Protein 5Y0E (pdb70)

B-factor: mean 63.13, std 26.35, range [26.54, 168.64]

Nearest PDB structures (foldseek):
  5y0e-assembly1_C  TM=1.002E+00  e=1.859E-82  Serratia sp. FS14
  5y0e-assembly1_A  TM=7.288E-01  e=6.771E-72  Serratia sp. FS14
  5y0e-assembly1_B  TM=7.368E-01  e=1.289E-70  Serratia sp. FS14
  6n38-assembly1_D  TM=8.697E-01  e=1.079E-19  Escherichia coli 042
  6n38-assembly1_B  TM=8.846E-01  e=5.387E-18  Escherichia coli 042

InterPro domains:
  IPR010263 Type VI secretion system TssK [PF05936] (19-442)
  IPR010263 Type VI secretion system TssK [PTHR35566] (2-444)
  IPR010263 Type VI secretion system TssK [TIGR03353] (5-442)

Sequence (1307 aa):
DAHKVVWTEGMFLRPHHFQQAENYLEGYMRNWGQAHSGCFWGFLTLDLDQTLLRQGKIALNAASGIMPDGTPFRFSGAQQAPAPLAIADNKTGENVVLALPTYRAGREDVIFQESPEALARYLAYENEVDDLNAVSVGSAALQFGRLRLRLMLESELNAEWTALGVTRVLEKRGDNSLRLDTAQIPPMLNCQGNPVLKTFINDLQGLLQQRSQQMSQRLLQPGRGGSSEMVDFMLLQLINRHLGQVSHAYHLDHLHPERLFADWLQFATELASFSAQRTPEGRLPVYDHDNLALCFGKLMLLLRQGLSVVLEDNAIQLTLVERSHGLNVATVQDTKMMRDFGFVLAVRADVAAEVLLTHFPAQMKIAPVTRIRDLVQLQLPGIGLRTMPVAPRQIPYHAGYTYFELEKGGDLWKQMEKSSAFALHLAGEFPGLDMEFWAIRSDAHKVVWTEGMFLRPHHFQQAENYLEGYMRNWGQAHSGCFWGFLTLDLDQTLLRQGKIALNAASGIMPDGTPFRFSGAQQAPAPLAIADNKTGENVVLALPTYRAGREDVIFQESPEALARYLAYENEVDDLNAVSVGSAALQFGRLRLRLMLESELNAEWTALGVTRVLEKRGDNSLRLDTAQIPPMLNCQGNPVLKTFINDLQGLLQQRSQQMSQRLLQPGGSSEMVDFMLLQLINRHLGQVSHAYHLDHLHPERLFADWLQFATELASFSAQRTPEGRLPVYDHDNLALCFGKLMLLLRQGLSVVLEDNAIQLTLVERSHGLNVATVQDTKMMRDFGFVLAVRADVAAEVLLTHFPAQMKIAPVTRIRDLVQLQLPGIGLRTMPVAPRQIPYHAGYTYFELEKGGDLWKQMEKSSAFALHLAGEFPGLDMEFWAIRSDAHKVVWTEGMFLRPHHFQQAENYLEGYMRNWGQAHSGCFWGFLTLDLDQTLLRQGKIALNAASGIMPDGTPFRFSGAQQAPAPLAIADNKTGENVVLALPTYRAGREDVIFQESPEALARYLAYENEVDDLNAVSVGSAALQFGRLRLRLMLESELNAEWTALGVTRVLEKRGDNSLRLDTAQIPPMLNCQGNPVLKTFINDLQGLLQQRSQQMSQRLLQPGRGGSSEMVDFMLLQLINRHLGQVSHAYHLDHLHPERLFADWLQFATELASFSAQRTPEGRLPVYDHDNLALCFGKLMLLLRQGLSVAIQLTLVERSHGLNVATVQDTKMMRDFGFVLAVRADVAAEVLLTHFPAQMKIRIRDLVQPGIGLRTMPVAPRQIPYHAGYTYFELEKWKQMEKSSAFALHLAGEFPGLDMEFWAIR

Organism: Serratia sp. (strain FS14) (NCBI:txid1327989)

Radius of gyration: 38.64 Å; Cα contacts (8 Å, |Δi|>4): 2569; chains: 3; bounding box: 104×106×103 Å

Secondary structure (DSSP, 8-state):
--PEE---TTPPP-HHHHHHHHHHHHHHHHHHHHHT-SS--EEEEEEE-SGGGGGTEE-EEEEEEE-TTS-EEEEESTTTSPPPEEPPSS--SEEEEEEEEPP-TTS-SEESS--TT---SEEEEEEEE--SBSS----EEEEEEEE--EEEEGGG--TTEEEEEEEEEEEE-TTS-EEE-TT----BS-GGG-HHHHHHHHHHHHHHHHHHHHHHHHHHS----SHHHHHHHHHHHHHHHHHHHHHHHHH-S---HHHHHHHHHHHHHHHGGGSTTSS--SPPP---TT-HHHHHHHHHHHHHHHH--SSTTSEEEE--EE-SSSEEEEE-S-SSHHHHEEEEEEEE-SS-HHHHHHHHHHHEEEEESTTSHHHHHHT---S-EEE-SS--TTS---TT-EEEEEPP-TTHHHHHHT-SEEEEEE----TT-EEEEEEEE-/-PPEEP--TT----HHHHHHHHHHHHHHHHHHHHHS-SS--EEEEEEE-TTGGGGTEE-EEEEEEE-TTS-EEEEESTTTSPPPEE--SS--SEEEEEEEEPP-TTS--EESS--TT---SEEEEEEEEE--BSS--SEEEEEEEEE--EEEEGGG--TTEEEEEEEEEEEE-TTS-EEE-TT----BS-GGG-HHHHHHHHHHHHHHHHHHHHHHHHHT----HHHHHHHHHHHHHHHHHHHHHHHHH-S---HHHHHHHHHHHHHHHGGGSTTSS--SPPP---TT-HHHHHHHHHHHHHHHTTPPP--SEEEEPPEE-STTEEEEE-SSTTHHHHEEEEEEEE-SS-HHHHHHHHHHHEEEEEHHHHHHHHHHT---S-EEE-SS--SSS---TTPEEEEEPP-HHHHHHHHT-SEEEEEE-S--TT-EEEEEEEE-/---PBP--TTPPP-HHHHHHHHHHHHHHHHHHHHHH-TT--EEEEEEE-GGGTTTTEE-EEEEEEE-TTS-EEEEESTTTSPPPEE--SS--SEEEEEEEE---TTS--EESS--TT---SEEEEEEEE--SBSS----EEEEEEEE--EEEETTT--TTEEEEEEEEEEEE-TTS-EEE-TT----BS-GGG-HHHHHHHHHHHHHHHHHHHHHHHHHHS-----HHHHHHHHHHHHHHHHHHHHHHHHH-S---HHHHHHHHHHHHHHHGGGSTTSS--S------TT-HHHHHHHHHHHHHHHT---EEEP-EEEETTEEEEE-S-TTGGGTSEEEEEEE-SS-HHHHHHTHHHHEE--HHHHH-----EEEESS--TTSPP-TT-EEEEEP--TTSSSS-EEEEEE-S--TT-EEEEEEE-

Foldseek 3Di:
DLDDDDDDPPDDDDPVNVVSNVVNVLVVVLCVVVVVDDLQWWWAAWAWDQVCLLAQKTWTQWTWTAFPLGRTDTDHHPVQTADIDHDDQPDAFWWKWKKAFDDDPVFEAEDQDDDPPHRHQWHWDKDWDWDPDPVTPGIDIDIDTHGNIHMDTPVPDDPRMTIKTDWTWHHQDPSRRTDTDLLFDILHQFLVNHVVSLVLLVVLLQLLVVLLVVLVVVLVDDDPPDVVNVVSVVVNVLSVVVNVVSVCVNPDPGDGVVVVLVVLLVSLQCLCCVPPNNGDDDDRQDDDSGTCSVSVVVSSVSVCVSRDPFDDPQKDWFDFDDDDVQKTKTFAPDLCLLVFWWKKKWKAFPDDPVCCVPQFQQFKAKAAPVPDVCCVVVVHHHFGWAWDPDDDPGDDDDPRITMTTTDDDDPRSVVVSRGGMMMIGGPDPTHPMDMIMMIGGD/DQDADDDDPPDDDDVVNVVSNVVHVLVVVQVVQCVPDPLQWWWQAWAWDQVVLLQQWTWTQWTWTAWPVGRTDIAHHPVQTADIGHDDQPDFFWWKWKKAFDDDPVFAAEDADDDDPDRHQWHWDKDWDQDDDPDDDGIDIDIDTRGNIYMDTPVPDDPGMTIKTDWTWGHLDPSRHTHTDLLFDIQHQFLVRRVVSLVLLVVLLVLLVVLLVVLVVDLVPDDDVLSVVSVVVNVLSVVVNVVSVCVNPDPGDGVVVVLVVLLVSLQCLCCQPQVNGDDDDQQDDDSGGNSVRVVVSSVSSVCSSPDDRDDQKDWWDWDDDPPQKTKTFADDLCLLPQWWKKKKKAFPDDPVCCVPPFQQFKAKAFPVCPVVCVVVVHHHFHWAWDPADDPSDDHDPRITMTIGDADDDRSVVVSRHGMMMIGGPDDTHPMDMIMMIGGD/DADAQDDDDDDDDDVVRVVSNVVHVLVVVLVVVPVPDPLQWWWAAWAWDPVCQLQQWTWTQWTWTAFPVGRTDIDGHDVLTAGTDRDDQPDAWWWKKKKAFDDDPPFAQEDADDDVVHNHQWHKDKDKAFDPDPPGDTIDIDIDTRGNIDTDIPVVDDPRMTIKTDWTFHGCDPSRGTDTPLLFDIQHQFLVRRVVSLVLLVVLLVLLVVLLCVLVVQLPDDADDDPCNVVSVVVNVLSVVVNVVSVVSNPDPGDGVVVVLVVLQVSLQCLCCPPPVNGDDDDQQDDDSRGNSVSVVVSSVSVVVSSDDKDWFDQDDDDAQKTKRFDPDLVQVPPKWKKKWKDFPDDPVVCQPPVQAQKAKVVVCVVCGHFGWDWDPGDHVVDPDDPHTTMTTGDCPVVSSPPGIIIIGGDDDRHPMDMIMMIGD

Solvent-accessible surface area: 59685 Å² total; per-residue (Å²): 145,42,69,20,3,6,8,28,67,76,51,163,50,59,10,0,5,14,10,23,11,8,21,20,7,18,9,15,0,63,36,5,16,45,3,43,22,27,20,28,54,0,0,27,70,41,68,30,20,113,75,46,12,165,98,2,73,0,10,4,60,27,2,4,5,0,0,42,40,0,6,14,10,115,11,65,27,95,145,94,12,9,80,66,30,68,7,59,110,139,75,86,26,32,44,1,8,0,0,0,0,24,82,112,77,75,58,89,6,14,18,61,148,99,44,94,132,22,50,3,22,15,30,11,66,133,76,104,28,88,8,17,4,57,76,51,107,31,49,2,59,4,52,7,3,91,39,22,21,75,4,8,12,90,76,102,55,88,87,44,28,28,24,0,29,10,19,76,0,54,70,39,100,85,107,73,14,8,97,24,27,118,55,72,11,14,5,0,0,16,0,51,23,11,96,37,0,95,69,30,1,73,47,3,21,10,38,0,74,18,26,1,65,35,19,8,46,139,18,36,28,40,53,237,38,34,69,85,40,18,45,53,11,10,26,0,18,3,1,0,20,4,15,0,20,2,7,12,6,94,84,16,124,33,7,33,0,20,78,6,0,7,42,2,1,31,1,7,4,7,7,18,0,43,36,86,80,75,10,30,140,64,227,40,5,59,22,63,9,86,54,0,20,97,2,0,29,81,0,10,102,73,0,103,121,36,5,52,65,30,127,149,78,55,3,48,28,11,45,38,74,120,153,60,155,20,41,23,3,0,84,11,115,60,108,134,4,0,170,49,10,14,3,3,0,1,0,24,7,38,17,36,58,128,46,15,80,85,71,0,38,84,47,6,32,0,3,1,63,107,100,22,66,71,25,61,154,115,148,43,113,22,12,27,20,140,59,40,134,116,26,15,222,44,10,40,126,26,58,32,32,29,6,0,61,4,66,101,47,51,125,42,9,110,64,0,50,197,19,73,10,0,3,1,63,11,49,59,86,17,80,29,61,12,23,9,0,9,0,18,104,132,141,46,73,22,2,6,11,27,61,78,52,157,50,56,9,1,5,15,10,21,10,10,23,20,6,12,12,15,8,66,42,6,13,54,2,41,24,27,22,26,50,0,0,44,71,43,73,29,23,120,63,35,14,156,106,3,81,0,10,5,62,28,2,12,5,1,0,42,38,0,8,13,10,110,10,79,27,99,153,70,12,9,79,70,27,63,11,38,119,113,116,82,25,42,51,1,5,0,0,0,0,31,84,136,60,61,47,90,8,9,18,49,146,100,44,130,96,20,49,1,19,10,30,9,66,124,78,109,21,96,15,22,7,42,94,48,97,57,43,11,59,4,52,8,2,81,38,30,24,78,9,3,22,89,79,94,56,72,93,60,22,20,29,0,29,10,18,62,3,55,59,50,110,83,110,79,13,11,103,39,28,120,53,72,13,10,4,1,0,17,1,54,28,12,97,40,1,89,69,31,3,72,55,1,27,30,42,0,95,106,27,2,100,108,9,6,98,140,28,82,127,138,97,42,40,84,56,28,29,10,9,6,0,0,20,4,0,0,22,4,16,0,20,1,4,11,8,96,90,16,124,32,8,38,0,22,80,7,0,8,40,2,2,30,0,8,3,6,2,20,0,5,24,40,81,37,19,30,127,68,244,38,3,60,25,68,9,81,52,0,23,97,4,0,26,97,0,8,109,66,0,101,118,11,7,77,34,102,42,83,90,24,3,22,90,9,98,41,65,143,153,74,143,27,28,23,21,0,90,6,126,68,85,104,8,0,121,59,8,13,1,5,0,0,0,100,17,108,44,60,67,135,50,8,74,83,93,0,42,73,51,12,42,1,0,0,71,102,91,16,167,52,12,52,111,112,152,82,106,16,14,29,32,102,68,24,71,39,7,13,80,45,1,32,92,66,74,67,34,29,7,1,47,5,81,90,52,45,112,40,8,118,63,0,56,173,23,73,10,0,1,1,37,12,50,49,122,16,82,40,58,52,30,18,0,11,0,18,68,125,104,40,57,20,3,6,9,25,48,76,48,164,54,42,11,0,6,17,13,21,10,10,25,21,7,8,12,12,0,58,44,4,16,51,2,43,23,30,23,25,48,0,0,34,70,43,77,33,24,138,93,54,23,198,89,16,74,2,8,4,52,25,2,11,4,1,0,40,38,0,5,13,13,137,12,64,28,99,152,77,14,10,76,59,24,72,39,40,117,109,67,78,34,44,35,4,6,0,0,0,1,29,86,140,85,75,64,77,10,13,8,40,145,97,49,105,152,22,44,0,17,16,39,8,58,140,76,106,28,92,13,14,4,40,103,56,116,28,43,7,82,7,52,10,4,93,39,29,19,90,6,5,10,76,75,76,59,82,96,42,36,32,21,0,30,9,13,72,7,59,72,32,34,93,94,102,23,29,138,42,39,114,64,60,7,12,4,1,0,17,0,61,24,10,92,36,0,92,72,28,3,74,59,1,23,34,35,0,89,110,12,3,100,81,18,2,111,73,35,75,106,105,24,141,36,53,107,59,42,28,42,35,15,4,16,0,14,1,0,0,20,5,15,0,18,1,6,12,8,91,83,16,125,36,8,39,0,19,83,5,0,9,42,0,1,27,0,6,2,3,5,18,0,43,45,80,71,73,9,30,132,70,232,49,9,63,24,60,9,80,48,0,26,88,2,0,26,112,0,8,113,68,0,115,119,31,3,69,163,71,86,89,8,91,35,72,80,89,76,170,29,40,49,49,0,66,8,135,70,63,178,23,22,68,105,13,16,13,4,0,2,0,92,10,110,40,58,73,125,57,12,81,85,92,2,38,72,48,6,24,29,112,49,65,71,105,88,184,163,30,56,33,20,37,68,14,132,59,34,5,46,77,10,79,196,74,64,68,20,33,14,0,74,13,100,166,263,53,94,49,49,187,58,61,47,31,34,7,32,34,63,40,150,28,83,53,75,54,40,31,0,25,0,30,195

Structure (mmCIF, N/CA/C/O backbone):
data_5Y0E
#
_entry.id   5Y0E
#
_cell.length_a   151.832
_cell.length_b   151.832
_cell.length_c   313.195
_cell.angle_alpha   90.00
_cell.angle_beta   90.00
_cell.angle_gamma   120.00
#
_symmetry.space_group_name_H-M   'P 65 2 2'
#
loop_
_entity.id
_entity.type
_entity.pdbx_description
1 polymer TssK
2 non-polymer 'SULFATE ION'
3 water water
#
loop_
_atom_site.group_PDB
_atom_site.id
_atom_site.type_symbol
_atom_site.label_atom_id
_atom_site.label_alt_id
_atom_site.label_comp_id
_atom_site.label_asym_id
_atom_site.label_entity_id
_atom_site.label_seq_id
_atom_site.pdbx_PDB_ins_code
_atom_site.Cartn_x
_atom_site.Cartn_y
_atom_site.Cartn_z
_atom_site.occupancy
_atom_site.B_iso_or_equiv
_atom_site.auth_seq_id
_atom_site.auth_comp_id
_atom_site.auth_asym_id
_atom_site.auth_atom_id
_atom_site.pdbx_PDB_model_num
ATOM 1 N N . ASP A 1 3 ? 15.577 -77.995 -10.708 1.00 72.34 3 ASP A N 1
ATOM 2 C CA . ASP A 1 3 ? 15.614 -79.252 -9.977 1.00 72.33 3 ASP A CA 1
ATOM 3 C C . ASP A 1 3 ? 16.584 -79.242 -8.796 1.00 68.98 3 ASP A C 1
ATOM 4 O O . ASP A 1 3 ? 17.469 -80.077 -8.727 1.00 70.84 3 ASP A O 1
ATOM 9 N N . ALA A 1 4 ? 16.425 -78.320 -7.859 1.00 65.17 4 ALA A N 1
ATOM 10 C CA . ALA A 1 4 ? 17.283 -78.273 -6.678 1.00 64.24 4 ALA A CA 1
ATOM 11 C C . ALA A 1 4 ? 16.542 -78.925 -5.517 1.00 65.50 4 ALA A C 1
ATOM 12 O O . ALA A 1 4 ? 15.730 -78.289 -4.848 1.00 66.67 4 ALA A O 1
ATOM 14 N N . HIS A 1 5 ? 16.838 -80.189 -5.264 1.00 68.80 5 HIS A N 1
ATOM 15 C CA . HIS A 1 5 ? 16.154 -80.939 -4.226 1.00 66.48 5 HIS A CA 1
ATOM 16 C C . HIS A 1 5 ? 16.823 -80.750 -2.871 1.00 60.12 5 HIS A C 1
ATOM 17 O O . HIS A 1 5 ? 17.966 -80.317 -2.770 1.00 58.31 5 HIS A O 1
ATOM 24 N N . LYS A 1 6 ? 16.093 -81.133 -1.842 1.00 61.83 6 LYS A N 1
ATOM 25 C CA . LYS A 1 6 ? 16.518 -81.046 -0.466 1.00 63.07 6 LYS A CA 1
ATOM 26 C C . LYS A 1 6 ? 17.580 -82.055 -0.096 1.00 64.30 6 LYS A C 1
ATOM 27 O O . LYS A 1 6 ? 17.570 -83.174 -0.548 1.00 65.57 6 LYS A O 1
ATOM 33 N N . VAL A 1 7 ? 18.486 -81.638 0.762 1.00 63.25 7 VAL A N 1
ATOM 34 C CA . VAL A 1 7 ? 19.571 -82.479 1.194 1.00 64.55 7 VAL A CA 1
ATOM 35 C C . VAL A 1 7 ? 19.186 -83.255 2.441 1.00 67.18 7 VAL A C 1
ATOM 36 O O . VAL A 1 7 ? 18.568 -82.709 3.332 1.00 65.26 7 VAL A O 1
ATOM 40 N N . VAL A 1 8 ? 19.508 -84.539 2.481 1.00 64.50 8 VAL A N 1
ATOM 41 C CA . VAL A 1 8 ? 19.216 -85.348 3.659 1.00 66.42 8 VAL A CA 1
ATOM 42 C C . VAL A 1 8 ? 20.442 -85.399 4.563 1.00 66.19 8 VAL A C 1
ATOM 43 O O . VAL A 1 8 ? 21.431 -86.060 4.246 1.00 66.84 8 VAL A O 1
ATOM 47 N N . TRP A 1 9 ? 20.338 -84.758 5.708 1.00 65.54 9 TRP A N 1
ATOM 48 C CA . TRP A 1 9 ? 21.386 -84.769 6.695 1.00 68.43 9 TRP A CA 1
ATOM 49 C C . TRP A 1 9 ? 21.150 -85.955 7.628 1.00 73.95 9 TRP A C 1
ATOM 50 O O . TRP A 1 9 ? 20.256 -85.942 8.446 1.00 73.03 9 TRP A O 1
ATOM 61 N N . THR A 1 10 ? 21.948 -86.994 7.462 1.00 72.80 10 THR A N 1
ATOM 62 C CA . THR A 1 10 ? 21.869 -88.203 8.262 1.00 68.91 10 THR A CA 1
ATOM 63 C C . THR A 1 10 ? 22.888 -88.151 9.391 1.00 72.54 10 THR A C 1
ATOM 64 O O . THR A 1 10 ? 23.763 -87.292 9.438 1.00 75.97 10 THR A O 1
ATOM 68 N N . GLU A 1 11 ? 22.758 -89.089 10.314 1.00 76.19 11 GLU A N 1
ATOM 69 C CA . GLU A 1 11 ? 23.672 -89.179 11.439 1.00 74.32 11 GLU A CA 1
ATOM 70 C C . GLU A 1 11 ? 24.917 -89.937 11.006 1.00 74.49 11 GLU A C 1
ATOM 71 O O . GLU A 1 11 ? 24.829 -91.015 10.423 1.00 72.23 11 GLU A O 1
ATOM 77 N N . GLY A 1 12 ? 26.078 -89.363 11.270 1.00 76.32 12 GLY A N 1
ATOM 78 C CA . GLY A 1 12 ? 27.318 -89.961 10.834 1.00 74.63 12 GLY A CA 1
ATOM 79 C C . GLY A 1 12 ? 27.680 -89.710 9.392 1.00 74.64 12 GLY A C 1
ATOM 80 O O . GLY A 1 12 ? 28.682 -90.255 8.919 1.00 78.88 12 GLY A O 1
ATOM 81 N N . MET A 1 13 ? 26.891 -88.925 8.672 1.00 77.19 13 MET A N 1
ATOM 82 C CA . MET A 1 13 ? 27.264 -88.552 7.321 1.00 74.96 13 MET A CA 1
ATOM 83 C C . MET A 1 13 ? 28.611 -87.849 7.345 1.00 74.85 13 MET A C 1
ATOM 84 O O . MET A 1 13 ? 28.941 -87.127 8.283 1.00 75.18 13 MET A O 1
ATOM 89 N N . PHE A 1 14 ? 29.416 -88.081 6.327 1.00 70.64 14 PHE A N 1
ATOM 90 C CA . PHE A 1 14 ? 30.652 -87.332 6.214 1.00 70.62 14 PHE A CA 1
ATOM 91 C C . PHE A 1 14 ? 30.385 -86.031 5.466 1.00 71.68 14 PHE A C 1
ATOM 92 O O . PHE A 1 14 ? 29.813 -86.042 4.372 1.00 68.99 14 PHE A O 1
ATOM 100 N N . LEU A 1 15 ? 30.696 -84.903 6.076 1.00 68.51 15 LEU A N 1
ATOM 101 C CA . LEU A 1 15 ? 30.409 -83.639 5.441 1.00 66.82 15 LEU A CA 1
ATOM 102 C C . LEU A 1 15 ? 31.391 -83.233 4.377 1.00 69.58 15 LEU A C 1
ATOM 103 O O . LEU A 1 15 ? 32.574 -83.329 4.552 1.00 71.02 15 LEU A O 1
ATOM 108 N N . ARG A 1 16 ? 30.863 -82.757 3.266 1.00 68.52 16 ARG A N 1
ATOM 109 C CA . ARG A 1 16 ? 31.666 -82.261 2.176 1.00 69.96 16 ARG A CA 1
ATOM 110 C C . ARG A 1 16 ? 31.110 -80.920 1.714 1.00 68.39 16 ARG A C 1
ATOM 111 O O . ARG A 1 16 ? 30.075 -80.499 2.158 1.00 67.37 16 ARG A O 1
ATOM 119 N N . PRO A 1 17 ? 31.823 -80.221 0.844 1.00 70.04 17 PRO A N 1
ATOM 120 C CA . PRO A 1 17 ? 31.349 -78.910 0.417 1.00 66.55 17 PRO A CA 1
ATOM 121 C C . PRO A 1 17 ? 30.044 -79.006 -0.325 1.00 63.15 17 PRO A C 1
ATOM 122 O O . PRO A 1 17 ? 29.190 -78.181 -0.204 1.00 59.74 17 PRO A O 1
ATOM 126 N N . HIS A 1 18 ? 29.923 -80.045 -1.103 1.00 61.19 18 HIS A N 1
ATOM 127 C CA . HIS A 1 18 ? 28.746 -80.306 -1.879 1.00 60.07 18 HIS A CA 1
ATOM 128 C C . HIS A 1 18 ? 27.428 -80.202 -1.112 1.00 60.36 18 HIS A C 1
ATOM 129 O O . HIS A 1 18 ? 26.459 -79.732 -1.651 1.00 60.20 18 HIS A O 1
ATOM 136 N N . HIS A 1 19 ? 27.376 -80.679 0.120 1.00 58.88 19 HIS A N 1
ATOM 137 C CA . HIS A 1 19 ? 26.195 -80.562 0.917 1.00 59.38 19 HIS A CA 1
ATOM 138 C C . HIS A 1 19 ? 25.740 -79.133 1.038 1.00 58.87 19 HIS A C 1
ATOM 139 O O . HIS A 1 19 ? 24.615 -78.827 0.759 1.00 58.81 19 HIS A O 1
ATOM 146 N N . PHE A 1 20 ? 26.610 -78.252 1.471 1.00 56.36 20 PHE A N 1
ATOM 147 C CA . PHE A 1 20 ? 26.219 -76.884 1.622 1.00 54.02 20 PHE A CA 1
ATOM 148 C C . PHE A 1 20 ? 25.869 -76.253 0.303 1.00 56.32 20 PHE A C 1
ATOM 149 O O . PHE A 1 20 ? 24.987 -75.452 0.222 1.00 58.94 20 PHE A O 1
ATOM 157 N N . GLN A 1 21 ? 26.579 -76.630 -0.733 1.00 58.30 21 GLN A N 1
ATOM 158 C CA . GLN A 1 21 ? 26.325 -76.104 -2.061 1.00 56.77 21 GLN A CA 1
ATOM 159 C C . GLN A 1 21 ? 24.919 -76.450 -2.527 1.00 56.62 21 GLN A C 1
ATOM 160 O O . GLN A 1 21 ? 24.131 -75.569 -2.879 1.00 56.17 21 GLN A O 1
ATOM 166 N N . GLN A 1 22 ? 24.588 -77.740 -2.536 1.00 57.30 22 GLN A N 1
ATOM 167 C CA . GLN A 1 22 ? 23.267 -78.154 -2.977 1.00 53.85 22 GLN A CA 1
ATOM 168 C C . GLN A 1 22 ? 22.184 -77.622 -2.062 1.00 54.71 22 GLN A C 1
ATOM 169 O O . GLN A 1 22 ? 21.053 -77.403 -2.501 1.00 56.05 22 GLN A O 1
ATOM 175 N N . ALA A 1 23 ? 22.504 -77.404 -0.804 1.00 49.95 23 ALA A N 1
ATOM 176 C CA . ALA A 1 23 ? 21.531 -76.898 0.132 1.00 53.29 23 ALA A CA 1
ATOM 177 C C . ALA A 1 23 ? 21.169 -75.474 -0.178 1.00 55.28 23 ALA A C 1
ATOM 178 O O . ALA A 1 23 ? 20.030 -75.091 -0.049 1.00 54.72 23 ALA A O 1
ATOM 180 N N . GLU A 1 24 ? 22.160 -74.664 -0.514 1.00 58.16 24 GLU A N 1
ATOM 181 C CA . GLU A 1 24 ? 21.875 -73.300 -0.936 1.00 54.16 24 GLU A CA 1
ATOM 182 C C . GLU A 1 24 ? 21.119 -73.299 -2.260 1.00 54.37 24 GLU A C 1
ATOM 183 O O . GLU A 1 24 ? 20.195 -72.503 -2.451 1.00 57.59 24 GLU A O 1
ATOM 189 N N . ASN A 1 25 ? 21.456 -74.215 -3.165 1.00 54.81 25 ASN A N 1
ATOM 190 C CA . ASN A 1 25 ? 20.664 -74.362 -4.381 1.00 57.13 25 ASN A CA 1
ATOM 191 C C . ASN A 1 25 ? 19.205 -74.640 -4.046 1.00 57.55 25 ASN A C 1
ATOM 192 O O . ASN A 1 25 ? 18.302 -73.942 -4.517 1.00 58.69 25 ASN A O 1
ATOM 197 N N . TYR A 1 26 ? 18.963 -75.632 -3.222 1.00 55.46 26 TYR A N 1
ATOM 198 C CA . TYR A 1 26 ? 17.611 -75.978 -2.872 1.00 56.00 26 TYR A CA 1
ATOM 199 C C . TYR A 1 26 ? 16.845 -74.826 -2.263 1.00 56.18 26 TYR A C 1
ATOM 200 O O . TYR A 1 26 ? 15.737 -74.542 -2.649 1.00 56.09 26 TYR A O 1
ATOM 209 N N . LEU A 1 27 ? 17.462 -74.137 -1.337 1.00 53.46 27 LEU A N 1
ATOM 210 C CA . LEU A 1 27 ? 16.768 -73.051 -0.673 1.00 51.79 27 LEU A CA 1
ATOM 211 C C . LEU A 1 27 ? 16.532 -71.892 -1.620 1.00 54.63 27 LEU A C 1
ATOM 212 O O . LEU A 1 27 ? 15.445 -71.307 -1.626 1.00 53.11 27 LEU A O 1
ATOM 217 N N . GLU A 1 28 ? 17.543 -71.538 -2.418 1.00 56.47 28 GLU A N 1
ATOM 218 C CA . GLU A 1 28 ? 17.353 -70.512 -3.435 1.00 52.54 28 GLU A CA 1
ATOM 219 C C . GLU A 1 28 ? 16.192 -70.868 -4.339 1.00 51.61 28 GLU A C 1
ATOM 220 O O . GLU A 1 28 ? 15.350 -70.026 -4.633 1.00 52.61 28 GLU A O 1
ATOM 226 N N . GLY A 1 29 ? 16.118 -72.119 -4.769 1.00 52.94 29 GLY A N 1
ATOM 227 C CA . GLY A 1 29 ? 15.032 -72.530 -5.634 1.00 51.68 29 GLY A CA 1
ATOM 228 C C . GLY A 1 29 ? 13.685 -72.486 -4.956 1.00 53.70 29 GLY A C 1
ATOM 229 O O . GLY A 1 29 ? 12.674 -72.215 -5.606 1.00 54.35 29 GLY A O 1
ATOM 230 N N . TYR A 1 30 ? 13.647 -72.758 -3.652 1.00 54.82 30 TYR A N 1
ATOM 231 C CA . TYR A 1 30 ? 12.406 -72.646 -2.898 1.00 53.45 30 TYR A CA 1
ATOM 232 C C . TYR A 1 30 ? 11.859 -71.239 -2.995 1.00 52.61 30 TYR A C 1
ATOM 233 O O . TYR A 1 30 ? 10.701 -71.033 -3.368 1.00 49.91 30 TYR A O 1
ATOM 242 N N . MET A 1 31 ? 12.692 -70.257 -2.654 1.00 53.92 31 MET A N 1
ATOM 243 C CA . MET A 1 31 ? 12.252 -68.873 -2.620 1.00 52.58 31 MET A CA 1
ATOM 244 C C . MET A 1 31 ? 11.926 -68.375 -4.007 1.00 51.49 31 MET A C 1
ATOM 245 O O . MET A 1 31 ? 10.956 -67.637 -4.200 1.00 50.40 31 MET A O 1
ATOM 250 N N . ARG A 1 32 ? 12.726 -68.780 -4.983 1.00 49.89 32 ARG A N 1
ATOM 251 C CA . ARG A 1 32 ? 12.491 -68.360 -6.346 1.00 48.96 32 ARG A CA 1
ATOM 252 C C . ARG A 1 32 ? 11.174 -68.916 -6.854 1.00 52.41 32 ARG A C 1
ATOM 253 O O . ARG A 1 32 ? 10.431 -68.228 -7.556 1.00 53.67 32 ARG A O 1
ATOM 261 N N . ASN A 1 33 ? 10.865 -70.158 -6.511 1.00 51.87 33 ASN A N 1
ATOM 262 C CA . ASN A 1 33 ? 9.588 -70.704 -6.931 1.00 51.81 33 ASN A CA 1
ATOM 263 C C . ASN A 1 33 ? 8.440 -69.998 -6.233 1.00 51.78 33 ASN A C 1
ATOM 264 O O . ASN A 1 33 ? 7.426 -69.685 -6.861 1.00 52.05 33 ASN A O 1
ATOM 269 N N . TRP A 1 34 ? 8.580 -69.717 -4.946 1.00 49.54 34 TRP A N 1
ATOM 270 C CA . TRP A 1 34 ? 7.566 -68.918 -4.284 1.00 48.45 34 TRP A CA 1
ATOM 271 C C . TRP A 1 34 ? 7.384 -67.594 -4.989 1.00 48.32 34 TRP A C 1
ATOM 272 O O . TRP A 1 34 ? 6.272 -67.229 -5.364 1.00 48.40 34 TRP A O 1
ATOM 283 N N . GLY A 1 35 ? 8.473 -66.863 -5.175 1.00 47.47 35 GLY A N 1
ATOM 284 C CA . GLY A 1 35 ? 8.363 -65.535 -5.735 1.00 48.41 35 GLY A CA 1
ATOM 285 C C . GLY A 1 35 ? 7.774 -65.545 -7.124 1.00 49.20 35 GLY A C 1
ATOM 286 O O . GLY A 1 35 ? 6.836 -64.807 -7.423 1.00 49.56 35 GLY A O 1
ATOM 287 N N . GLN A 1 36 ? 8.303 -66.400 -7.987 1.00 47.00 36 GLN A N 1
ATOM 288 C CA . GLN A 1 36 ? 7.825 -66.414 -9.352 1.00 46.21 36 GLN A CA 1
ATOM 289 C C . GLN A 1 36 ? 6.393 -66.893 -9.437 1.00 50.25 36 GLN A C 1
ATOM 290 O O . GLN A 1 36 ? 5.666 -66.495 -10.346 1.00 54.03 36 GLN A O 1
ATOM 296 N N . ALA A 1 37 ? 5.956 -67.721 -8.499 1.00 52.31 37 ALA A N 1
ATOM 297 C CA . ALA A 1 37 ? 4.583 -68.179 -8.546 1.00 48.92 37 ALA A CA 1
ATOM 298 C C . ALA A 1 37 ? 3.593 -67.061 -8.297 1.00 47.75 37 ALA A C 1
ATOM 299 O O . ALA A 1 37 ? 2.424 -67.220 -8.618 1.00 49.90 37 ALA A O 1
ATOM 301 N N . HIS A 1 38 ? 4.010 -65.936 -7.741 1.00 48.65 38 HIS A N 1
ATOM 302 C CA . HIS A 1 38 ? 3.039 -64.900 -7.422 1.00 52.23 38 HIS A CA 1
ATOM 303 C C . HIS A 1 38 ? 3.353 -63.556 -8.067 1.00 50.93 38 HIS A C 1
ATOM 304 O O . HIS A 1 38 ? 2.770 -62.550 -7.682 1.00 52.96 38 HIS A O 1
ATOM 311 N N . SER A 1 39 ? 4.239 -63.520 -9.054 1.00 50.75 39 SER A N 1
ATOM 312 C CA . SER A 1 39 ? 4.549 -62.278 -9.760 1.00 47.95 39 SER A CA 1
ATOM 313 C C . SER A 1 39 ? 4.845 -62.600 -11.214 1.00 47.63 39 SER A C 1
ATOM 314 O O . SER A 1 39 ? 5.838 -63.257 -11.518 1.00 48.76 39 SER A O 1
ATOM 317 N N . GLY A 1 40 ? 3.986 -62.156 -12.109 1.00 47.06 40 GLY A N 1
ATOM 318 C CA . GLY A 1 40 ? 4.403 -62.000 -13.479 1.00 48.33 40 GLY A CA 1
ATOM 319 C C . GLY A 1 40 ? 5.280 -60.772 -13.630 1.00 47.63 40 GLY A C 1
ATOM 320 O O . GLY A 1 40 ? 5.190 -59.812 -12.863 1.00 45.90 40 GLY A O 1
ATOM 321 N N . CYS A 1 41 ? 6.142 -60.812 -14.635 1.00 45.05 41 CYS A N 1
ATOM 322 C CA . CYS A 1 41 ? 7.034 -59.695 -14.941 1.00 44.01 41 CYS A CA 1
ATOM 323 C C . CYS A 1 41 ? 7.902 -59.373 -13.737 1.00 44.36 41 CYS A C 1
ATOM 324 O O . CYS A 1 41 ? 8.032 -58.221 -13.331 1.00 43.73 41 CYS A O 1
ATOM 327 N N . PHE A 1 42 ? 8.504 -60.418 -13.176 1.00 43.58 42 PHE A N 1
ATOM 328 C CA . PHE A 1 42 ? 9.215 -60.350 -11.908 1.00 43.86 42 PHE A CA 1
ATOM 329 C C . PHE A 1 42 ? 10.638 -59.829 -12.028 1.00 43.76 42 PHE A C 1
ATOM 330 O O . PHE A 1 42 ? 11.243 -59.520 -11.003 1.00 42.27 42 PHE A O 1
ATOM 338 N N . TRP A 1 43 ? 11.180 -59.737 -13.237 1.00 42.91 43 TRP A N 1
ATOM 339 C CA . TRP A 1 43 ? 12.531 -59.270 -13.481 1.00 41.32 43 TRP A CA 1
ATOM 340 C C . TRP A 1 43 ? 12.526 -57.793 -13.825 1.00 40.87 43 TRP A C 1
ATOM 341 O O . TRP A 1 43 ? 11.532 -57.263 -14.306 1.00 41.68 43 TRP A O 1
ATOM 352 N N . GLY A 1 44 ? 13.633 -57.135 -13.570 1.00 38.98 44 GLY A N 1
ATOM 353 C CA . GLY A 1 44 ? 13.823 -55.767 -13.983 1.00 38.30 44 GLY A CA 1
ATOM 354 C C . GLY A 1 44 ? 14.603 -55.024 -12.939 1.00 38.12 44 GLY A C 1
ATOM 355 O O . GLY A 1 44 ? 15.107 -55.611 -11.993 1.00 41.80 44 GLY A O 1
ATOM 356 N N . PHE A 1 45 ? 14.681 -53.715 -13.095 1.00 37.03 45 PHE A N 1
ATOM 357 C CA . PHE A 1 45 ? 15.375 -52.847 -12.158 1.00 37.69 45 PHE A CA 1
ATOM 358 C C . PHE A 1 45 ? 14.402 -52.212 -11.190 1.00 36.58 45 PHE A C 1
ATOM 359 O O . PHE A 1 45 ? 13.320 -51.776 -11.575 1.00 37.51 45 PHE A O 1
ATOM 367 N N . LEU A 1 46 ? 14.809 -52.165 -9.932 1.00 39.84 46 LEU A N 1
ATOM 368 C CA . LEU A 1 46 ? 14.240 -51.253 -8.963 1.00 38.53 46 LEU A CA 1
ATOM 369 C C . LEU A 1 46 ? 14.925 -49.913 -9.001 1.00 39.13 46 LEU A C 1
ATOM 370 O O . LEU A 1 46 ? 14.287 -48.887 -8.810 1.00 39.52 46 LEU A O 1
ATOM 375 N N . THR A 1 47 ? 16.231 -49.928 -9.184 1.00 42.19 47 THR A N 1
ATOM 376 C CA . THR A 1 47 ? 17.044 -48.735 -9.200 1.00 40.20 47 THR A CA 1
ATOM 377 C C . THR A 1 47 ? 18.118 -48.914 -10.255 1.00 42.03 47 THR A C 1
ATOM 378 O O . THR A 1 47 ? 18.548 -50.031 -10.542 1.00 45.46 47 THR A O 1
ATOM 382 N N . LEU A 1 48 ? 18.531 -47.801 -10.843 1.00 40.63 48 LEU A N 1
ATOM 383 C CA . LEU A 1 48 ? 19.501 -47.825 -11.930 1.00 42.99 48 LEU A CA 1
ATOM 384 C C . LEU A 1 48 ? 20.133 -46.452 -11.979 1.00 48.15 48 LEU A C 1
ATOM 385 O O . LEU A 1 48 ? 19.432 -45.467 -12.197 1.00 53.04 48 LEU A O 1
ATOM 390 N N . ASP A 1 49 ? 21.437 -46.376 -11.747 1.00 49.66 49 ASP A N 1
ATOM 391 C CA . ASP A 1 49 ? 22.146 -45.108 -11.789 1.00 51.44 49 ASP A CA 1
ATOM 392 C C . ASP A 1 49 ? 23.318 -45.223 -12.745 1.00 52.32 49 ASP A C 1
ATOM 393 O O . ASP A 1 49 ? 24.350 -45.810 -12.411 1.00 53.64 49 ASP A O 1
ATOM 398 N N . LEU A 1 50 ? 23.168 -44.633 -13.915 1.00 55.28 50 LEU A N 1
ATOM 399 C CA . LEU A 1 50 ? 24.240 -44.629 -14.887 1.00 55.25 50 LEU A CA 1
ATOM 400 C C . LEU A 1 50 ? 25.213 -43.496 -14.586 1.00 56.97 50 LEU A C 1
ATOM 401 O O . LEU A 1 50 ? 24.810 -42.390 -14.225 1.00 57.79 50 LEU A O 1
ATOM 406 N N . ASP A 1 51 ? 26.501 -43.775 -14.715 1.00 55.87 51 ASP A N 1
ATOM 407 C CA . ASP A 1 51 ? 27.488 -42.734 -14.476 1.00 58.91 51 ASP A CA 1
ATOM 408 C C . ASP A 1 51 ? 27.631 -41.881 -15.724 1.00 61.26 51 ASP A C 1
ATOM 409 O O . ASP A 1 51 ? 28.128 -42.340 -16.756 1.00 60.02 51 ASP A O 1
ATOM 414 N N . GLN A 1 52 ? 27.203 -40.634 -15.621 1.00 63.37 52 GLN A N 1
ATOM 415 C CA . GLN A 1 52 ? 27.235 -39.742 -16.765 1.00 63.05 52 GLN A CA 1
ATOM 416 C C . GLN A 1 52 ? 28.651 -39.278 -17.062 1.00 66.73 52 GLN A C 1
ATOM 417 O O . GLN A 1 52 ? 29.029 -39.130 -18.229 1.00 67.79 52 GLN A O 1
ATOM 423 N N . THR A 1 53 ? 29.437 -39.044 -16.010 1.00 65.49 53 THR A N 1
ATOM 424 C CA . THR A 1 53 ? 30.805 -38.579 -16.183 1.00 63.82 53 THR A CA 1
ATOM 425 C C . THR A 1 53 ? 31.602 -39.522 -17.073 1.00 62.97 53 THR A C 1
ATOM 426 O O . THR A 1 53 ? 32.351 -39.076 -17.941 1.00 66.93 53 THR A O 1
ATOM 430 N N . LEU A 1 54 ? 31.446 -40.825 -16.891 1.00 60.77 54 LEU A N 1
ATOM 431 C CA . LEU A 1 54 ? 32.177 -41.748 -17.744 1.00 60.89 54 LEU A CA 1
ATOM 432 C C . LEU A 1 54 ? 31.581 -41.877 -19.130 1.00 62.65 54 LEU A C 1
ATOM 433 O O . LEU A 1 54 ? 32.213 -42.478 -20.001 1.00 65.14 54 LEU A O 1
ATOM 438 N N . LEU A 1 55 ? 30.380 -41.356 -19.357 1.00 63.88 55 LEU A N 1
ATOM 439 C CA . LEU A 1 55 ? 29.840 -41.387 -20.705 1.00 60.94 55 LEU A CA 1
ATOM 440 C C . LEU A 1 55 ? 30.768 -40.691 -21.665 1.00 64.49 55 LEU A C 1
ATOM 441 O O . LEU A 1 55 ? 30.800 -41.016 -22.853 1.00 65.90 55 LEU A O 1
ATOM 446 N N . ARG A 1 56 ? 31.545 -39.753 -21.160 1.00 66.86 56 ARG A N 1
ATOM 447 C CA . ARG A 1 56 ? 32.390 -38.923 -21.989 1.00 66.08 56 ARG A CA 1
ATOM 448 C C . ARG A 1 56 ? 33.647 -39.626 -22.436 1.00 66.70 56 ARG A C 1
ATOM 449 O O . ARG A 1 56 ? 34.502 -38.992 -23.050 1.00 72.90 56 ARG A O 1
ATOM 457 N N . GLN A 1 57 ? 33.792 -40.909 -22.162 1.00 64.84 57 GLN A N 1
ATOM 458 C CA . GLN A 1 57 ? 34.979 -41.614 -22.618 1.00 61.86 57 GLN A CA 1
ATOM 459 C C . GLN A 1 57 ? 34.613 -42.894 -23.346 1.00 64.38 57 GLN A C 1
ATOM 460 O O . GLN A 1 57 ? 35.412 -43.826 -23.410 1.00 66.86 57 GLN A O 1
ATOM 466 N N . GLY A 1 58 ? 33.411 -42.954 -23.902 1.00 64.14 58 GLY A N 1
ATOM 467 C CA . GLY A 1 58 ? 33.024 -44.154 -24.594 1.00 63.86 58 GLY A CA 1
ATOM 468 C C . GLY A 1 58 ? 32.771 -45.313 -23.681 1.00 62.07 58 GLY A C 1
ATOM 469 O O . GLY A 1 58 ? 32.847 -46.460 -24.114 1.00 62.20 58 GLY A O 1
ATOM 470 N N . LYS A 1 59 ? 32.464 -45.042 -22.424 1.00 60.45 59 LYS A N 1
ATOM 471 C CA . LYS A 1 59 ? 32.236 -46.082 -21.437 1.00 60.99 59 LYS A CA 1
ATOM 472 C C . LYS A 1 59 ? 30.810 -45.993 -20.919 1.00 58.90 59 LYS A C 1
ATOM 473 O O . LYS A 1 59 ? 30.324 -44.904 -20.592 1.00 57.53 59 LYS A O 1
ATOM 479 N N . ILE A 1 60 ? 30.144 -47.137 -20.869 1.00 54.29 60 ILE A N 1
ATOM 480 C CA . ILE A 1 60 ? 28.922 -47.299 -20.097 1.00 52.24 60 ILE A CA 1
ATOM 481 C C . ILE A 1 60 ? 29.294 -47.823 -18.720 1.00 49.09 60 ILE A C 1
ATOM 482 O O . ILE A 1 60 ? 29.877 -48.900 -18.595 1.00 46.35 60 ILE A O 1
ATOM 487 N N . ALA A 1 61 ? 28.947 -47.076 -17.690 1.00 47.63 61 ALA A N 1
ATOM 488 C CA . ALA A 1 61 ? 29.214 -47.498 -16.331 1.00 50.35 61 ALA A CA 1
ATOM 489 C C . ALA A 1 61 ? 27.992 -47.268 -15.453 1.00 50.77 61 ALA A C 1
ATOM 490 O O . ALA A 1 61 ? 27.347 -46.222 -15.529 1.00 50.31 61 ALA A O 1
ATOM 492 N N . LEU A 1 62 ? 27.699 -48.235 -14.595 1.00 50.54 62 LEU A N 1
ATOM 493 C CA . LEU A 1 62 ? 26.614 -48.118 -13.631 1.00 49.11 62 LEU A CA 1
ATOM 494 C C . LEU A 1 62 ? 27.172 -47.722 -12.276 1.00 49.64 62 LEU A C 1
ATOM 495 O O . LEU A 1 62 ? 27.932 -48.477 -11.683 1.00 51.44 62 LEU A O 1
ATOM 500 N N . ASN A 1 63 ? 26.788 -46.545 -11.787 1.00 51.91 63 ASN A N 1
ATOM 501 C CA . ASN A 1 63 ? 27.091 -46.187 -10.403 1.00 51.37 63 ASN A CA 1
ATOM 502 C C . ASN A 1 63 ? 26.512 -47.210 -9.427 1.00 53.27 63 ASN A C 1
ATOM 503 O O . ASN A 1 63 ? 27.192 -47.659 -8.504 1.00 54.91 63 ASN A O 1
ATOM 508 N N . ALA A 1 64 ? 25.252 -47.585 -9.621 1.00 52.19 64 ALA A N 1
ATOM 509 C CA . ALA A 1 64 ? 24.504 -48.414 -8.692 1.00 48.26 64 ALA A CA 1
ATOM 510 C C . ALA A 1 64 ? 23.315 -48.999 -9.433 1.00 48.37 64 ALA A C 1
ATOM 511 O O . ALA A 1 64 ? 22.859 -48.436 -10.425 1.00 50.02 64 ALA A O 1
ATOM 513 N N . ALA A 1 65 ? 22.813 -50.124 -8.939 1.00 45.78 65 ALA A N 1
ATOM 514 C CA . ALA A 1 65 ? 21.622 -50.732 -9.512 1.00 45.64 65 ALA A CA 1
ATOM 515 C C . ALA A 1 65 ? 21.113 -51.819 -8.580 1.00 45.87 65 ALA A C 1
ATOM 516 O O . ALA A 1 65 ? 21.873 -52.392 -7.804 1.00 47.72 65 ALA A O 1
ATOM 518 N N . SER A 1 66 ? 19.820 -52.110 -8.678 1.00 44.50 66 SER A N 1
ATOM 519 C CA . SER A 1 66 ? 19.248 -53.231 -7.948 1.00 40.79 66 SER A CA 1
ATOM 520 C C . SER A 1 66 ? 18.043 -53.754 -8.707 1.00 41.75 66 SER A C 1
ATOM 521 O O . SER A 1 66 ? 17.390 -53.017 -9.445 1.00 42.40 66 SER A O 1
ATOM 524 N N . GLY A 1 67 ? 17.755 -55.025 -8.522 1.00 35.45 67 GLY A N 1
ATOM 525 C CA . GLY A 1 67 ? 16.647 -55.593 -9.250 1.00 35.56 67 GLY A CA 1
ATOM 526 C C . GLY A 1 67 ? 16.728 -57.104 -9.246 1.00 36.25 67 GLY A C 1
ATOM 527 O O . GLY A 1 67 ? 17.311 -57.697 -8.353 1.00 38.29 67 GLY A O 1
ATOM 528 N N . ILE A 1 68 ? 16.142 -57.698 -10.273 1.00 36.49 68 ILE A N 1
ATOM 529 C CA . ILE A 1 68 ? 16.062 -59.138 -10.424 1.00 37.23 68 ILE A CA 1
ATOM 530 C C . ILE A 1 68 ? 16.301 -59.506 -11.881 1.00 40.46 68 ILE A C 1
ATOM 531 O O . ILE A 1 68 ? 15.702 -58.920 -12.785 1.00 41.39 68 ILE A O 1
ATOM 536 N N . MET A 1 69 ? 17.156 -60.476 -12.105 1.00 40.69 69 MET A N 1
ATOM 537 C CA . MET A 1 69 ? 17.468 -60.931 -13.435 1.00 41.28 69 MET A CA 1
ATOM 538 C C . MET A 1 69 ? 16.380 -61.857 -13.938 1.00 42.50 69 MET A C 1
ATOM 539 O O . MET A 1 69 ? 15.584 -62.376 -13.164 1.00 43.52 69 MET A O 1
ATOM 544 N N . PRO A 1 70 ? 16.299 -62.058 -15.245 1.00 44.22 70 PRO A N 1
ATOM 545 C CA . PRO A 1 70 ? 15.228 -62.902 -15.776 1.00 45.04 70 PRO A CA 1
ATOM 546 C C . PRO A 1 70 ? 15.250 -64.311 -15.254 1.00 44.48 70 PRO A C 1
ATOM 547 O O . PRO A 1 70 ? 14.203 -64.960 -15.243 1.00 43.96 70 PRO A O 1
ATOM 551 N N . ASP A 1 71 ? 16.396 -64.810 -14.824 1.00 46.07 71 ASP A N 1
ATOM 552 C CA . ASP A 1 71 ? 16.482 -66.157 -14.291 1.00 44.63 71 ASP A CA 1
ATOM 553 C C . ASP A 1 71 ? 16.127 -66.233 -12.813 1.00 44.00 71 ASP A C 1
ATOM 554 O O . ASP A 1 71 ? 16.201 -67.313 -12.237 1.00 46.59 71 ASP A O 1
ATOM 559 N N . GLY A 1 72 ? 15.750 -65.122 -12.198 1.00 42.30 72 GLY A N 1
ATOM 560 C CA . GLY A 1 72 ? 15.294 -65.091 -10.831 1.00 40.23 72 GLY A CA 1
ATOM 561 C C . GLY A 1 72 ? 16.290 -64.519 -9.850 1.00 43.95 72 GLY A C 1
ATOM 562 O O . GLY A 1 72 ? 15.973 -64.397 -8.666 1.00 40.79 72 GLY A O 1
ATOM 563 N N . THR A 1 73 ? 17.464 -64.145 -10.308 1.00 45.29 73 THR A N 1
ATOM 564 C CA . THR A 1 73 ? 18.536 -63.812 -9.401 1.00 41.71 73 THR A CA 1
ATOM 565 C C . THR A 1 73 ? 18.437 -62.363 -8.969 1.00 40.45 73 THR A C 1
ATOM 566 O O . THR A 1 73 ? 18.563 -61.477 -9.810 1.00 43.31 73 THR A O 1
ATOM 570 N N . PRO A 1 74 ? 18.228 -62.082 -7.693 1.00 39.47 74 PRO A N 1
ATOM 571 C CA . PRO A 1 74 ? 18.284 -60.699 -7.217 1.00 39.58 74 PRO A CA 1
ATOM 572 C C . PRO A 1 74 ? 19.707 -60.192 -7.160 1.00 40.02 74 PRO A C 1
ATOM 573 O O . PRO A 1 74 ? 20.653 -60.960 -7.019 1.00 41.92 74 PRO A O 1
ATOM 577 N N . PHE A 1 75 ? 19.853 -58.878 -7.259 1.00 39.23 75 PHE A N 1
ATOM 578 C CA . PHE A 1 75 ? 21.162 -58.256 -7.241 1.00 35.68 75 PHE A CA 1
ATOM 579 C C . PHE A 1 75 ? 21.028 -56.847 -6.715 1.00 39.96 75 PHE A C 1
ATOM 580 O O . PHE A 1 75 ? 19.974 -56.227 -6.804 1.00 45.66 75 PHE A O 1
ATOM 588 N N . ARG A 1 76 ? 22.143 -56.340 -6.213 1.00 39.84 76 ARG A N 1
ATOM 589 C CA . ARG A 1 76 ? 22.242 -55.001 -5.668 1.00 44.72 76 ARG A CA 1
ATOM 590 C C . ARG A 1 76 ? 23.720 -54.659 -5.592 1.00 50.99 76 ARG A C 1
ATOM 591 O O . ARG A 1 76 ? 24.506 -55.461 -5.094 1.00 57.28 76 ARG A O 1
ATOM 599 N N . PHE A 1 77 ? 24.105 -53.494 -6.100 1.00 49.77 77 PHE A N 1
ATOM 600 C CA . PHE A 1 77 ? 25.488 -53.071 -5.983 1.00 48.12 77 PHE A CA 1
ATOM 601 C C . PHE A 1 77 ? 25.540 -51.560 -5.959 1.00 50.68 77 PHE A C 1
ATOM 602 O O . PHE A 1 77 ? 24.594 -50.880 -6.343 1.00 52.21 77 PHE A O 1
ATOM 610 N N . SER A 1 78 ? 26.668 -51.041 -5.504 1.00 51.07 78 SER A N 1
ATOM 611 C CA . SER A 1 78 ? 26.868 -49.605 -5.474 1.00 53.24 78 SER A CA 1
ATOM 612 C C . SER A 1 78 ? 28.353 -49.326 -5.387 1.00 57.67 78 SER A C 1
ATOM 613 O O . SER A 1 78 ? 29.101 -50.069 -4.761 1.00 58.31 78 SER A O 1
ATOM 616 N N . GLY A 1 79 ? 28.773 -48.256 -6.033 1.00 61.93 79 GLY A N 1
ATOM 617 C CA . GLY A 1 79 ? 30.175 -47.932 -6.033 1.00 60.99 79 GLY A CA 1
ATOM 618 C C . GLY A 1 79 ? 30.942 -48.695 -7.082 1.00 61.28 79 GLY A C 1
ATOM 619 O O . GLY A 1 79 ? 30.630 -49.841 -7.397 1.00 56.86 79 GLY A O 1
ATOM 620 N N . ALA A 1 80 ? 31.984 -48.056 -7.600 1.00 64.03 80 ALA A N 1
ATOM 621 C CA . ALA A 1 80 ? 32.789 -48.663 -8.646 1.00 62.85 80 ALA A CA 1
ATOM 622 C C . ALA A 1 80 ? 33.436 -49.957 -8.188 1.00 62.43 80 ALA A C 1
ATOM 623 O O . ALA A 1 80 ? 33.716 -50.827 -9.011 1.00 62.43 80 ALA A O 1
ATOM 625 N N . GLN A 1 81 ? 33.679 -50.105 -6.888 1.00 63.79 81 GLN A N 1
ATOM 626 C CA . GLN A 1 81 ? 34.277 -51.330 -6.373 1.00 63.31 81 GLN A CA 1
ATOM 627 C C . GLN A 1 81 ? 33.408 -52.542 -6.661 1.00 63.20 81 GLN A C 1
ATOM 628 O O . GLN A 1 81 ? 33.925 -53.630 -6.917 1.00 61.05 81 GLN A O 1
ATOM 634 N N . GLN A 1 82 ? 32.087 -52.375 -6.637 1.00 63.67 82 GLN A N 1
ATOM 635 C CA . GLN A 1 82 ? 31.178 -53.492 -6.854 1.00 60.98 82 GLN A CA 1
ATOM 636 C C . GLN A 1 82 ? 30.501 -53.485 -8.208 1.00 60.24 82 GLN A C 1
ATOM 637 O O . GLN A 1 82 ? 30.074 -54.548 -8.665 1.00 59.43 82 GLN A O 1
ATOM 643 N N . ALA A 1 83 ? 30.438 -52.365 -8.873 1.00 59.18 83 ALA A N 1
ATOM 644 C CA . ALA A 1 83 ? 29.811 -52.387 -10.155 1.00 53.08 83 ALA A CA 1
ATOM 645 C C . ALA A 1 83 ? 30.546 -53.247 -11.147 1.00 54.26 83 ALA A C 1
ATOM 646 O O . ALA A 1 83 ? 31.739 -53.463 -11.109 1.00 58.89 83 ALA A O 1
ATOM 648 N N . PRO A 1 84 ? 29.850 -53.648 -12.175 1.00 51.24 84 PRO A N 1
ATOM 649 C CA . PRO A 1 84 ? 30.494 -54.406 -13.225 1.00 50.58 84 PRO A CA 1
ATOM 650 C C . PRO A 1 84 ? 31.491 -53.547 -13.981 1.00 51.93 84 PRO A C 1
ATOM 651 O O . PRO A 1 84 ? 31.370 -52.336 -14.063 1.00 51.20 84 PRO A O 1
ATOM 655 N N . ALA A 1 85 ? 32.464 -54.212 -14.575 1.00 54.17 85 ALA A N 1
ATOM 656 C CA . ALA A 1 85 ? 33.475 -53.563 -15.373 1.00 52.83 85 ALA A CA 1
ATOM 657 C C . ALA A 1 85 ? 32.822 -52.736 -16.429 1.00 50.88 85 ALA A C 1
ATOM 658 O O . ALA A 1 85 ? 31.983 -53.206 -17.140 1.00 51.39 85 ALA A O 1
ATOM 660 N N . PRO A 1 86 ? 33.206 -51.479 -16.535 1.00 49.48 86 PRO A N 1
ATOM 661 C CA . PRO A 1 86 ? 32.613 -50.624 -17.543 1.00 50.40 86 PRO A CA 1
ATOM 662 C C . PRO A 1 86 ? 32.834 -51.120 -18.948 1.00 51.60 86 PRO A C 1
ATOM 663 O O . PRO A 1 86 ? 33.816 -51.741 -19.290 1.00 51.56 86 PRO A O 1
ATOM 667 N N . LEU A 1 87 ? 31.875 -50.815 -19.788 1.00 51.64 87 LEU A N 1
ATOM 668 C CA . LEU A 1 87 ? 31.924 -51.273 -21.133 1.00 45.69 87 LEU A CA 1
ATOM 669 C C . LEU A 1 87 ? 32.326 -50.216 -22.101 1.00 53.89 87 LEU A C 1
ATOM 670 O O . LEU A 1 87 ? 31.653 -49.228 -22.264 1.00 55.02 87 LEU A O 1
ATOM 675 N N . ALA A 1 88 ? 33.468 -50.429 -22.722 1.00 56.26 88 ALA A N 1
ATOM 676 C CA . ALA A 1 88 ? 33.945 -49.535 -23.760 1.00 54.91 88 ALA A CA 1
ATOM 677 C C . ALA A 1 88 ? 33.190 -49.804 -25.044 1.00 54.65 88 ALA A C 1
ATOM 678 O O . ALA A 1 88 ? 32.967 -50.954 -25.422 1.00 53.89 88 ALA A O 1
ATOM 680 N N . ILE A 1 89 ? 32.761 -48.730 -25.664 1.00 57.42 89 ILE A N 1
ATOM 681 C CA . ILE A 1 89 ? 32.025 -48.817 -26.892 1.00 61.57 89 ILE A CA 1
ATOM 682 C C . ILE A 1 89 ? 32.988 -48.506 -28.003 1.00 63.05 89 ILE A C 1
ATOM 683 O O . ILE A 1 89 ? 33.690 -47.527 -27.971 1.00 63.12 89 ILE A O 1
ATOM 688 N N . ALA A 1 90 ? 33.045 -49.390 -28.973 1.00 69.46 90 ALA A N 1
ATOM 689 C CA . ALA A 1 90 ? 33.955 -49.222 -30.073 1.00 75.18 90 ALA A CA 1
ATOM 690 C C . ALA A 1 90 ? 33.550 -48.065 -30.934 1.00 81.21 90 ALA A C 1
ATOM 691 O O . ALA A 1 90 ? 32.452 -47.578 -30.847 1.00 81.68 90 ALA A O 1
ATOM 693 N N . ASP A 1 91 ? 34.427 -47.668 -31.836 1.00 84.03 91 ASP A N 1
ATOM 694 C CA . ASP A 1 91 ? 34.168 -46.532 -32.703 1.00 84.49 91 ASP A CA 1
ATOM 695 C C . ASP A 1 91 ? 32.955 -46.666 -33.629 1.00 86.66 91 ASP A C 1
ATOM 696 O O . ASP A 1 91 ? 32.329 -45.670 -33.979 1.00 87.16 91 ASP A O 1
ATOM 701 N N . ASN A 1 92 ? 32.627 -47.890 -34.020 1.00 88.44 92 ASN A N 1
ATOM 702 C CA . ASN A 1 92 ? 31.640 -48.131 -35.039 1.00 89.60 92 ASN A CA 1
ATOM 703 C C . ASN A 1 92 ? 30.262 -48.477 -34.516 1.00 88.84 92 ASN A C 1
ATOM 704 O O . ASN A 1 92 ? 29.290 -48.352 -35.238 1.00 91.10 92 ASN A O 1
ATOM 709 N N . LYS A 1 93 ? 30.152 -48.905 -33.269 1.00 90.71 93 LYS A N 1
ATOM 710 C CA . LYS A 1 93 ? 28.851 -49.302 -32.776 1.00 89.98 93 LYS A CA 1
ATOM 711 C C . LYS A 1 93 ? 28.001 -48.079 -32.727 1.00 87.90 93 LYS A C 1
ATOM 712 O O . LYS A 1 93 ? 28.439 -47.030 -32.294 1.00 86.57 93 LYS A O 1
ATOM 718 N N . THR A 1 94 ? 26.797 -48.193 -33.248 1.00 86.84 94 THR A N 1
ATOM 719 C CA . THR A 1 94 ? 25.879 -47.081 -33.248 1.00 85.18 94 THR A CA 1
ATOM 720 C C . THR A 1 94 ? 24.521 -47.717 -33.282 1.00 81.60 94 THR A C 1
ATOM 721 O O . THR A 1 94 ? 24.308 -48.687 -33.974 1.00 84.90 94 THR A O 1
ATOM 725 N N . GLY A 1 95 ? 23.605 -47.206 -32.492 1.00 76.27 95 GLY A N 1
ATOM 726 C CA . GLY A 1 95 ? 22.296 -47.789 -32.467 1.00 74.21 95 GLY A CA 1
ATOM 727 C C . GLY A 1 95 ? 22.366 -49.205 -31.96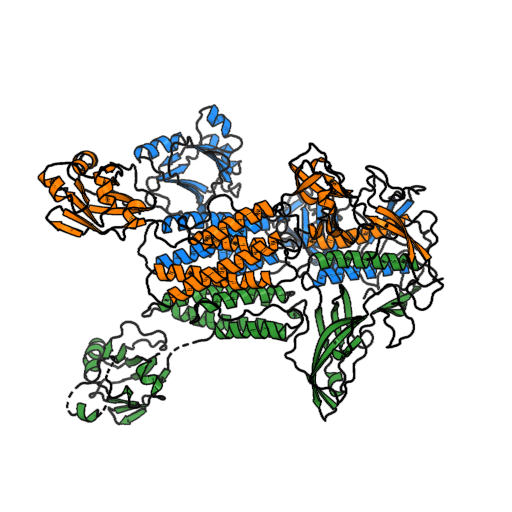7 1.00 72.73 95 GLY A C 1
ATOM 728 O O . GLY A 1 95 ? 21.741 -50.080 -32.509 1.00 75.82 95 GLY A O 1
ATOM 729 N N . GLU A 1 96 ? 23.148 -49.440 -30.935 1.00 68.71 96 GLU A N 1
ATOM 730 C CA . GLU A 1 96 ? 23.240 -50.775 -30.372 1.00 67.84 96 GLU A CA 1
ATOM 731 C C . GLU A 1 96 ? 22.751 -50.773 -28.928 1.00 63.02 96 GLU A C 1
ATOM 732 O O . GLU A 1 96 ? 22.894 -49.786 -28.206 1.00 60.34 96 GLU A O 1
ATOM 738 N N . ASN A 1 97 ? 22.159 -51.883 -28.512 1.00 60.53 97 ASN A N 1
ATOM 739 C CA . ASN A 1 97 ? 21.629 -52.003 -27.163 1.00 53.46 97 ASN A CA 1
ATOM 740 C C . ASN A 1 97 ? 22.677 -52.557 -26.213 1.00 50.90 97 ASN A C 1
ATOM 741 O O . ASN A 1 97 ? 23.362 -53.527 -26.532 1.00 53.03 97 ASN A O 1
ATOM 746 N N . VAL A 1 98 ? 22.785 -51.936 -25.045 1.00 48.67 98 VAL A N 1
ATOM 747 C CA . VAL A 1 98 ? 23.661 -52.368 -23.968 1.00 44.07 98 VAL A CA 1
ATOM 748 C C . VAL A 1 98 ? 22.819 -52.991 -22.863 1.00 40.93 98 VAL A C 1
ATOM 749 O O . VAL A 1 98 ? 21.795 -52.436 -22.463 1.00 45.44 98 VAL A O 1
ATOM 753 N N . VAL A 1 99 ? 23.276 -54.120 -22.340 1.00 41.66 99 VAL A N 1
ATOM 754 C CA . VAL A 1 99 ? 22.539 -54.879 -21.342 1.00 41.80 99 VAL A CA 1
ATOM 755 C C . VAL A 1 99 ? 23.378 -55.105 -20.091 1.00 42.51 99 VAL A C 1
ATOM 756 O O . VAL A 1 99 ? 24.599 -54.977 -20.092 1.00 45.50 99 VAL A O 1
ATOM 760 N N . LEU A 1 100 ? 22.688 -55.449 -19.010 1.00 43.84 100 LEU A N 1
ATOM 761 C CA . LEU A 1 100 ? 23.300 -56.009 -17.812 1.00 41.00 100 LEU A CA 1
ATOM 762 C C . LEU A 1 100 ? 23.029 -57.499 -17.828 1.00 41.91 100 LEU A C 1
ATOM 763 O O . LEU A 1 100 ? 21.881 -57.910 -17.947 1.00 43.94 100 LEU A O 1
ATOM 768 N N . ALA A 1 101 ? 24.070 -58.302 -17.802 1.00 41.53 101 ALA A N 1
ATOM 769 C CA . ALA A 1 101 ? 23.885 -59.720 -17.923 1.00 44.67 101 ALA A CA 1
ATOM 770 C C . ALA A 1 101 ? 24.531 -60.584 -16.875 1.00 47.64 101 ALA A C 1
ATOM 771 O O . ALA A 1 101 ? 25.398 -60.174 -16.174 1.00 48.76 101 ALA A O 1
ATOM 773 N N . LEU A 1 102 ? 24.076 -61.815 -16.805 1.00 47.88 102 LEU A N 1
ATOM 774 C CA . LEU A 1 102 ? 24.573 -62.769 -15.855 1.00 48.35 102 LEU A CA 1
ATOM 775 C C . LEU A 1 102 ? 24.444 -64.104 -16.481 1.00 49.51 102 LEU A C 1
ATOM 776 O O . LEU A 1 102 ? 23.490 -64.366 -17.151 1.00 50.49 102 LEU A O 1
ATOM 781 N N . PRO A 1 103 ? 25.416 -64.965 -16.266 1.00 47.43 103 PRO A N 1
ATOM 782 C CA . PRO A 1 103 ? 25.375 -66.294 -16.837 1.00 48.36 103 PRO A CA 1
ATOM 783 C C . PRO A 1 103 ? 24.340 -67.126 -16.155 1.00 50.53 103 PRO A C 1
ATOM 784 O O . PRO A 1 103 ? 24.078 -66.939 -15.005 1.00 47.58 103 PRO A O 1
ATOM 788 N N . THR A 1 104 ? 23.745 -68.035 -16.889 1.00 53.93 104 THR A N 1
ATOM 789 C CA . THR A 1 104 ? 22.743 -68.912 -16.325 1.00 53.97 104 THR A CA 1
ATOM 7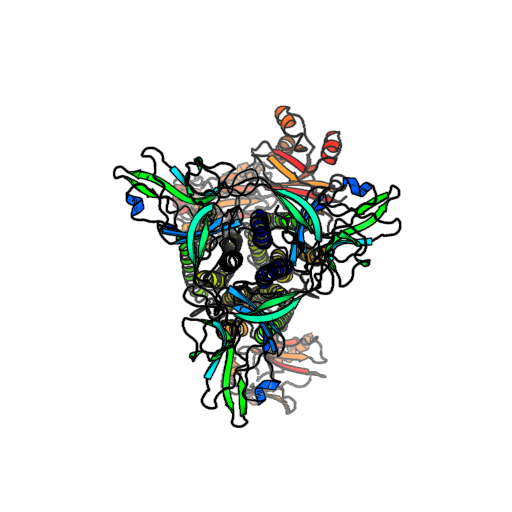90 C C . THR A 1 104 ? 23.417 -70.038 -15.550 1.00 56.57 104 THR A C 1
ATOM 791 O O . THR A 1 104 ? 24.507 -70.490 -15.903 1.00 58.62 104 THR A O 1
ATOM 795 N N . TYR A 1 105 ? 22.762 -70.484 -14.479 1.00 53.43 105 TYR A N 1
ATOM 796 C CA . TYR A 1 105 ? 23.270 -71.622 -13.729 1.00 53.66 105 TYR A CA 1
ATOM 797 C C . TYR A 1 105 ? 23.149 -72.890 -14.554 1.00 56.10 105 TYR A C 1
ATOM 798 O O . TYR A 1 105 ? 22.066 -73.223 -15.036 1.00 57.35 105 TYR A O 1
ATOM 807 N N . ARG A 1 106 ? 24.246 -73.621 -14.687 1.00 58.34 106 ARG A N 1
ATOM 808 C CA . ARG A 1 106 ? 24.203 -74.939 -15.305 1.00 63.44 106 ARG A CA 1
ATOM 809 C C . ARG A 1 106 ? 25.048 -75.898 -14.489 1.00 63.97 106 ARG A C 1
ATOM 810 O O . ARG A 1 106 ? 26.181 -75.577 -14.118 1.00 63.44 106 ARG A O 1
ATOM 818 N N . ALA A 1 107 ? 24.494 -77.075 -14.214 1.00 65.82 107 ALA A N 1
ATOM 819 C CA . ALA A 1 107 ? 25.201 -78.043 -13.391 1.00 66.22 107 ALA A CA 1
ATOM 820 C C . ALA A 1 107 ? 26.437 -78.589 -14.084 1.00 65.55 107 ALA A C 1
ATOM 821 O O . ALA A 1 107 ? 27.381 -78.999 -13.402 1.00 68.27 107 ALA A O 1
ATOM 823 N N . GLY A 1 108 ? 26.460 -78.582 -15.414 1.00 66.00 108 GLY A N 1
ATOM 824 C CA . GLY A 1 108 ? 27.610 -79.026 -16.182 1.00 69.59 108 GLY A CA 1
ATOM 825 C C . GLY A 1 108 ? 28.804 -78.090 -16.184 1.00 70.30 108 GLY A C 1
ATOM 826 O O . GLY A 1 108 ? 29.823 -78.412 -16.800 1.00 73.51 108 GLY A O 1
ATOM 827 N N . ARG A 1 109 ? 28.715 -76.950 -15.515 1.00 65.81 109 ARG A N 1
ATOM 828 C CA . ARG A 1 109 ? 29.786 -75.975 -15.507 1.00 64.85 109 ARG A CA 1
ATOM 829 C C . ARG A 1 109 ? 30.029 -75.532 -14.081 1.00 61.77 109 ARG A C 1
ATOM 830 O O . ARG A 1 109 ? 29.115 -75.505 -13.262 1.00 60.44 109 ARG A O 1
ATOM 838 N N . GLU A 1 110 ? 31.268 -75.168 -13.801 1.00 61.45 110 GLU A N 1
ATOM 839 C CA . GLU A 1 110 ? 31.603 -74.649 -12.490 1.00 63.07 110 GLU A CA 1
ATOM 840 C C . GLU A 1 110 ? 30.879 -73.335 -12.261 1.00 61.56 110 GLU A C 1
ATOM 841 O O . GLU A 1 110 ? 30.642 -72.569 -13.192 1.00 61.44 110 GLU A O 1
ATOM 847 N N . ASP A 1 111 ? 30.501 -73.089 -11.008 1.00 58.38 111 ASP A N 1
ATOM 848 C CA . ASP A 1 111 ? 29.713 -71.922 -10.654 1.00 58.46 111 ASP A CA 1
ATOM 849 C C . ASP A 1 111 ? 30.493 -70.876 -9.885 1.00 58.10 111 ASP A C 1
ATOM 850 O O . ASP A 1 111 ? 30.031 -69.736 -9.771 1.00 54.10 111 ASP A O 1
ATOM 855 N N . VAL A 1 112 ? 31.641 -71.240 -9.336 1.00 60.07 112 VAL A N 1
ATOM 856 C CA . VAL A 1 112 ? 32.501 -70.321 -8.614 1.00 57.42 112 VAL A CA 1
ATOM 857 C C . VAL A 1 112 ? 33.877 -70.394 -9.236 1.00 59.17 112 VAL A C 1
ATOM 858 O O . VAL A 1 112 ? 34.361 -71.482 -9.555 1.00 62.80 112 VAL A O 1
ATOM 862 N N . ILE A 1 113 ? 34.505 -69.242 -9.388 1.00 58.34 113 ILE A N 1
ATOM 863 C CA . ILE A 1 113 ? 35.869 -69.142 -9.860 1.00 56.26 113 ILE A CA 1
ATOM 864 C C . ILE A 1 113 ? 36.601 -68.263 -8.867 1.00 59.80 113 ILE A C 1
ATOM 865 O O . ILE A 1 113 ? 36.010 -67.468 -8.165 1.00 57.65 113 ILE A O 1
ATOM 870 N N . PHE A 1 114 ? 37.904 -68.457 -8.810 1.00 62.63 114 PHE A N 1
ATOM 871 C CA . PHE A 1 114 ? 38.736 -67.728 -7.893 1.00 61.00 114 PHE A CA 1
ATOM 872 C C . PHE A 1 114 ? 39.643 -66.747 -8.615 1.00 63.14 114 PHE A C 1
ATOM 873 O O . PHE A 1 114 ? 40.247 -65.881 -8.008 1.00 62.32 114 PHE A O 1
ATOM 881 N N . GLN A 1 115 ? 39.627 -66.854 -9.926 1.00 63.11 115 GLN A N 1
ATOM 882 C CA . GLN A 1 115 ? 40.435 -66.041 -10.782 1.00 66.96 115 GLN A CA 1
ATOM 883 C C . GLN A 1 115 ? 39.587 -65.556 -11.919 1.00 63.48 115 GLN A C 1
ATOM 884 O O . GLN A 1 115 ? 39.027 -66.362 -12.632 1.00 63.13 115 GLN A O 1
ATOM 890 N N . GLU A 1 116 ? 39.495 -64.242 -12.031 1.00 63.62 116 GLU A N 1
ATOM 891 C CA . GLU A 1 116 ? 38.720 -63.634 -13.068 1.00 64.49 116 GLU A CA 1
ATOM 892 C C . GLU A 1 116 ? 39.321 -64.006 -14.365 1.00 63.13 116 GLU A C 1
ATOM 893 O O . GLU A 1 116 ? 40.510 -64.092 -14.536 1.00 62.32 116 GLU A O 1
ATOM 899 N N . SER A 1 117 ? 38.451 -64.231 -15.296 1.00 72.34 117 SER A N 1
ATOM 900 C CA . SER A 1 117 ? 38.857 -64.579 -16.602 1.00 72.61 117 SER A CA 1
ATOM 901 C C . SER A 1 117 ? 37.771 -64.100 -17.539 1.00 79.06 117 SER A C 1
ATOM 902 O O . SER A 1 117 ? 36.637 -63.893 -17.159 1.00 78.74 117 SER A O 1
ATOM 905 N N . PRO A 1 118 ? 38.091 -63.948 -18.816 1.00 83.50 118 PRO A N 1
ATOM 906 C CA . PRO A 1 118 ? 37.056 -63.569 -19.767 1.00 84.57 118 PRO A CA 1
ATOM 907 C C . PRO A 1 118 ? 36.335 -64.840 -20.206 1.00 84.64 118 PRO A C 1
ATOM 908 O O . PRO A 1 118 ? 36.776 -65.940 -19.918 1.00 88.22 118 PRO A O 1
ATOM 912 N N . GLU A 1 119 ? 35.183 -64.716 -20.822 1.00 85.46 119 GLU A N 1
ATOM 913 C CA . GLU A 1 119 ? 34.522 -65.910 -21.315 1.00 92.28 119 GLU A CA 1
ATOM 914 C C . GLU A 1 119 ? 34.289 -67.093 -20.361 1.00 84.58 119 GLU A C 1
ATOM 915 O O . GLU A 1 119 ? 34.307 -68.227 -20.782 1.00 84.38 119 GLU A O 1
ATOM 921 N N . ALA A 1 120 ? 34.062 -66.848 -19.092 1.00 82.08 120 ALA A N 1
ATOM 922 C CA . ALA A 1 120 ? 33.835 -67.918 -18.163 1.00 72.52 120 ALA A CA 1
ATOM 923 C C . ALA A 1 120 ? 32.435 -67.762 -17.650 1.00 65.66 120 ALA A C 1
ATOM 924 O O . ALA A 1 120 ? 32.070 -66.742 -17.119 1.00 66.78 120 ALA A O 1
ATOM 926 N N . LEU A 1 121 ? 31.647 -68.793 -17.820 1.00 59.63 121 LEU A N 1
ATOM 927 C CA . LEU A 1 121 ? 30.278 -68.732 -17.390 1.00 58.83 121 LEU A CA 1
ATOM 928 C C . LEU A 1 121 ? 29.965 -69.036 -15.950 1.00 57.46 121 LEU A C 1
ATOM 929 O O . LEU A 1 121 ? 28.943 -69.602 -15.652 1.00 57.71 121 LEU A O 1
ATOM 934 N N . ALA A 1 122 ? 30.840 -68.643 -15.058 1.00 52.96 122 ALA A N 1
ATOM 935 C CA . ALA A 1 122 ? 30.609 -68.846 -13.659 1.00 53.78 122 ALA A CA 1
ATOM 936 C C . ALA A 1 122 ? 29.774 -67.712 -13.131 1.00 52.41 122 ALA A C 1
ATOM 937 O O . ALA A 1 122 ? 29.914 -66.606 -13.550 1.00 52.67 122 ALA A O 1
ATOM 939 N N . ARG A 1 123 ? 28.906 -67.996 -12.190 1.00 50.72 123 ARG A N 1
ATOM 940 C CA . ARG A 1 123 ? 28.065 -66.972 -11.651 1.00 47.41 123 ARG A CA 1
ATOM 941 C C . ARG A 1 123 ? 28.737 -66.205 -10.549 1.00 47.00 123 ARG A C 1
ATOM 942 O O . ARG A 1 123 ? 28.392 -65.088 -10.283 1.00 46.78 123 ARG A O 1
ATOM 950 N N . TYR A 1 124 ? 29.727 -66.796 -9.923 1.00 47.96 124 TYR A N 1
ATOM 951 C CA . TYR A 1 124 ? 30.364 -66.120 -8.831 1.00 50.35 124 TYR A CA 1
ATOM 952 C C . TYR A 1 124 ? 31.862 -66.047 -8.895 1.00 53.47 124 TYR A C 1
ATOM 953 O O . TYR A 1 124 ? 32.503 -66.882 -9.472 1.00 53.55 124 TYR A O 1
ATOM 962 N N . LEU A 1 125 ? 32.402 -65.006 -8.290 1.00 52.09 125 LEU A N 1
ATOM 963 C CA . LEU A 1 125 ? 33.823 -64.819 -8.184 1.00 52.71 125 LEU A CA 1
ATOM 964 C C . LEU A 1 125 ? 34.095 -64.771 -6.711 1.00 54.74 125 LEU A C 1
ATOM 965 O O . LEU A 1 125 ? 33.573 -63.938 -6.022 1.00 53.46 125 LEU A O 1
ATOM 970 N N . ALA A 1 126 ? 34.953 -65.649 -6.239 1.00 55.23 126 ALA A N 1
ATOM 971 C CA . ALA A 1 126 ? 35.228 -65.753 -4.816 1.00 53.86 126 ALA A CA 1
ATOM 972 C C . ALA A 1 126 ? 36.225 -64.692 -4.381 1.00 53.45 126 ALA A C 1
ATOM 973 O O . ALA A 1 126 ? 37.181 -64.392 -5.093 1.00 55.20 126 ALA A O 1
ATOM 975 N N . TYR A 1 127 ? 35.989 -64.120 -3.207 1.00 53.03 127 TYR A N 1
ATOM 976 C CA . TYR A 1 127 ? 36.877 -63.131 -2.628 1.00 53.90 127 TYR A CA 1
ATOM 977 C C . TYR A 1 127 ? 36.931 -63.342 -1.124 1.00 59.78 127 TYR A C 1
ATOM 978 O O . TYR A 1 127 ? 36.056 -63.972 -0.531 1.00 59.98 127 TYR A O 1
ATOM 987 N N . GLU A 1 128 ? 37.966 -62.803 -0.504 1.00 62.59 128 GLU A N 1
ATOM 988 C CA . GLU A 1 128 ? 38.214 -63.063 0.901 1.00 62.74 128 GLU A CA 1
ATOM 989 C C . GLU A 1 128 ? 37.781 -61.876 1.744 1.00 63.25 128 GLU A C 1
ATOM 990 O O . GLU A 1 128 ? 37.977 -60.725 1.356 1.00 65.17 128 GLU A O 1
ATOM 996 N N . ASN A 1 129 ? 37.187 -62.167 2.900 1.00 62.89 129 ASN A N 1
ATOM 997 C CA . ASN A 1 129 ? 36.791 -61.137 3.850 1.00 62.98 129 ASN A CA 1
ATOM 998 C C . ASN A 1 129 ? 36.723 -61.756 5.237 1.00 63.20 129 ASN A C 1
ATOM 999 O O . ASN A 1 129 ? 36.545 -62.966 5.384 1.00 65.33 129 ASN A O 1
ATOM 1004 N N . GLU A 1 130 ? 36.872 -60.919 6.261 1.00 63.06 130 GLU A N 1
ATOM 1005 C CA . GLU A 1 130 ? 36.845 -61.397 7.633 1.00 64.65 130 GLU A CA 1
ATOM 1006 C C . GLU A 1 130 ? 35.719 -60.740 8.418 1.00 65.18 130 GLU A C 1
ATOM 1007 O O . GLU A 1 130 ? 35.487 -59.535 8.308 1.00 64.41 130 GLU A O 1
ATOM 1013 N N . VAL A 1 131 ? 35.036 -61.544 9.231 1.00 65.62 131 VAL A N 1
ATOM 1014 C CA . VAL A 1 131 ? 33.804 -61.142 9.895 1.00 66.38 131 VAL A CA 1
ATOM 1015 C C . VAL A 1 131 ? 33.832 -61.566 11.352 1.00 65.33 131 VAL A C 1
ATOM 1016 O O . VAL A 1 131 ? 34.267 -62.673 11.682 1.00 66.24 131 VAL A O 1
ATOM 1020 N N . ASP A 1 132 ? 33.325 -60.700 12.216 1.00 65.79 132 ASP A N 1
ATOM 1021 C CA . ASP A 1 132 ? 33.149 -61.050 13.608 1.00 66.66 132 ASP A CA 1
ATOM 1022 C C . ASP A 1 132 ? 32.104 -62.145 13.758 1.00 68.05 132 ASP A C 1
ATOM 1023 O O . ASP A 1 132 ? 31.270 -62.374 12.883 1.00 68.76 132 ASP A O 1
ATOM 1028 N N . ASP A 1 133 ? 32.181 -62.843 14.881 1.00 67.82 133 ASP A N 1
ATOM 1029 C CA . ASP A 1 133 ? 31.096 -63.701 15.315 1.00 65.28 133 ASP A CA 1
ATOM 1030 C C . ASP A 1 133 ? 29.891 -62.840 15.673 1.00 66.48 133 ASP A C 1
ATOM 1031 O O . ASP A 1 133 ? 30.027 -61.730 16.187 1.00 66.72 133 ASP A O 1
ATOM 1036 N N . LEU A 1 134 ? 28.701 -63.345 15.372 1.00 66.49 134 LEU A N 1
ATOM 1037 C CA . LEU A 1 134 ? 27.488 -62.613 15.715 1.00 68.00 134 LEU A CA 1
ATOM 1038 C C . LEU A 1 134 ? 27.077 -62.787 17.174 1.00 68.38 134 LEU A C 1
ATOM 1039 O O . LEU A 1 134 ? 26.310 -61.968 17.687 1.00 66.94 134 LEU A O 1
ATOM 1044 N N . ASN A 1 135 ? 27.570 -63.825 17.842 1.00 69.16 135 ASN A N 1
ATOM 1045 C CA . ASN A 1 135 ? 27.319 -64.077 19.248 1.00 66.85 135 ASN A CA 1
ATOM 1046 C C . ASN A 1 135 ? 28.266 -63.259 20.119 1.00 72.31 135 ASN A C 1
ATOM 1047 O O . ASN A 1 135 ? 29.273 -62.721 19.657 1.00 72.64 135 ASN A O 1
ATOM 1052 N N . ALA A 1 136 ? 27.948 -63.194 21.410 1.00 74.63 136 ALA A N 1
ATOM 1053 C CA . ALA A 1 136 ? 28.876 -62.669 22.402 1.00 78.23 136 ALA A CA 1
ATOM 1054 C C . ALA A 1 136 ? 29.729 -63.753 23.054 1.00 77.10 136 ALA A C 1
ATOM 1055 O O . ALA A 1 136 ? 30.638 -63.429 23.822 1.00 79.45 136 ALA A O 1
ATOM 1057 N N . VAL A 1 137 ? 29.484 -65.026 22.743 1.00 77.10 137 VAL A N 1
ATOM 1058 C CA . VAL A 1 137 ? 30.360 -66.117 23.167 1.00 84.50 137 VAL A CA 1
ATOM 1059 C C . VAL A 1 137 ? 31.536 -66.172 22.196 1.00 83.25 137 VAL A C 1
ATOM 1060 O O . VAL A 1 137 ? 32.244 -67.181 22.093 1.00 87.07 137 VAL A O 1
ATOM 1064 N N . SER A 1 138 ? 31.773 -65.059 21.516 1.00 82.69 13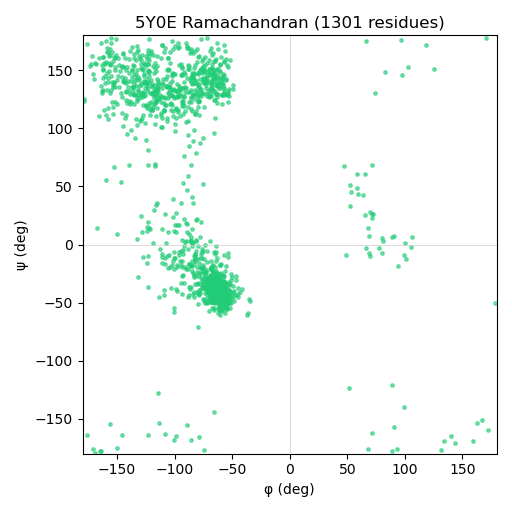8 SER A N 1
ATOM 1065 C CA . SER A 1 138 ? 32.729 -65.000 20.423 1.00 83.59 138 SER A CA 1
ATOM 1066 C C . SER A 1 138 ? 34.162 -65.160 20.908 1.00 89.22 138 SER A C 1
ATOM 1067 O O . SER A 1 138 ? 34.564 -64.583 21.922 1.00 92.55 138 SER A O 1
ATOM 1070 N N . VAL A 1 139 ? 34.945 -65.937 20.159 1.00 89.38 139 VAL A N 1
ATOM 1071 C CA . VAL A 1 139 ? 36.397 -65.889 20.319 1.00 90.21 139 VAL A CA 1
ATOM 1072 C C . VAL A 1 139 ? 36.983 -64.730 19.520 1.00 87.10 139 VAL A C 1
ATOM 1073 O O . VAL A 1 139 ? 37.810 -63.960 20.022 1.00 87.71 139 VAL A O 1
ATOM 1077 N N . GLY A 1 140 ? 36.539 -64.565 18.284 1.00 81.03 140 GLY A N 1
ATOM 1078 C CA . GLY A 1 140 ? 37.095 -63.539 17.432 1.00 83.66 140 GLY A CA 1
ATOM 1079 C C . GLY A 1 140 ? 36.604 -63.693 16.008 1.00 81.41 140 GLY A C 1
ATOM 1080 O O . GLY A 1 140 ? 35.859 -64.621 15.666 1.00 78.93 140 GLY A O 1
ATOM 1081 N N . SER A 1 141 ? 37.044 -62.755 15.176 1.00 78.07 141 SER A N 1
ATOM 1082 C CA . SER A 1 141 ? 36.652 -62.758 13.779 1.00 70.83 141 SER A CA 1
ATOM 1083 C C . SER A 1 141 ? 37.236 -63.963 13.063 1.00 66.06 141 SER A C 1
ATOM 1084 O O . SER A 1 141 ? 38.132 -64.639 13.560 1.00 69.51 141 SER A O 1
ATOM 1087 N N . ALA A 1 142 ? 36.701 -64.233 11.883 1.00 67.68 142 ALA A N 1
ATOM 1088 C CA . ALA A 1 142 ? 37.109 -65.379 11.095 1.00 62.89 142 ALA A CA 1
ATOM 1089 C C . ALA A 1 142 ? 37.102 -64.993 9.629 1.00 64.09 142 ALA A C 1
ATOM 1090 O O . ALA A 1 142 ? 36.260 -64.209 9.193 1.00 66.39 142 ALA A O 1
ATOM 1092 N N . ALA A 1 143 ? 38.057 -65.523 8.880 1.00 59.70 143 ALA A N 1
ATOM 1093 C CA . ALA A 1 143 ? 38.239 -65.163 7.486 1.00 62.30 143 ALA A CA 1
ATOM 1094 C C . ALA A 1 143 ? 37.466 -66.142 6.621 1.00 61.46 143 ALA A C 1
ATOM 1095 O O . ALA A 1 143 ? 37.684 -67.349 6.714 1.00 61.02 143 ALA A O 1
ATOM 1097 N N . LEU A 1 144 ? 36.564 -65.633 5.787 1.00 60.77 144 LEU A N 1
ATOM 1098 C CA . LEU A 1 144 ? 35.784 -66.491 4.908 1.00 59.71 144 LEU A CA 1
ATOM 1099 C C . LEU A 1 144 ? 35.947 -66.077 3.457 1.00 54.56 144 LEU A C 1
ATOM 1100 O O . LEU A 1 144 ? 36.332 -64.955 3.147 1.00 56.08 144 LEU A O 1
ATOM 1105 N N . GLN A 1 145 ? 35.639 -67.006 2.577 1.00 52.81 145 GLN A N 1
ATOM 1106 C CA . GLN A 1 145 ? 35.514 -66.729 1.159 1.00 56.50 145 GLN A CA 1
ATOM 1107 C C . GLN A 1 145 ? 34.044 -66.519 0.813 1.00 58.40 145 GLN A C 1
ATOM 1108 O O . GLN A 1 145 ? 33.226 -67.436 0.946 1.00 55.78 145 GLN A O 1
ATOM 1114 N N . PHE A 1 146 ? 33.719 -65.310 0.380 1.00 58.94 146 PHE A N 1
ATOM 1115 C CA . PHE A 1 146 ? 32.384 -64.977 -0.078 1.00 57.56 146 PHE A CA 1
ATOM 1116 C C . PHE A 1 146 ? 32.292 -65.090 -1.590 1.00 55.70 146 PHE A C 1
ATOM 1117 O O . PHE A 1 146 ? 33.285 -65.231 -2.292 1.00 52.60 146 PHE A O 1
ATOM 1125 N N . GLY A 1 147 ? 31.066 -65.017 -2.081 1.00 59.52 147 GLY A N 1
ATOM 1126 C CA . GLY A 1 147 ? 30.792 -65.065 -3.510 1.00 53.28 147 GLY A CA 1
ATOM 1127 C C . GLY A 1 147 ? 30.223 -63.742 -3.979 1.00 55.93 147 GLY A C 1
ATOM 1128 O O . GLY A 1 147 ? 29.397 -63.137 -3.299 1.00 55.17 147 GLY A O 1
ATOM 1129 N N . ARG A 1 148 ? 30.651 -63.325 -5.144 1.00 57.61 148 ARG A N 1
ATOM 1130 C CA . ARG A 1 148 ? 30.235 -62.078 -5.702 1.00 54.29 148 ARG A CA 1
ATOM 1131 C C . ARG A 1 148 ? 29.723 -62.336 -7.080 1.00 50.56 148 ARG A C 1
ATOM 1132 O O . ARG A 1 148 ? 30.357 -63.009 -7.855 1.00 47.15 148 ARG A O 1
ATOM 1140 N N . LEU A 1 149 ? 28.549 -61.796 -7.360 1.00 49.20 149 LEU A N 1
ATOM 1141 C CA . LEU A 1 149 ? 27.870 -61.979 -8.630 1.00 47.07 149 LEU A CA 1
ATOM 1142 C C . LEU A 1 149 ? 28.612 -61.417 -9.799 1.00 46.48 149 LEU A C 1
ATOM 1143 O O . LEU A 1 149 ? 28.917 -60.256 -9.835 1.00 45.67 149 LEU A O 1
ATOM 1148 N N . ARG A 1 150 ? 28.828 -62.245 -10.798 1.00 46.08 150 ARG A N 1
ATOM 1149 C CA . ARG A 1 150 ? 29.539 -61.837 -11.979 1.00 47.14 150 ARG A CA 1
ATOM 1150 C C . ARG A 1 150 ? 28.667 -61.176 -13.020 1.00 47.41 150 ARG A C 1
ATOM 1151 O O . ARG A 1 150 ? 28.451 -61.691 -14.086 1.00 46.19 150 ARG A O 1
ATOM 1159 N N . LEU A 1 151 ? 28.193 -59.998 -12.675 1.00 47.71 151 LEU A N 1
ATOM 1160 C CA . LEU A 1 151 ? 27.367 -59.213 -13.523 1.00 46.65 151 LEU A CA 1
ATOM 1161 C C . LEU A 1 151 ? 28.260 -58.585 -14.542 1.00 47.04 151 LEU A C 1
ATOM 1162 O O . LEU A 1 151 ? 29.404 -58.317 -14.299 1.00 49.76 151 LEU A O 1
ATOM 1167 N N . ARG A 1 152 ? 27.718 -58.334 -15.700 1.00 45.39 152 ARG A N 1
ATOM 1168 C CA . ARG A 1 152 ? 28.518 -57.784 -16.728 1.00 48.08 152 ARG A CA 1
ATOM 1169 C C . ARG A 1 152 ? 27.770 -56.940 -17.725 1.00 48.44 152 ARG A C 1
ATOM 1170 O O . ARG A 1 152 ? 26.705 -57.299 -18.158 1.00 48.13 152 ARG A O 1
ATOM 1178 N N . LEU A 1 153 ? 28.318 -55.787 -18.079 1.00 46.27 153 LEU A N 1
ATOM 1179 C CA . LEU A 1 153 ? 27.723 -54.943 -19.092 1.00 45.78 153 LEU A CA 1
ATOM 1180 C C . LEU A 1 153 ? 28.213 -55.402 -20.438 1.00 44.39 153 LEU A C 1
ATOM 1181 O O . LEU A 1 153 ? 29.376 -55.645 -20.582 1.00 51.82 153 LEU A O 1
ATOM 1186 N N . MET A 1 154 ? 27.325 -55.560 -21.398 1.00 43.98 154 MET A N 1
ATOM 1187 C CA . MET A 1 154 ? 27.684 -56.011 -22.725 1.00 49.38 154 MET A CA 1
ATOM 1188 C C . MET A 1 154 ? 26.711 -55.580 -23.817 1.00 50.77 154 MET A C 1
ATOM 1189 O O . MET A 1 154 ? 25.734 -54.942 -23.545 1.00 48.83 154 MET A O 1
ATOM 1194 N N . LEU A 1 155 ? 27.004 -55.909 -25.062 1.00 47.80 155 LEU A N 1
ATOM 1195 C CA . LEU A 1 155 ? 26.133 -55.557 -26.168 1.00 54.95 155 LEU A CA 1
ATOM 1196 C C . LEU A 1 155 ? 25.051 -56.607 -26.335 1.00 52.92 155 LEU A C 1
ATOM 1197 O O . LEU A 1 155 ? 25.297 -57.798 -26.158 1.00 54.14 155 LEU A O 1
ATOM 1202 N N . GLU A 1 156 ? 23.854 -56.161 -26.700 1.00 50.83 156 GLU A N 1
ATOM 1203 C CA . GLU A 1 156 ? 22.783 -57.113 -26.938 1.00 51.32 156 GLU A CA 1
ATOM 1204 C C . GLU A 1 156 ? 23.183 -58.134 -27.987 1.00 52.80 156 GLU A C 1
ATOM 1205 O O . GLU A 1 156 ? 22.781 -59.297 -27.907 1.00 54.09 156 GLU A O 1
ATOM 1211 N N . SER A 1 157 ? 23.996 -57.733 -28.959 1.00 56.62 157 SER A N 1
ATOM 1212 C CA . SER A 1 157 ? 24.417 -58.664 -29.996 1.00 54.11 157 SER A CA 1
ATOM 1213 C C . SER A 1 157 ? 25.354 -59.746 -29.472 1.00 56.95 157 SER A C 1
ATOM 1214 O O . SER A 1 157 ? 25.474 -60.798 -30.104 1.00 58.81 157 SER A O 1
ATOM 1217 N N . GLU A 1 158 ? 26.022 -59.525 -28.348 1.00 55.54 158 GLU A N 1
ATOM 1218 C CA . GLU A 1 158 ? 26.945 -60.521 -27.823 1.00 57.57 158 GLU A CA 1
ATOM 1219 C C . GLU A 1 158 ? 26.265 -61.579 -26.961 1.00 57.40 158 GLU A C 1
ATOM 1220 O O . GLU A 1 158 ? 26.948 -62.446 -26.425 1.00 55.44 158 GLU A O 1
ATOM 1226 N N . LEU A 1 159 ? 24.946 -61.550 -26.837 1.00 58.62 159 LEU A N 1
ATOM 1227 C CA . LEU A 1 159 ? 24.238 -62.464 -25.956 1.00 57.76 159 LEU A CA 1
ATOM 1228 C C . LEU A 1 159 ? 24.046 -63.828 -26.600 1.00 55.47 159 LEU A C 1
ATOM 1229 O O . LEU A 1 159 ? 24.024 -63.968 -27.820 1.00 54.35 159 LEU A O 1
ATOM 1234 N N . ASN A 1 160 ? 23.864 -64.834 -25.750 1.00 52.83 160 ASN A N 1
ATOM 1235 C CA . ASN A 1 160 ? 23.343 -66.121 -26.174 1.00 53.85 160 ASN A CA 1
ATOM 1236 C C . ASN A 1 160 ? 22.585 -66.742 -25.011 1.00 53.23 160 ASN A C 1
ATOM 1237 O O . ASN A 1 160 ? 22.448 -66.143 -23.947 1.00 54.65 160 ASN A O 1
ATOM 1242 N N . ALA A 1 161 ? 22.124 -67.973 -25.205 1.00 55.26 161 ALA A N 1
ATOM 1243 C CA . ALA A 1 161 ? 21.305 -68.666 -24.216 1.00 56.53 161 ALA A CA 1
ATOM 1244 C C . ALA A 1 161 ? 22.032 -68.975 -22.921 1.00 53.82 161 ALA A C 1
ATOM 1245 O O . ALA A 1 161 ? 21.399 -69.470 -21.992 1.00 55.82 161 ALA A O 1
ATOM 1247 N N . GLU A 1 162 ? 23.327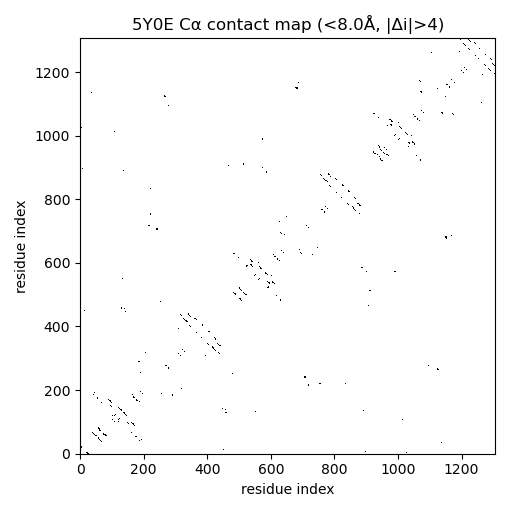 -68.738 -22.832 1.00 55.33 162 GLU A N 1
ATOM 1248 C CA . GLU A 1 162 ? 24.015 -68.957 -21.574 1.00 54.26 162 GLU A CA 1
ATOM 1249 C C . GLU A 1 162 ? 23.960 -67.741 -20.680 1.00 53.48 162 GLU A C 1
ATOM 1250 O O . GLU A 1 162 ? 24.638 -67.710 -19.653 1.00 55.31 162 GLU A O 1
ATOM 1256 N N . TRP A 1 163 ? 23.169 -66.742 -21.039 1.00 51.14 163 TRP A N 1
ATOM 1257 C CA . TRP A 1 163 ? 23.040 -65.546 -20.233 1.00 48.11 163 TRP A CA 1
ATOM 1258 C C . TRP A 1 163 ? 21.578 -65.165 -20.161 1.00 47.63 163 TRP A C 1
ATOM 1259 O O . TRP A 1 163 ? 20.807 -65.462 -21.072 1.00 49.58 163 TRP A O 1
ATOM 1270 N N . THR A 1 164 ? 21.198 -64.534 -19.059 1.00 45.93 164 THR A N 1
ATOM 1271 C CA . THR A 1 164 ? 20.024 -63.686 -19.047 1.00 42.92 164 THR A CA 1
ATOM 1272 C C . THR A 1 164 ? 20.501 -62.264 -18.868 1.00 43.95 164 THR A C 1
ATOM 1273 O O . THR A 1 164 ? 21.619 -62.018 -18.427 1.00 44.86 164 THR A O 1
ATOM 1277 N N . ALA A 1 165 ? 19.648 -61.321 -19.230 1.00 43.13 165 ALA A N 1
ATOM 1278 C CA . ALA A 1 165 ? 20.096 -59.943 -19.228 1.00 42.45 165 ALA A CA 1
ATOM 1279 C C . ALA A 1 165 ? 18.915 -59.007 -19.095 1.00 42.74 165 ALA A C 1
ATOM 1280 O O . ALA A 1 165 ? 17.797 -59.331 -19.492 1.00 43.77 165 ALA A O 1
ATOM 1282 N N . LEU A 1 166 ? 19.192 -57.829 -18.564 1.00 40.73 166 LEU A N 1
ATOM 1283 C CA . LEU A 1 166 ? 18.238 -56.742 -18.510 1.00 41.60 166 LEU A CA 1
ATOM 1284 C C . LEU A 1 166 ? 18.779 -55.587 -19.335 1.00 41.96 166 LEU A C 1
ATOM 1285 O O . LEU A 1 166 ? 19.960 -55.260 -19.247 1.00 46.09 166 LEU A O 1
ATOM 1290 N N . GLY A 1 167 ? 1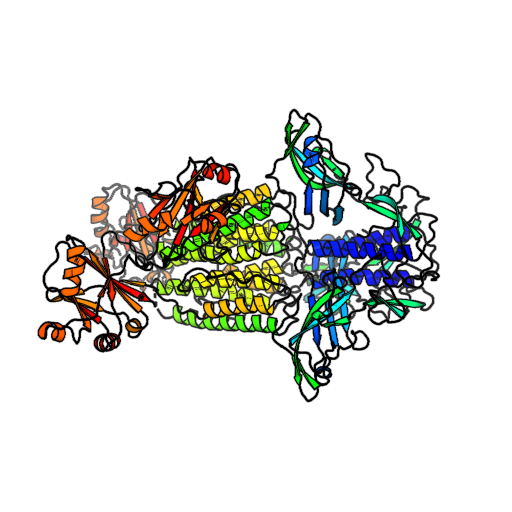7.919 -54.948 -20.118 1.00 39.50 167 GLY A N 1
ATOM 1291 C CA . GLY A 1 167 ? 18.373 -53.852 -20.948 1.00 37.42 167 GLY A CA 1
ATOM 1292 C C . GLY A 1 167 ? 18.629 -52.602 -20.132 1.00 40.19 167 GLY A C 1
ATOM 1293 O O . GLY A 1 167 ? 17.856 -52.248 -19.252 1.00 43.75 167 GLY A O 1
ATOM 1294 N N . VAL A 1 168 ? 19.717 -51.908 -20.448 1.00 43.62 168 VAL A N 1
ATOM 1295 C CA . VAL A 1 168 ? 20.134 -50.731 -19.704 1.00 42.24 168 VAL A CA 1
ATOM 1296 C C . VAL A 1 168 ? 19.946 -49.451 -20.509 1.00 43.79 168 VAL A C 1
ATOM 1297 O O . VAL A 1 168 ? 19.489 -48.441 -19.970 1.00 41.66 168 VAL A O 1
ATOM 1301 N N . THR A 1 169 ? 20.309 -49.464 -21.790 1.00 42.94 169 THR A N 1
ATOM 1302 C CA . THR A 1 169 ? 20.356 -48.241 -22.572 1.00 41.53 169 THR A CA 1
ATOM 1303 C C . THR A 1 169 ? 20.701 -48.574 -24.012 1.00 46.29 169 THR A C 1
ATOM 1304 O O . THR A 1 169 ? 21.031 -49.710 -24.354 1.00 47.82 169 THR A O 1
ATOM 1308 N N . ARG A 1 170 ? 20.620 -47.557 -24.857 1.00 51.53 170 ARG A N 1
ATOM 1309 C CA . ARG A 1 170 ? 21.001 -47.685 -26.257 1.00 55.00 170 ARG A CA 1
ATOM 1310 C C . ARG A 1 170 ? 21.961 -46.570 -26.629 1.00 54.66 170 ARG A C 1
ATOM 1311 O O . ARG A 1 170 ? 21.709 -45.395 -26.341 1.00 49.40 170 ARG A O 1
ATOM 1319 N N . VAL A 1 171 ? 23.069 -46.941 -27.250 1.00 60.41 171 VAL A N 1
ATOM 1320 C CA . VAL A 1 171 ? 24.012 -45.965 -27.779 1.00 60.18 171 VAL A CA 1
ATOM 1321 C C . VAL A 1 171 ? 23.553 -45.562 -29.170 1.00 59.17 171 VAL A C 1
ATOM 1322 O O . VAL A 1 171 ? 23.380 -46.410 -30.045 1.00 62.54 171 VAL A O 1
ATOM 1326 N N . LEU A 1 172 ? 23.339 -44.272 -29.369 1.00 60.12 172 LEU A N 1
ATOM 1327 C CA . LEU A 1 172 ? 22.951 -43.778 -30.680 1.00 62.34 172 LEU A CA 1
ATOM 1328 C C . LEU A 1 172 ? 24.149 -43.330 -31.497 1.00 66.76 172 LEU A C 1
ATOM 1329 O O . LEU A 1 172 ? 24.229 -43.619 -32.693 1.00 70.30 172 LEU A O 1
ATOM 1334 N N . GLU A 1 173 ? 25.083 -42.637 -30.864 1.00 65.15 173 GLU A N 1
ATOM 1335 C CA . GLU A 1 173 ? 26.177 -41.996 -31.565 1.00 71.42 173 GLU A CA 1
ATOM 1336 C C . GLU A 1 173 ? 27.367 -41.896 -30.624 1.00 71.81 173 GLU A C 1
ATOM 1337 O O . GLU A 1 173 ? 27.203 -41.620 -29.431 1.00 68.16 173 GLU A O 1
ATOM 1343 N N . LYS A 1 174 ? 28.556 -42.151 -31.159 1.00 71.24 174 LYS A N 1
ATOM 1344 C CA . LYS A 1 174 ? 29.801 -41.909 -30.447 1.00 70.39 174 LYS A CA 1
ATOM 1345 C C . LYS A 1 174 ? 30.434 -40.685 -31.078 1.00 69.57 174 LYS A C 1
ATOM 1346 O O . LYS A 1 174 ? 30.962 -40.759 -32.187 1.00 70.47 174 LYS A O 1
ATOM 1352 N N . ARG A 1 175 ? 30.377 -39.565 -30.373 1.00 72.06 175 ARG A N 1
ATOM 1353 C CA . ARG A 1 175 ? 30.814 -38.302 -30.927 1.00 68.25 175 ARG A CA 1
ATOM 1354 C C . ARG A 1 175 ? 32.301 -38.330 -31.245 1.00 69.05 175 ARG A C 1
ATOM 1355 O O . ARG A 1 175 ? 33.022 -39.276 -30.931 1.00 68.17 175 ARG A O 1
ATOM 1363 N N . GLY A 1 176 ? 32.755 -37.258 -31.890 1.00 71.01 176 GLY A N 1
ATOM 1364 C CA . GLY A 1 176 ? 34.152 -37.182 -32.264 1.00 65.99 176 GLY A CA 1
ATOM 1365 C C . GLY A 1 176 ? 35.077 -37.243 -31.069 1.00 67.09 176 GLY A C 1
ATOM 1366 O O . GLY A 1 176 ? 36.139 -37.861 -31.129 1.00 66.31 176 GLY A O 1
ATOM 1367 N N . ASP A 1 177 ? 34.687 -36.609 -29.968 1.00 67.70 177 ASP A N 1
ATOM 1368 C CA . ASP A 1 177 ? 35.480 -36.600 -28.751 1.00 65.82 177 ASP A CA 1
ATOM 1369 C C . ASP A 1 177 ? 35.318 -37.862 -27.931 1.00 71.10 177 ASP A C 1
ATOM 1370 O O . ASP A 1 177 ? 35.558 -37.814 -26.721 1.00 74.51 177 ASP A O 1
ATOM 1375 N N . ASN A 1 178 ? 34.887 -38.966 -28.539 1.00 70.48 178 ASN A N 1
ATOM 1376 C CA . ASN A 1 178 ? 34.702 -40.265 -27.903 1.00 72.06 178 ASN A CA 1
ATOM 1377 C C . ASN A 1 178 ? 33.585 -40.290 -26.858 1.00 70.52 178 ASN A C 1
ATOM 1378 O O . ASN A 1 178 ? 33.311 -41.352 -26.306 1.00 68.99 178 ASN A O 1
ATOM 1383 N N . SER A 1 179 ? 32.927 -39.173 -26.574 1.00 68.86 179 SER A N 1
ATOM 1384 C CA . SER A 1 179 ? 31.763 -39.216 -25.711 1.00 65.57 179 SER A CA 1
ATOM 1385 C C . SER A 1 179 ? 30.607 -39.899 -26.424 1.00 67.32 179 SER A C 1
ATOM 1386 O O . SER A 1 179 ? 30.561 -39.982 -27.652 1.00 67.63 179 SER A O 1
ATOM 1389 N N . LEU A 1 180 ? 29.662 -40.387 -25.634 1.00 66.53 180 LEU A N 1
ATOM 1390 C CA . LEU A 1 180 ? 28.518 -41.118 -26.151 1.00 65.89 180 LEU A CA 1
ATOM 1391 C C . LEU A 1 180 ? 27.237 -40.351 -25.898 1.00 62.58 180 LEU A C 1
ATOM 1392 O O . LEU A 1 180 ? 27.069 -39.745 -24.842 1.00 59.75 180 LEU A O 1
ATOM 1397 N N . ARG A 1 181 ? 26.353 -40.358 -26.887 1.00 63.58 181 ARG A N 1
ATOM 1398 C CA . ARG A 1 181 ? 24.996 -39.867 -26.729 1.00 62.87 181 ARG A CA 1
ATOM 1399 C C . ARG A 1 181 ? 24.065 -41.066 -26.662 1.00 59.75 181 ARG A C 1
ATOM 1400 O O . ARG A 1 181 ? 24.142 -41.968 -27.503 1.00 58.17 181 ARG A O 1
ATOM 1408 N N . LEU A 1 182 ? 23.205 -41.085 -25.655 1.00 56.96 182 LEU A N 1
ATOM 1409 C CA . LEU A 1 182 ? 22.325 -42.212 -25.415 1.00 54.50 182 LEU A CA 1
ATOM 1410 C C . LEU A 1 182 ? 20.903 -41.883 -25.832 1.00 54.34 182 LEU A C 1
ATOM 1411 O O . LEU A 1 182 ? 20.474 -40.732 -25.784 1.00 54.87 182 LEU A O 1
ATOM 1416 N N . ASP A 1 183 ? 20.176 -42.908 -26.234 1.00 49.63 183 ASP A N 1
ATOM 1417 C CA . ASP A 1 183 ? 18.757 -42.755 -26.520 1.00 47.89 183 ASP A CA 1
ATOM 1418 C C . ASP A 1 183 ? 17.998 -42.656 -25.204 1.00 50.01 183 ASP A C 1
ATOM 1419 O O . ASP A 1 183 ? 17.562 -43.652 -24.643 1.00 53.01 183 ASP A O 1
ATOM 1424 N N . THR A 1 184 ? 17.802 -41.433 -24.726 1.00 46.92 184 THR A N 1
ATOM 1425 C CA . THR A 1 184 ? 17.090 -41.217 -23.480 1.00 46.79 184 THR A CA 1
ATOM 1426 C C . THR A 1 184 ? 15.633 -41.649 -23.519 1.00 51.60 184 THR A C 1
ATOM 1427 O O . THR A 1 184 ? 14.968 -41.589 -22.487 1.00 50.79 184 THR A O 1
ATOM 1431 N N . ALA A 1 185 ? 15.093 -42.054 -24.648 1.00 49.99 185 ALA A N 1
ATOM 1432 C CA . ALA A 1 185 ? 13.699 -42.447 -24.640 1.00 49.44 185 ALA A CA 1
ATOM 1433 C C . ALA A 1 185 ? 13.505 -43.892 -24.243 1.00 51.21 185 ALA A C 1
ATOM 1434 O O . ALA A 1 185 ? 12.391 -44.268 -23.880 1.00 51.12 185 ALA A O 1
ATOM 1436 N N . GLN A 1 186 ? 14.545 -44.711 -24.312 1.00 50.37 186 GLN A N 1
ATOM 1437 C CA . GLN A 1 186 ? 14.392 -46.118 -23.999 1.00 49.14 186 GLN A CA 1
ATOM 1438 C C . GLN A 1 186 ? 14.276 -46.310 -22.496 1.00 49.38 186 GLN A C 1
ATOM 1439 O O . GLN A 1 186 ? 14.942 -45.632 -21.713 1.00 48.73 186 GLN A O 1
ATOM 1445 N N . ILE A 1 187 ? 13.384 -47.207 -22.103 1.00 44.79 187 ILE A N 1
ATOM 1446 C CA . ILE A 1 187 ? 13.071 -47.459 -20.708 1.00 43.02 187 ILE A CA 1
ATOM 1447 C C . ILE A 1 187 ? 13.484 -48.885 -20.384 1.00 43.45 187 ILE A C 1
ATOM 1448 O O . ILE A 1 187 ? 13.003 -49.823 -21.014 1.00 42.79 187 ILE A O 1
ATOM 1453 N N . PRO A 1 188 ? 14.346 -49.096 -19.409 1.00 40.32 188 PRO A N 1
ATOM 1454 C CA . PRO A 1 188 ? 14.711 -50.454 -19.012 1.00 39.31 188 PRO A CA 1
ATOM 1455 C C . PRO A 1 188 ? 13.516 -51.195 -18.445 1.00 44.20 188 PRO A C 1
ATOM 1456 O O . PRO A 1 188 ? 12.538 -50.576 -18.008 1.00 44.99 188 PRO A O 1
ATOM 1460 N N . PRO A 1 189 ? 13.539 -52.522 -18.448 1.00 43.36 189 PRO A N 1
ATOM 1461 C CA . PRO A 1 189 ? 12.532 -53.264 -17.686 1.00 39.89 189 PRO A CA 1
ATOM 1462 C C . PRO A 1 189 ? 12.615 -52.861 -16.226 1.00 40.25 189 PRO A C 1
ATOM 1463 O O . PRO A 1 189 ? 13.661 -52.966 -15.599 1.00 42.59 189 PRO A O 1
ATOM 1467 N N . MET A 1 190 ? 11.516 -52.343 -15.708 1.00 39.12 190 MET A N 1
ATOM 1468 C CA . MET A 1 190 ? 11.494 -51.662 -14.428 1.00 40.52 190 MET A CA 1
ATOM 1469 C C . MET A 1 190 ? 10.558 -52.378 -13.480 1.00 41.56 190 MET A C 1
ATOM 1470 O O . MET A 1 190 ? 9.468 -52.788 -13.870 1.00 40.86 190 MET A O 1
ATOM 1475 N N . LEU A 1 191 ? 10.988 -52.545 -12.238 1.00 37.71 191 LEU A N 1
ATOM 1476 C CA . LEU A 1 191 ? 10.088 -53.084 -11.234 1.00 38.93 191 LEU A CA 1
ATOM 1477 C C . LEU A 1 191 ? 9.372 -52.006 -10.455 1.00 39.36 191 LEU A C 1
ATOM 1478 O O . LEU A 1 191 ? 8.334 -52.282 -9.874 1.00 40.56 191 LEU A O 1
ATOM 1483 N N . ASN A 1 192 ? 9.874 -50.786 -10.451 1.00 37.73 192 ASN A N 1
ATOM 1484 C CA . ASN A 1 192 ? 9.178 -49.683 -9.826 1.00 34.93 192 ASN A CA 1
ATOM 1485 C C . ASN A 1 192 ? 9.166 -48.508 -10.786 1.00 37.31 192 ASN A C 1
ATOM 1486 O O . ASN A 1 192 ? 10.220 -48.035 -11.201 1.00 37.49 192 ASN A O 1
ATOM 1491 N N . CYS A 1 193 ? 7.978 -48.022 -11.109 1.00 35.50 193 CYS A N 1
ATOM 1492 C CA . CYS A 1 193 ? 7.875 -46.837 -11.936 1.00 35.63 193 CYS A CA 1
ATOM 1493 C C . CYS A 1 193 ? 8.703 -45.698 -11.384 1.00 37.47 193 CYS A C 1
ATOM 1494 O O . CYS A 1 193 ? 9.234 -44.889 -12.145 1.00 38.63 193 CYS A O 1
ATOM 1497 N N . GLN A 1 194 ? 8.845 -45.619 -10.076 1.00 41.63 194 GLN A N 1
ATOM 1498 C CA . GLN A 1 194 ? 9.579 -44.500 -9.519 1.00 39.90 194 GLN A CA 1
ATOM 1499 C C . GLN A 1 194 ? 11.081 -44.631 -9.679 1.00 40.27 194 GLN A C 1
ATOM 1500 O O . GLN A 1 194 ? 11.795 -43.684 -9.371 1.00 43.46 194 GLN A O 1
ATOM 1506 N N . GLY A 1 195 ? 11.575 -45.756 -10.172 1.00 39.28 195 GLY A N 1
ATOM 1507 C CA . GLY A 1 195 ? 12.990 -45.878 -10.433 1.00 38.54 195 GLY A CA 1
ATOM 1508 C C . GLY A 1 195 ? 13.450 -45.348 -11.770 1.00 40.96 195 GLY A C 1
ATOM 1509 O O . GLY A 1 195 ? 14.640 -45.394 -12.067 1.00 46.92 195 GLY A O 1
ATOM 1510 N N . ASN A 1 196 ? 12.542 -44.854 -12.592 1.00 42.23 196 ASN A N 1
ATOM 1511 C CA . ASN A 1 196 ? 12.882 -44.438 -13.925 1.00 39.99 196 ASN A CA 1
ATOM 1512 C C . ASN A 1 196 ? 12.305 -43.054 -14.174 1.00 40.34 196 ASN A C 1
ATOM 1513 O O . ASN A 1 196 ? 11.106 -42.842 -13.986 1.00 40.89 196 ASN A O 1
ATOM 1518 N N . PRO A 1 197 ? 13.110 -42.109 -14.632 1.00 39.74 197 PRO A N 1
ATOM 1519 C CA . PRO A 1 197 ? 12.585 -40.755 -14.857 1.00 39.22 197 PRO A CA 1
ATOM 1520 C C . PRO A 1 197 ? 11.539 -40.671 -15.951 1.00 37.93 197 PRO A C 1
ATOM 1521 O O . PRO A 1 197 ? 10.637 -39.838 -15.866 1.00 40.40 197 PRO A O 1
ATOM 1525 N N . VAL A 1 198 ? 11.612 -41.497 -16.976 1.00 32.66 198 VAL A N 1
ATOM 1526 C CA . VAL A 1 198 ? 10.660 -41.344 -18.057 1.00 33.89 198 VAL A CA 1
ATOM 1527 C C . VAL A 1 198 ? 9.276 -41.769 -17.604 1.00 37.42 198 VAL A C 1
ATOM 1528 O O . VAL A 1 198 ? 8.292 -41.059 -17.814 1.00 38.60 198 VAL A O 1
ATOM 1532 N N . LEU A 1 199 ? 9.178 -42.933 -16.968 1.00 39.13 199 LEU A N 1
ATOM 1533 C CA . LEU A 1 199 ? 7.915 -43.328 -16.363 1.00 35.50 199 LEU A CA 1
ATOM 1534 C C . LEU A 1 199 ? 7.382 -42.255 -15.423 1.00 34.21 199 LEU A C 1
ATOM 1535 O O . LEU A 1 199 ? 6.194 -41.938 -15.448 1.00 37.35 199 LEU A O 1
ATOM 1540 N N . LYS A 1 200 ? 8.241 -41.657 -14.610 1.00 35.56 200 LYS A N 1
ATOM 1541 C CA . LYS A 1 200 ? 7.726 -40.677 -13.664 1.00 38.72 200 LYS A CA 1
ATOM 1542 C C . LYS A 1 200 ? 7.080 -39.508 -14.381 1.00 37.60 200 LYS A C 1
ATOM 1543 O O . LYS A 1 200 ? 6.058 -38.990 -13.934 1.00 40.97 200 LYS A O 1
ATOM 1549 N N . THR A 1 201 ? 7.657 -39.071 -15.489 1.00 39.99 201 THR A N 1
ATOM 1550 C CA . THR A 1 201 ? 7.073 -37.924 -16.156 1.00 40.35 201 THR A CA 1
ATOM 1551 C C . THR A 1 201 ? 5.813 -38.293 -16.938 1.00 37.37 201 THR A C 1
ATOM 1552 O O . THR A 1 201 ? 4.932 -37.461 -17.079 1.00 38.82 201 THR A O 1
ATOM 1556 N N . PHE A 1 202 ? 5.695 -39.517 -17.434 1.00 35.16 202 PHE A N 1
ATOM 1557 C CA . PHE A 1 202 ? 4.403 -39.979 -17.925 1.00 35.19 202 PHE A CA 1
ATOM 1558 C C . PHE A 1 202 ? 3.319 -39.740 -16.889 1.00 38.72 202 PHE A C 1
ATOM 1559 O O . PHE A 1 202 ? 2.263 -39.177 -17.188 1.00 38.45 202 PHE A O 1
ATOM 1567 N N . ILE A 1 203 ? 3.572 -40.164 -15.652 1.00 35.41 203 ILE A N 1
ATOM 1568 C CA . ILE A 1 203 ? 2.587 -39.972 -14.603 1.00 35.76 203 ILE A CA 1
ATOM 1569 C C . ILE A 1 203 ? 2.356 -38.493 -14.367 1.00 36.82 203 ILE A C 1
ATOM 1570 O O . ILE A 1 203 ? 1.221 -38.020 -14.310 1.00 37.65 203 ILE A O 1
ATOM 1575 N N . ASN A 1 204 ? 3.432 -37.741 -14.239 1.00 36.16 204 ASN A N 1
ATOM 1576 C CA . ASN A 1 204 ? 3.282 -36.347 -13.890 1.00 38.55 204 ASN A CA 1
ATOM 1577 C C . ASN A 1 204 ? 2.608 -35.573 -15.011 1.00 40.02 204 ASN A C 1
ATOM 1578 O O . ASN A 1 204 ? 1.764 -34.711 -14.757 1.00 40.86 204 ASN A O 1
ATOM 1583 N N . ASP A 1 205 ? 2.928 -35.898 -16.255 1.00 40.58 205 ASP A N 1
ATOM 1584 C CA . ASP A 1 205 ? 2.253 -35.259 -17.374 1.00 41.81 205 ASP A CA 1
ATOM 1585 C C . ASP A 1 205 ? 0.773 -35.594 -17.404 1.00 40.01 205 ASP A C 1
ATOM 1586 O O . ASP A 1 205 ? -0.067 -34.710 -17.565 1.00 37.94 205 ASP A O 1
ATOM 1591 N N . LEU A 1 206 ? 0.433 -36.870 -17.280 1.00 36.94 206 LEU A N 1
ATOM 1592 C CA . LEU A 1 206 ? -0.971 -37.237 -17.367 1.00 35.39 206 LEU A CA 1
ATOM 1593 C C . LEU A 1 206 ? -1.786 -36.574 -16.263 1.00 37.83 206 LEU A C 1
ATOM 1594 O O . LEU A 1 206 ? -2.930 -36.165 -16.481 1.00 38.26 206 LEU A O 1
ATOM 1599 N N . GLN A 1 207 ? -1.199 -36.420 -15.080 1.00 36.99 207 GLN A N 1
ATOM 1600 C CA . GLN A 1 207 ? -1.930 -35.787 -14.001 1.00 34.78 207 GLN A CA 1
ATOM 1601 C C . GLN A 1 207 ? -2.221 -34.335 -14.332 1.00 37.18 207 GLN A C 1
ATOM 1602 O O . GLN A 1 207 ? -3.338 -33.862 -14.130 1.00 42.94 207 GLN A O 1
ATOM 1608 N N . GLY A 1 208 ? -1.250 -33.621 -14.880 1.00 35.36 208 GLY A N 1
ATOM 1609 C CA . GLY A 1 208 ? -1.474 -32.226 -15.184 1.00 37.09 208 GLY A CA 1
ATOM 1610 C C . GLY A 1 208 ? -2.491 -32.033 -16.284 1.00 37.90 208 GLY A C 1
ATOM 1611 O O . GLY A 1 208 ? -3.290 -31.103 -16.251 1.00 37.85 208 GLY A O 1
ATOM 1612 N N . LEU A 1 209 ? -2.481 -32.908 -17.271 1.00 37.45 209 LEU A N 1
ATOM 1613 C CA . LEU A 1 209 ? -3.526 -32.866 -18.268 1.00 36.24 209 LEU A CA 1
ATOM 1614 C C . LEU A 1 209 ? -4.878 -33.091 -17.620 1.00 37.55 209 LEU A C 1
ATOM 1615 O O . LEU A 1 209 ? -5.820 -32.317 -17.832 1.00 37.11 209 LEU A O 1
ATOM 1620 N N . LEU A 1 210 ? -4.982 -34.120 -16.782 1.00 35.73 210 LEU A N 1
ATOM 1621 C CA . LEU A 1 210 ? -6.263 -34.371 -16.154 1.00 32.50 210 LEU A CA 1
ATOM 1622 C C . LEU A 1 210 ? -6.666 -33.222 -15.248 1.00 35.75 210 LEU A C 1
ATOM 1623 O O . LEU A 1 210 ? -7.848 -32.897 -15.155 1.00 36.33 210 LEU A O 1
ATOM 1628 N N . GLN A 1 211 ? -5.713 -32.556 -14.611 1.00 36.01 211 GLN A N 1
ATOM 1629 C CA . GLN A 1 211 ? -6.114 -31.413 -13.811 1.00 36.57 211 GLN A CA 1
ATOM 1630 C C . GLN A 1 211 ? -6.586 -30.277 -14.698 1.00 38.25 211 GLN A C 1
ATOM 1631 O O . GLN A 1 211 ? -7.537 -29.571 -14.355 1.00 39.12 211 GLN A O 1
ATOM 1637 N N . GLN A 1 212 ? -5.958 -30.109 -15.856 1.00 36.64 212 GLN A N 1
ATOM 1638 C CA . GLN A 1 212 ? -6.354 -29.028 -16.740 1.00 38.02 212 GLN A CA 1
ATOM 1639 C C . GLN A 1 212 ? -7.751 -29.271 -17.302 1.00 38.44 212 GLN A C 1
ATOM 1640 O O . GLN A 1 212 ? -8.625 -28.405 -17.211 1.00 37.96 212 GLN A O 1
ATOM 1646 N N . ARG A 1 213 ? -8.003 -30.462 -17.824 1.00 36.35 213 ARG A N 1
ATOM 1647 C CA . ARG A 1 213 ? -9.286 -30.674 -18.469 1.00 38.53 213 ARG A CA 1
ATOM 1648 C C . ARG A 1 213 ? -10.405 -30.708 -17.452 1.00 37.98 213 ARG A C 1
ATOM 1649 O O . ARG A 1 213 ? -11.523 -30.265 -17.728 1.00 42.42 213 ARG A O 1
ATOM 1657 N N . SER A 1 214 ? -10.115 -31.231 -16.274 1.00 40.40 214 SER A N 1
ATOM 1658 C CA . SER A 1 214 ? -11.078 -31.247 -15.187 1.00 39.08 214 SER A CA 1
ATOM 1659 C C . SER A 1 214 ? -11.501 -29.842 -14.788 1.00 38.98 214 SER A C 1
ATOM 1660 O O . SER A 1 214 ? -12.685 -29.561 -14.595 1.00 39.56 214 SER A O 1
ATOM 1663 N N . GLN A 1 215 ? -10.533 -28.962 -14.607 1.00 39.59 215 GLN A N 1
ATOM 1664 C CA . GLN A 1 215 ? -10.836 -27.595 -14.222 1.00 40.38 215 GLN A CA 1
ATOM 1665 C C . GLN A 1 215 ? -11.717 -26.928 -15.265 1.00 44.66 215 GLN A C 1
ATOM 1666 O O . GLN A 1 215 ? -12.719 -26.288 -14.943 1.00 42.50 215 GLN A O 1
ATOM 1672 N N . GLN A 1 216 ? -11.321 -27.028 -16.504 1.00 42.08 216 GLN A N 1
ATOM 1673 C CA . GLN A 1 216 ? -12.043 -26.388 -17.548 1.00 42.73 216 GLN A CA 1
ATOM 1674 C C . GLN A 1 216 ? -13.410 -26.975 -17.786 1.00 41.82 216 GLN A C 1
ATOM 1675 O O . GLN A 1 216 ? -14.360 -26.264 -17.861 1.00 44.34 216 GLN A O 1
ATOM 1681 N N . MET A 1 217 ? -13.517 -28.274 -17.890 1.00 38.81 217 MET A N 1
ATOM 1682 C CA . MET A 1 217 ? -14.814 -28.846 -18.152 1.00 39.89 217 MET A CA 1
ATOM 1683 C C . MET A 1 217 ? -15.814 -28.596 -17.052 1.00 40.78 217 MET A C 1
ATOM 1684 O O . MET A 1 217 ? -16.943 -28.314 -17.319 1.00 42.76 217 MET A O 1
ATOM 1689 N N . SER A 1 218 ? -15.378 -28.661 -15.809 1.00 40.27 218 SER A N 1
ATOM 1690 C CA . SER A 1 218 ? -16.256 -28.432 -14.691 1.00 40.65 218 SER A CA 1
ATOM 1691 C C . SER A 1 218 ? -16.802 -27.032 -14.681 1.00 42.40 218 SER A C 1
ATOM 1692 O O . SER A 1 218 ? -17.936 -26.822 -14.396 1.00 44.57 218 SER A O 1
ATOM 1695 N N . GLN A 1 219 ? -16.002 -26.062 -15.044 1.00 45.39 219 GLN A N 1
ATOM 1696 C CA . GLN A 1 219 ? -16.481 -24.716 -15.066 1.00 44.67 219 GLN A CA 1
ATOM 1697 C C . GLN A 1 219 ? -17.511 -24.456 -16.143 1.00 44.10 219 GLN A C 1
ATOM 1698 O O . GLN A 1 219 ? -18.357 -23.628 -15.979 1.00 46.33 219 GLN A O 1
ATOM 1704 N N . ARG A 1 220 ? -17.425 -25.168 -17.246 1.00 42.79 220 ARG A N 1
ATOM 1705 C CA . ARG A 1 220 ? -18.368 -25.033 -18.306 1.00 42.81 220 ARG A CA 1
ATOM 1706 C C . ARG A 1 220 ? -19.662 -25.723 -17.911 1.00 42.51 220 ARG A C 1
ATOM 1707 O O . ARG A 1 220 ? -20.715 -25.236 -18.166 1.00 42.64 220 ARG A O 1
ATOM 1715 N N . LEU A 1 221 ? -19.570 -26.823 -17.200 1.00 38.87 221 LEU A N 1
ATOM 1716 C CA . LEU A 1 221 ? -20.747 -27.531 -16.771 1.00 39.14 221 LEU A CA 1
ATOM 1717 C C . LEU A 1 221 ? -21.453 -26.913 -15.580 1.00 44.76 221 LEU A C 1
ATOM 1718 O O . LEU A 1 221 ? -22.545 -27.285 -15.276 1.00 48.02 221 LEU A O 1
ATOM 1723 N N . LEU A 1 222 ? -20.824 -25.969 -14.911 1.00 47.91 222 LEU A N 1
ATOM 1724 C CA . LEU A 1 222 ? -21.436 -25.255 -13.838 1.00 45.76 222 LEU A CA 1
ATOM 1725 C C . LEU A 1 222 ? -22.510 -24.383 -14.411 1.00 49.37 222 LEU A C 1
ATOM 1726 O O . LEU A 1 222 ? -23.545 -24.236 -13.827 1.00 51.32 222 LEU A O 1
ATOM 1731 N N . GLN A 1 223 ? -22.232 -23.763 -15.542 1.00 49.09 223 GLN A N 1
ATOM 1732 C CA . GLN A 1 223 ? -23.177 -22.896 -16.201 1.00 49.05 223 GLN A CA 1
ATOM 1733 C C . GLN A 1 223 ? -24.228 -23.714 -16.826 1.00 53.03 223 GLN A C 1
ATOM 1734 O O . GLN A 1 223 ? -23.950 -24.730 -17.396 1.00 54.77 223 GLN A O 1
ATOM 1740 N N . PRO A 1 224 ? -25.466 -23.268 -16.725 1.00 57.15 224 PRO A N 1
ATOM 1741 C CA . PRO A 1 224 ? -26.513 -24.071 -17.317 1.00 55.59 224 PRO A CA 1
ATOM 1742 C C . PRO A 1 224 ? -26.381 -24.069 -18.817 1.00 55.18 224 PRO A C 1
ATOM 1743 O O . PRO A 1 224 ? -26.029 -23.070 -19.415 1.00 52.02 224 PRO A O 1
ATOM 1747 N N . GLY A 1 225 ? -26.653 -25.218 -19.407 1.00 56.20 225 GLY A N 1
ATOM 1748 C CA . GLY A 1 225 ? -26.566 -25.377 -20.837 1.00 56.39 225 GLY A CA 1
ATOM 1749 C C . GLY A 1 225 ? -27.893 -25.619 -21.500 1.00 53.63 225 GLY A C 1
ATOM 1750 O O . GLY A 1 225 ? -28.919 -25.239 -20.990 1.00 56.18 225 GLY A O 1
ATOM 1751 N N . ARG A 1 226 ? -27.863 -26.277 -22.639 1.00 51.94 226 ARG A N 1
ATOM 1752 C CA . ARG A 1 226 ? -29.061 -26.533 -23.390 1.00 52.67 226 ARG A CA 1
ATOM 1753 C C . ARG A 1 226 ? -29.771 -27.763 -22.933 1.00 52.92 226 ARG A C 1
ATOM 1754 O O . ARG A 1 226 ? -30.893 -27.996 -23.296 1.00 51.91 226 ARG A O 1
ATOM 1762 N N . GLY A 1 227 ? -29.094 -28.568 -22.147 1.00 52.67 227 GLY A N 1
ATOM 1763 C CA . GLY A 1 227 ? -29.678 -29.776 -21.633 1.00 50.55 227 GLY A CA 1
ATOM 1764 C C . GLY A 1 227 ? -29.859 -30.843 -22.659 1.00 52.44 227 GLY A C 1
ATOM 1765 O O . GLY A 1 227 ? -30.710 -31.677 -22.520 1.00 60.24 227 GLY A O 1
ATOM 1766 N N . GLY A 1 228 ? -29.045 -30.827 -23.688 1.00 46.87 228 GLY A N 1
ATOM 1767 C CA . GLY A 1 228 ? -29.182 -31.809 -24.719 1.00 44.14 228 GLY A CA 1
ATOM 1768 C C . GLY A 1 228 ? -28.183 -32.899 -24.588 1.00 40.66 228 GLY A C 1
ATOM 1769 O O . GLY A 1 228 ? -27.498 -32.968 -23.624 1.00 43.38 228 GLY A O 1
ATOM 1770 N N . SER A 1 229 ? -28.063 -33.718 -25.607 1.00 40.41 229 SER A N 1
ATOM 1771 C CA . SER A 1 229 ? -27.144 -34.832 -25.579 1.00 43.11 229 SER A CA 1
ATOM 1772 C C . SER A 1 229 ? -25.688 -34.433 -25.612 1.00 42.33 229 SER A C 1
ATOM 1773 O O . SER A 1 229 ? -24.845 -35.117 -25.103 1.00 44.03 229 SER A O 1
ATOM 1776 N N . SER A 1 230 ? -25.392 -33.290 -26.178 1.00 41.92 230 SER A N 1
ATOM 1777 C CA . SER A 1 230 ? -24.032 -32.858 -26.243 1.00 43.17 230 SER A CA 1
ATOM 1778 C C . SER A 1 230 ? -23.499 -32.467 -24.863 1.00 41.98 230 SER A C 1
ATOM 1779 O O . SER A 1 230 ? -22.355 -32.647 -24.579 1.00 41.32 230 SER A O 1
ATOM 1782 N N . GLU A 1 231 ? -24.354 -31.960 -24.000 1.00 41.98 231 GLU A N 1
ATOM 1783 C CA . GLU A 1 231 ? -23.958 -31.626 -22.659 1.00 41.00 231 GLU A CA 1
ATOM 1784 C C . GLU A 1 231 ? -23.800 -32.907 -21.853 1.00 40.03 231 GLU A C 1
ATOM 1785 O O . GLU A 1 231 ? -22.964 -33.006 -21.022 1.00 38.68 231 GLU A O 1
ATOM 1791 N N . MET A 1 232 ? -24.584 -33.915 -22.156 1.00 40.56 232 MET A N 1
ATOM 1792 C CA . MET A 1 232 ? -24.462 -35.168 -21.471 1.00 41.16 232 MET A CA 1
ATOM 1793 C C . MET A 1 232 ? -23.162 -35.845 -21.820 1.00 41.41 232 MET A C 1
ATOM 1794 O O . MET A 1 232 ? -22.554 -36.459 -20.998 1.00 44.84 232 MET A O 1
ATOM 1799 N N . VAL A 1 233 ? -22.741 -35.715 -23.060 1.00 41.61 233 VAL A N 1
ATOM 1800 C CA . VAL A 1 233 ? -21.507 -36.282 -23.508 1.00 40.95 233 VAL A CA 1
ATOM 1801 C C . VAL A 1 233 ? -20.377 -35.644 -22.746 1.00 39.40 233 VAL A C 1
ATOM 1802 O O . VAL A 1 233 ? -19.512 -36.309 -22.282 1.00 40.36 233 VAL A O 1
ATOM 1806 N N . ASP A 1 234 ? -20.398 -34.342 -22.622 1.00 37.05 234 ASP A N 1
ATOM 1807 C CA . ASP A 1 234 ? -19.390 -33.654 -21.885 1.00 36.88 234 ASP A CA 1
ATOM 1808 C C . ASP A 1 234 ? -19.363 -34.108 -20.456 1.00 41.30 234 ASP A C 1
ATOM 1809 O O . ASP A 1 234 ? -18.328 -34.309 -19.914 1.00 43.40 234 ASP A O 1
ATOM 1814 N N . PHE A 1 235 ? -20.518 -34.240 -19.841 1.00 41.12 235 PHE A N 1
ATOM 1815 C CA . PHE A 1 235 ? -20.598 -34.661 -18.479 1.00 37.60 235 PHE A CA 1
ATOM 1816 C C . PHE A 1 235 ? -20.086 -36.066 -18.333 1.00 37.48 235 PHE A C 1
ATOM 1817 O O . PHE A 1 235 ? -19.448 -36.363 -17.385 1.00 40.05 235 PHE A O 1
ATOM 1825 N N . MET A 1 236 ? -20.399 -36.944 -19.258 1.00 37.16 236 MET A N 1
ATOM 1826 C CA . MET A 1 236 ? -19.843 -38.291 -19.203 1.00 39.76 236 MET A CA 1
ATOM 1827 C C . MET A 1 236 ? -18.327 -38.290 -19.251 1.00 39.56 236 MET A C 1
ATOM 1828 O O . MET A 1 236 ? -17.701 -39.202 -18.725 1.00 38.06 236 MET A O 1
ATOM 1833 N N . LEU A 1 237 ? -17.728 -37.308 -19.918 1.00 38.28 237 LEU A N 1
ATOM 1834 C CA . LEU A 1 237 ? -16.290 -37.315 -20.095 1.00 35.21 237 LEU A CA 1
ATOM 1835 C C . LEU A 1 237 ? -15.587 -36.737 -18.881 1.00 34.91 237 LEU A C 1
ATOM 1836 O O . LEU A 1 237 ? -14.563 -37.260 -18.452 1.00 33.44 237 LEU A O 1
ATOM 1841 N N . LEU A 1 238 ? -16.129 -35.661 -18.325 1.00 34.84 238 LEU A N 1
ATOM 1842 C CA . LEU A 1 238 ? -15.635 -35.166 -17.055 1.00 36.91 238 LEU A CA 1
ATOM 1843 C C . LEU A 1 238 ? -15.679 -36.258 -15.984 1.00 35.03 238 LEU A C 1
ATOM 1844 O O . LEU A 1 238 ? -14.735 -36.419 -15.212 1.00 34.64 238 LEU A O 1
ATOM 1849 N N . GLN A 1 239 ? -16.751 -37.037 -15.956 1.00 37.45 239 GLN A N 1
ATOM 1850 C CA . GLN A 1 239 ? -16.809 -38.198 -15.087 1.00 38.02 239 GLN A CA 1
ATOM 1851 C C . GLN A 1 239 ? -15.626 -39.105 -15.292 1.00 36.16 239 GLN A C 1
ATOM 1852 O O . GLN A 1 239 ? -15.030 -39.587 -14.326 1.00 40.50 239 GLN A O 1
ATOM 1858 N N . LEU A 1 240 ? -15.323 -39.406 -16.554 1.00 34.45 240 LEU A N 1
ATOM 1859 C CA . LEU A 1 240 ? -14.224 -40.302 -16.859 1.00 31.20 240 LEU A CA 1
ATOM 1860 C C . LEU A 1 240 ? -12.903 -39.671 -16.486 1.00 32.80 240 LEU A C 1
ATOM 1861 O O . LEU A 1 240 ? -12.011 -40.349 -15.987 1.00 36.22 240 LEU A O 1
ATOM 1866 N N . ILE A 1 241 ? -12.773 -38.372 -16.713 1.00 32.29 241 ILE A N 1
ATOM 1867 C CA . ILE A 1 241 ? -11.607 -37.647 -16.245 1.00 31.95 241 ILE A CA 1
ATOM 1868 C C . ILE A 1 241 ? -11.526 -37.684 -14.718 1.00 32.43 241 ILE A C 1
ATOM 1869 O O . ILE A 1 241 ? -10.451 -37.860 -14.148 1.00 32.72 241 ILE A O 1
ATOM 1874 N N . ASN A 1 242 ? -12.660 -37.567 -14.039 1.00 32.25 242 ASN A N 1
ATOM 1875 C CA . ASN A 1 242 ? -12.638 -37.467 -12.583 1.00 36.51 242 ASN A CA 1
ATOM 1876 C C . ASN A 1 242 ? -12.199 -38.771 -11.931 1.00 32.15 242 ASN A C 1
ATOM 1877 O O . ASN A 1 242 ? -11.431 -38.753 -10.975 1.00 33.07 242 ASN A O 1
ATOM 1882 N N . ARG A 1 243 ? -12.648 -39.907 -12.453 1.00 32.94 243 ARG A N 1
ATOM 1883 C CA . ARG A 1 243 ? -12.173 -41.191 -11.961 1.00 31.73 243 ARG A CA 1
ATOM 1884 C C . ARG A 1 243 ? -10.655 -41.286 -12.004 1.00 34.00 243 ARG A C 1
ATOM 1885 O O . ARG A 1 243 ? -10.035 -41.814 -11.079 1.00 35.36 243 ARG A O 1
ATOM 1893 N N . HIS A 1 244 ? -10.041 -40.793 -13.068 1.00 33.50 244 HIS A N 1
ATOM 1894 C CA . HIS A 1 244 ? -8.608 -40.919 -13.243 1.00 30.74 244 HIS A CA 1
ATOM 1895 C C . HIS A 1 244 ? -7.807 -39.830 -12.538 1.00 33.47 244 HIS A C 1
ATOM 1896 O O . HIS A 1 244 ? -6.614 -40.003 -12.325 1.00 35.34 244 HIS A O 1
ATOM 1903 N N . LEU A 1 245 ? -8.430 -38.717 -12.169 1.00 33.59 245 LEU A N 1
ATOM 1904 C CA . LEU A 1 245 ? -7.811 -37.814 -11.210 1.00 32.36 245 LEU A CA 1
ATOM 1905 C C . LEU A 1 245 ? -7.372 -38.564 -9.956 1.00 36.89 245 LEU A C 1
ATOM 1906 O O . LEU A 1 245 ? -6.262 -38.362 -9.443 1.00 34.63 245 LEU A O 1
ATOM 1911 N N . GLY A 1 246 ? -8.215 -39.460 -9.478 1.00 32.56 246 GLY A N 1
ATOM 1912 C CA . GLY A 1 246 ? -7.899 -40.195 -8.287 1.00 34.07 246 GLY A CA 1
ATOM 1913 C C . GLY A 1 246 ? -6.920 -41.290 -8.571 1.00 32.04 246 GLY A C 1
ATOM 1914 O O . GLY A 1 246 ? -5.992 -41.509 -7.808 1.00 37.74 246 GLY A O 1
ATOM 1915 N N . GLN A 1 247 ? -7.124 -41.971 -9.687 1.00 33.19 247 GLN A N 1
ATOM 1916 C CA . GLN A 1 247 ? -6.252 -43.067 -10.072 1.00 35.09 247 GLN A CA 1
ATOM 1917 C C . GLN A 1 247 ? -4.823 -42.599 -10.236 1.00 36.04 247 GLN A C 1
ATOM 1918 O O . GLN A 1 247 ? -3.897 -43.257 -9.761 1.00 41.31 247 GLN A O 1
ATOM 1924 N N . VAL A 1 248 ? -4.627 -41.462 -10.895 1.00 34.40 248 VAL A N 1
ATOM 1925 C CA . VAL A 1 248 ? -3.278 -41.027 -11.202 1.00 34.64 248 VAL A CA 1
ATOM 1926 C C . VAL A 1 248 ? -2.656 -40.382 -9.983 1.00 37.14 248 VAL A C 1
ATOM 1927 O O . VAL A 1 248 ? -1.457 -40.527 -9.748 1.00 37.99 248 VAL A O 1
ATOM 1931 N N . SER A 1 249 ? -3.463 -39.711 -9.166 1.00 37.80 249 SER A N 1
ATOM 1932 C CA . SER A 1 249 ? -2.977 -39.210 -7.887 1.00 40.59 249 SER A CA 1
ATOM 1933 C C . SER A 1 249 ? -2.386 -40.327 -7.044 1.00 37.97 249 SER A C 1
ATOM 1934 O O . SER A 1 249 ? -1.308 -40.189 -6.473 1.00 40.12 249 SER A O 1
ATOM 1937 N N . HIS A 1 250 ? -3.094 -41.435 -6.940 1.00 35.59 250 HIS A N 1
ATOM 1938 C CA . HIS A 1 250 ? -2.550 -42.562 -6.214 1.00 37.56 250 HIS A CA 1
ATOM 1939 C C . HIS A 1 250 ? -1.234 -43.012 -6.827 1.00 40.04 250 HIS A C 1
ATOM 1940 O O . HIS A 1 250 ? -0.251 -43.233 -6.120 1.00 42.26 250 HIS A O 1
ATOM 1947 N N . ALA A 1 251 ? -1.200 -43.150 -8.151 1.00 40.53 251 ALA A N 1
ATOM 1948 C CA . ALA A 1 251 ? 0.032 -43.535 -8.825 1.00 39.78 251 ALA A CA 1
ATOM 1949 C C . ALA A 1 251 ? 1.143 -42.546 -8.538 1.00 38.96 251 ALA A C 1
ATOM 1950 O O . ALA A 1 251 ? 2.274 -42.930 -8.244 1.00 40.40 251 ALA A O 1
ATOM 1952 N N . TYR A 1 252 ? 0.828 -41.268 -8.601 1.00 37.51 252 TYR A N 1
ATOM 1953 C CA . TYR A 1 252 ? 1.829 -40.237 -8.418 1.00 38.72 252 TYR A CA 1
ATOM 1954 C C . TYR A 1 252 ? 2.437 -40.281 -7.031 1.00 40.26 252 TYR A C 1
ATOM 1955 O O . TYR A 1 252 ? 3.613 -39.972 -6.859 1.00 43.34 252 TYR A O 1
ATOM 1964 N N . HIS A 1 253 ? 1.663 -40.655 -6.033 1.00 41.74 253 HIS A N 1
ATOM 1965 C CA . HIS A 1 253 ? 2.163 -40.626 -4.674 1.00 39.64 253 HIS A CA 1
ATOM 1966 C C . HIS A 1 253 ? 2.726 -41.953 -4.200 1.00 40.84 253 HIS A C 1
ATOM 1967 O O . HIS A 1 253 ? 3.490 -41.964 -3.241 1.00 41.82 253 HIS A O 1
ATOM 1974 N N . LEU A 1 254 ? 2.406 -43.056 -4.857 1.00 38.93 254 LEU A N 1
ATOM 1975 C CA . LEU A 1 254 ? 2.929 -44.338 -4.426 1.00 39.02 254 LEU A CA 1
ATOM 1976 C C . LEU A 1 254 ? 4.443 -44.341 -4.485 1.00 41.38 254 LEU A C 1
ATOM 1977 O O . LEU A 1 254 ? 5.044 -43.868 -5.445 1.00 45.97 254 LEU A O 1
ATOM 1982 N N . ASP A 1 255 ? 5.066 -44.846 -3.432 1.00 48.14 255 ASP A N 1
ATOM 1983 C CA . ASP A 1 255 ? 6.508 -45.031 -3.441 1.00 43.46 255 ASP A CA 1
ATOM 1984 C C . ASP A 1 255 ? 6.929 -46.205 -4.295 1.00 40.42 255 ASP A C 1
ATOM 1985 O O . ASP A 1 255 ? 8.072 -46.255 -4.738 1.00 37.70 255 ASP A O 1
ATOM 1990 N N . HIS A 1 256 ? 6.045 -47.158 -4.504 1.00 39.98 256 HIS A N 1
ATOM 1991 C CA . HIS A 1 256 ? 6.381 -48.344 -5.255 1.00 39.39 256 HIS A CA 1
ATOM 1992 C C . HIS A 1 256 ? 5.188 -48.754 -6.101 1.00 40.41 256 HIS A C 1
ATOM 1993 O O . HIS A 1 256 ? 4.089 -48.940 -5.575 1.00 42.80 256 HIS A O 1
ATOM 2000 N N . LEU A 1 257 ? 5.402 -48.879 -7.408 1.00 38.09 257 LEU A N 1
ATOM 2001 C CA . LEU A 1 257 ? 4.327 -49.212 -8.336 1.00 33.97 257 LEU A CA 1
ATOM 2002 C C . LEU A 1 257 ? 4.907 -49.908 -9.555 1.00 34.91 257 LEU A C 1
ATOM 2003 O O . LEU A 1 257 ? 5.716 -49.319 -10.270 1.00 46.11 257 LEU A O 1
ATOM 2008 N N . HIS A 1 258 ? 4.501 -51.149 -9.777 1.00 32.13 258 HIS A N 1
ATOM 2009 C CA . HIS A 1 258 ? 4.962 -51.901 -10.930 1.00 32.87 258 HIS A CA 1
ATOM 2010 C C . HIS A 1 258 ? 4.319 -51.372 -12.218 1.00 36.43 258 HIS A C 1
ATOM 2011 O O . HIS A 1 258 ? 3.119 -51.085 -12.246 1.00 35.98 258 HIS A O 1
ATOM 2018 N N . PRO A 1 259 ? 5.101 -51.242 -13.293 1.00 36.20 259 PRO A N 1
ATOM 2019 C CA . PRO A 1 259 ? 4.584 -50.702 -14.564 1.00 35.16 259 PRO A CA 1
ATOM 2020 C C . PRO A 1 259 ? 3.406 -51.443 -15.150 1.00 34.33 259 PRO A C 1
ATOM 2021 O O . PRO A 1 259 ? 2.553 -50.823 -15.778 1.00 32.83 259 PRO A O 1
ATOM 2025 N N . GLU A 1 260 ? 3.341 -52.751 -14.988 1.00 32.37 260 GLU A N 1
ATOM 2026 C CA . GLU A 1 260 ? 2.246 -53.479 -15.579 1.00 33.47 260 GLU A CA 1
ATOM 2027 C C . GLU A 1 260 ? 0.936 -53.062 -14.963 1.00 34.82 260 GLU A C 1
ATOM 2028 O O . GLU A 1 260 ? -0.086 -53.006 -15.644 1.00 38.23 260 GLU A O 1
ATOM 2034 N N . ARG A 1 261 ? 0.950 -52.727 -13.692 1.00 33.44 261 ARG A N 1
ATOM 2035 C CA . ARG A 1 261 ? -0.274 -52.300 -13.067 1.00 33.24 261 ARG A CA 1
ATOM 2036 C C . ARG A 1 261 ? -0.703 -50.950 -13.613 1.00 34.65 261 ARG A C 1
ATOM 2037 O O . ARG A 1 261 ? -1.877 -50.734 -13.922 1.00 35.61 261 ARG A O 1
ATOM 2045 N N . LEU A 1 262 ? 0.243 -50.048 -13.784 1.00 33.88 262 LEU A N 1
ATOM 2046 C CA . LEU A 1 262 ? -0.088 -48.746 -14.329 1.00 32.72 262 LEU A CA 1
ATOM 2047 C C . LEU A 1 262 ? -0.586 -48.849 -15.763 1.00 38.31 262 LEU A C 1
ATOM 2048 O O . LEU A 1 262 ? -1.493 -48.118 -16.167 1.00 36.55 262 LEU A O 1
ATOM 2053 N N . PHE A 1 263 ? 0.001 -49.748 -16.540 1.00 32.01 263 PHE A N 1
ATOM 2054 C CA . PHE A 1 263 ? -0.369 -49.879 -17.930 1.00 33.65 263 PHE A CA 1
ATOM 2055 C C . PHE A 1 263 ? -1.803 -50.352 -18.056 1.00 36.72 263 PHE A C 1
ATOM 2056 O O . PHE A 1 263 ? -2.587 -49.799 -18.833 1.00 38.55 263 PHE A O 1
ATOM 2064 N N . ALA A 1 264 ? -2.158 -51.385 -17.295 1.00 36.94 264 ALA A N 1
ATOM 2065 C CA . ALA A 1 264 ? -3.504 -51.927 -17.364 1.00 33.98 264 ALA A CA 1
ATOM 2066 C C . ALA A 1 264 ? -4.552 -50.868 -17.061 1.00 34.53 264 ALA A C 1
ATOM 2067 O O . ALA A 1 264 ? -5.622 -50.857 -17.664 1.00 38.12 264 ALA A O 1
ATOM 2069 N N . ASP A 1 265 ? -4.267 -49.965 -16.141 1.00 33.61 265 ASP A N 1
ATOM 2070 C CA . ASP A 1 265 ? -5.224 -48.905 -15.894 1.00 34.99 265 ASP A CA 1
ATOM 2071 C C . ASP A 1 265 ? -5.312 -47.954 -17.083 1.00 36.12 265 ASP A C 1
ATOM 2072 O O . ASP A 1 265 ? -6.400 -47.549 -17.479 1.00 36.81 265 ASP A O 1
ATOM 2077 N N . TRP A 1 266 ? -4.176 -47.584 -17.658 1.00 33.36 266 TRP A N 1
ATOM 2078 C CA . TRP A 1 266 ? -4.173 -46.583 -18.705 1.00 31.06 266 TRP A CA 1
ATOM 2079 C C . TRP A 1 266 ? -4.746 -47.134 -20.008 1.00 33.30 266 TRP A C 1
ATOM 2080 O O . TRP A 1 266 ? -5.405 -46.410 -20.750 1.00 33.59 266 TRP A O 1
ATOM 2091 N N . LEU A 1 267 ? -4.548 -48.416 -20.271 1.00 32.66 267 LEU A N 1
ATOM 2092 C CA . LEU A 1 267 ? -5.140 -49.022 -21.446 1.00 35.35 267 LEU A CA 1
ATOM 2093 C C . LEU A 1 267 ? -6.654 -48.955 -21.398 1.00 33.95 267 LEU A C 1
ATOM 2094 O O . LEU A 1 267 ? -7.302 -48.621 -22.392 1.00 51.13 267 LEU A O 1
ATOM 2099 N N . GLN A 1 268 ? -7.235 -49.263 -20.243 1.00 34.29 268 GLN A N 1
ATOM 2100 C CA . GLN A 1 268 ? -8.676 -49.175 -20.100 1.00 33.14 268 GLN A CA 1
ATOM 2101 C C . GLN A 1 268 ? -9.143 -47.743 -20.249 1.00 32.55 268 GLN A C 1
ATOM 2102 O O . GLN A 1 268 ? -10.138 -47.478 -20.920 1.00 37.87 268 GLN A O 1
ATOM 2108 N N . PHE A 1 269 ? -8.447 -46.815 -19.615 1.00 40.85 269 PHE A N 1
ATOM 2109 C CA . PHE A 1 269 ? -8.709 -45.412 -19.843 1.00 28.07 269 PHE A CA 1
ATOM 2110 C C . PHE A 1 269 ? -8.766 -45.116 -21.343 1.00 31.03 269 PHE A C 1
ATOM 2111 O O . PHE A 1 269 ? -9.719 -44.520 -21.831 1.00 35.60 269 PHE A O 1
ATOM 2119 N N . ALA A 1 270 ? -7.779 -45.583 -22.096 1.00 32.49 270 ALA A N 1
ATOM 2120 C CA . ALA A 1 270 ? -7.743 -45.277 -23.516 1.00 32.82 270 ALA A CA 1
ATOM 2121 C C . ALA A 1 270 ? -8.920 -45.904 -24.243 1.00 34.74 270 ALA A C 1
ATOM 2122 O O . ALA A 1 270 ? -9.630 -45.229 -24.993 1.00 33.18 270 ALA A O 1
ATOM 2124 N N . THR A 1 271 ? -9.162 -47.187 -24.024 1.00 43.36 271 THR A N 1
ATOM 2125 C CA . THR A 1 271 ? -10.211 -47.816 -24.801 1.00 29.55 271 THR A CA 1
ATOM 2126 C C . THR A 1 271 ? -11.588 -47.274 -24.456 1.00 32.03 271 THR A C 1
ATOM 2127 O O . THR A 1 271 ? -12.464 -47.262 -25.315 1.00 34.27 271 THR A O 1
ATOM 2131 N N . GLU A 1 272 ? -11.809 -46.804 -23.232 1.00 32.41 272 GLU A N 1
ATOM 2132 C CA . GLU A 1 272 ? -13.079 -46.138 -22.966 1.00 34.61 272 GLU A CA 1
ATOM 2133 C C . GLU A 1 272 ? -13.110 -44.738 -23.580 1.00 32.32 272 GLU A C 1
ATOM 2134 O O . GLU A 1 272 ? -14.168 -44.250 -23.958 1.00 31.99 272 GLU A O 1
ATOM 2140 N N . LEU A 1 273 ? -11.964 -44.091 -23.688 1.00 33.26 273 LEU A N 1
ATOM 2141 C CA . LEU A 1 273 ? -11.908 -42.768 -24.290 1.00 34.95 273 LEU A CA 1
ATOM 2142 C C . LEU A 1 273 ? -12.256 -42.802 -25.783 1.00 30.52 273 LEU A C 1
ATOM 2143 O O . LEU A 1 273 ? -12.882 -41.876 -26.290 1.00 32.87 273 LEU A O 1
ATOM 2148 N N . ALA A 1 274 ? -11.908 -43.882 -26.474 1.00 32.70 274 ALA A N 1
ATOM 2149 C CA . ALA A 1 274 ? -12.319 -44.092 -27.854 1.00 30.86 274 ALA A CA 1
ATOM 2150 C C . ALA A 1 274 ? -13.812 -43.921 -28.052 1.00 34.95 274 ALA A C 1
ATOM 2151 O O . ALA A 1 274 ? -14.242 -43.582 -29.147 1.00 36.77 274 ALA A O 1
ATOM 2153 N N . SER A 1 275 ? -14.609 -44.124 -27.013 1.00 34.52 275 SER A N 1
ATOM 2154 C CA . SER A 1 275 ? -16.028 -43.846 -27.111 1.00 32.65 275 SER A CA 1
ATOM 2155 C C . SER A 1 275 ? -16.287 -42.438 -27.597 1.00 33.15 275 SER A C 1
ATOM 2156 O O . SER A 1 275 ? -17.249 -42.196 -28.332 1.00 31.16 275 SER A O 1
ATOM 2159 N N . PHE A 1 276 ? -15.428 -41.510 -27.226 1.00 33.26 276 PHE A N 1
ATOM 2160 C CA . PHE A 1 276 ? -15.610 -40.115 -27.566 1.00 32.00 276 PHE A CA 1
ATOM 2161 C C . PHE A 1 276 ? -14.937 -39.721 -28.871 1.00 32.18 276 PHE A C 1
ATOM 2162 O O . PHE A 1 276 ? -15.010 -38.569 -29.259 1.00 31.41 276 PHE A O 1
ATOM 2170 N N . SER A 1 277 ? -14.316 -40.648 -29.562 1.00 34.91 277 SER A N 1
ATOM 2171 C CA . SER A 1 277 ? -13.649 -40.356 -30.808 1.00 34.77 277 SER A CA 1
ATOM 2172 C C . SER A 1 277 ? -14.635 -40.485 -31.955 1.00 37.39 277 SER A C 1
ATOM 2173 O O . SER A 1 277 ? -15.741 -40.990 -31.800 1.00 37.44 277 SER A O 1
ATOM 2176 N N . ALA A 1 278 ? -14.212 -40.022 -33.130 1.00 37.93 278 ALA A N 1
ATOM 2177 C CA . ALA A 1 278 ? -15.045 -40.174 -34.311 1.00 34.57 278 ALA A CA 1
ATOM 2178 C C . ALA A 1 278 ? -15.358 -41.632 -34.585 1.00 35.68 278 ALA A C 1
ATOM 2179 O O . ALA A 1 278 ? -16.468 -41.959 -34.992 1.00 36.36 278 ALA A O 1
ATOM 2181 N N . GLN A 1 279 ? -14.409 -42.526 -34.328 1.00 39.41 279 GLN A N 1
ATOM 2182 C CA . GLN A 1 279 ? -14.608 -43.954 -34.559 1.00 39.67 279 GLN A CA 1
ATOM 2183 C C . GLN A 1 279 ? -15.489 -44.617 -33.513 1.00 38.55 279 GLN A C 1
ATOM 2184 O O . GLN A 1 279 ? -15.953 -45.731 -33.749 1.00 40.29 279 GLN A O 1
ATOM 2190 N N . ARG A 1 280 ? -15.682 -43.991 -32.350 1.00 38.28 280 ARG A N 1
ATOM 2191 C CA . ARG A 1 280 ? -16.581 -44.483 -31.309 1.00 37.46 280 ARG A CA 1
ATOM 2192 C C . ARG A 1 280 ? -16.116 -45.767 -30.625 1.00 35.84 280 ARG A C 1
ATOM 2193 O O . ARG A 1 280 ? -16.722 -46.203 -29.661 1.00 34.71 280 ARG A O 1
ATOM 2201 N N . THR A 1 281 ? -15.060 -46.390 -31.114 1.00 38.61 281 THR A N 1
ATOM 2202 C CA . THR A 1 281 ? -14.600 -47.658 -30.581 1.00 35.93 281 THR A CA 1
ATOM 2203 C C . THR A 1 281 ? -13.179 -47.841 -31.062 1.00 37.66 281 THR A C 1
ATOM 2204 O O . THR A 1 281 ? -12.820 -47.302 -32.103 1.00 48.74 281 THR A O 1
ATOM 2208 N N . PRO A 1 282 ? -12.338 -48.533 -30.313 1.00 37.42 282 PRO A N 1
ATOM 2209 C CA . PRO A 1 282 ? -10.939 -48.653 -30.719 1.00 38.28 282 PRO A CA 1
ATOM 2210 C C . PRO A 1 282 ? -10.801 -49.319 -32.071 1.00 43.25 282 PRO A C 1
ATOM 2211 O O . PRO A 1 282 ? -11.461 -50.308 -32.391 1.00 42.64 282 PRO A O 1
ATOM 2215 N N . GLU A 1 283 ? -9.914 -48.776 -32.853 1.00 45.03 283 GLU A N 1
ATOM 2216 C CA . GLU A 1 283 ? -9.693 -49.273 -34.183 1.00 50.13 283 GLU A CA 1
ATOM 2217 C C . GLU A 1 283 ? -8.224 -49.621 -34.301 1.00 53.33 283 GLU A C 1
ATOM 2218 O O . GLU A 1 283 ? -7.362 -48.890 -33.816 1.00 51.68 283 GLU A O 1
ATOM 2224 N N . GLY A 1 284 ? -7.950 -50.753 -34.900 1.00 53.66 284 GLY A N 1
ATOM 2225 C CA . GLY A 1 284 ? -6.586 -51.204 -35.007 1.00 55.82 284 GLY A CA 1
ATOM 2226 C C . GLY A 1 284 ? -6.194 -52.115 -33.871 1.00 62.62 284 GLY A C 1
ATOM 2227 O O . GLY A 1 284 ? -6.994 -52.506 -33.013 1.00 61.11 284 GLY A O 1
ATOM 2228 N N . ARG A 1 285 ? -4.916 -52.477 -33.888 1.00 64.03 285 ARG A N 1
ATOM 2229 C CA . ARG A 1 285 ? -4.357 -53.299 -32.829 1.00 60.46 285 ARG A CA 1
ATOM 2230 C C . ARG A 1 285 ? -4.269 -52.488 -31.545 1.00 53.69 285 ARG A C 1
ATOM 2231 O O . ARG A 1 285 ? -3.764 -51.364 -31.542 1.00 51.76 285 ARG A O 1
ATOM 2239 N N . LEU A 1 286 ? -4.761 -53.056 -30.455 1.00 49.38 286 LEU A N 1
ATOM 2240 C CA . LEU A 1 286 ? -4.573 -52.439 -29.155 1.00 43.53 286 LEU A CA 1
ATOM 2241 C C . LEU A 1 286 ? -3.115 -52.510 -28.733 1.00 42.83 286 LEU A C 1
ATOM 2242 O O . LEU A 1 286 ? -2.417 -53.462 -29.054 1.00 46.78 286 LEU A O 1
ATOM 2247 N N . PRO A 1 287 ? -2.630 -51.506 -28.028 1.00 37.80 287 PRO A N 1
ATOM 2248 C CA . PRO A 1 287 ? -1.289 -51.589 -27.454 1.00 41.43 287 PRO A CA 1
ATOM 2249 C C . PRO A 1 287 ? -1.203 -52.718 -26.430 1.00 40.92 287 PRO A C 1
ATOM 2250 O O . PRO A 1 287 ? -2.099 -52.900 -25.620 1.00 43.02 287 PRO A O 1
ATOM 2254 N N . VAL A 1 288 ? -0.122 -53.485 -26.481 1.00 40.33 288 VAL A N 1
ATOM 2255 C CA . VAL A 1 288 ? 0.048 -54.667 -25.649 1.00 42.60 288 VAL A CA 1
ATOM 2256 C C . VAL A 1 288 ? 1.217 -54.445 -24.702 1.00 40.48 288 VAL A C 1
ATOM 2257 O O . VAL A 1 288 ? 2.316 -54.101 -25.139 1.00 41.06 288 VAL A O 1
ATOM 2261 N N . TYR A 1 289 ? 0.982 -54.642 -23.407 1.00 39.55 289 TYR A N 1
ATOM 2262 C CA . TYR A 1 289 ? 2.059 -54.501 -22.434 1.00 37.67 289 TYR A CA 1
ATOM 2263 C C . TYR A 1 289 ? 3.245 -55.368 -22.814 1.00 38.99 289 TYR A C 1
ATOM 2264 O O . TYR A 1 289 ? 3.101 -56.555 -23.092 1.00 39.87 289 TYR A O 1
ATOM 2273 N N . ASP A 1 290 ? 4.417 -54.766 -22.822 1.00 38.55 290 ASP A N 1
ATOM 2274 C CA . ASP A 1 290 ? 5.657 -55.474 -23.096 1.00 39.83 290 ASP A CA 1
ATOM 2275 C C . ASP A 1 290 ? 6.635 -55.025 -22.030 1.00 41.05 290 ASP A C 1
ATOM 2276 O O . ASP A 1 290 ? 7.106 -53.883 -22.054 1.00 46.10 290 ASP A O 1
ATOM 2281 N N . HIS A 1 291 ? 6.938 -55.923 -21.096 1.00 40.77 291 HIS A N 1
ATOM 2282 C CA . HIS A 1 291 ? 7.797 -55.538 -19.988 1.00 41.26 291 HIS A CA 1
ATOM 2283 C C . HIS A 1 291 ? 9.175 -55.109 -20.472 1.00 42.80 291 HIS A C 1
ATOM 2284 O O . HIS A 1 291 ? 9.800 -54.241 -19.867 1.00 42.27 291 HIS A O 1
ATOM 2291 N N . ASP A 1 292 ? 9.656 -55.680 -21.568 1.00 42.82 292 ASP A N 1
ATOM 2292 C CA . ASP A 1 292 ? 10.993 -55.381 -22.052 1.00 41.75 292 ASP A CA 1
ATOM 2293 C C . ASP A 1 292 ? 11.000 -54.364 -23.186 1.00 43.55 292 ASP A C 1
ATOM 2294 O O . ASP A 1 292 ? 12.004 -54.238 -23.877 1.00 49.92 292 ASP A O 1
ATOM 2299 N N . ASN A 1 293 ? 9.912 -53.625 -23.380 1.00 44.45 293 ASN A N 1
ATOM 2300 C CA . ASN A 1 293 ? 9.923 -52.488 -24.283 1.00 42.16 293 ASN A CA 1
ATOM 2301 C C . ASN A 1 293 ? 8.886 -51.462 -23.852 1.00 41.05 293 ASN A C 1
ATOM 2302 O O . ASN A 1 293 ? 7.906 -51.214 -24.557 1.00 39.14 293 ASN A O 1
ATOM 2307 N N . LEU A 1 294 ? 9.116 -50.848 -22.701 1.00 41.25 294 LEU A N 1
ATOM 2308 C CA . LEU A 1 294 ? 8.094 -50.012 -22.105 1.00 39.66 294 LEU A CA 1
ATOM 2309 C C . LEU A 1 294 ? 7.915 -48.712 -22.853 1.00 40.27 294 LEU A C 1
ATOM 2310 O O . LEU A 1 294 ? 6.793 -48.213 -22.934 1.00 41.28 294 LEU A O 1
ATOM 2315 N N . ALA A 1 295 ? 8.994 -48.166 -23.419 1.00 42.55 295 ALA A N 1
ATOM 2316 C CA . ALA A 1 295 ? 8.882 -46.951 -24.222 1.00 41.34 295 ALA A CA 1
ATOM 2317 C C . ALA A 1 295 ? 7.936 -47.138 -25.401 1.00 38.83 295 ALA A C 1
ATOM 2318 O O . ALA A 1 295 ? 7.108 -46.270 -25.689 1.00 38.14 295 ALA A O 1
ATOM 2320 N N . LEU A 1 296 ? 8.031 -48.266 -26.084 1.00 37.54 296 LEU A N 1
ATOM 2321 C CA . LEU A 1 296 ? 7.131 -48.522 -27.193 1.00 38.99 296 LEU A CA 1
ATOM 2322 C C . LEU A 1 296 ? 5.685 -48.583 -26.735 1.00 40.38 296 LEU A C 1
ATOM 2323 O O . LEU A 1 296 ? 4.843 -47.817 -27.210 1.00 44.83 296 LEU A O 1
ATOM 2328 N N . CYS A 1 297 ? 5.374 -49.502 -25.815 1.00 41.26 297 CYS A N 1
ATOM 2329 C CA . CYS A 1 297 ? 3.980 -49.754 -25.479 1.00 40.59 297 CYS A CA 1
ATOM 2330 C C . CYS A 1 297 ? 3.387 -48.603 -24.686 1.00 38.47 297 CYS A C 1
ATOM 2331 O O . CYS A 1 297 ? 2.241 -48.227 -24.918 1.00 39.29 297 CYS A O 1
ATOM 2334 N N . PHE A 1 298 ? 4.149 -47.998 -23.784 1.00 35.35 298 PHE A N 1
ATOM 2335 C CA . PHE A 1 298 ? 3.632 -46.793 -23.153 1.00 36.44 298 PHE A CA 1
ATOM 2336 C C . PHE A 1 298 ? 3.540 -45.654 -24.148 1.00 38.75 298 PHE A C 1
ATOM 2337 O O . PHE A 1 298 ? 2.636 -44.815 -24.059 1.00 39.56 298 PHE A O 1
ATOM 2345 N N . GLY A 1 299 ? 4.466 -45.609 -25.097 1.00 39.04 299 GLY A N 1
ATOM 2346 C CA . GLY A 1 299 ? 4.426 -44.557 -26.087 1.00 40.93 299 GLY A CA 1
ATOM 2347 C C . GLY A 1 299 ? 3.122 -44.548 -26.842 1.00 37.16 299 GLY A C 1
ATOM 2348 O O . GLY A 1 299 ? 2.521 -43.504 -27.036 1.00 40.36 299 GLY A O 1
ATOM 2349 N N . LYS A 1 300 ? 2.648 -45.715 -27.231 1.00 36.45 300 LYS A N 1
ATOM 2350 C CA . LYS A 1 300 ? 1.390 -45.770 -27.944 1.00 38.17 300 LYS A CA 1
ATOM 2351 C C . LYS A 1 300 ? 0.245 -45.355 -27.052 1.00 37.68 300 LYS A C 1
ATOM 2352 O O . LYS A 1 300 ? -0.675 -44.675 -27.499 1.00 40.58 300 LYS A O 1
ATOM 2358 N N . LEU A 1 301 ? 0.294 -45.743 -25.785 1.00 41.50 301 LEU A N 1
ATOM 2359 C CA . LEU A 1 301 ? -0.782 -45.413 -24.863 1.00 36.08 301 LEU A CA 1
ATOM 2360 C C . LEU A 1 301 ? -0.827 -43.918 -24.583 1.00 35.39 301 LEU A C 1
ATOM 2361 O O . LEU A 1 301 ? -1.900 -43.308 -24.601 1.00 37.09 301 LEU A O 1
ATOM 2366 N N . MET A 1 302 ? 0.326 -43.310 -24.337 1.00 34.73 302 MET A N 1
ATOM 2367 C CA . MET A 1 302 ? 0.340 -41.887 -24.056 1.00 35.31 302 MET A CA 1
ATOM 2368 C C . MET A 1 302 ? -0.220 -41.105 -25.228 1.00 39.82 302 MET A C 1
ATOM 2369 O O . MET A 1 302 ? -0.904 -40.089 -25.044 1.00 39.41 302 MET A O 1
ATOM 2374 N N . LEU A 1 303 ? 0.049 -41.573 -26.441 1.00 37.20 303 LEU A N 1
ATOM 2375 C CA . LEU A 1 303 ? -0.487 -40.924 -27.625 1.00 36.10 303 LEU A CA 1
ATOM 2376 C C . LEU A 1 303 ? -1.998 -40.938 -27.602 1.00 38.51 303 LEU A C 1
ATOM 2377 O O . LEU A 1 303 ? -2.642 -39.894 -27.699 1.00 39.70 303 LEU A O 1
ATOM 2382 N N . LEU A 1 304 ? -2.582 -42.126 -27.482 1.00 34.56 304 LEU A N 1
ATOM 2383 C CA . LEU A 1 304 ? -4.029 -42.224 -27.422 1.00 35.74 304 LEU A CA 1
ATOM 2384 C C . LEU A 1 304 ? -4.621 -41.304 -26.363 1.00 35.58 304 LEU A C 1
ATOM 2385 O O . LEU A 1 304 ? -5.668 -40.694 -26.577 1.00 40.49 304 LEU A O 1
ATOM 2390 N N . LEU A 1 305 ? -3.975 -41.191 -25.211 1.00 36.06 305 LEU A N 1
ATOM 2391 C CA . LEU A 1 305 ? -4.571 -40.386 -24.163 1.00 32.08 305 LEU A CA 1
ATOM 2392 C C . LEU A 1 305 ? -4.456 -38.917 -24.491 1.00 37.18 305 LEU A C 1
ATOM 2393 O O . LEU A 1 305 ? -5.388 -38.150 -24.243 1.00 49.76 305 LEU A O 1
ATOM 2398 N N . ARG A 1 306 ? -3.338 -38.508 -25.086 1.00 36.07 306 ARG A N 1
ATOM 2399 C CA . ARG A 1 306 ? -3.225 -37.115 -25.489 1.00 36.15 306 ARG A CA 1
ATOM 2400 C C . ARG A 1 306 ? -4.215 -36.781 -26.595 1.00 38.80 306 ARG A C 1
ATOM 2401 O O . ARG A 1 306 ? -4.819 -35.706 -26.582 1.00 42.69 306 ARG A O 1
ATOM 2409 N N . GLN A 1 307 ? -4.438 -37.693 -27.536 1.00 43.53 307 GLN A N 1
ATOM 2410 C CA . GLN A 1 307 ? -5.413 -37.406 -28.570 1.00 37.46 307 GLN A CA 1
ATOM 2411 C C . GLN A 1 307 ? -6.793 -37.228 -27.979 1.00 41.07 307 GLN A C 1
ATOM 2412 O O . GLN A 1 307 ? -7.543 -36.344 -28.398 1.00 46.55 307 GLN A O 1
ATOM 2418 N N . GLY A 1 308 ? -7.154 -38.068 -27.010 1.00 42.96 308 GLY A N 1
ATOM 2419 C CA . GLY A 1 308 ? -8.483 -38.002 -26.454 1.00 36.90 308 GLY A CA 1
ATOM 2420 C C . GLY A 1 308 ? -8.712 -36.812 -25.565 1.00 36.32 308 GLY A C 1
ATOM 2421 O O . GLY A 1 308 ? -9.855 -36.401 -25.388 1.00 39.46 308 GLY A O 1
ATOM 2422 N N . LEU A 1 309 ? -7.650 -36.238 -25.017 1.00 39.17 309 LEU A N 1
ATOM 2423 C CA . LEU A 1 309 ? -7.768 -35.170 -24.047 1.00 36.05 309 LEU A CA 1
ATOM 2424 C C . LEU A 1 309 ? -7.313 -33.813 -24.550 1.00 36.14 309 LEU A C 1
ATOM 2425 O O . LEU A 1 309 ? -7.647 -32.811 -23.934 1.00 38.69 309 LEU A O 1
ATOM 2430 N N . SER A 1 310 ? -6.572 -33.747 -25.639 1.00 39.32 310 SER A N 1
ATOM 2431 C CA . SER A 1 310 ? -6.061 -32.462 -26.088 1.00 41.16 310 SER A CA 1
ATOM 2432 C C . SER A 1 310 ? -7.158 -31.577 -26.663 1.00 43.97 310 SER A C 1
ATOM 2433 O O . SER A 1 310 ? -8.092 -32.051 -27.303 1.00 44.96 310 SER A O 1
ATOM 2436 N N . VAL A 1 311 ? -7.022 -30.277 -26.442 1.00 43.75 311 VAL A N 1
ATOM 2437 C CA . VAL A 1 311 ? -7.934 -29.266 -26.949 1.00 40.99 311 VAL A CA 1
ATOM 2438 C C . VAL A 1 311 ? -7.193 -28.229 -27.792 1.00 43.39 311 VAL A C 1
ATOM 2439 O O . VAL A 1 311 ? -7.669 -27.127 -27.984 1.00 41.71 311 VAL A O 1
ATOM 2443 N N . VAL A 1 312 ? -6.007 -28.577 -28.273 1.00 45.64 312 VAL A N 1
ATOM 2444 C CA . VAL A 1 312 ? -5.236 -27.737 -29.167 1.00 43.64 312 VAL A CA 1
ATOM 2445 C C . VAL A 1 312 ? -4.749 -28.593 -30.318 1.00 48.69 312 VAL A C 1
ATOM 2446 O O . VAL A 1 312 ? -4.801 -29.819 -30.280 1.00 51.40 312 VAL A O 1
ATOM 2450 N N . LEU A 1 313 ? -4.281 -27.928 -31.355 1.00 52.61 313 LEU A N 1
ATOM 2451 C CA . LEU A 1 313 ? -3.850 -28.614 -32.562 1.00 54.00 313 LEU A CA 1
ATOM 2452 C C . LEU A 1 313 ? -2.435 -29.151 -32.461 1.00 56.41 313 LEU A C 1
ATOM 2453 O O . LEU A 1 313 ? -1.484 -28.373 -32.374 1.00 58.24 313 LEU A O 1
ATOM 2458 N N . GLU A 1 314 ? -2.305 -30.475 -32.447 1.00 59.01 314 GLU A N 1
ATOM 2459 C CA . GLU A 1 314 ? -1.011 -31.129 -32.373 1.00 61.32 314 GLU A CA 1
ATOM 2460 C C . GLU A 1 314 ? -0.296 -30.504 -31.196 1.00 62.68 314 GLU A C 1
ATOM 2461 O O . GLU A 1 314 ? -0.814 -30.516 -30.082 1.00 69.77 314 GLU A O 1
ATOM 2467 N N . ASP A 1 315 ? 0.882 -29.947 -31.429 1.00 64.69 315 ASP A N 1
ATOM 2468 C CA . ASP A 1 315 ? 1.653 -29.306 -30.375 1.00 65.92 315 ASP A CA 1
ATOM 2469 C C . ASP A 1 315 ? 1.905 -27.821 -30.600 1.00 63.35 315 ASP A C 1
ATOM 2470 O O . ASP A 1 315 ? 2.912 -27.292 -30.146 1.00 68.63 315 ASP A O 1
ATOM 2475 N N . ASN A 1 316 ? 0.998 -27.128 -31.285 1.00 59.92 316 ASN A N 1
ATOM 2476 C CA . ASN A 1 316 ? 1.148 -25.687 -31.431 1.00 58.58 316 ASN A CA 1
ATOM 2477 C C . ASN A 1 316 ? 1.170 -24.963 -30.101 1.00 60.94 316 ASN A C 1
ATOM 2478 O O . ASN A 1 316 ? 1.587 -23.805 -30.053 1.00 63.49 316 ASN A O 1
ATOM 2483 N N . ALA A 1 317 ? 0.730 -25.611 -29.026 1.00 58.55 317 ALA A N 1
ATOM 2484 C CA . ALA A 1 317 ? 0.598 -24.961 -27.737 1.00 56.08 317 ALA A CA 1
ATOM 2485 C C . ALA A 1 317 ? 0.569 -26.027 -26.660 1.00 55.11 317 ALA A C 1
ATOM 2486 O O . ALA A 1 317 ? 0.268 -27.186 -26.931 1.00 54.73 317 ALA A O 1
ATOM 2488 N N . ILE A 1 318 ? 0.915 -25.639 -25.444 1.00 53.23 318 ILE A N 1
ATOM 2489 C CA . ILE A 1 318 ? 0.977 -26.534 -24.316 1.00 49.13 318 ILE A CA 1
ATOM 2490 C C . ILE A 1 318 ? 0.590 -25.789 -23.081 1.00 50.60 318 ILE A C 1
ATOM 2491 O O . ILE A 1 318 ? 1.101 -24.749 -22.836 1.00 55.72 318 ILE A O 1
ATOM 2496 N N . GLN A 1 319 ? -0.317 -26.322 -22.291 1.00 47.97 319 GLN A N 1
ATOM 2497 C CA . GLN A 1 319 ? -0.745 -25.632 -21.104 1.00 48.12 319 GLN A CA 1
ATOM 2498 C C . GLN A 1 319 ? 0.175 -25.916 -19.951 1.00 52.04 319 GLN A C 1
ATOM 2499 O O . GLN A 1 319 ? 0.650 -26.996 -19.806 1.00 55.93 319 GLN A O 1
ATOM 2505 N N . LEU A 1 320 ? 0.426 -24.935 -19.118 1.00 50.65 320 LEU A N 1
ATOM 2506 C CA . LEU A 1 320 ? 1.287 -25.158 -18.002 1.00 50.73 320 LEU A CA 1
ATOM 2507 C C . LEU A 1 320 ? 0.459 -25.103 -16.759 1.00 53.79 320 LEU A C 1
ATOM 2508 O O . LEU A 1 320 ? -0.331 -24.228 -16.601 1.00 57.13 320 LEU A O 1
ATOM 2513 N N . THR A 1 321 ? 0.652 -26.042 -15.864 1.00 55.65 321 THR A N 1
ATOM 2514 C CA . THR A 1 321 ? -0.104 -26.074 -14.645 1.00 55.33 321 THR A CA 1
ATOM 2515 C C . THR A 1 321 ? 0.412 -25.102 -13.619 1.00 59.58 321 THR A C 1
ATOM 2516 O O . THR A 1 321 ? 1.566 -25.109 -13.288 1.00 62.58 321 THR A O 1
ATOM 2520 N N . LEU A 1 322 ? -0.463 -24.264 -13.112 1.00 59.02 322 LEU A N 1
ATOM 2521 C CA . LEU A 1 322 ? -0.077 -23.326 -12.105 1.00 60.45 322 LEU A CA 1
ATOM 2522 C C . LEU A 1 322 ? -0.246 -24.025 -10.791 1.00 67.29 322 LEU A C 1
ATOM 2523 O O . LEU A 1 322 ? -1.340 -24.243 -10.329 1.00 70.69 322 LEU A O 1
ATOM 2528 N N . VAL A 1 323 ? 0.862 -24.398 -10.192 1.00 72.26 323 VAL A N 1
ATOM 2529 C CA . VAL A 1 323 ? 0.854 -25.100 -8.917 1.00 73.06 323 VAL A CA 1
ATOM 2530 C C . VAL A 1 323 ? 0.997 -24.073 -7.805 1.00 76.42 323 VAL A C 1
ATOM 2531 O O . VAL A 1 323 ? 1.986 -23.338 -7.749 1.00 74.63 323 VAL A O 1
ATOM 2535 N N . GLU A 1 324 ? -0.004 -24.003 -6.940 1.00 79.10 324 GLU A N 1
ATOM 2536 C CA . GLU A 1 324 ? 0.020 -23.056 -5.837 1.00 81.67 324 GLU A CA 1
ATOM 2537 C C . GLU A 1 324 ? 0.981 -23.541 -4.763 1.00 84.83 324 GLU A C 1
ATOM 2538 O O . GLU A 1 324 ? 0.921 -24.698 -4.348 1.00 84.76 324 GLU A O 1
ATOM 2544 N N . ARG A 1 325 ? 1.872 -22.662 -4.314 1.00 89.06 325 ARG A N 1
ATOM 2545 C CA . ARG A 1 325 ? 2.828 -23.038 -3.286 1.00 94.04 325 ARG A CA 1
ATOM 2546 C C . ARG A 1 325 ? 2.928 -22.028 -2.154 1.00 96.55 325 ARG A C 1
ATOM 2547 O O . ARG A 1 325 ? 3.772 -22.192 -1.271 1.00 102.10 325 ARG A O 1
ATOM 2555 N N . SER A 1 326 ? 2.100 -20.995 -2.155 1.00 95.08 326 SER A N 1
ATOM 2556 C CA . SER A 1 326 ? 2.016 -20.070 -1.039 1.00 95.28 326 SER A CA 1
ATOM 2557 C C . SER A 1 326 ? 0.649 -19.427 -1.105 1.00 97.24 326 SER A C 1
ATOM 2558 O O . SER A 1 326 ? -0.281 -20.001 -1.673 1.00 95.82 326 SER A O 1
ATOM 2561 N N . HIS A 1 327 ? 0.517 -18.231 -0.559 1.00 101.02 327 HIS A N 1
ATOM 2562 C CA . HIS A 1 327 ? -0.641 -17.404 -0.843 1.00 101.73 327 HIS A CA 1
ATOM 2563 C C . HIS A 1 327 ? -0.272 -16.420 -1.941 1.00 102.07 327 HIS A C 1
ATOM 2564 O O . HIS A 1 327 ? 0.741 -15.721 -1.841 1.00 102.57 327 HIS A O 1
ATOM 2571 N N . GLY A 1 328 ? -1.083 -16.382 -2.995 1.00 99.74 328 GLY A N 1
ATOM 2572 C CA . GLY A 1 328 ? -0.800 -15.551 -4.142 1.00 98.96 328 GLY A CA 1
ATOM 2573 C C . GLY A 1 328 ? 0.380 -15.980 -4.982 1.00 94.09 328 GLY A C 1
ATOM 2574 O O . GLY A 1 328 ? 0.574 -15.436 -6.076 1.00 91.03 328 GLY A O 1
ATOM 2575 N N . LEU A 1 329 ? 1.178 -16.930 -4.516 1.00 94.73 329 LEU A N 1
ATOM 2576 C CA . LEU A 1 329 ? 2.316 -17.420 -5.271 1.00 89.41 329 LEU A CA 1
ATOM 2577 C C . LEU A 1 329 ? 1.942 -18.711 -5.983 1.00 87.94 329 LEU A C 1
ATOM 2578 O O . LEU A 1 329 ? 1.366 -19.617 -5.371 1.00 88.88 329 LEU A O 1
ATOM 2583 N N . ASN A 1 330 ? 2.263 -18.784 -7.274 1.00 84.65 330 ASN A N 1
ATOM 2584 C CA . ASN A 1 330 ? 2.136 -20.004 -8.056 1.00 81.17 330 ASN A CA 1
ATOM 2585 C C . ASN A 1 330 ? 3.440 -20.264 -8.787 1.00 76.74 330 ASN A C 1
ATOM 2586 O O . ASN A 1 330 ? 4.247 -19.361 -9.012 1.00 75.39 330 ASN A O 1
ATOM 2591 N N . VAL A 1 331 ? 3.631 -21.514 -9.175 1.00 72.87 331 VAL A N 1
ATOM 2592 C CA . VAL A 1 331 ? 4.837 -21.922 -9.868 1.00 74.92 331 VAL A CA 1
ATOM 2593 C C . VAL A 1 331 ? 4.432 -22.759 -11.062 1.00 74.14 331 VAL A C 1
ATOM 2594 O O . VAL A 1 331 ? 3.712 -23.752 -10.916 1.00 73.27 331 VAL A O 1
ATOM 2598 N N . ALA A 1 332 ? 4.884 -22.357 -12.231 1.00 74.04 332 ALA A N 1
ATOM 2599 C CA . ALA A 1 332 ? 4.622 -23.067 -13.474 1.00 73.01 332 ALA A CA 1
ATOM 2600 C C . ALA A 1 332 ? 5.942 -23.664 -13.927 1.00 76.14 332 ALA A C 1
ATOM 2601 O O . ALA A 1 332 ? 6.757 -22.985 -14.552 1.00 78.24 332 ALA A O 1
ATOM 2603 N N . THR A 1 333 ? 6.156 -24.936 -13.700 1.00 79.55 333 THR A N 1
ATOM 2604 C CA . THR A 1 333 ? 7.387 -25.501 -14.171 1.00 78.80 333 THR A CA 1
ATOM 2605 C C . THR A 1 333 ? 7.263 -25.644 -15.655 1.00 79.90 333 THR A C 1
ATOM 2606 O O . THR A 1 333 ? 6.236 -26.010 -16.145 1.00 81.95 333 THR A O 1
ATOM 2610 N N . VAL A 1 334 ? 8.326 -25.409 -16.388 1.00 83.24 334 VAL A N 1
ATOM 2611 C CA . VAL A 1 334 ? 8.292 -25.616 -17.818 1.00 83.38 334 VAL A CA 1
ATOM 2612 C C . VAL A 1 334 ? 8.985 -26.926 -18.056 1.00 87.87 334 VAL A C 1
ATOM 2613 O O . VAL A 1 334 ? 9.926 -27.249 -17.365 1.00 92.84 334 VAL A O 1
ATOM 2617 N N . GLN A 1 335 ? 8.562 -27.684 -19.050 1.00 92.22 335 GLN A N 1
ATOM 2618 C CA . GLN A 1 335 ? 9.166 -29.000 -19.257 1.00 96.58 335 GLN A CA 1
ATOM 2619 C C . GLN A 1 335 ? 10.366 -29.077 -20.156 1.00 98.44 335 GLN A C 1
ATOM 2620 O O . GLN A 1 335 ? 10.710 -30.155 -20.602 1.00 98.84 335 GLN A O 1
ATOM 2626 N N . ASP A 1 336 ? 11.024 -27.958 -20.392 1.00 98.93 336 ASP A N 1
ATOM 2627 C CA . ASP A 1 336 ? 12.147 -27.954 -21.292 1.00 101.12 336 ASP A CA 1
ATOM 2628 C C . ASP A 1 336 ? 12.974 -26.722 -21.116 1.00 103.55 336 ASP A C 1
ATOM 2629 O O . ASP A 1 336 ? 12.490 -25.707 -20.668 1.00 103.68 336 ASP A O 1
ATOM 2634 N N . THR A 1 337 ? 14.240 -26.803 -21.460 1.00 104.13 337 THR A N 1
ATOM 2635 C CA . THR A 1 337 ? 15.071 -25.626 -21.420 1.00 105.74 337 THR A CA 1
ATOM 2636 C C . THR A 1 337 ? 14.938 -24.891 -22.752 1.00 106.71 337 THR A C 1
ATOM 2637 O O . THR A 1 337 ? 15.281 -23.722 -22.859 1.00 107.35 337 THR A O 1
ATOM 2641 N N . LYS A 1 338 ? 14.447 -25.584 -23.773 1.00 107.14 338 LYS A N 1
ATOM 2642 C CA . LYS A 1 338 ? 14.255 -24.990 -25.070 1.00 106.20 338 LYS A CA 1
ATOM 2643 C C . LYS A 1 338 ? 12.970 -24.209 -25.039 1.00 107.54 338 LYS A C 1
ATOM 2644 O O . LYS A 1 338 ? 12.855 -23.153 -25.645 1.00 107.01 338 LYS A O 1
ATOM 2650 N N . MET A 1 339 ? 12.023 -24.720 -24.283 1.00 102.53 339 MET A N 1
ATOM 2651 C CA . MET A 1 339 ? 10.725 -24.113 -24.150 1.00 98.20 339 MET A CA 1
ATOM 2652 C C . MET A 1 339 ? 10.709 -22.596 -24.030 1.00 94.96 339 MET A C 1
ATOM 2653 O O . MET A 1 339 ? 9.845 -21.924 -24.554 1.00 94.23 339 MET A O 1
ATOM 2658 N N . MET A 1 340 ? 11.669 -22.051 -23.329 1.00 93.71 340 MET A N 1
ATOM 2659 C CA . MET A 1 340 ? 11.666 -20.628 -23.097 1.00 92.12 340 MET A CA 1
ATOM 2660 C C . MET A 1 340 ? 12.207 -19.778 -24.220 1.00 95.23 340 MET A C 1
ATOM 2661 O O . MET A 1 340 ? 12.289 -18.575 -24.092 1.00 99.95 340 MET A O 1
ATOM 2666 N N . ARG A 1 341 ? 12.559 -20.395 -25.325 1.00 92.58 341 ARG A N 1
ATOM 2667 C CA . ARG A 1 341 ? 13.068 -19.660 -26.442 1.00 89.57 341 ARG A CA 1
ATOM 2668 C C . ARG A 1 341 ? 12.236 -19.951 -27.677 1.00 90.34 341 ARG A C 1
ATOM 2669 O O . ARG A 1 341 ? 12.288 -19.216 -28.644 1.00 91.54 341 ARG A O 1
ATOM 2677 N N . ASP A 1 342 ? 11.445 -21.011 -27.633 1.00 89.84 342 ASP A N 1
ATOM 2678 C CA . ASP A 1 342 ? 10.593 -21.378 -28.756 1.00 87.06 342 ASP A CA 1
ATOM 2679 C C . ASP A 1 342 ? 9.116 -21.068 -28.560 1.00 79.78 342 ASP A C 1
ATOM 2680 O O . ASP A 1 342 ? 8.331 -21.170 -29.483 1.00 73.76 342 ASP A O 1
ATOM 2685 N N . PHE A 1 343 ? 8.740 -20.683 -27.355 1.00 78.31 343 PHE A N 1
ATOM 2686 C CA . PHE A 1 343 ? 7.350 -20.451 -27.072 1.00 72.72 343 PHE A CA 1
ATOM 2687 C C . PHE A 1 343 ? 6.990 -19.091 -26.560 1.00 71.27 343 PHE A C 1
ATOM 2688 O O . PHE A 1 343 ? 7.764 -18.442 -25.916 1.00 72.90 343 PHE A O 1
ATOM 2696 N N . GLY A 1 344 ? 5.778 -18.678 -26.870 1.00 68.59 344 GLY A N 1
ATOM 2697 C CA . GLY A 1 344 ? 5.233 -17.454 -26.338 1.00 64.11 344 GLY A CA 1
ATOM 2698 C C . GLY A 1 344 ? 4.537 -17.815 -25.037 1.00 61.24 344 GLY A C 1
ATOM 2699 O O . GLY A 1 344 ? 4.326 -18.967 -24.716 1.00 59.08 344 GLY A O 1
ATOM 2700 N N . PHE A 1 345 ? 4.125 -16.827 -24.278 1.00 61.15 345 PHE A N 1
ATOM 2701 C CA . PHE A 1 345 ? 3.503 -17.164 -23.013 1.00 59.34 345 PHE A CA 1
ATOM 2702 C C . PHE A 1 345 ? 2.348 -16.221 -22.733 1.00 57.98 345 PHE A C 1
ATOM 2703 O O . PHE A 1 345 ? 2.490 -15.005 -22.877 1.00 58.84 345 PHE A O 1
ATOM 2711 N N . VAL A 1 346 ? 1.202 -16.788 -22.357 1.00 51.86 346 VAL A N 1
ATOM 2712 C CA . VAL A 1 346 ? -0.028 -16.026 -22.180 1.00 51.71 346 VAL A CA 1
ATOM 2713 C C . VAL A 1 346 ? -0.708 -16.443 -20.885 1.00 50.45 346 VAL A C 1
ATOM 2714 O O . VAL A 1 346 ? -0.740 -17.624 -20.530 1.00 51.64 346 VAL A O 1
ATOM 2718 N N . LEU A 1 347 ? -1.354 -15.490 -20.261 1.00 51.24 347 LEU A N 1
ATOM 2719 C CA . LEU A 1 347 ? -2.107 -15.716 -19.063 1.00 51.29 347 LEU A CA 1
ATOM 2720 C C . LEU A 1 347 ? -3.572 -15.442 -19.339 1.00 48.89 347 LEU A C 1
ATOM 2721 O O . LEU A 1 347 ? -3.917 -14.357 -19.669 1.00 50.73 347 LEU A O 1
ATOM 2726 N N . ALA A 1 348 ? -4.429 -16.430 -19.208 1.00 46.32 348 ALA A N 1
ATOM 2727 C CA . ALA A 1 348 ? -5.837 -16.238 -19.429 1.00 45.99 348 ALA A CA 1
ATOM 2728 C C . ALA A 1 348 ? -6.351 -15.954 -18.061 1.00 48.38 348 ALA A C 1
ATOM 2729 O O . ALA A 1 348 ? -6.183 -16.745 -17.195 1.00 51.45 348 ALA A O 1
ATOM 2731 N N . VAL A 1 349 ? -7.003 -14.823 -17.882 1.00 48.15 349 VAL A N 1
ATOM 2732 C CA . VAL A 1 349 ? -7.449 -14.399 -16.577 1.00 48.40 349 VAL A CA 1
ATOM 2733 C C . VAL A 1 349 ? -8.887 -13.928 -16.517 1.00 49.34 349 VAL A C 1
ATOM 2734 O O . VAL A 1 349 ? -9.361 -13.322 -17.428 1.00 50.36 349 VAL A O 1
ATOM 2738 N N . ARG A 1 350 ? -9.585 -14.258 -15.444 1.00 49.86 350 ARG A N 1
ATOM 2739 C CA . ARG A 1 350 ? -10.939 -13.802 -15.193 1.00 48.50 350 ARG A CA 1
ATOM 2740 C C . ARG A 1 350 ? -11.055 -13.625 -13.703 1.00 51.79 350 ARG A C 1
ATOM 2741 O O . ARG A 1 350 ? -10.468 -14.360 -12.964 1.00 56.15 350 ARG A O 1
ATOM 2749 N N . ALA A 1 351 ? -11.785 -12.627 -13.260 1.00 49.87 351 ALA A N 1
ATOM 2750 C CA . ALA A 1 351 ? -11.951 -12.392 -11.848 1.00 50.68 351 ALA A CA 1
ATOM 2751 C C . ALA A 1 351 ? -13.213 -11.624 -11.600 1.00 52.47 351 ALA A C 1
ATOM 2752 O O . ALA A 1 351 ? -13.792 -11.100 -12.503 1.00 54.76 351 ALA A O 1
ATOM 2754 N N . ASP A 1 352 ? -13.632 -11.540 -10.355 1.00 54.25 352 ASP A N 1
ATOM 2755 C CA . ASP A 1 352 ? -14.839 -10.816 -10.053 1.00 50.83 352 ASP A CA 1
ATOM 2756 C C . ASP A 1 352 ? -14.579 -9.379 -9.692 1.00 51.57 352 ASP A C 1
ATOM 2757 O O . ASP A 1 352 ? -15.001 -8.907 -8.676 1.00 53.00 352 ASP A O 1
ATOM 2762 N N . VAL A 1 353 ? -13.867 -8.688 -10.548 1.00 52.48 353 VAL A N 1
ATOM 2763 C CA . VAL A 1 353 ? -13.594 -7.275 -10.338 1.00 53.94 353 VAL A CA 1
ATOM 2764 C C . VAL A 1 353 ? -14.123 -6.495 -11.531 1.00 54.31 353 VAL A C 1
ATOM 2765 O O . VAL A 1 353 ? -14.645 -7.078 -12.477 1.00 57.53 353 VAL A O 1
ATOM 2769 N N . ALA A 1 354 ? -14.021 -5.178 -11.496 1.00 55.01 354 ALA A N 1
ATOM 2770 C CA . ALA A 1 354 ? -14.439 -4.387 -12.636 1.00 53.15 354 ALA A CA 1
ATOM 2771 C C . ALA A 1 354 ? -13.396 -4.471 -13.736 1.00 58.40 354 ALA A C 1
ATOM 2772 O O . ALA A 1 354 ? -12.198 -4.585 -13.477 1.00 61.30 354 ALA A O 1
ATOM 2774 N N . ALA A 1 355 ? -13.866 -4.402 -14.976 1.00 57.12 355 ALA A N 1
ATOM 2775 C CA . ALA A 1 355 ? -12.971 -4.573 -16.111 1.00 56.07 355 ALA A CA 1
ATOM 2776 C C . ALA A 1 355 ? -11.844 -3.553 -16.089 1.00 59.80 355 ALA A C 1
ATOM 2777 O O . ALA A 1 355 ? -10.688 -3.894 -16.355 1.00 61.56 355 ALA A O 1
ATOM 2779 N N . GLU A 1 356 ? -12.170 -2.319 -15.772 1.00 61.01 356 GLU A N 1
ATOM 2780 C CA . GLU A 1 356 ? -11.169 -1.284 -15.740 1.00 64.02 356 GLU A CA 1
ATOM 2781 C C . GLU A 1 356 ? -10.156 -1.513 -14.648 1.00 62.77 356 GLU A C 1
ATOM 2782 O O . GLU A 1 356 ? -9.050 -1.046 -14.718 1.00 64.75 356 GLU A O 1
ATOM 2788 N N . VAL A 1 357 ? -10.552 -2.242 -13.629 1.00 60.74 357 VAL A N 1
ATOM 2789 C CA . VAL A 1 357 ? -9.661 -2.529 -12.542 1.00 65.05 357 VAL A CA 1
ATOM 2790 C C . VAL A 1 357 ? -8.757 -3.649 -12.951 1.00 63.47 357 VAL A C 1
ATOM 2791 O O . VAL A 1 357 ? -7.578 -3.603 -12.738 1.00 66.26 357 VAL A O 1
ATOM 2795 N N . LEU A 1 358 ? -9.323 -4.650 -13.589 1.00 61.98 358 LEU A N 1
ATOM 2796 C CA . LEU A 1 358 ? -8.559 -5.783 -14.028 1.00 58.37 358 LEU A CA 1
ATOM 2797 C C . LEU A 1 358 ? -7.541 -5.412 -15.062 1.00 62.26 358 LEU A C 1
ATOM 2798 O O . LEU A 1 358 ? -6.464 -5.938 -15.066 1.00 65.26 358 LEU A O 1
ATOM 2803 N N . LEU A 1 359 ? -7.858 -4.489 -15.945 1.00 60.51 359 LEU A N 1
ATOM 2804 C CA . LEU A 1 359 ? -6.905 -4.126 -16.952 1.00 59.98 359 LEU A CA 1
ATOM 2805 C C . LEU A 1 359 ? -5.757 -3.316 -16.419 1.00 64.25 359 LEU A C 1
ATOM 2806 O O . LEU A 1 359 ? -4.685 -3.335 -16.980 1.00 67.71 359 LEU A O 1
ATOM 2811 N N . THR A 1 360 ? -5.968 -2.642 -15.314 1.00 63.60 360 THR A N 1
ATOM 2812 C CA . THR A 1 360 ? -4.909 -1.835 -14.777 1.00 66.35 360 THR A CA 1
ATOM 2813 C C . THR A 1 360 ? -4.195 -2.493 -13.629 1.00 66.80 360 THR A C 1
ATOM 2814 O O . THR A 1 360 ? -3.006 -2.668 -13.666 1.00 73.69 360 THR A O 1
ATOM 2818 N N . HIS A 1 361 ? -4.919 -2.897 -12.617 1.00 64.20 361 HIS A N 1
ATOM 2819 C CA . HIS A 1 361 ? -4.274 -3.489 -11.477 1.00 69.97 361 HIS A CA 1
ATOM 2820 C C . HIS A 1 361 ? -3.602 -4.827 -11.696 1.00 71.16 361 HIS A C 1
ATOM 2821 O O . HIS A 1 361 ? -2.557 -5.080 -11.140 1.00 77.10 361 HIS A O 1
ATOM 2828 N N . PHE A 1 362 ? -4.179 -5.698 -12.493 1.00 68.90 362 PHE A N 1
ATOM 2829 C CA . PHE A 1 362 ? -3.577 -7.006 -12.662 1.00 69.04 362 PHE A CA 1
ATOM 2830 C C . PHE A 1 362 ? -2.169 -6.990 -13.200 1.00 69.28 362 PHE A C 1
ATOM 2831 O O . PHE A 1 362 ? -1.300 -7.630 -12.660 1.00 69.50 362 PHE A O 1
ATOM 2839 N N . PRO A 1 363 ? -1.942 -6.247 -14.265 1.00 67.95 363 PRO A N 1
ATOM 2840 C CA . PRO A 1 363 ? -0.618 -6.201 -14.866 1.00 68.84 363 PRO A CA 1
ATOM 2841 C C . PRO A 1 363 ? 0.431 -5.602 -13.966 1.00 71.07 363 PRO A C 1
ATOM 2842 O O . PRO A 1 363 ? 1.591 -5.882 -14.173 1.00 72.90 363 PRO A O 1
ATOM 2846 N N . ALA A 1 364 ? 0.038 -4.780 -13.006 1.00 72.55 364 ALA A N 1
ATOM 2847 C CA . ALA A 1 364 ? 0.962 -4.199 -12.072 1.00 73.69 364 ALA A CA 1
ATOM 2848 C C . ALA A 1 364 ? 1.150 -5.110 -10.881 1.00 74.54 364 ALA A C 1
ATOM 2849 O O . ALA A 1 364 ? 2.251 -5.368 -10.459 1.00 79.89 364 ALA A O 1
ATOM 2851 N N . GLN A 1 365 ? 0.064 -5.637 -10.356 1.00 74.36 365 GLN A N 1
ATOM 2852 C CA . GLN A 1 365 ? 0.138 -6.487 -9.183 1.00 74.84 365 GLN A CA 1
ATOM 2853 C C . GLN A 1 365 ? 0.554 -7.931 -9.397 1.00 76.25 365 GLN A C 1
ATOM 2854 O O . GLN A 1 365 ? 0.632 -8.696 -8.454 1.00 77.09 365 GLN A O 1
ATOM 2860 N N . MET A 1 366 ? 0.793 -8.323 -10.630 1.00 75.08 366 MET A N 1
ATOM 2861 C CA . MET A 1 366 ? 1.218 -9.671 -10.868 1.00 75.76 366 MET A CA 1
ATOM 2862 C C . MET A 1 366 ? 2.642 -9.580 -11.312 1.00 76.18 366 MET A C 1
ATOM 2863 O O . MET A 1 366 ? 2.934 -9.098 -12.378 1.00 76.73 366 MET A O 1
ATOM 2868 N N . LYS A 1 367 ? 3.532 -10.013 -10.446 1.00 78.00 367 LYS A N 1
ATOM 2869 C CA . LYS A 1 367 ? 4.939 -9.980 -10.730 1.00 79.58 367 LYS A CA 1
ATOM 2870 C C . LYS A 1 367 ? 5.375 -11.352 -11.142 1.00 78.54 367 LYS A C 1
ATOM 2871 O O . LYS A 1 367 ? 5.153 -12.321 -10.440 1.00 76.70 367 LYS A O 1
ATOM 2873 N N . ILE A 1 368 ? 6.009 -11.429 -12.291 1.00 76.30 368 ILE A N 1
ATOM 2874 C CA . ILE A 1 368 ? 6.444 -12.703 -12.786 1.00 80.26 368 ILE A CA 1
ATOM 2875 C C . ILE A 1 368 ? 7.948 -12.749 -12.916 1.00 84.32 368 ILE A C 1
ATOM 2876 O O . ILE A 1 368 ? 8.558 -11.867 -13.489 1.00 82.64 368 ILE A O 1
ATOM 2881 N N . ALA A 1 369 ? 8.526 -13.808 -12.372 1.00 87.78 369 ALA A N 1
ATOM 2882 C CA . ALA A 1 369 ? 9.952 -14.026 -12.409 1.00 92.53 369 ALA A CA 1
ATOM 2883 C C . ALA A 1 369 ? 10.263 -15.459 -12.083 1.00 91.96 369 ALA A C 1
ATOM 2884 O O . ALA A 1 369 ? 9.368 -16.257 -11.870 1.00 90.15 369 ALA A O 1
ATOM 2886 N N . PRO A 1 370 ? 11.552 -15.788 -12.030 1.00 97.03 370 PRO A N 1
ATOM 2887 C CA . PRO A 1 370 ? 12.040 -17.126 -11.725 1.00 99.11 370 PRO A CA 1
ATOM 2888 C C . PRO A 1 370 ? 12.067 -17.295 -10.233 1.00 102.79 370 PRO A C 1
ATOM 2889 O O . PRO A 1 370 ? 12.315 -16.335 -9.535 1.00 105.97 370 PRO A O 1
ATOM 2893 N N . VAL A 1 371 ? 11.840 -18.503 -9.754 1.00 101.57 371 VAL A N 1
ATOM 2894 C CA . VAL A 1 371 ? 11.761 -18.759 -8.325 1.00 106.66 371 VAL A CA 1
ATOM 2895 C C . VAL A 1 371 ? 12.863 -18.199 -7.471 1.00 111.15 371 VAL A C 1
ATOM 2896 O O . VAL A 1 371 ? 12.603 -17.651 -6.410 1.00 109.59 371 VAL A O 1
ATOM 2900 N N . THR A 1 372 ? 14.098 -18.345 -7.936 1.00 117.54 372 THR A N 1
ATOM 2901 C CA . THR A 1 372 ? 15.268 -17.847 -7.227 1.00 114.27 372 THR A CA 1
ATOM 2902 C C . THR A 1 372 ? 15.140 -16.353 -7.060 1.00 113.94 372 THR A C 1
ATOM 2903 O O . THR A 1 372 ? 15.324 -15.827 -5.977 1.00 116.48 372 THR A O 1
ATOM 2907 N N . ARG A 1 373 ? 14.869 -15.678 -8.171 1.00 113.25 373 ARG A N 1
ATOM 2908 C CA . ARG A 1 373 ? 14.792 -14.224 -8.217 1.00 115.74 373 ARG A CA 1
ATOM 2909 C C . ARG A 1 373 ? 13.463 -13.563 -7.939 1.00 118.10 373 ARG A C 1
ATOM 2910 O O . ARG A 1 373 ? 13.287 -12.403 -8.262 1.00 123.27 373 ARG A O 1
ATOM 2918 N N . ILE A 1 374 ? 12.526 -14.264 -7.339 1.00 117.67 374 ILE A N 1
ATOM 2919 C CA . ILE A 1 374 ? 11.230 -13.637 -7.099 1.00 117.29 374 ILE A CA 1
ATOM 2920 C C . ILE A 1 374 ? 11.070 -12.703 -5.928 1.00 121.16 374 ILE A C 1
ATOM 2921 O O . ILE A 1 374 ? 10.939 -11.499 -6.101 1.00 122.43 374 ILE A O 1
ATOM 2923 N N . ARG A 1 375 ? 11.091 -13.282 -4.732 1.00 122.31 375 ARG A N 1
ATOM 2924 C CA . ARG A 1 375 ? 10.941 -12.601 -3.431 1.00 125.20 375 ARG A CA 1
ATOM 2925 C C . ARG A 1 375 ? 11.526 -11.182 -3.240 1.00 126.91 375 ARG A C 1
ATOM 2926 O O . ARG A 1 375 ? 10.867 -10.321 -2.676 1.00 128.83 375 ARG A O 1
ATOM 2928 N N . ASP A 1 376 ? 12.764 -10.961 -3.659 1.00 129.06 376 ASP A N 1
ATOM 2929 C CA . ASP A 1 376 ? 13.391 -9.659 -3.536 1.00 128.18 376 ASP A CA 1
ATOM 2930 C C . ASP A 1 376 ? 12.544 -8.642 -4.213 1.00 127.05 376 ASP A C 1
ATOM 2931 O O . ASP A 1 376 ? 12.183 -7.620 -3.641 1.00 127.58 376 ASP A O 1
ATOM 2936 N N . LEU A 1 377 ? 12.207 -8.951 -5.450 1.00 126.21 377 LEU A N 1
ATOM 2937 C CA . LEU A 1 377 ? 11.412 -8.042 -6.233 1.00 124.00 377 LEU A CA 1
ATOM 2938 C C . LEU A 1 377 ? 10.211 -7.589 -5.468 1.00 125.19 377 LEU A C 1
ATOM 2939 O O . LEU A 1 377 ? 9.848 -6.424 -5.507 1.00 125.09 377 LEU A O 1
ATOM 2944 N N . VAL A 1 378 ? 9.591 -8.505 -4.751 1.00 125.87 378 VAL A N 1
ATOM 2945 C CA . VAL A 1 378 ? 8.425 -8.089 -4.009 1.00 127.74 378 VAL A CA 1
ATOM 2946 C C . VAL A 1 378 ? 8.733 -7.077 -2.905 1.00 131.86 378 VAL A C 1
ATOM 2947 O O . VAL A 1 378 ? 7.910 -6.209 -2.622 1.00 133.71 378 VAL A O 1
ATOM 2951 N N . GLN A 1 379 ? 9.818 -7.316 -2.183 1.00 132.54 379 GLN A N 1
ATOM 2952 C CA . GLN A 1 379 ? 10.214 -6.430 -1.098 1.00 132.26 379 GLN A CA 1
ATOM 2953 C C . GLN A 1 379 ? 10.983 -5.273 -1.676 1.00 129.95 379 GLN A C 1
ATOM 2954 O O . GLN A 1 379 ? 10.963 -4.174 -1.162 1.00 132.80 379 GLN A O 1
ATOM 2960 N N . LEU A 1 380 ? 11.608 -5.504 -2.816 1.00 129.46 380 LEU A N 1
ATOM 2961 C CA . LEU A 1 380 ? 12.362 -4.476 -3.494 1.00 130.72 380 LEU A CA 1
ATOM 2962 C C . LEU A 1 380 ? 11.472 -3.564 -4.326 1.00 129.62 380 LEU A C 1
ATOM 2963 O O . LEU A 1 380 ? 11.934 -2.546 -4.829 1.00 128.79 380 LEU A O 1
ATOM 2968 N N . GLN A 1 381 ? 10.223 -3.982 -4.527 1.00 128.23 381 GLN A N 1
ATOM 2969 C CA . GLN A 1 381 ? 9.234 -3.273 -5.298 1.00 124.90 381 GLN A CA 1
ATOM 2970 C C . GLN A 1 381 ? 9.790 -2.953 -6.642 1.00 124.23 381 GLN A C 1
ATOM 2971 O O . GLN A 1 381 ? 9.770 -1.819 -7.060 1.00 126.58 381 GLN A O 1
ATOM 2977 N N . LEU A 1 382 ? 10.321 -3.947 -7.320 1.00 121.33 382 LEU A N 1
ATOM 2978 C CA . LEU A 1 382 ? 10.821 -3.694 -8.641 1.00 119.31 382 LEU A CA 1
ATOM 2979 C C . LEU A 1 382 ? 9.911 -4.397 -9.619 1.00 116.78 382 LEU A C 1
ATOM 2980 O O . LEU A 1 382 ? 9.062 -5.205 -9.251 1.00 117.05 382 LEU A O 1
ATOM 2982 N N . PRO A 1 383 ? 10.112 -4.130 -10.894 1.00 113.97 383 PRO A N 1
ATOM 2983 C CA . PRO A 1 383 ? 9.215 -4.757 -11.840 1.00 109.44 383 PRO A CA 1
ATOM 2984 C C . PRO A 1 383 ? 9.601 -6.182 -12.127 1.00 107.88 383 PRO A C 1
ATOM 2985 O O . PRO A 1 383 ? 10.666 -6.656 -11.763 1.00 108.96 383 PRO A O 1
ATOM 2989 N N . GLY A 1 384 ? 8.682 -6.863 -12.786 1.00 103.05 384 GLY A N 1
ATOM 2990 C CA . GLY A 1 384 ? 8.883 -8.224 -13.217 1.00 95.41 384 GLY A CA 1
ATOM 2991 C C . GLY A 1 384 ? 8.679 -8.265 -14.710 1.00 88.56 384 GLY A C 1
ATOM 2992 O O . GLY A 1 384 ? 8.701 -7.247 -15.385 1.00 89.40 384 GLY A O 1
ATOM 2993 N N . ILE A 1 385 ? 8.502 -9.449 -15.252 1.00 85.48 385 ILE A N 1
ATOM 2994 C CA . ILE A 1 385 ? 8.257 -9.517 -16.687 1.00 82.34 385 ILE A CA 1
ATOM 2995 C C . ILE A 1 385 ? 6.943 -8.813 -17.007 1.00 80.46 385 ILE A C 1
ATOM 2996 O O . ILE A 1 385 ? 5.955 -8.943 -16.276 1.00 82.13 385 ILE A O 1
ATOM 3001 N N . GLY A 1 386 ? 6.940 -8.021 -18.079 1.00 78.88 386 GLY A N 1
ATOM 3002 C CA . GLY A 1 386 ? 5.773 -7.247 -18.413 1.00 79.10 386 GLY A CA 1
ATOM 3003 C C . GLY A 1 386 ? 4.665 -8.093 -19.007 1.00 76.60 386 GLY A C 1
ATOM 3004 O O . GLY A 1 386 ? 4.888 -9.101 -19.666 1.00 73.44 386 GLY A O 1
ATOM 3005 N N . LEU A 1 387 ? 3.446 -7.646 -18.766 1.00 75.16 387 LEU A N 1
ATOM 3006 C CA . LEU A 1 387 ? 2.240 -8.278 -19.268 1.00 70.04 387 LEU A CA 1
ATOM 3007 C C . LEU A 1 387 ? 1.543 -7.309 -20.205 1.00 71.54 387 LEU A C 1
ATOM 3008 O O . LEU A 1 387 ? 1.221 -6.190 -19.816 1.00 78.83 387 LEU A O 1
ATOM 3013 N N . ARG A 1 388 ? 1.315 -7.740 -21.433 1.00 68.30 388 ARG A N 1
ATOM 3014 C CA . ARG A 1 388 ? 0.682 -6.926 -22.454 1.00 68.74 388 ARG A CA 1
ATOM 3015 C C . ARG A 1 388 ? -0.691 -7.518 -22.731 1.00 62.89 388 ARG A C 1
ATOM 3016 O O . ARG A 1 388 ? -0.808 -8.714 -23.006 1.00 60.69 388 ARG A O 1
ATOM 3024 N N . THR A 1 389 ? -1.719 -6.683 -22.649 1.00 60.54 389 THR A N 1
ATOM 3025 C CA . THR A 1 389 ? -3.064 -7.108 -23.007 1.00 58.25 389 THR A CA 1
ATOM 3026 C C . THR A 1 389 ? -3.119 -7.513 -24.472 1.00 55.43 389 THR A C 1
ATOM 3027 O O . THR A 1 389 ? -2.519 -6.875 -25.331 1.00 58.54 389 THR A O 1
ATOM 3031 N N . MET A 1 390 ? -3.806 -8.561 -24.747 1.00 55.36 390 MET A N 1
ATOM 3032 C CA . MET A 1 390 ? -3.934 -8.942 -26.133 1.00 53.65 390 MET A CA 1
ATOM 3033 C C . MET A 1 390 ? -5.320 -8.588 -26.631 1.00 54.71 390 MET A C 1
ATOM 3034 O O . MET A 1 390 ? -6.316 -8.954 -26.003 1.00 56.25 390 MET A O 1
ATOM 3039 N N . PRO A 1 391 ? -5.431 -7.887 -27.711 1.00 56.98 391 PRO A N 1
ATOM 3040 C CA . PRO A 1 391 ? -6.755 -7.445 -28.157 1.00 55.03 391 PRO A CA 1
ATOM 3041 C C . PRO A 1 391 ? -7.538 -8.539 -28.855 1.00 52.07 391 PRO A C 1
ATOM 3042 O O . PRO A 1 391 ? -8.770 -8.510 -28.848 1.00 52.27 391 PRO A O 1
ATOM 3046 N N . VAL A 1 392 ? -6.853 -9.496 -29.469 1.00 49.88 392 VAL A N 1
ATOM 3047 C CA . VAL A 1 392 ? -7.487 -10.732 -29.903 1.00 51.61 392 VAL A CA 1
ATOM 3048 C C . VAL A 1 392 ? -6.774 -11.889 -29.240 1.00 51.00 392 VAL A C 1
ATOM 3049 O O . VAL A 1 392 ? -5.546 -11.895 -29.124 1.00 51.98 392 VAL A O 1
ATOM 3053 N N . ALA A 1 393 ? -7.530 -12.841 -28.825 1.00 47.86 393 ALA A N 1
ATOM 3054 C CA . ALA A 1 393 ? -6.939 -13.957 -28.135 1.00 44.24 393 ALA A CA 1
ATOM 3055 C C . ALA A 1 393 ? -6.294 -14.886 -29.141 1.00 46.28 393 ALA A C 1
ATOM 3056 O O . ALA A 1 393 ? -6.748 -14.982 -30.276 1.00 45.50 393 ALA A O 1
ATOM 3058 N N . PRO A 1 394 ? -5.239 -15.573 -28.737 1.00 48.54 394 PRO A N 1
ATOM 3059 C CA . PRO A 1 394 ? -4.533 -16.474 -29.648 1.00 49.78 394 PRO A CA 1
ATOM 3060 C C . PRO A 1 394 ? -5.437 -17.520 -30.276 1.00 49.63 394 PRO A C 1
ATOM 3061 O O . PRO A 1 394 ? -6.302 -18.102 -29.628 1.00 51.65 394 PRO A O 1
ATOM 3065 N N . ARG A 1 395 ? -5.180 -17.800 -31.542 1.00 50.27 395 ARG A N 1
ATOM 3066 C CA . ARG A 1 395 ? -5.867 -18.892 -32.194 1.00 49.26 395 ARG A CA 1
ATOM 3067 C C . ARG A 1 395 ? -5.360 -20.256 -31.757 1.00 48.95 395 ARG A C 1
ATOM 3068 O O . ARG A 1 395 ? -6.030 -21.250 -32.025 1.00 49.95 395 ARG A O 1
ATOM 3076 N N . GLN A 1 396 ? -4.234 -20.335 -31.060 1.00 51.27 396 GLN A N 1
ATOM 3077 C CA . GLN A 1 396 ? -3.660 -21.629 -30.723 1.00 49.01 396 GLN A CA 1
ATOM 3078 C C . GLN A 1 396 ? -4.195 -22.215 -29.434 1.00 48.75 396 GLN A C 1
ATOM 3079 O O . GLN A 1 396 ? -4.000 -23.409 -29.200 1.00 48.65 396 GLN A O 1
ATOM 3085 N N . ILE A 1 397 ? -4.824 -21.420 -28.584 1.00 45.99 397 ILE A N 1
ATOM 3086 C CA . ILE A 1 397 ? -5.351 -21.933 -27.325 1.00 43.83 397 ILE A CA 1
ATOM 3087 C C . ILE A 1 397 ? -6.838 -21.643 -27.308 1.00 43.65 397 ILE A C 1
ATOM 3088 O O . ILE A 1 397 ? -7.319 -20.829 -28.100 1.00 46.46 397 ILE A O 1
ATOM 3093 N N . PRO A 1 398 ? -7.600 -22.313 -26.451 1.00 44.40 398 PRO A N 1
ATOM 3094 C CA . PRO A 1 398 ? -9.031 -22.034 -26.389 1.00 41.01 398 PRO A CA 1
ATOM 3095 C C . PRO A 1 398 ? -9.267 -20.640 -25.859 1.00 43.50 398 PRO A C 1
ATOM 3096 O O . PRO A 1 398 ? -8.541 -20.160 -24.999 1.00 44.79 398 PRO A O 1
ATOM 3100 N N . TYR A 1 399 ? -10.295 -19.993 -26.362 1.00 43.16 399 TYR A N 1
ATOM 3101 C CA . TYR A 1 399 ? -10.652 -18.663 -25.914 1.00 43.13 399 TYR A CA 1
ATOM 3102 C C . TYR A 1 399 ? -11.933 -18.740 -25.112 1.00 46.42 399 TYR A C 1
ATOM 3103 O O . TYR A 1 399 ? -12.977 -19.079 -25.664 1.00 51.24 399 TYR A O 1
ATOM 3112 N N . HIS A 1 400 ? -11.855 -18.404 -23.828 1.00 46.15 400 HIS A N 1
ATOM 3113 C CA . HIS A 1 400 ? -13.032 -18.290 -22.980 1.00 44.76 400 HIS A CA 1
ATOM 3114 C C . HIS A 1 400 ? -13.545 -16.862 -23.010 1.00 45.34 400 HIS A C 1
ATOM 3115 O O . HIS A 1 400 ? -12.871 -15.944 -22.544 1.00 43.42 400 HIS A O 1
ATOM 3122 N N . ALA A 1 401 ? -14.742 -16.690 -23.551 1.00 49.39 401 ALA A N 1
ATOM 3123 C CA . ALA A 1 401 ? -15.394 -15.393 -23.556 1.00 48.47 401 ALA A CA 1
ATOM 3124 C C . ALA A 1 401 ? -15.556 -14.900 -22.140 1.00 51.35 401 ALA A C 1
ATOM 3125 O O . ALA A 1 401 ? -16.069 -15.619 -21.285 1.00 52.26 401 ALA A O 1
ATOM 3127 N N . GLY A 1 402 ? -15.127 -13.672 -21.897 1.00 50.33 402 GLY A N 1
ATOM 3128 C CA . GLY A 1 402 ? -15.091 -13.125 -20.569 1.00 50.33 402 GLY A CA 1
ATOM 3129 C C . GLY A 1 402 ? -13.736 -13.166 -19.902 1.00 49.63 402 GLY A C 1
ATOM 3130 O O . GLY A 1 402 ? -13.584 -12.588 -18.828 1.00 50.14 402 GLY A O 1
ATOM 3131 N N . TYR A 1 403 ? -12.761 -13.840 -20.482 1.00 47.01 403 TYR A N 1
ATOM 3132 C CA . TYR A 1 403 ? -11.406 -13.792 -19.971 1.00 48.17 403 TYR A CA 1
ATOM 3133 C C . TYR A 1 403 ? -10.607 -12.725 -20.700 1.00 46.75 403 TYR A C 1
ATOM 3134 O O . TYR A 1 403 ? -10.897 -12.358 -21.837 1.00 47.29 403 TYR A O 1
ATOM 3143 N N . THR A 1 404 ? -9.581 -12.247 -20.029 1.00 44.01 404 THR A N 1
ATOM 3144 C CA . THR A 1 404 ? -8.619 -11.340 -20.602 1.00 43.43 404 THR A CA 1
ATOM 3145 C C . THR A 1 404 ? -7.317 -12.089 -20.755 1.00 47.62 404 THR A C 1
ATOM 3146 O O . THR A 1 404 ? -6.967 -12.916 -19.915 1.00 49.97 404 THR A O 1
ATOM 3150 N N . TYR A 1 405 ? -6.619 -11.805 -21.839 1.00 48.05 405 TYR A N 1
ATOM 3151 C CA . TYR A 1 405 ? -5.432 -12.537 -22.224 1.00 47.98 405 TYR A CA 1
ATOM 3152 C C . TYR A 1 405 ? -4.269 -11.574 -22.227 1.00 50.91 405 TYR A C 1
ATOM 3153 O O . TYR A 1 405 ? -4.293 -10.569 -22.939 1.00 53.95 405 TYR A O 1
ATOM 3162 N N . PHE A 1 406 ? -3.275 -11.870 -21.416 1.00 51.01 406 PHE A N 1
ATOM 3163 C CA . PHE A 1 406 ? -2.087 -11.051 -21.299 1.00 51.92 406 PHE A CA 1
ATOM 3164 C C . PHE A 1 406 ? -0.923 -11.828 -21.869 1.00 53.16 406 PHE A C 1
ATOM 3165 O O . PHE A 1 406 ? -0.645 -12.942 -21.427 1.00 53.56 406 PHE A O 1
ATOM 3173 N N . GLU A 1 407 ? -0.257 -11.257 -22.852 1.00 58.08 407 GLU A N 1
ATOM 3174 C CA . GLU A 1 407 ? 1.003 -11.817 -23.295 1.00 60.67 407 GLU A CA 1
ATOM 3175 C C . GLU A 1 407 ? 2.116 -11.304 -22.394 1.00 65.86 407 GLU A C 1
ATOM 3176 O O . GLU A 1 407 ? 2.078 -10.162 -21.930 1.00 66.76 407 GLU A O 1
ATOM 3182 N N . LEU A 1 408 ? 3.084 -12.168 -22.111 1.00 66.12 408 LEU A N 1
ATOM 3183 C CA . LEU A 1 408 ? 4.284 -11.756 -21.403 1.00 69.04 408 LEU A CA 1
ATOM 3184 C C . LEU A 1 408 ? 5.224 -11.035 -22.355 1.00 74.26 408 LEU A C 1
ATOM 3185 O O . LEU A 1 408 ? 5.403 -11.448 -23.503 1.00 72.93 408 LEU A O 1
ATOM 3190 N N . GLU A 1 409 ? 5.728 -9.895 -21.914 1.00 78.10 409 GLU A N 1
ATOM 3191 C CA . GLU A 1 409 ? 6.597 -9.099 -22.747 1.00 79.23 409 GLU A CA 1
ATOM 3192 C C . GLU A 1 409 ? 7.952 -9.697 -22.710 1.00 84.47 409 GLU A C 1
ATOM 3193 O O . GLU A 1 409 ? 8.518 -9.890 -21.657 1.00 84.72 409 GLU A O 1
ATOM 3199 N N . LYS A 1 410 ? 8.458 -10.014 -23.883 1.00 87.54 410 LYS A N 1
ATOM 3200 C CA . LYS A 1 410 ? 9.770 -10.576 -23.993 1.00 91.54 410 LYS A CA 1
ATOM 3201 C C . LYS A 1 410 ? 10.717 -9.429 -24.223 1.00 95.22 410 LYS A C 1
ATOM 3202 O O . LYS A 1 410 ? 10.353 -8.407 -24.767 1.00 91.74 410 LYS A O 1
ATOM 3208 N N . GLY A 1 411 ? 11.951 -9.607 -23.802 1.00 103.77 411 GLY A N 1
ATOM 3209 C CA . GLY A 1 411 ? 12.928 -8.557 -23.933 1.00 108.84 411 GLY A CA 1
ATOM 3210 C C . GLY A 1 411 ? 13.404 -8.166 -22.556 1.00 110.28 411 GLY A C 1
ATOM 3211 O O . GLY A 1 411 ? 12.875 -8.605 -21.552 1.00 109.79 411 GLY A O 1
ATOM 3212 N N . GLY A 1 412 ? 14.430 -7.341 -22.504 1.00 113.69 412 GLY A N 1
ATOM 3213 C CA . GLY A 1 412 ? 14.974 -6.920 -21.235 1.00 116.98 412 GLY A CA 1
ATOM 3214 C C . GLY A 1 412 ? 16.035 -7.887 -20.786 1.00 117.48 412 GLY A C 1
ATOM 3215 O O . GLY A 1 412 ? 16.358 -8.823 -21.481 1.00 117.25 412 GLY A O 1
ATOM 3216 N N . ASP A 1 413 ? 16.585 -7.652 -19.609 1.00 117.89 413 ASP A N 1
ATOM 3217 C CA . ASP A 1 413 ? 17.614 -8.520 -19.093 1.00 114.76 413 ASP A CA 1
ATOM 3218 C C . ASP A 1 413 ? 16.972 -9.595 -18.239 1.00 112.83 413 ASP A C 1
ATOM 3219 O O . ASP A 1 413 ? 17.477 -10.699 -18.138 1.00 113.98 413 ASP A O 1
ATOM 3224 N N . LEU A 1 414 ? 15.802 -9.310 -17.676 1.00 110.60 414 LEU A N 1
ATOM 3225 C CA . LEU A 1 414 ? 15.113 -10.296 -16.836 1.00 108.00 414 LEU A CA 1
ATOM 3226 C C . LEU A 1 414 ? 14.720 -11.530 -17.601 1.00 108.74 414 LEU A C 1
ATOM 3227 O O . LEU A 1 414 ? 14.749 -12.627 -17.070 1.00 108.75 414 LEU A O 1
ATOM 3232 N N . TRP A 1 415 ? 14.357 -11.359 -18.863 1.00 108.60 415 TRP A N 1
ATOM 3233 C CA . TRP A 1 415 ? 14.044 -12.483 -19.710 1.00 108.79 415 TRP A CA 1
ATOM 3234 C C . TRP A 1 415 ? 15.146 -13.549 -19.725 1.00 108.54 415 TRP A C 1
ATOM 3235 O O . TRP A 1 415 ? 14.855 -14.727 -19.602 1.00 106.19 415 TRP A O 1
ATOM 3246 N N . LYS A 1 416 ? 16.411 -13.138 -19.842 1.00 110.66 416 LYS A N 1
ATOM 3247 C CA . LYS A 1 416 ? 17.539 -14.074 -19.869 1.00 108.90 416 LYS A CA 1
ATOM 3248 C C . LYS A 1 416 ? 17.622 -14.946 -18.651 1.00 106.46 416 LYS A C 1
ATOM 3249 O O . LYS A 1 416 ? 17.953 -16.111 -18.752 1.00 106.17 416 LYS A O 1
ATOM 3255 N N . GLN A 1 417 ? 17.324 -14.398 -17.486 1.00 105.89 417 GLN A N 1
ATOM 3256 C CA . GLN A 1 417 ? 17.366 -15.202 -16.295 1.00 106.51 417 GLN A CA 1
ATOM 3257 C C . GLN A 1 417 ? 16.343 -16.308 -16.431 1.00 107.43 417 GLN A C 1
ATOM 3258 O O . GLN A 1 417 ? 16.644 -17.463 -16.152 1.00 106.27 417 GLN A O 1
ATOM 3264 N N . MET A 1 418 ? 15.138 -15.961 -16.868 1.00 105.73 418 MET A N 1
ATOM 3265 C CA . MET A 1 418 ? 14.119 -16.953 -17.083 1.00 105.14 418 MET A CA 1
ATOM 3266 C C . MET A 1 418 ? 14.601 -18.036 -18.036 1.00 104.18 418 MET A C 1
ATOM 3267 O O . MET A 1 418 ? 14.531 -19.206 -17.693 1.00 105.04 418 MET A O 1
ATOM 3272 N N . GLU A 1 419 ? 15.088 -17.632 -19.209 1.00 103.45 419 GLU A N 1
ATOM 3273 C CA . GLU A 1 419 ? 15.566 -18.545 -20.256 1.00 103.18 419 GLU A CA 1
ATOM 3274 C C . GLU A 1 419 ? 16.419 -19.682 -19.737 1.00 103.62 419 GLU A C 1
ATOM 3275 O O . GLU A 1 419 ? 16.317 -20.800 -20.188 1.00 103.56 419 GLU A O 1
ATOM 3281 N N . LYS A 1 420 ? 17.284 -19.363 -18.798 1.00 104.40 420 LYS A N 1
ATOM 3282 C CA . LYS A 1 420 ? 18.104 -20.344 -18.116 1.00 103.19 420 LYS A CA 1
ATOM 3283 C C . LYS A 1 420 ? 17.436 -20.902 -16.871 1.00 100.13 420 LYS A C 1
ATOM 3284 O O . LYS A 1 420 ? 18.055 -21.691 -16.157 1.00 99.79 420 LYS A O 1
ATOM 3290 N N . SER A 1 421 ? 16.205 -20.514 -16.581 1.00 101.21 421 SER A N 1
ATOM 3291 C CA . SER A 1 421 ? 15.491 -21.101 -15.460 1.00 100.45 421 SER A CA 1
ATOM 3292 C C . SER A 1 421 ? 14.579 -22.216 -15.945 1.00 96.65 421 SER A C 1
ATOM 3293 O O . SER A 1 421 ? 14.418 -22.452 -17.142 1.00 99.16 421 SER A O 1
ATOM 3296 N N . SER A 1 422 ? 13.982 -22.915 -14.989 1.00 93.10 422 SER A N 1
ATOM 3297 C CA . SER A 1 422 ? 13.165 -24.077 -15.298 1.00 91.37 422 SER A CA 1
ATOM 3298 C C . SER A 1 422 ? 11.740 -23.948 -14.782 1.00 92.35 422 SER A C 1
ATOM 3299 O O . SER A 1 422 ? 11.008 -24.946 -14.765 1.00 92.63 422 SER A O 1
ATOM 3302 N N . ALA A 1 423 ? 11.313 -22.753 -14.395 1.00 88.64 423 ALA A N 1
ATOM 3303 C CA . ALA A 1 423 ? 9.965 -22.593 -13.884 1.00 81.38 423 ALA A CA 1
ATOM 3304 C C . ALA A 1 423 ? 9.667 -21.118 -13.757 1.00 83.61 423 ALA A C 1
ATOM 3305 O O . ALA A 1 423 ? 10.542 -20.335 -13.388 1.00 89.02 423 ALA A O 1
ATOM 3307 N N . PHE A 1 424 ? 8.437 -20.748 -14.068 1.00 82.77 424 PHE A N 1
ATOM 3308 C CA . PHE A 1 424 ? 7.979 -19.408 -13.780 1.00 76.95 424 PHE A CA 1
ATOM 3309 C C . PHE A 1 424 ? 7.509 -19.334 -12.342 1.00 74.90 424 PHE A C 1
ATOM 3310 O O . PHE A 1 424 ? 6.938 -20.283 -11.802 1.00 71.05 424 PHE A O 1
ATOM 3318 N N . ALA A 1 425 ? 7.732 -18.187 -11.729 1.00 77.79 425 ALA A N 1
ATOM 3319 C CA . ALA A 1 425 ? 7.125 -17.877 -10.450 1.00 82.12 425 ALA A CA 1
ATOM 3320 C C . ALA A 1 425 ? 6.210 -16.682 -10.638 1.00 79.21 425 ALA A C 1
ATOM 3321 O O . ALA A 1 425 ? 6.594 -15.695 -11.270 1.00 77.84 425 ALA A O 1
ATOM 3323 N N . LEU A 1 426 ? 5.000 -16.783 -10.109 1.00 79.24 426 LEU A N 1
ATOM 3324 C CA . LEU A 1 426 ? 4.015 -15.721 -10.216 1.00 76.07 426 LEU A CA 1
ATOM 3325 C C . LEU A 1 426 ? 3.481 -15.421 -8.831 1.00 77.89 426 LEU A C 1
ATOM 3326 O O . LEU A 1 426 ? 3.030 -16.328 -8.128 1.00 78.36 426 LEU A O 1
ATOM 3331 N N . HIS A 1 427 ? 3.501 -14.145 -8.463 1.00 77.57 427 HIS A N 1
ATOM 3332 C CA . HIS A 1 427 ? 2.992 -13.664 -7.189 1.00 83.96 427 HIS A CA 1
ATOM 3333 C C . HIS A 1 427 ? 2.064 -12.518 -7.491 1.00 82.36 427 HIS A C 1
ATOM 3334 O O . HIS A 1 427 ? 2.387 -11.666 -8.285 1.00 82.19 427 HIS A O 1
ATOM 3341 N N . LEU A 1 428 ? 0.941 -12.449 -6.807 1.00 81.23 428 LEU A N 1
ATOM 3342 C CA . LEU A 1 428 ? -0.047 -11.439 -7.126 1.00 80.27 428 LEU A CA 1
ATOM 3343 C C . LEU A 1 428 ? -0.585 -10.801 -5.857 1.00 77.15 428 LEU A C 1
ATOM 3344 O O . LEU A 1 428 ? -0.998 -11.508 -4.937 1.00 84.08 428 LEU A O 1
ATOM 3349 N N . ALA A 1 429 ? -0.576 -9.469 -5.815 1.00 72.72 429 ALA A N 1
ATOM 3350 C CA . ALA A 1 429 ? -1.142 -8.724 -4.696 1.00 74.04 429 ALA A CA 1
ATOM 3351 C C . ALA A 1 429 ? -2.653 -8.899 -4.601 1.00 76.26 429 ALA A C 1
ATOM 3352 O O . ALA A 1 429 ? -3.402 -8.157 -5.239 1.00 79.37 429 ALA A O 1
ATOM 3354 N N . GLY A 1 430 ? -3.109 -9.829 -3.760 1.00 76.55 430 GLY A N 1
ATOM 3355 C CA . GLY A 1 430 ? -4.427 -10.438 -3.887 1.00 74.38 430 GLY A CA 1
ATOM 3356 C C . GLY A 1 430 ? -5.668 -9.691 -3.440 1.00 72.33 430 GLY A C 1
ATOM 3357 O O . GLY A 1 430 ? -6.144 -9.871 -2.318 1.00 77.38 430 GLY A O 1
ATOM 3358 N N . GLU A 1 431 ? -6.235 -8.893 -4.330 1.00 71.17 431 GLU A N 1
ATOM 3359 C CA . GLU A 1 431 ? -7.534 -8.266 -4.128 1.00 71.63 431 GLU A CA 1
ATOM 3360 C C . GLU A 1 431 ? -8.554 -8.754 -5.155 1.00 66.93 431 GLU A C 1
ATOM 3361 O O . GLU A 1 431 ? -9.420 -7.992 -5.580 1.00 68.16 431 GLU A O 1
ATOM 3367 N N . PHE A 1 432 ? -8.476 -10.016 -5.575 1.00 60.37 432 PHE A N 1
ATOM 3368 C CA . PHE A 1 432 ? -9.150 -10.463 -6.789 1.00 56.81 432 PHE A CA 1
ATOM 3369 C C . PHE A 1 432 ? -10.097 -11.619 -6.509 1.00 56.64 432 PHE A C 1
ATOM 3370 O O . PHE A 1 432 ? -9.775 -12.782 -6.779 1.00 56.07 432 PHE A O 1
ATOM 3378 N N . PRO A 1 433 ? -11.291 -11.331 -6.019 1.00 52.88 433 PRO A N 1
ATOM 3379 C CA . PRO A 1 433 ? -12.268 -12.390 -5.800 1.00 52.64 433 PRO A CA 1
ATOM 3380 C C . PRO A 1 433 ? -12.583 -13.136 -7.077 1.00 53.95 433 PRO A C 1
ATOM 3381 O O . PRO A 1 433 ? -12.744 -12.546 -8.145 1.00 57.28 433 PRO A O 1
ATOM 3385 N N . GLY A 1 434 ? -12.705 -14.446 -6.948 1.00 57.81 434 GLY A N 1
ATOM 3386 C CA . GLY A 1 434 ? -13.126 -15.266 -8.056 1.00 57.65 434 GLY A CA 1
ATOM 3387 C C . GLY A 1 434 ? -12.051 -15.594 -9.058 1.00 57.09 434 GLY A C 1
ATOM 3388 O O . GLY A 1 434 ? -12.355 -16.221 -10.070 1.00 58.17 434 GLY A O 1
ATOM 3389 N N . LEU A 1 435 ? -10.811 -15.213 -8.793 1.00 53.20 435 LEU A N 1
ATOM 3390 C CA . LEU A 1 435 ? -9.746 -15.366 -9.760 1.00 51.51 435 LEU A CA 1
ATOM 3391 C C . LEU A 1 435 ? -9.711 -16.764 -10.342 1.00 54.42 435 LEU A C 1
ATOM 3392 O O . LEU A 1 435 ? -9.840 -17.751 -9.624 1.00 58.97 435 LEU A O 1
ATOM 3397 N N . ASP A 1 436 ? -9.588 -16.838 -11.658 1.00 52.71 436 ASP A N 1
ATOM 3398 C CA . ASP A 1 436 ? -9.290 -18.081 -12.345 1.00 55.33 436 ASP A CA 1
ATOM 3399 C C . ASP A 1 436 ? -8.253 -17.761 -13.402 1.00 54.26 436 ASP A C 1
ATOM 3400 O O . ASP A 1 436 ? -8.362 -16.743 -14.085 1.00 54.07 436 ASP A O 1
ATOM 3405 N N . MET A 1 437 ? -7.235 -18.603 -13.516 1.00 53.83 437 MET A N 1
ATOM 3406 C CA . MET A 1 437 ? -6.167 -18.328 -14.454 1.00 48.04 437 MET A CA 1
ATOM 3407 C C . MET A 1 437 ? -5.804 -19.581 -15.216 1.00 49.87 437 MET A C 1
ATOM 3408 O O . MET A 1 437 ? -6.033 -20.701 -14.763 1.00 52.18 437 MET A O 1
ATOM 3413 N N . GLU A 1 438 ? -5.283 -19.365 -16.406 1.00 48.16 438 GLU A N 1
ATOM 3414 C CA . GLU A 1 438 ? -4.682 -20.400 -17.214 1.00 49.62 438 GLU A CA 1
ATOM 3415 C C . GLU A 1 438 ? -3.373 -19.846 -17.738 1.00 50.06 438 GLU A C 1
ATOM 3416 O O . GLU A 1 438 ? -3.269 -18.657 -18.040 1.00 50.15 438 GLU A O 1
ATOM 3422 N N . PHE A 1 439 ? -2.371 -20.702 -17.815 1.00 51.64 439 PHE A N 1
ATOM 3423 C CA . PHE A 1 439 ? -1.048 -20.316 -18.262 1.00 49.37 439 PHE A CA 1
ATOM 3424 C C . PHE A 1 439 ? -0.701 -21.184 -19.450 1.00 50.71 439 PHE A C 1
ATOM 3425 O O . PHE A 1 439 ? -0.659 -22.410 -19.340 1.00 51.53 439 PHE A O 1
ATOM 3433 N N . TRP A 1 440 ? -0.477 -20.555 -20.583 1.00 51.44 440 TRP A N 1
ATOM 3434 C CA . TRP A 1 440 ? -0.220 -21.277 -21.809 1.00 52.03 440 TRP A CA 1
ATOM 3435 C C . TRP A 1 440 ? 1.108 -20.868 -22.416 1.00 52.97 440 TRP A C 1
ATOM 3436 O O . TRP A 1 440 ? 1.542 -19.723 -22.293 1.00 56.12 440 TRP A O 1
ATOM 3447 N N . ALA A 1 441 ? 1.734 -21.818 -23.093 1.00 53.15 441 ALA A N 1
ATOM 3448 C CA . ALA A 1 441 ? 2.919 -21.579 -23.895 1.00 54.62 441 ALA A CA 1
ATOM 3449 C C . ALA A 1 441 ? 2.575 -21.894 -25.337 1.00 55.11 441 ALA A C 1
ATOM 3450 O O . ALA A 1 441 ? 1.966 -22.930 -25.608 1.00 52.55 441 ALA A O 1
ATOM 3452 N N . ILE A 1 442 ? 2.948 -21.000 -26.255 1.00 56.46 442 ILE A N 1
ATOM 3453 C CA . ILE A 1 442 ? 2.519 -21.079 -27.647 1.00 56.99 442 ILE A CA 1
ATOM 3454 C C . ILE A 1 442 ? 3.737 -21.088 -28.552 1.00 61.58 442 ILE A C 1
ATOM 3455 O O . ILE A 1 442 ? 4.513 -20.130 -28.564 1.00 67.50 442 ILE A O 1
ATOM 3460 N N . ARG A 1 443 ? 3.883 -22.150 -29.329 1.00 63.20 443 ARG A N 1
ATOM 3461 C CA . ARG A 1 443 ? 5.051 -22.305 -30.174 1.00 65.02 443 ARG A CA 1
ATOM 3462 C C . ARG A 1 443 ? 5.098 -21.216 -31.239 1.00 68.27 443 ARG A C 1
ATOM 3463 O O . ARG A 1 443 ? 4.069 -20.794 -31.771 1.00 62.91 443 ARG A O 1
ATOM 3471 N N . SER A 1 444 ? 6.305 -20.764 -31.559 1.00 71.34 444 SER A N 1
ATOM 3472 C CA . SER A 1 444 ? 6.470 -19.697 -32.544 1.00 68.94 444 SER A CA 1
ATOM 3473 C C . SER A 1 444 ? 6.850 -20.228 -33.912 1.00 65.59 444 SER A C 1
ATOM 3474 O O . SER A 1 444 ? 6.703 -19.530 -34.910 1.00 69.35 444 SER A O 1
ATOM 3477 N N . ASP B 1 3 ? 24.555 -55.484 3.380 1.00 73.74 3 ASP B N 1
ATOM 3478 C CA . ASP B 1 3 ? 24.568 -56.290 2.168 1.00 71.67 3 ASP B CA 1
ATOM 3479 C C . ASP B 1 3 ? 25.319 -57.592 2.366 1.00 66.44 3 ASP B C 1
ATOM 3480 O O . ASP B 1 3 ? 26.537 -57.607 2.404 1.00 70.58 3 ASP B O 1
ATOM 3485 N N . ALA B 1 4 ? 24.576 -58.685 2.461 1.00 61.64 4 ALA B N 1
ATOM 3486 C CA . ALA B 1 4 ? 25.105 -59.981 2.847 1.00 56.58 4 ALA B CA 1
ATOM 3487 C C . ALA B 1 4 ? 25.396 -60.834 1.623 1.00 54.47 4 ALA B C 1
ATOM 3488 O O . ALA B 1 4 ? 24.518 -61.046 0.792 1.00 55.77 4 ALA B O 1
ATOM 3490 N N . HIS B 1 5 ? 26.604 -61.369 1.541 1.00 54.00 5 HIS B N 1
ATOM 3491 C CA . HIS B 1 5 ? 27.011 -62.137 0.378 1.00 53.01 5 HIS B CA 1
ATOM 3492 C C . HIS B 1 5 ? 27.009 -63.630 0.639 1.00 51.95 5 HIS B C 1
ATOM 3493 O O . HIS B 1 5 ? 26.969 -64.098 1.769 1.00 53.66 5 HIS B O 1
ATOM 3500 N N . LYS B 1 6 ? 27.078 -64.373 -0.447 1.00 53.16 6 LYS B N 1
ATOM 3501 C CA . LYS B 1 6 ? 26.980 -65.816 -0.404 1.00 52.25 6 LYS B CA 1
ATOM 3502 C C . LYS B 1 6 ? 28.313 -66.426 -0.003 1.00 56.02 6 LYS B C 1
ATOM 3503 O O . LYS B 1 6 ? 29.374 -65.984 -0.438 1.00 58.46 6 LYS B O 1
ATOM 3509 N N . VAL B 1 7 ? 28.246 -67.429 0.850 1.00 56.51 7 VAL B N 1
ATOM 3510 C CA . VAL B 1 7 ? 29.420 -68.114 1.365 1.00 51.38 7 VAL B CA 1
ATOM 3511 C C . VAL B 1 7 ? 29.910 -69.093 0.316 1.00 55.07 7 VAL B C 1
ATOM 3512 O O . VAL B 1 7 ? 29.110 -69.764 -0.343 1.00 57.48 7 VAL B O 1
ATOM 3516 N N . VAL B 1 8 ? 31.221 -69.161 0.132 1.00 54.36 8 VAL B N 1
ATOM 3517 C CA . VAL B 1 8 ? 31.834 -70.191 -0.692 1.00 54.40 8 VAL B CA 1
ATOM 3518 C C . VAL B 1 8 ? 32.292 -71.302 0.226 1.00 53.47 8 VAL B C 1
ATOM 3519 O O . VAL B 1 8 ? 32.907 -71.043 1.262 1.00 53.28 8 VAL B O 1
ATOM 3523 N N . TRP B 1 9 ? 31.981 -72.527 -0.139 1.00 55.77 9 TRP B N 1
ATOM 3524 C CA . TRP B 1 9 ? 32.334 -73.695 0.650 1.00 59.75 9 TRP B CA 1
ATOM 3525 C C . TRP B 1 9 ? 33.378 -74.484 -0.129 1.00 61.90 9 TRP B C 1
ATOM 3526 O O . TRP B 1 9 ? 33.075 -75.059 -1.175 1.00 60.15 9 TRP B O 1
ATOM 3537 N N . THR B 1 10 ? 34.597 -74.515 0.365 1.00 65.71 10 THR B N 1
ATOM 3538 C CA . THR B 1 10 ? 35.655 -75.214 -0.327 1.00 71.79 10 THR B CA 1
ATOM 3539 C C . THR B 1 10 ? 36.031 -76.510 0.321 1.00 74.88 10 THR B C 1
ATOM 3540 O O . THR B 1 10 ? 35.749 -76.734 1.463 1.00 72.24 10 THR B O 1
ATOM 3544 N N . GLU B 1 11 ? 36.670 -77.378 -0.434 1.00 72.65 11 GLU B N 1
ATOM 3545 C CA . GLU B 1 11 ? 37.093 -78.630 0.106 1.00 66.61 11 GLU B CA 1
ATOM 3546 C C . GLU B 1 11 ? 38.248 -78.374 1.017 1.00 68.47 11 GLU B C 1
ATOM 3547 O O . GLU B 1 11 ? 39.134 -77.620 0.705 1.00 65.58 11 GLU B O 1
ATOM 3553 N N . GLY B 1 12 ? 38.192 -78.996 2.178 1.00 75.90 12 GLY B N 1
ATOM 3554 C CA . GLY B 1 12 ? 39.213 -78.875 3.181 1.00 69.74 12 GLY B CA 1
ATOM 3555 C C . GLY B 1 12 ? 38.949 -77.733 4.102 1.00 71.37 12 GLY B C 1
ATOM 3556 O O . GLY B 1 12 ? 39.754 -77.441 4.940 1.00 72.25 12 GLY B O 1
ATOM 3557 N N . MET B 1 13 ? 37.802 -77.098 3.968 1.00 118.87 13 MET B N 1
ATOM 3558 C CA . MET B 1 13 ? 37.483 -75.950 4.791 1.00 74.39 13 MET B CA 1
ATOM 3559 C C . MET B 1 13 ? 37.125 -76.325 6.200 1.00 71.79 13 MET B C 1
ATOM 3560 O O . MET B 1 13 ? 36.471 -77.310 6.436 1.00 71.03 13 MET B O 1
ATOM 3565 N N . PHE B 1 14 ? 37.571 -75.509 7.131 1.00 66.50 14 PHE B N 1
ATOM 3566 C CA . PHE B 1 14 ? 37.301 -75.729 8.513 1.00 60.49 14 PHE B CA 1
ATOM 3567 C C . PHE B 1 14 ? 36.066 -74.964 8.862 1.00 58.70 14 PHE B C 1
ATOM 3568 O O . PHE B 1 14 ? 36.093 -73.774 8.879 1.00 61.44 14 PHE B O 1
ATOM 3576 N N . LEU B 1 15 ? 34.986 -75.656 9.163 1.00 60.25 15 LEU B N 1
ATOM 3577 C CA . LEU B 1 15 ? 33.742 -75.004 9.484 1.00 57.83 15 LEU B CA 1
ATOM 3578 C C . LEU B 1 15 ? 33.797 -74.301 10.783 1.00 57.75 15 LEU B C 1
ATOM 3579 O O . LEU B 1 15 ? 34.282 -74.813 11.742 1.00 62.32 15 LEU B O 1
ATOM 3584 N N . ARG B 1 16 ? 33.312 -73.080 10.792 1.00 56.58 16 ARG B N 1
ATOM 3585 C CA . ARG B 1 16 ? 33.260 -72.230 11.964 1.00 54.50 16 ARG B CA 1
ATOM 3586 C C . ARG B 1 16 ? 31.863 -71.689 12.069 1.00 53.73 16 ARG B C 1
ATOM 3587 O O . ARG B 1 16 ? 31.088 -71.739 11.102 1.00 54.28 16 ARG B O 1
ATOM 3595 N N . PRO B 1 17 ? 31.442 -71.216 13.235 1.00 57.90 17 PRO B N 1
ATOM 3596 C CA . PRO B 1 17 ? 30.071 -70.739 13.337 1.00 59.67 17 PRO B CA 1
ATOM 3597 C C . PRO B 1 17 ? 29.774 -69.662 12.317 1.00 57.85 17 PRO B C 1
ATOM 3598 O O . PRO B 1 17 ? 28.675 -69.642 11.759 1.00 55.75 17 PRO B O 1
ATOM 3602 N N . HIS B 1 18 ? 30.760 -68.819 12.011 1.00 57.81 18 HIS B N 1
ATOM 3603 C CA . HIS B 1 18 ? 30.567 -67.708 11.087 1.00 57.49 18 HIS B CA 1
ATOM 3604 C C . HIS B 1 18 ? 29.988 -68.167 9.760 1.00 53.66 18 HIS B C 1
ATOM 3605 O O . HIS B 1 18 ? 29.173 -67.469 9.161 1.00 52.93 18 HIS B O 1
ATOM 3612 N N . HIS B 1 19 ? 30.416 -69.326 9.276 1.00 54.62 19 HIS B N 1
ATOM 3613 C CA . HIS B 1 19 ? 29.947 -69.802 7.985 1.00 55.79 19 HIS B CA 1
ATOM 3614 C C . HIS B 1 19 ? 28.432 -69.863 7.950 1.00 55.68 19 HIS B C 1
ATOM 3615 O O . HIS B 1 19 ? 27.786 -69.250 7.096 1.00 55.67 19 HIS B O 1
ATOM 3622 N N . PHE B 1 20 ? 27.848 -70.573 8.900 1.00 56.55 20 PHE B N 1
ATOM 3623 C CA . PHE B 1 20 ? 26.402 -70.655 8.977 1.00 54.97 20 PHE B CA 1
ATOM 3624 C C . PHE B 1 20 ? 25.784 -69.297 9.255 1.00 52.77 20 PHE B C 1
ATOM 3625 O O . PHE B 1 20 ? 24.757 -68.952 8.668 1.00 53.59 20 PHE B O 1
ATOM 3633 N N . GLN B 1 21 ? 26.391 -68.508 10.138 1.00 51.18 21 GLN B N 1
ATOM 3634 C CA . GLN B 1 21 ? 25.829 -67.199 10.439 1.00 54.24 21 GLN B CA 1
ATOM 3635 C C . GLN B 1 21 ? 25.724 -66.359 9.170 1.00 57.67 21 GLN B C 1
ATOM 3636 O O . GLN B 1 21 ? 24.664 -65.805 8.854 1.00 58.11 21 GLN B O 1
ATOM 3642 N N . GLN B 1 22 ? 26.807 -66.303 8.398 1.00 59.37 22 GLN B N 1
ATOM 3643 C CA . GLN B 1 22 ? 26.803 -65.519 7.175 1.00 54.88 22 GLN B CA 1
ATOM 3644 C C . GLN B 1 22 ? 25.929 -66.162 6.118 1.00 53.08 22 GLN B C 1
ATOM 3645 O O . GLN B 1 22 ? 25.268 -65.462 5.345 1.00 54.69 22 GLN B O 1
ATOM 3651 N N . ALA B 1 23 ? 25.912 -67.490 6.055 1.00 50.28 23 ALA B N 1
ATOM 3652 C CA . ALA B 1 23 ? 25.045 -68.113 5.075 1.00 50.85 23 ALA B CA 1
ATOM 3653 C C . ALA B 1 23 ? 23.587 -67.878 5.401 1.00 53.19 23 ALA B C 1
ATOM 3654 O O . ALA B 1 23 ? 22.743 -67.933 4.505 1.00 57.54 23 ALA B O 1
ATOM 3656 N N . GLU B 1 24 ? 23.271 -67.619 6.660 1.00 51.48 24 GLU B N 1
ATOM 3657 C CA . GLU B 1 24 ? 21.892 -67.328 6.978 1.00 49.75 24 GLU B CA 1
ATOM 3658 C C . GLU B 1 24 ? 21.574 -65.909 6.601 1.00 49.07 24 GLU B C 1
ATOM 3659 O O . GLU B 1 24 ? 20.522 -65.639 6.022 1.00 51.75 24 GLU B O 1
ATOM 3665 N N . ASN B 1 25 ? 22.492 -65.007 6.918 1.00 49.72 25 ASN B N 1
ATOM 3666 C CA . ASN B 1 25 ? 22.342 -63.610 6.551 1.00 51.99 25 ASN B CA 1
ATOM 3667 C C . ASN B 1 25 ? 22.064 -63.453 5.067 1.00 50.70 25 ASN B C 1
ATOM 3668 O O . ASN B 1 25 ? 21.254 -62.617 4.666 1.00 49.79 25 ASN B O 1
ATOM 3673 N N . TYR B 1 26 ? 22.725 -64.258 4.242 1.00 49.75 26 TYR B N 1
ATOM 3674 C CA . TYR B 1 26 ? 22.629 -64.103 2.804 1.00 45.44 26 TYR B CA 1
ATOM 3675 C C . TYR B 1 26 ? 21.302 -64.632 2.293 1.00 47.92 26 TYR B C 1
ATOM 3676 O O . TYR B 1 26 ? 20.643 -63.984 1.483 1.00 50.71 26 TYR B O 1
ATOM 3685 N N . LEU B 1 27 ? 20.905 -65.820 2.738 1.00 48.65 27 LEU B N 1
ATOM 3686 C CA . LEU B 1 27 ? 19.634 -66.363 2.288 1.00 48.67 27 LEU B CA 1
ATOM 3687 C C . LEU B 1 27 ? 18.468 -65.544 2.800 1.00 49.96 27 LEU B C 1
ATOM 3688 O O . LEU B 1 27 ? 17.413 -65.517 2.169 1.00 51.28 27 LEU B O 1
ATOM 3693 N N . GLU B 1 28 ? 18.624 -64.895 3.947 1.00 48.77 28 GLU B N 1
ATOM 3694 C CA . GLU B 1 28 ? 17.572 -64.013 4.406 1.00 47.66 28 GLU B CA 1
ATOM 3695 C C . GLU B 1 28 ? 17.484 -62.799 3.512 1.00 51.15 28 GLU B C 1
ATOM 3696 O O . GLU B 1 28 ? 16.391 -62.421 3.077 1.00 56.48 28 GLU B O 1
ATOM 3702 N N . GLY B 1 29 ? 18.629 -62.189 3.205 1.00 49.51 29 GLY B N 1
ATOM 3703 C CA . GLY B 1 29 ? 18.631 -61.060 2.291 1.00 47.25 29 GLY B CA 1
ATOM 3704 C C . GLY B 1 29 ? 18.095 -61.425 0.926 1.00 45.25 29 GLY B C 1
ATOM 3705 O O . GLY B 1 29 ? 17.410 -60.636 0.293 1.00 48.55 29 GLY B O 1
ATOM 3706 N N . TYR B 1 30 ? 18.333 -62.636 0.501 1.00 45.69 30 TYR B N 1
ATOM 3707 C CA . TYR B 1 30 ? 17.873 -63.095 -0.768 1.00 44.01 30 TYR B CA 1
ATOM 3708 C C . TYR B 1 30 ? 16.376 -63.069 -0.838 1.00 46.30 30 TYR B C 1
ATOM 3709 O O . TYR B 1 30 ? 15.818 -62.587 -1.778 1.00 51.32 30 TYR B O 1
ATOM 3718 N N . MET B 1 31 ? 15.729 -63.601 0.171 1.00 49.74 31 MET B N 1
ATOM 3719 C CA . MET B 1 31 ? 14.292 -63.649 0.215 1.00 50.92 31 MET B CA 1
ATOM 3720 C C . MET B 1 31 ? 13.722 -62.276 0.477 1.00 47.81 31 MET B C 1
ATOM 3721 O O . MET B 1 31 ? 12.725 -61.914 -0.048 1.00 49.83 31 MET B O 1
ATOM 3726 N N . ARG B 1 32 ? 14.399 -61.484 1.261 1.00 44.86 32 ARG B N 1
ATOM 3727 C CA . ARG B 1 32 ? 13.940 -60.161 1.555 1.00 43.16 32 ARG B CA 1
ATOM 3728 C C . ARG B 1 32 ? 14.049 -59.264 0.347 1.00 45.97 32 ARG B C 1
ATOM 3729 O O . ARG B 1 32 ? 13.267 -58.374 0.164 1.00 50.63 32 ARG B O 1
ATOM 3737 N N . ASN B 1 33 ? 15.052 -59.486 -0.472 1.00 46.10 33 ASN B N 1
ATOM 3738 C CA . ASN B 1 33 ? 15.215 -58.709 -1.656 1.00 45.78 33 ASN B CA 1
ATOM 3739 C C . ASN B 1 33 ? 14.167 -59.080 -2.655 1.00 44.89 33 ASN B C 1
ATOM 3740 O O . ASN B 1 33 ? 13.707 -58.247 -3.373 1.00 46.07 33 ASN B O 1
ATOM 3745 N N . TRP B 1 34 ? 13.806 -60.342 -2.707 1.00 40.79 34 TRP B N 1
ATOM 3746 C CA . TRP B 1 34 ? 12.798 -60.782 -3.627 1.00 40.22 34 TRP B CA 1
ATOM 3747 C C . TRP B 1 34 ? 11.456 -60.248 -3.229 1.00 41.84 34 TRP B C 1
ATOM 3748 O O . TRP B 1 34 ? 10.674 -59.866 -4.049 1.00 45.76 34 TRP B O 1
ATOM 3759 N N . GLY B 1 35 ? 11.200 -60.221 -1.945 1.00 41.58 35 GLY B N 1
ATOM 3760 C CA . GLY B 1 35 ? 9.940 -59.760 -1.452 1.00 41.48 35 GLY B CA 1
ATOM 3761 C C . GLY B 1 35 ? 9.760 -58.286 -1.536 1.00 40.77 35 GLY B C 1
ATOM 3762 O O . GLY B 1 35 ? 8.704 -57.815 -1.825 1.00 41.62 35 GLY B O 1
ATOM 3763 N N . GLN B 1 36 ? 10.812 -57.556 -1.270 1.00 45.36 36 GLN B N 1
ATOM 3764 C CA . GLN B 1 36 ? 10.722 -56.132 -1.299 1.00 39.60 36 GLN B CA 1
ATOM 3765 C C . GLN B 1 36 ? 10.691 -55.588 -2.699 1.00 41.69 36 GLN B C 1
ATOM 3766 O O . GLN B 1 36 ? 10.250 -54.498 -2.920 1.00 45.01 36 GLN B O 1
ATOM 3772 N N . ALA B 1 37 ? 11.151 -56.361 -3.652 1.00 40.59 37 ALA B N 1
ATOM 3773 C CA . ALA B 1 37 ? 11.101 -55.919 -5.028 1.00 40.34 37 ALA B CA 1
ATOM 3774 C C . ALA B 1 37 ? 9.704 -56.000 -5.603 1.00 43.02 37 ALA B C 1
ATOM 3775 O O . ALA B 1 37 ? 9.425 -55.340 -6.596 1.00 46.84 37 ALA B O 1
ATOM 3777 N N . HIS B 1 38 ? 8.820 -56.781 -5.005 1.00 44.06 38 HIS B N 1
ATOM 3778 C CA . HIS B 1 38 ? 7.487 -56.970 -5.546 1.00 45.05 38 HIS B CA 1
ATOM 3779 C C . HIS B 1 38 ? 6.365 -56.571 -4.597 1.00 46.45 38 HIS B C 1
ATOM 3780 O O . HIS B 1 38 ? 5.215 -56.919 -4.857 1.00 52.26 38 HIS B O 1
ATOM 3787 N N . SER B 1 39 ? 6.651 -55.853 -3.516 1.00 42.05 39 SER B N 1
ATOM 3788 C CA . SER B 1 39 ? 5.600 -55.396 -2.620 1.00 41.44 39 SER B CA 1
ATOM 3789 C C . SER B 1 39 ? 5.992 -54.047 -2.066 1.00 44.65 39 SER B C 1
ATOM 3790 O O . SER B 1 39 ? 7.072 -53.902 -1.497 1.00 48.00 39 SER B O 1
ATOM 3793 N N . GLY B 1 40 ? 5.119 -53.076 -2.205 1.00 43.79 40 GLY B N 1
ATOM 3794 C CA . GLY B 1 40 ? 5.530 -51.730 -1.943 1.00 43.82 40 GLY B CA 1
ATOM 3795 C C . GLY B 1 40 ? 5.261 -51.280 -0.538 1.00 45.79 40 GLY B C 1
ATOM 3796 O O . GLY B 1 40 ? 5.929 -50.378 -0.030 1.00 50.67 40 GLY B O 1
ATOM 3797 N N . CYS B 1 41 ? 4.263 -51.853 0.098 1.00 42.40 41 CYS B N 1
ATOM 3798 C CA . CYS B 1 41 ? 4.002 -51.542 1.495 1.00 45.17 41 CYS B CA 1
ATOM 3799 C C . CYS B 1 41 ? 4.041 -52.847 2.269 1.00 44.61 41 CYS B C 1
ATOM 3800 O O . CYS B 1 41 ? 3.013 -53.313 2.733 1.00 46.90 41 CYS B O 1
ATOM 3803 N N . PHE B 1 42 ? 5.237 -53.425 2.374 1.00 45.22 42 PHE B N 1
ATOM 3804 C CA . PHE B 1 42 ? 5.440 -54.812 2.751 1.00 45.39 42 PHE B CA 1
ATOM 3805 C C . PHE B 1 42 ? 5.415 -55.062 4.261 1.00 47.52 42 PHE B C 1
ATOM 3806 O O . PHE B 1 42 ? 5.418 -56.225 4.660 1.00 44.01 42 PHE B O 1
ATOM 3814 N N . TRP B 1 43 ? 5.406 -54.024 5.093 1.00 40.80 43 TRP B N 1
ATOM 3815 C CA . TRP B 1 43 ? 5.483 -54.157 6.540 1.00 43.69 43 TRP B CA 1
ATOM 3816 C C . TRP B 1 43 ? 4.146 -53.879 7.210 1.00 46.21 43 TRP B C 1
ATOM 3817 O O . TRP B 1 43 ? 3.343 -53.079 6.732 1.00 45.67 43 TRP B O 1
ATOM 3828 N N . GLY B 1 44 ? 3.935 -54.525 8.349 1.00 44.77 44 GLY B N 1
ATOM 3829 C CA . GLY B 1 44 ? 2.781 -54.282 9.172 1.00 45.15 44 GLY B CA 1
ATOM 3830 C C . GLY B 1 44 ? 2.266 -55.575 9.723 1.00 43.69 44 GLY B C 1
ATOM 3831 O O . GLY B 1 44 ? 2.936 -56.606 9.671 1.00 46.59 44 GLY B O 1
ATOM 3832 N N . PHE B 1 45 ? 1.048 -55.543 10.223 1.00 40.76 45 PHE B N 1
ATOM 3833 C CA . PHE B 1 45 ? 0.492 -56.685 10.923 1.00 44.53 45 PHE B CA 1
ATOM 3834 C C . PHE B 1 45 ? -0.401 -57.498 10.006 1.00 44.25 45 PHE B C 1
ATOM 3835 O O . PHE B 1 45 ? -1.245 -56.945 9.302 1.00 45.01 45 PHE B O 1
ATOM 3843 N N . LEU B 1 46 ? -0.204 -58.807 10.007 1.00 43.54 46 LEU B N 1
ATOM 3844 C CA . LEU B 1 46 ? -1.252 -59.697 9.535 1.00 43.94 46 LEU B CA 1
ATOM 3845 C C . LEU B 1 46 ? -2.325 -59.898 10.603 1.00 48.96 46 LEU B C 1
ATOM 3846 O O . LEU B 1 46 ? -3.513 -59.971 10.282 1.00 46.99 46 LEU B O 1
ATOM 3851 N N . THR B 1 47 ? -1.916 -60.014 11.870 1.00 50.21 47 THR B N 1
ATOM 3852 C CA . THR B 1 47 ? -2.805 -60.242 13.004 1.00 45.20 47 THR B CA 1
ATOM 3853 C C . THR B 1 47 ? -2.227 -59.546 14.219 1.00 46.92 47 THR B C 1
ATOM 3854 O O . THR B 1 47 ? -1.014 -59.398 14.350 1.00 52.72 47 THR B O 1
ATOM 3858 N N . LEU B 1 48 ? -3.097 -59.105 15.094 1.00 46.65 48 LEU B N 1
ATOM 3859 C CA . LEU B 1 48 ? -2.687 -58.396 16.263 1.00 48.14 48 LEU B CA 1
ATOM 3860 C C . LEU B 1 48 ? -3.774 -58.440 17.302 1.00 56.76 48 LEU B C 1
ATOM 3861 O O . LEU B 1 48 ? -4.804 -57.847 17.122 1.00 58.04 48 LEU B O 1
ATOM 3866 N N . ASP B 1 49 ? -3.529 -59.149 18.395 1.00 60.99 49 ASP B N 1
ATOM 3867 C CA . ASP B 1 49 ? -4.480 -59.301 19.494 1.00 57.35 49 ASP B CA 1
ATOM 3868 C C . ASP B 1 49 ? -3.960 -58.717 20.782 1.00 58.67 49 ASP B C 1
ATOM 3869 O O . ASP B 1 49 ? -3.154 -59.305 21.446 1.00 58.11 49 ASP B O 1
ATOM 3874 N N . LEU B 1 50 ? -4.459 -57.559 21.144 1.00 57.54 50 LEU B N 1
ATOM 3875 C CA . LEU B 1 50 ? -4.041 -56.892 22.343 1.00 56.06 50 LEU B CA 1
ATOM 3876 C C . LEU B 1 50 ? -4.791 -57.442 23.543 1.00 62.97 50 LEU B C 1
ATOM 3877 O O . LEU B 1 50 ? -5.931 -57.830 23.431 1.00 60.78 50 LEU B O 1
ATOM 3882 N N . ASP B 1 51 ? -4.145 -57.493 24.696 1.00 63.01 51 ASP B N 1
ATOM 3883 C CA . ASP B 1 51 ? -4.803 -58.025 25.874 1.00 66.43 51 ASP B CA 1
ATOM 3884 C C . ASP B 1 51 ? -5.622 -56.983 26.573 1.00 68.17 51 ASP B C 1
ATOM 3885 O O . ASP B 1 51 ? -5.097 -56.038 27.120 1.00 66.94 51 ASP B O 1
ATOM 3890 N N . GLN B 1 52 ? -6.924 -57.188 26.584 1.00 71.74 52 GLN B N 1
ATOM 3891 C CA . GLN B 1 52 ? -7.817 -56.195 27.160 1.00 73.98 52 GLN B CA 1
ATOM 3892 C C . GLN B 1 52 ? -7.834 -56.239 28.683 1.00 75.75 52 GLN B C 1
ATOM 3893 O O . GLN B 1 52 ? -7.999 -55.198 29.326 1.00 74.53 52 GLN B O 1
ATOM 3899 N N . THR B 1 53 ? -7.691 -57.423 29.276 1.00 75.99 53 THR B N 1
ATOM 3900 C CA . THR B 1 53 ? -7.711 -57.513 30.729 1.00 75.44 53 THR B CA 1
ATOM 3901 C C . THR B 1 53 ? -6.489 -56.839 31.329 1.00 74.65 53 THR B C 1
ATOM 3902 O O . THR B 1 53 ? -6.608 -55.928 32.153 1.00 76.57 53 THR B O 1
ATOM 3906 N N . LEU B 1 54 ? -5.306 -57.249 30.887 1.00 74.00 54 LEU B N 1
ATOM 3907 C CA . LEU B 1 54 ? -4.065 -56.600 31.278 1.00 71.52 54 LEU B CA 1
ATOM 3908 C C . LEU B 1 54 ? -4.163 -55.088 31.164 1.00 70.62 54 LEU B C 1
ATOM 3909 O O . LEU B 1 54 ? -3.491 -54.361 31.894 1.00 71.42 54 LEU B O 1
ATOM 3914 N N . LEU B 1 55 ? -5.015 -54.599 30.273 1.00 73.81 55 LEU B N 1
ATOM 3915 C CA . LEU B 1 55 ? -5.151 -53.169 30.054 1.00 75.10 55 LEU B CA 1
ATOM 3916 C C . LEU B 1 55 ? -5.737 -52.454 31.256 1.00 74.28 55 LEU B C 1
ATOM 3917 O O . LEU B 1 55 ? -5.535 -51.244 31.398 1.00 74.27 55 LEU B O 1
ATOM 3922 N N . ARG B 1 56 ? -6.463 -53.166 32.118 1.00 75.85 56 ARG B N 1
ATOM 3923 C CA . ARG B 1 56 ? -6.998 -52.529 33.315 1.00 78.21 56 ARG B CA 1
ATOM 3924 C C . ARG B 1 56 ? -5.896 -52.144 34.283 1.00 79.13 56 ARG B C 1
ATOM 3925 O O . ARG B 1 56 ? -6.058 -51.203 35.063 1.00 78.68 56 ARG B O 1
ATOM 3933 N N . GLN B 1 57 ? -4.777 -52.858 34.250 1.00 79.23 57 GLN B N 1
ATOM 3934 C CA . GLN B 1 57 ? -3.672 -52.637 35.163 1.00 76.61 57 GLN B CA 1
ATOM 3935 C C . GLN B 1 57 ? -2.647 -51.658 34.618 1.00 78.53 57 GLN B C 1
ATOM 3936 O O . GLN B 1 57 ? -1.494 -51.682 35.053 1.00 81.62 57 GLN B O 1
ATOM 3942 N N . GLY B 1 58 ? -3.030 -50.806 33.673 1.00 78.43 58 GLY B N 1
ATOM 3943 C CA . GLY B 1 58 ? -2.120 -49.777 33.209 1.00 78.85 58 GLY B CA 1
ATOM 3944 C C . GLY B 1 58 ? -0.949 -50.282 32.402 1.00 78.71 58 GLY B C 1
ATOM 3945 O O . GLY B 1 58 ? 0.114 -49.653 32.399 1.00 79.04 58 GLY B O 1
ATOM 3946 N N . LYS B 1 59 ? -1.109 -51.410 31.723 1.00 75.90 59 LYS B N 1
ATOM 3947 C CA . LYS B 1 59 ? -0.054 -51.927 30.871 1.00 74.64 59 LYS B CA 1
ATOM 3948 C C . LYS B 1 59 ? -0.645 -52.403 29.550 1.00 71.47 59 LYS B C 1
ATOM 3949 O O . LYS B 1 59 ? -1.822 -52.761 29.466 1.00 69.30 59 LYS B O 1
ATOM 3955 N N . ILE B 1 60 ? 0.185 -52.400 28.512 1.00 66.17 60 ILE B N 1
ATOM 3956 C CA . ILE B 1 60 ? -0.211 -52.855 27.189 1.00 61.32 60 ILE B CA 1
ATOM 3957 C C . ILE B 1 60 ? 0.458 -54.185 26.929 1.00 56.53 60 ILE B C 1
ATOM 3958 O O . ILE B 1 60 ? 1.683 -54.280 26.950 1.00 55.56 60 ILE B O 1
ATOM 3963 N N . ALA B 1 61 ? -0.338 -55.208 26.695 1.00 57.24 61 ALA B N 1
ATOM 3964 C CA . ALA B 1 61 ? 0.175 -56.532 26.422 1.00 57.46 61 ALA B CA 1
ATOM 3965 C C . ALA B 1 61 ? -0.401 -57.023 25.114 1.00 58.48 61 ALA B C 1
ATOM 3966 O O . ALA B 1 61 ? -1.490 -56.618 24.709 1.00 59.11 61 ALA B O 1
ATOM 3968 N N . LEU B 1 62 ? 0.324 -57.932 24.483 1.00 54.81 62 LEU B N 1
ATOM 3969 C CA . LEU B 1 62 ? -0.086 -58.508 23.219 1.00 56.30 62 LEU B CA 1
ATOM 3970 C C . LEU B 1 62 ? -0.241 -60.003 23.400 1.00 54.91 62 LEU B C 1
ATOM 3971 O O . LEU B 1 62 ? 0.736 -60.702 23.662 1.00 54.46 62 LEU B O 1
ATOM 3976 N N . ASN B 1 63 ? -1.460 -60.496 23.246 1.00 56.08 63 ASN B N 1
ATOM 3977 C CA . ASN B 1 63 ? -1.660 -61.933 23.326 1.00 57.80 63 ASN B CA 1
ATOM 3978 C C . ASN B 1 63 ? -1.023 -62.638 22.146 1.00 58.83 63 ASN B C 1
ATOM 3979 O O . ASN B 1 63 ? -0.475 -63.736 22.294 1.00 58.06 63 ASN B O 1
ATOM 3984 N N . ALA B 1 64 ? -1.092 -62.024 20.967 1.00 61.96 64 ALA B N 1
ATOM 3985 C CA . ALA B 1 64 ? -0.546 -62.598 19.746 1.00 59.86 64 ALA B CA 1
ATOM 3986 C C . ALA B 1 64 ? -0.405 -61.493 18.715 1.00 60.41 64 ALA B C 1
ATOM 3987 O O . ALA B 1 64 ? -1.014 -60.430 18.832 1.00 59.32 64 ALA B O 1
ATOM 3989 N N . ALA B 1 65 ? 0.422 -61.756 17.710 1.00 59.53 65 ALA B N 1
ATOM 3990 C CA . ALA B 1 65 ? 0.637 -60.826 16.614 1.00 53.51 65 ALA B CA 1
ATOM 3991 C C . ALA B 1 65 ? 1.466 -61.530 15.567 1.00 51.08 65 ALA B C 1
ATOM 3992 O O . ALA B 1 65 ? 2.090 -62.557 15.831 1.00 54.97 65 ALA B O 1
ATOM 3994 N N . SER B 1 66 ? 1.445 -60.975 14.368 1.00 53.71 66 SER B N 1
ATOM 3995 C CA . SER B 1 66 ? 2.241 -61.517 13.282 1.00 53.86 66 SER B CA 1
ATOM 3996 C C . SER B 1 66 ? 2.421 -60.417 12.262 1.00 49.05 66 SER B C 1
ATOM 3997 O O . SER B 1 66 ? 1.561 -59.552 12.120 1.00 49.92 66 SER B O 1
ATOM 4000 N N . GLY B 1 67 ? 3.559 -60.432 11.587 1.00 48.93 67 GLY B N 1
ATOM 4001 C CA . GLY B 1 67 ? 3.720 -59.492 10.494 1.00 49.32 67 GLY B CA 1
ATOM 4002 C C . GLY B 1 67 ? 5.135 -59.388 10.003 1.00 47.66 67 GLY B C 1
ATOM 4003 O O . GLY B 1 67 ? 5.905 -60.347 10.059 1.00 48.25 67 GLY B O 1
ATOM 4004 N N . ILE B 1 68 ? 5.454 -58.211 9.497 1.00 45.28 68 ILE B N 1
ATOM 4005 C CA . ILE B 1 68 ? 6.752 -57.917 8.935 1.00 44.30 68 ILE B CA 1
ATOM 4006 C C . ILE B 1 68 ? 7.208 -56.617 9.543 1.00 44.53 68 ILE B C 1
ATOM 4007 O O . ILE B 1 68 ? 6.426 -55.671 9.646 1.00 44.85 68 ILE B O 1
ATOM 4012 N N . MET B 1 69 ? 8.449 -56.528 9.941 1.00 45.05 69 MET B N 1
ATOM 4013 C CA . MET B 1 69 ? 8.888 -55.266 10.468 1.00 46.83 69 MET B CA 1
ATOM 4014 C C . MET B 1 69 ? 9.328 -54.397 9.328 1.00 45.78 69 MET B C 1
ATOM 4015 O O . MET B 1 69 ? 9.561 -54.859 8.240 1.00 47.17 69 MET B O 1
ATOM 4020 N N . PRO B 1 70 ? 9.535 -53.119 9.580 1.00 43.23 70 PRO B N 1
ATOM 4021 C CA . PRO B 1 70 ? 10.015 -52.209 8.548 1.00 43.37 70 PRO B CA 1
ATOM 4022 C C . PRO B 1 70 ? 11.350 -52.585 7.897 1.00 48.13 70 PRO B C 1
ATOM 4023 O O . PRO B 1 70 ? 11.561 -52.217 6.779 1.00 51.79 70 PRO B O 1
ATOM 4027 N N . ASP B 1 71 ? 12.233 -53.314 8.560 1.00 49.66 71 ASP B N 1
ATOM 4028 C CA . ASP B 1 71 ? 13.452 -53.776 7.966 1.00 46.11 71 ASP B CA 1
ATOM 4029 C C . ASP B 1 71 ? 13.288 -55.086 7.217 1.00 44.02 71 ASP B C 1
ATOM 4030 O O . ASP B 1 71 ? 14.238 -55.614 6.746 1.00 48.13 71 ASP B O 1
ATOM 4035 N N . GLY B 1 72 ? 12.094 -55.631 7.151 1.00 43.69 72 GLY B N 1
ATOM 4036 C CA . GLY B 1 72 ? 11.854 -56.846 6.423 1.00 45.85 72 GLY B CA 1
ATOM 4037 C C . GLY B 1 72 ? 11.777 -58.107 7.223 1.00 44.94 72 GLY B C 1
ATOM 4038 O O . GLY B 1 72 ? 11.597 -59.160 6.698 1.00 43.07 72 GLY B O 1
ATOM 4039 N N . THR B 1 73 ? 11.909 -57.987 8.518 1.00 48.39 73 THR B N 1
ATOM 4040 C CA . THR B 1 73 ? 11.872 -59.150 9.366 1.00 48.05 73 THR B CA 1
ATOM 4041 C C . THR B 1 73 ? 10.490 -59.656 9.656 1.00 47.81 73 THR B C 1
ATOM 4042 O O . THR B 1 73 ? 9.664 -58.928 10.145 1.00 47.05 73 THR B O 1
ATOM 4046 N N . PRO B 1 74 ? 10.237 -60.909 9.323 1.00 43.01 74 PRO B N 1
ATOM 4047 C CA . PRO B 1 74 ? 8.933 -61.478 9.642 1.00 46.19 74 PRO B CA 1
ATOM 4048 C C . PRO B 1 74 ? 8.876 -61.977 11.079 1.00 49.71 74 PRO B C 1
ATOM 4049 O O . PRO B 1 74 ? 9.880 -62.359 11.673 1.00 48.98 74 PRO B O 1
ATOM 4053 N N . PHE B 1 75 ? 7.674 -61.968 11.637 1.00 50.26 75 PHE B N 1
ATOM 4054 C CA . PHE B 1 75 ? 7.500 -62.338 13.028 1.00 49.81 75 PHE B CA 1
ATOM 4055 C C . PHE B 1 75 ? 6.095 -62.848 13.267 1.00 52.25 75 PHE B C 1
ATOM 4056 O O . PHE B 1 75 ? 5.184 -62.629 12.473 1.00 53.46 75 PHE B O 1
ATOM 4064 N N . ARG B 1 76 ? 5.925 -63.476 14.423 1.00 57.47 76 ARG B N 1
ATOM 4065 C CA . ARG B 1 76 ? 4.732 -64.235 14.762 1.00 56.78 76 ARG B CA 1
ATOM 4066 C C . ARG B 1 76 ? 4.906 -64.781 16.175 1.00 59.71 76 ARG B C 1
ATOM 4067 O O . ARG B 1 76 ? 5.888 -65.467 16.458 1.00 64.83 76 ARG B O 1
ATOM 4075 N N . PHE B 1 77 ? 3.984 -64.472 17.078 1.00 60.33 77 PHE B N 1
ATOM 4076 C CA . PHE B 1 77 ? 4.084 -64.975 18.436 1.00 59.97 77 PHE B CA 1
ATOM 4077 C C . PHE B 1 77 ? 2.679 -65.141 18.991 1.00 62.06 77 PHE B C 1
ATOM 4078 O O . PHE B 1 77 ? 1.784 -64.349 18.693 1.00 61.32 77 PHE B O 1
ATOM 4086 N N . SER B 1 78 ? 2.497 -66.174 19.807 1.00 65.23 78 SER B N 1
ATOM 4087 C CA . SER B 1 78 ? 1.175 -66.493 20.344 1.00 66.72 78 SER B CA 1
ATOM 4088 C C . SER B 1 78 ? 1.355 -67.018 21.764 1.00 68.56 78 SER B C 1
ATOM 4089 O O . SER B 1 78 ? 1.726 -68.179 21.953 1.00 71.19 78 SER B O 1
ATOM 4092 N N . GLY B 1 79 ? 1.092 -66.188 22.750 1.00 66.91 79 GLY B N 1
ATOM 4093 C CA . GLY B 1 79 ? 1.222 -66.620 24.118 1.00 69.17 79 GLY B CA 1
ATOM 4094 C C . GLY B 1 79 ? 2.124 -65.708 24.896 1.00 69.57 79 GLY B C 1
ATOM 4095 O O . GLY B 1 79 ? 3.040 -65.145 24.350 1.00 68.25 79 GLY B O 1
ATOM 4096 N N . ALA B 1 80 ? 1.894 -65.598 26.196 1.00 70.67 80 ALA B N 1
ATOM 4097 C CA . ALA B 1 80 ? 2.689 -64.722 27.041 1.00 69.01 80 ALA B CA 1
ATOM 4098 C C . ALA B 1 80 ? 4.138 -65.146 27.176 1.00 65.99 80 ALA B C 1
ATOM 4099 O O . ALA B 1 80 ? 5.014 -64.326 27.352 1.00 64.06 80 ALA B O 1
ATOM 4101 N N . GLN B 1 81 ? 4.394 -66.434 27.082 1.00 66.39 81 GLN B N 1
ATOM 4102 C CA . GLN B 1 81 ? 5.743 -66.911 27.127 1.00 68.64 81 GLN B CA 1
ATOM 4103 C C . GLN B 1 81 ? 6.521 -66.443 25.892 1.00 69.54 81 GLN B C 1
ATOM 4104 O O . GLN B 1 81 ? 7.691 -66.133 25.995 1.00 66.19 81 GLN B O 1
ATOM 4110 N N . GLN B 1 82 ? 5.860 -66.390 24.736 1.00 66.22 82 GLN B N 1
ATOM 4111 C CA . GLN B 1 82 ? 6.462 -65.949 23.486 1.00 63.32 82 GLN B CA 1
ATOM 4112 C C . GLN B 1 82 ? 6.397 -64.446 23.233 1.00 61.01 82 GLN B C 1
ATOM 4113 O O . GLN B 1 82 ? 7.118 -63.921 22.425 1.00 62.00 82 GLN B O 1
ATOM 4119 N N . ALA B 1 83 ? 5.555 -63.742 23.944 1.00 61.14 83 ALA B N 1
ATOM 4120 C CA . ALA B 1 83 ? 5.399 -62.342 23.663 1.00 59.30 83 ALA B CA 1
ATOM 4121 C C . ALA B 1 83 ? 6.361 -61.444 24.336 1.00 57.98 83 ALA B C 1
ATOM 4122 O O . ALA B 1 83 ? 7.019 -61.826 25.246 1.00 63.89 83 ALA B O 1
ATOM 4124 N N . PRO B 1 84 ? 6.418 -60.209 23.881 1.00 57.20 84 PRO B N 1
ATOM 4125 C CA . PRO B 1 84 ? 7.246 -59.141 24.400 1.00 53.75 84 PRO B CA 1
ATOM 4126 C C . PRO B 1 84 ? 6.788 -58.753 25.760 1.00 56.88 84 PRO B C 1
ATOM 4127 O O . PRO B 1 84 ? 5.651 -58.861 26.111 1.00 60.77 84 PRO B O 1
ATOM 4131 N N . ALA B 1 85 ? 7.711 -58.262 26.537 1.00 60.43 85 ALA B N 1
ATOM 4132 C CA . ALA B 1 85 ? 7.385 -57.837 27.879 1.00 57.99 85 ALA B CA 1
ATOM 4133 C C . ALA B 1 85 ? 6.254 -56.832 27.804 1.00 58.12 85 ALA B C 1
ATOM 4134 O O . ALA B 1 85 ? 6.324 -55.895 27.004 1.00 59.56 85 ALA B O 1
ATOM 4136 N N . PRO B 1 86 ? 5.192 -57.005 28.573 1.00 56.45 86 PRO B N 1
ATOM 4137 C CA . PRO B 1 86 ? 4.198 -55.945 28.689 1.00 57.00 86 PRO B CA 1
ATOM 4138 C C . PRO B 1 86 ? 4.841 -54.633 29.095 1.00 55.37 86 PRO B C 1
ATOM 4139 O O . PRO B 1 86 ? 5.891 -54.601 29.730 1.00 61.32 86 PRO B O 1
ATOM 4143 N N . LEU B 1 87 ? 4.215 -53.543 28.697 1.00 56.52 87 LEU B N 1
ATOM 4144 C CA . LEU B 1 87 ? 4.775 -52.216 28.883 1.00 61.10 87 LEU B CA 1
ATOM 4145 C C . LEU B 1 87 ? 3.863 -51.428 29.804 1.00 66.18 87 LEU B C 1
ATOM 4146 O O . LEU B 1 87 ? 2.685 -51.244 29.496 1.00 70.14 87 LEU B O 1
ATOM 4151 N N . ALA B 1 88 ? 4.402 -50.960 30.919 1.00 64.86 88 ALA B N 1
ATOM 4152 C CA . ALA B 1 88 ? 3.616 -50.174 31.850 1.00 67.99 88 ALA B CA 1
ATOM 4153 C C . ALA B 1 88 ? 3.657 -48.706 31.466 1.00 72.67 88 ALA B C 1
ATOM 4154 O O . ALA B 1 88 ? 4.630 -48.223 30.884 1.00 73.22 88 ALA B O 1
ATOM 4156 N N . ILE B 1 89 ? 2.592 -47.994 31.807 1.00 72.71 89 ILE B N 1
ATOM 4157 C CA . ILE B 1 89 ? 2.446 -46.594 31.445 1.00 76.03 89 ILE B CA 1
ATOM 4158 C C . ILE B 1 89 ? 2.563 -45.736 32.690 1.00 85.27 89 ILE B C 1
ATOM 4159 O O . ILE B 1 89 ? 2.007 -46.070 33.743 1.00 84.05 89 ILE B O 1
ATOM 4164 N N . ALA B 1 90 ? 3.274 -44.616 32.554 1.00 93.39 90 ALA B N 1
ATOM 4165 C CA . ALA B 1 90 ? 3.429 -43.664 33.643 1.00 98.32 90 ALA B CA 1
ATOM 4166 C C . ALA B 1 90 ? 2.075 -43.177 34.130 1.00 102.04 90 ALA B C 1
ATOM 4167 O O . ALA B 1 90 ? 1.076 -43.238 33.411 1.00 102.56 90 ALA B O 1
ATOM 4169 N N . ASP B 1 91 ? 2.042 -42.688 35.363 1.00 104.16 91 ASP B N 1
ATOM 4170 C CA . ASP B 1 91 ? 0.820 -42.117 35.906 1.00 106.06 91 ASP B CA 1
ATOM 4171 C C . ASP B 1 91 ? 0.661 -40.642 35.564 1.00 110.23 91 ASP B C 1
ATOM 4172 O O . ASP B 1 91 ? -0.317 -40.021 35.990 1.00 110.54 91 ASP B O 1
ATOM 4177 N N . ASN B 1 92 ? 1.576 -40.075 34.794 1.00 111.63 92 ASN B N 1
ATOM 4178 C CA . ASN B 1 92 ? 1.438 -38.694 34.356 1.00 113.77 92 ASN B CA 1
ATOM 4179 C C . ASN B 1 92 ? 1.469 -38.536 32.848 1.00 115.70 92 ASN B C 1
ATOM 4180 O O . ASN B 1 92 ? 0.747 -37.690 32.315 1.00 114.21 92 ASN B O 1
ATOM 4185 N N . LYS B 1 93 ? 2.282 -39.327 32.144 1.00 116.93 93 LYS B N 1
ATOM 4186 C CA . LYS B 1 93 ? 2.392 -39.193 30.695 1.00 116.60 93 LYS B CA 1
ATOM 4187 C C . LYS B 1 93 ? 1.050 -39.450 30.027 1.00 114.89 93 LYS B C 1
ATOM 4188 O O . LYS B 1 93 ? 0.227 -40.229 30.517 1.00 113.99 93 LYS B O 1
ATOM 4194 N N . THR B 1 94 ? 0.819 -38.768 28.908 1.00 110.68 94 THR B N 1
ATOM 4195 C CA . THR B 1 94 ? -0.497 -38.801 28.294 1.00 104.79 94 THR B CA 1
ATOM 4196 C C . THR B 1 94 ? -0.362 -38.468 26.818 1.00 99.90 94 THR B C 1
ATOM 4197 O O . THR B 1 94 ? 0.531 -37.717 26.417 1.00 102.85 94 THR B O 1
ATOM 4201 N N . GLY B 1 95 ? -1.260 -39.034 26.019 1.00 91.68 95 GLY B N 1
ATOM 4202 C CA . GLY B 1 95 ? -1.228 -38.830 24.589 1.00 88.44 95 GLY B CA 1
ATOM 4203 C C . GLY B 1 95 ? 0.083 -39.280 23.990 1.00 85.09 95 GLY B C 1
ATOM 4204 O O . GLY B 1 95 ? 0.821 -38.476 23.419 1.00 87.76 95 GLY B O 1
ATOM 4205 N N . GLU B 1 96 ? 0.392 -40.561 24.133 1.00 82.28 96 GLU B N 1
ATOM 4206 C CA . GLU B 1 96 ? 1.643 -41.122 23.653 1.00 82.53 96 GLU B CA 1
ATOM 4207 C C . GLU B 1 96 ? 1.347 -42.307 22.757 1.00 77.24 96 GLU B C 1
ATOM 4208 O O . GLU B 1 96 ? 0.450 -43.102 23.046 1.00 74.03 96 GLU B O 1
ATOM 4214 N N . ASN B 1 97 ? 2.102 -42.428 21.675 1.00 73.09 97 ASN B N 1
ATOM 4215 C CA . ASN B 1 97 ? 1.933 -43.550 20.769 1.00 68.85 97 ASN B CA 1
ATOM 4216 C C . ASN B 1 97 ? 2.806 -44.711 21.219 1.00 65.68 97 ASN B C 1
ATOM 4217 O O . ASN B 1 97 ? 3.991 -44.536 21.507 1.00 68.14 97 ASN B O 1
ATOM 4222 N N . VAL B 1 98 ? 2.224 -45.872 21.288 1.00 59.63 98 VAL B N 1
ATOM 4223 C CA . VAL B 1 98 ? 2.957 -47.075 21.629 1.00 57.88 9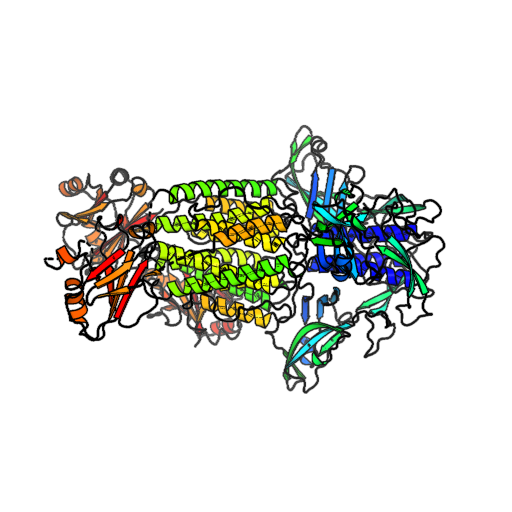8 VAL B CA 1
ATOM 4224 C C . VAL B 1 98 ? 3.209 -47.853 20.353 1.00 57.88 98 VAL B C 1
ATOM 4225 O O . VAL B 1 98 ? 2.397 -47.834 19.426 1.00 58.20 98 VAL B O 1
ATOM 4229 N N . VAL B 1 99 ? 4.350 -48.541 20.299 1.00 57.75 99 VAL B N 1
ATOM 4230 C CA . VAL B 1 99 ? 4.836 -49.195 19.092 1.00 57.00 99 VAL B CA 1
ATOM 4231 C C . VAL B 1 99 ? 5.366 -50.575 19.453 1.00 55.79 99 VAL B C 1
ATOM 4232 O O . VAL B 1 99 ? 5.541 -50.909 20.622 1.00 61.46 99 VAL B O 1
ATOM 4236 N N . LEU B 1 100 ? 5.645 -51.373 18.431 1.00 51.21 100 LEU B N 1
ATOM 4237 C CA . LEU B 1 100 ? 6.312 -52.660 18.604 1.00 53.31 100 LEU B CA 1
ATOM 4238 C C . LEU B 1 100 ? 7.594 -52.638 17.783 1.00 53.95 100 LEU B C 1
ATOM 4239 O O . LEU B 1 100 ? 7.546 -52.634 16.550 1.00 53.36 100 LEU B O 1
ATOM 4244 N N . ALA B 1 101 ? 8.732 -52.632 18.463 1.00 52.19 101 ALA B N 1
ATOM 4245 C CA . ALA B 1 101 ? 10.000 -52.294 17.853 1.00 48.74 101 ALA B CA 1
ATOM 4246 C C . ALA B 1 101 ? 10.968 -53.459 17.929 1.00 53.04 101 ALA B C 1
ATOM 4247 O O . ALA B 1 101 ? 10.748 -54.453 18.617 1.00 52.68 101 ALA B O 1
ATOM 4249 N N . LEU B 1 102 ? 11.998 -53.367 17.111 1.00 53.05 102 LEU B N 1
ATOM 4250 C CA . LEU B 1 102 ? 13.014 -54.376 16.994 1.00 51.18 102 LEU B CA 1
ATOM 4251 C C . LEU B 1 102 ? 14.265 -53.712 16.507 1.00 54.01 102 LEU B C 1
ATOM 4252 O O . LEU B 1 102 ? 14.213 -52.797 15.730 1.00 54.74 102 LEU B O 1
ATOM 4257 N N . PRO B 1 103 ? 15.401 -54.116 17.043 1.00 58.14 103 PRO B N 1
ATOM 4258 C CA . PRO B 1 103 ? 16.689 -53.548 16.679 1.00 58.70 103 PRO B CA 1
ATOM 4259 C C . PRO B 1 103 ? 17.070 -53.794 15.253 1.00 52.10 103 PRO B C 1
ATOM 4260 O O . PRO B 1 103 ? 16.883 -54.865 14.746 1.00 51.57 103 PRO B O 1
ATOM 4264 N N . THR B 1 104 ? 17.632 -52.790 14.620 1.00 52.66 104 THR B N 1
ATOM 4265 C CA . THR B 1 104 ? 18.065 -52.937 13.258 1.00 56.33 104 THR B CA 1
ATOM 4266 C C . THR B 1 104 ? 19.320 -53.750 13.281 1.00 55.46 104 THR B C 1
ATOM 4267 O O . THR B 1 104 ? 20.096 -53.618 14.166 1.00 59.39 104 THR B O 1
ATOM 4271 N N . TYR B 1 105 ? 19.518 -54.606 12.309 1.00 56.86 105 TYR B N 1
ATOM 4272 C CA . TYR B 1 105 ? 20.722 -55.412 12.261 1.00 56.66 105 TYR B CA 1
ATOM 4273 C C . TYR B 1 105 ? 21.932 -54.539 12.032 1.00 61.89 105 TYR B C 1
ATOM 4274 O O . TYR B 1 105 ? 21.884 -53.541 11.317 1.00 63.59 105 TYR B O 1
ATOM 4283 N N . ARG B 1 106 ? 23.036 -54.941 12.636 1.00 66.85 106 ARG B N 1
ATOM 4284 C CA . ARG B 1 106 ? 24.281 -54.232 12.424 1.00 68.61 106 ARG B CA 1
ATOM 4285 C C . ARG B 1 106 ? 25.425 -55.195 12.694 1.00 69.67 106 ARG B C 1
ATOM 4286 O O . ARG B 1 106 ? 25.404 -55.940 13.677 1.00 70.12 106 ARG B O 1
ATOM 4294 N N . ALA B 1 107 ? 26.392 -55.214 11.789 1.00 70.96 107 ALA B N 1
ATOM 4295 C CA . ALA B 1 107 ? 27.542 -56.085 11.960 1.00 71.77 107 ALA B CA 1
ATOM 4296 C C . ALA B 1 107 ? 28.555 -55.518 12.938 1.00 71.01 107 ALA B C 1
ATOM 4297 O O . ALA B 1 107 ? 29.316 -56.285 13.531 1.00 67.00 107 ALA B O 1
ATOM 4299 N N . GLY B 1 108 ? 28.572 -54.203 13.120 1.00 73.78 108 GLY B N 1
ATOM 4300 C CA . GLY B 1 108 ? 29.402 -53.578 14.124 1.00 77.14 108 GLY B CA 1
ATOM 4301 C C . GLY B 1 108 ? 28.987 -53.843 15.550 1.00 76.49 108 GLY B C 1
ATOM 4302 O O . GLY B 1 108 ? 29.666 -53.390 16.473 1.00 78.43 108 GLY B O 1
ATOM 4303 N N . ARG B 1 109 ? 27.966 -54.651 15.751 1.00 77.58 109 ARG B N 1
ATOM 4304 C CA . ARG B 1 109 ? 27.531 -54.956 17.098 1.00 75.75 109 ARG B CA 1
ATOM 4305 C C . ARG B 1 109 ? 26.966 -56.347 17.169 1.00 74.63 109 ARG B C 1
ATOM 4306 O O . ARG B 1 109 ? 26.473 -56.867 16.198 1.00 75.88 109 ARG B O 1
ATOM 4314 N N . GLU B 1 110 ? 27.019 -56.932 18.348 1.00 76.53 110 GLU B N 1
ATOM 4315 C CA . GLU B 1 110 ? 26.586 -58.302 18.530 1.00 75.61 110 GLU B CA 1
ATOM 4316 C C . GLU B 1 110 ? 25.143 -58.473 18.197 1.00 73.95 110 GLU B C 1
ATOM 4317 O O . GLU B 1 110 ? 24.329 -57.639 18.523 1.00 71.55 110 GLU B O 1
ATOM 4323 N N . ASP B 1 111 ? 24.835 -59.601 17.590 1.00 68.09 111 ASP B N 1
ATOM 4324 C CA . ASP B 1 111 ? 23.493 -59.900 17.169 1.00 71.09 111 ASP B CA 1
ATOM 4325 C C . ASP B 1 111 ? 22.756 -60.771 18.125 1.00 66.61 111 ASP B C 1
ATOM 4326 O O . ASP B 1 111 ? 21.592 -60.578 18.345 1.00 68.74 111 ASP B O 1
ATOM 4331 N N . VAL B 1 112 ? 23.440 -61.751 18.673 1.00 65.56 112 VAL B N 1
ATOM 4332 C CA . VAL B 1 112 ? 22.828 -62.664 19.598 1.00 64.14 112 VAL B CA 1
ATOM 4333 C C . VAL B 1 112 ? 23.410 -62.581 20.981 1.00 65.84 112 VAL B C 1
ATOM 4334 O O . VAL B 1 112 ? 24.600 -62.519 21.142 1.00 66.52 112 VAL B O 1
ATOM 4338 N N . ILE B 1 113 ? 22.540 -62.566 21.973 1.00 67.58 113 ILE B N 1
ATOM 4339 C CA . ILE B 1 113 ? 22.905 -62.536 23.382 1.00 63.70 113 ILE B CA 1
ATOM 4340 C C . ILE B 1 113 ? 22.225 -63.687 24.100 1.00 64.97 113 ILE B C 1
ATOM 4341 O O . ILE B 1 113 ? 21.160 -64.161 23.702 1.00 62.51 113 ILE B O 1
ATOM 4346 N N . PHE B 1 114 ? 22.847 -64.117 25.190 1.00 71.20 114 PHE B N 1
ATOM 4347 C CA . PHE B 1 114 ? 22.406 -65.272 25.948 1.00 69.17 114 PHE B CA 1
ATOM 4348 C C . PHE B 1 114 ? 21.790 -64.890 27.277 1.00 69.30 114 PHE B C 1
ATOM 4349 O O . PHE B 1 114 ? 21.157 -65.731 27.916 1.00 69.21 114 PHE B O 1
ATOM 4357 N N . GLN B 1 115 ? 21.941 -63.643 27.689 1.00 68.76 115 GLN B N 1
ATOM 4358 C CA . GLN B 1 115 ? 21.373 -63.130 28.919 1.00 73.52 115 GLN B CA 1
ATOM 4359 C C . GLN B 1 115 ? 20.727 -61.801 28.600 1.00 70.29 115 GLN B C 1
ATOM 4360 O O . GLN B 1 115 ? 21.366 -60.931 28.003 1.00 68.60 115 GLN B O 1
ATOM 4366 N N . GLU B 1 116 ? 19.471 -61.648 28.995 1.00 71.28 116 GLU B N 1
ATOM 4367 C CA . GLU B 1 116 ? 18.767 -60.408 28.731 1.00 76.02 116 GLU B CA 1
ATOM 4368 C C . GLU B 1 116 ? 19.524 -59.226 29.321 1.00 73.84 116 GLU B C 1
ATOM 4369 O O . GLU B 1 116 ? 20.324 -59.362 30.240 1.00 73.75 116 GLU B O 1
ATOM 4375 N N . SER B 1 117 ? 19.266 -58.050 28.762 1.00 75.53 117 SER B N 1
ATOM 4376 C CA . SER B 1 117 ? 19.910 -56.847 29.207 1.00 77.69 117 SER B CA 1
ATOM 4377 C C . SER B 1 117 ? 18.998 -55.671 28.913 1.00 84.75 117 SER B C 1
ATOM 4378 O O . SER B 1 117 ? 18.347 -55.644 27.861 1.00 83.05 117 SER B O 1
ATOM 4381 N N . PRO B 1 118 ? 18.914 -54.708 29.820 1.00 87.63 118 PRO B N 1
ATOM 4382 C CA . PRO B 1 118 ? 18.191 -53.471 29.515 1.00 90.05 118 PRO B CA 1
ATOM 4383 C C . PRO B 1 118 ? 18.868 -52.748 28.365 1.00 88.31 118 PRO B C 1
ATOM 4384 O O . PRO B 1 118 ? 20.050 -52.404 28.434 1.00 89.38 118 PRO B O 1
ATOM 4388 N N . GLU B 1 119 ? 18.107 -52.526 27.299 1.00 86.51 119 GLU B N 1
ATOM 4389 C CA . GLU B 1 119 ? 18.595 -51.858 26.097 1.00 88.72 119 GLU B CA 1
ATOM 4390 C C . GLU B 1 119 ? 19.948 -52.444 25.669 1.00 89.13 119 GLU B C 1
ATOM 4391 O O . GLU B 1 119 ? 21.011 -51.836 25.778 1.00 87.54 119 GLU B O 1
ATOM 4397 N N . ALA B 1 120 ? 19.867 -53.697 25.241 1.00 84.32 120 ALA B N 1
ATOM 4398 C CA . ALA B 1 120 ? 20.878 -54.333 24.415 1.00 76.27 120 ALA B CA 1
ATOM 4399 C C . ALA B 1 120 ? 20.295 -54.474 23.021 1.00 71.56 120 ALA B C 1
ATOM 4400 O O . ALA B 1 120 ? 19.104 -54.750 22.868 1.00 69.73 120 ALA B O 1
ATOM 4402 N N . LEU B 1 121 ? 21.125 -54.286 22.004 1.00 70.09 121 LEU B N 1
ATOM 4403 C CA . LEU B 1 121 ? 20.637 -54.207 20.638 1.00 66.43 121 LEU B CA 1
ATOM 4404 C C . LEU B 1 121 ? 20.756 -55.515 19.881 1.00 65.65 121 LEU B C 1
ATOM 4405 O O . LEU B 1 121 ? 20.671 -55.516 18.655 1.00 68.12 121 LEU B O 1
ATOM 4410 N N . ALA B 1 122 ? 20.936 -56.627 20.573 1.00 64.31 122 ALA B N 1
ATOM 4411 C CA . ALA B 1 122 ? 20.921 -57.901 19.882 1.00 64.69 122 ALA B CA 1
ATOM 4412 C C . ALA B 1 122 ? 19.527 -58.186 19.357 1.00 65.28 122 ALA B C 1
ATOM 4413 O O . ALA B 1 122 ? 18.524 -57.834 19.971 1.00 66.46 122 ALA B O 1
ATOM 4415 N N . ARG B 1 123 ? 19.452 -58.870 18.239 1.00 66.32 123 ARG B N 1
ATOM 4416 C CA . ARG B 1 123 ? 18.177 -59.169 17.657 1.00 63.52 123 ARG B CA 1
ATOM 4417 C C . ARG B 1 123 ? 17.615 -60.455 18.189 1.00 58.90 123 ARG B C 1
ATOM 4418 O O . ARG B 1 123 ? 16.448 -60.701 18.083 1.00 58.69 123 ARG B O 1
ATOM 4426 N N . TYR B 1 124 ? 18.460 -61.309 18.726 1.00 59.60 124 TYR B N 1
ATOM 4427 C CA . TYR B 1 124 ? 17.977 -62.569 19.242 1.00 60.22 124 TYR B CA 1
ATOM 4428 C C . TYR B 1 124 ? 18.416 -62.782 20.683 1.00 62.29 124 TYR B C 1
ATOM 4429 O O . TYR B 1 124 ? 19.387 -62.199 21.162 1.00 63.93 124 TYR B O 1
ATOM 4438 N N . LEU B 1 125 ? 17.649 -63.617 21.373 1.00 61.86 125 LEU B N 1
ATOM 4439 C CA . LEU B 1 125 ? 17.991 -64.128 22.685 1.00 60.92 125 LEU B CA 1
ATOM 4440 C C . LEU B 1 125 ? 18.125 -65.631 22.560 1.00 60.14 125 LEU B C 1
ATOM 4441 O O . LEU B 1 125 ? 17.230 -66.296 22.034 1.00 61.46 125 LEU B O 1
ATOM 4446 N N . ALA B 1 126 ? 19.238 -66.162 23.032 1.00 63.32 126 ALA B N 1
ATOM 4447 C CA . ALA B 1 126 ? 19.469 -67.588 22.924 1.00 61.63 126 ALA B CA 1
ATOM 4448 C C . ALA B 1 126 ? 18.675 -68.336 23.980 1.00 59.58 126 ALA B C 1
ATOM 4449 O O . ALA B 1 126 ? 18.520 -67.873 25.110 1.00 59.73 126 ALA B O 1
ATOM 4451 N N . TYR B 1 127 ? 18.165 -69.496 23.596 1.00 52.23 127 TYR B N 1
ATOM 4452 C CA . TYR B 1 127 ? 17.403 -70.337 24.490 1.00 55.15 127 TYR B CA 1
ATOM 4453 C C . TYR B 1 127 ? 17.578 -71.757 23.998 1.00 62.28 127 TYR B C 1
ATOM 4454 O O . TYR B 1 127 ? 17.973 -71.980 22.858 1.00 63.35 127 TYR B O 1
ATOM 4463 N N . GLU B 1 128 ? 17.291 -72.718 24.861 1.00 63.40 128 GLU B N 1
ATOM 4464 C CA . GLU B 1 128 ? 17.612 -74.104 24.581 1.00 65.45 128 GLU B CA 1
ATOM 4465 C C . GLU B 1 128 ? 16.345 -74.935 24.483 1.00 63.92 128 GLU B C 1
ATOM 4466 O O . GLU B 1 128 ? 15.338 -74.637 25.116 1.00 63.42 128 GLU B O 1
ATOM 4472 N N . ASN B 1 129 ? 16.400 -75.972 23.665 1.00 63.35 129 ASN B N 1
ATOM 4473 C CA . ASN B 1 129 ? 15.239 -76.804 23.433 1.00 64.44 129 ASN B CA 1
ATOM 4474 C C . ASN B 1 129 ? 15.723 -78.124 22.871 1.00 65.26 129 ASN B C 1
ATOM 4475 O O . ASN B 1 129 ? 16.648 -78.152 22.071 1.00 66.93 129 ASN B O 1
ATOM 4480 N N . GLU B 1 130 ? 15.121 -79.206 23.325 1.00 69.25 130 GLU B N 1
ATOM 4481 C CA . GLU B 1 130 ? 15.416 -80.525 22.796 1.00 67.59 130 GLU B CA 1
ATOM 4482 C C . GLU B 1 130 ? 14.551 -80.767 21.577 1.00 67.17 130 GLU B C 1
ATOM 4483 O O . GLU B 1 130 ? 13.376 -80.400 21.567 1.00 68.12 130 GLU B O 1
ATOM 4489 N N . VAL B 1 131 ? 15.127 -81.378 20.542 1.00 65.58 131 VAL B N 1
ATOM 4490 C CA . VAL B 1 131 ? 14.385 -81.639 19.317 1.00 64.13 131 VAL B CA 1
ATOM 4491 C C . VAL B 1 131 ? 14.731 -83.017 18.782 1.00 63.75 131 VAL B C 1
ATOM 4492 O O . VAL B 1 131 ? 15.857 -83.494 18.911 1.00 63.59 131 VAL B O 1
ATOM 4496 N N . ASP B 1 132 ? 13.749 -83.646 18.154 1.00 62.54 132 ASP B N 1
ATOM 4497 C CA . ASP B 1 132 ? 13.957 -84.943 17.543 1.00 68.78 132 ASP B CA 1
ATOM 4498 C C . ASP B 1 132 ? 14.749 -84.815 16.253 1.00 71.92 132 ASP B C 1
ATOM 4499 O O . ASP B 1 132 ? 14.641 -83.826 15.527 1.00 71.61 132 ASP B O 1
ATOM 4504 N N . ASP B 1 133 ? 15.541 -85.840 15.962 1.00 71.23 133 ASP B N 1
ATOM 4505 C CA . ASP B 1 133 ? 15.993 -86.029 14.598 1.00 73.35 133 ASP B CA 1
ATOM 4506 C C . ASP B 1 133 ? 14.766 -86.098 13.702 1.00 70.48 133 ASP B C 1
ATOM 4507 O O . ASP B 1 133 ? 13.655 -86.342 14.158 1.00 73.83 133 ASP B O 1
ATOM 4512 N N . LEU B 1 134 ? 14.961 -85.859 12.419 1.00 70.85 134 LEU B N 1
ATOM 4513 C CA . LEU B 1 134 ? 13.841 -85.874 11.498 1.00 70.86 134 LEU B CA 1
ATOM 4514 C C . LEU B 1 134 ? 13.806 -87.094 10.601 1.00 73.21 134 LEU B C 1
ATOM 4515 O O . LEU B 1 134 ? 12.795 -87.308 9.928 1.00 75.06 134 LEU B O 1
ATOM 4520 N N . ASN B 1 135 ? 14.856 -87.904 10.585 1.00 75.76 135 ASN B N 1
ATOM 4521 C CA . ASN B 1 135 ? 14.906 -89.072 9.724 1.00 78.85 135 ASN B CA 1
ATOM 4522 C C . ASN B 1 135 ? 14.305 -90.285 10.424 1.00 83.15 135 ASN B C 1
ATOM 4523 O O . ASN B 1 135 ? 14.272 -90.366 11.654 1.00 81.12 135 ASN B O 1
ATOM 4528 N N . ALA B 1 136 ? 13.818 -91.230 9.620 1.00 86.28 136 ALA B N 1
ATOM 4529 C CA . ALA B 1 136 ? 13.350 -92.498 10.169 1.00 91.64 136 ALA B CA 1
ATOM 4530 C C . ALA B 1 136 ? 14.478 -93.206 10.911 1.00 94.84 136 ALA B C 1
ATOM 4531 O O . ALA B 1 136 ? 14.329 -93.591 12.078 1.00 93.64 136 ALA B O 1
ATOM 4533 N N . VAL B 1 137 ? 15.623 -93.370 10.254 1.00 93.66 137 VAL B N 1
ATOM 4534 C CA . VAL B 1 137 ? 16.818 -93.873 10.921 1.00 91.45 137 VAL B CA 1
ATOM 4535 C C . VAL B 1 137 ? 17.520 -92.705 11.612 1.00 89.17 137 VAL B C 1
ATOM 4536 O O . VAL B 1 137 ? 17.732 -91.646 11.009 1.00 85.45 137 VAL B O 1
ATOM 4540 N N . SER B 1 138 ? 17.829 -92.874 12.895 1.00 86.55 138 SER B N 1
ATOM 4541 C CA . SER B 1 138 ? 18.429 -91.820 13.708 1.00 85.21 138 SER B CA 1
ATOM 4542 C C . SER B 1 138 ? 18.881 -92.442 15.021 1.00 85.03 138 SER B C 1
ATOM 4543 O O . SER B 1 138 ? 18.701 -93.643 15.258 1.00 86.90 138 SER B O 1
ATOM 4546 N N . VAL B 1 139 ? 19.450 -91.618 15.891 1.00 83.11 139 VAL B N 1
ATOM 4547 C CA . VAL B 1 139 ? 19.763 -92.053 17.247 1.00 84.80 139 VAL B CA 1
ATOM 4548 C C . VAL B 1 139 ? 19.324 -90.977 18.244 1.00 82.30 139 VAL B C 1
ATOM 4549 O O . VAL B 1 139 ? 20.063 -90.044 18.552 1.00 88.02 139 VAL B O 1
ATOM 4553 N N . GLY B 1 140 ? 18.101 -91.079 18.753 1.00 76.79 140 GLY B N 1
ATOM 4554 C CA . GLY B 1 140 ? 17.752 -90.124 19.777 1.00 77.39 140 GLY B CA 1
ATOM 4555 C C . GLY B 1 140 ? 17.618 -88.672 19.312 1.00 74.21 140 GLY B C 1
ATOM 4556 O O . GLY B 1 140 ? 17.723 -88.334 18.144 1.00 77.49 140 GLY B O 1
ATOM 4557 N N . SER B 1 141 ? 17.390 -87.809 20.288 1.00 69.86 141 SER B N 1
ATOM 4558 C CA . SER B 1 141 ? 17.187 -86.398 20.035 1.00 69.52 141 SER B CA 1
ATOM 4559 C C . SER B 1 141 ? 18.481 -85.630 20.298 1.00 69.81 141 SER B C 1
ATOM 4560 O O . SER B 1 141 ? 19.558 -86.219 20.398 1.00 70.92 141 SER B O 1
ATOM 4563 N N . ALA B 1 142 ? 18.383 -84.311 20.409 1.00 69.78 142 ALA B N 1
ATOM 4564 C CA . ALA B 1 142 ? 19.551 -83.466 20.592 1.00 70.66 142 ALA B CA 1
ATOM 4565 C C . ALA B 1 142 ? 19.085 -82.122 21.124 1.00 71.71 142 ALA B C 1
ATOM 4566 O O . ALA B 1 142 ? 17.964 -81.692 20.852 1.00 70.20 142 ALA B O 1
ATOM 4568 N N . ALA B 1 143 ? 19.950 -81.472 21.892 1.00 69.55 143 ALA B N 1
ATOM 4569 C CA . ALA B 1 143 ? 19.642 -80.184 22.495 1.00 70.66 143 ALA B CA 1
ATOM 4570 C C . ALA B 1 143 ? 20.322 -79.082 21.691 1.00 73.38 143 ALA B C 1
ATOM 4571 O O . ALA B 1 143 ? 21.552 -79.070 21.565 1.00 70.56 143 ALA B O 1
ATOM 4573 N N . LEU B 1 144 ? 19.528 -78.159 21.152 1.00 70.39 144 LEU B N 1
ATOM 4574 C CA . LEU B 1 144 ? 20.064 -77.058 20.371 1.00 64.77 144 LEU B CA 1
ATOM 4575 C C . LEU B 1 144 ? 19.791 -75.736 21.063 1.00 64.16 144 LEU B C 1
ATOM 4576 O O . LEU B 1 144 ? 18.948 -75.637 21.953 1.00 67.04 144 LEU B O 1
ATOM 4581 N N . GLN B 1 145 ? 20.528 -74.721 20.647 1.00 62.07 145 GLN B N 1
ATOM 4582 C CA . GLN B 1 145 ? 20.233 -73.349 21.011 1.00 58.66 145 GLN B CA 1
ATOM 4583 C C . GLN B 1 145 ? 19.514 -72.665 19.855 1.00 59.82 145 GLN B C 1
ATOM 4584 O O . GLN B 1 145 ? 19.927 -72.784 18.702 1.00 58.25 145 GLN B O 1
ATOM 4590 N N . PHE B 1 146 ? 18.439 -71.955 20.164 1.00 61.73 146 PHE B N 1
ATOM 4591 C CA . PHE B 1 146 ? 17.645 -71.250 19.176 1.00 56.70 146 PHE B CA 1
ATOM 4592 C C . PHE B 1 146 ? 17.620 -69.765 19.486 1.00 54.88 146 PHE B C 1
ATOM 4593 O O . PHE B 1 146 ? 17.956 -69.324 20.583 1.00 57.54 146 PHE B O 1
ATOM 4601 N N . GLY B 1 147 ? 17.193 -68.997 18.496 1.00 55.31 147 GLY B N 1
ATOM 4602 C CA . GLY B 1 147 ? 17.084 -67.562 18.625 1.00 55.53 147 GLY B CA 1
ATOM 4603 C C . GLY B 1 147 ? 15.649 -67.128 18.851 1.00 57.07 147 GLY B C 1
ATOM 4604 O O . GLY B 1 147 ? 14.712 -67.715 18.328 1.00 59.65 147 GLY B O 1
ATOM 4605 N N . ARG B 1 148 ? 15.493 -66.085 19.647 1.00 55.85 148 ARG B N 1
ATOM 4606 C CA . ARG B 1 148 ? 14.190 -65.550 19.993 1.00 54.25 148 ARG B CA 1
ATOM 4607 C C . ARG B 1 148 ? 14.264 -64.076 19.663 1.00 55.25 148 ARG B C 1
ATOM 4608 O O . ARG B 1 148 ? 15.028 -63.343 20.290 1.00 57.66 148 ARG B O 1
ATOM 4616 N N . LEU B 1 149 ? 13.523 -63.655 18.652 1.00 54.64 149 LEU B N 1
ATOM 4617 C CA . LEU B 1 149 ? 13.528 -62.259 18.267 1.00 54.32 149 LEU B CA 1
ATOM 4618 C C . LEU B 1 149 ? 13.214 -61.393 19.465 1.00 53.18 149 LEU B C 1
ATOM 4619 O O . LEU B 1 149 ? 12.252 -61.642 20.184 1.00 55.22 149 LEU B O 1
ATOM 4624 N N . ARG B 1 150 ? 14.017 -60.365 19.664 1.00 51.48 150 ARG B N 1
ATOM 4625 C CA . ARG B 1 150 ? 13.875 -59.521 20.840 1.00 52.95 150 ARG B CA 1
ATOM 4626 C C . ARG B 1 150 ? 12.886 -58.387 20.575 1.00 51.31 150 ARG B C 1
ATOM 4627 O O . ARG B 1 150 ? 13.181 -57.205 20.674 1.00 49.76 150 ARG B O 1
ATOM 4635 N N . LEU B 1 151 ? 11.673 -58.791 20.244 1.00 52.00 151 LEU B N 1
ATOM 4636 C CA . LEU B 1 151 ? 10.595 -57.833 20.083 1.00 51.53 151 LEU B CA 1
ATOM 4637 C C . LEU B 1 151 ? 10.353 -57.089 21.382 1.00 52.26 151 LEU B C 1
ATOM 4638 O O . LEU B 1 151 ? 10.621 -57.592 22.469 1.00 55.05 151 LEU B O 1
ATOM 4643 N N . ARG B 1 152 ? 9.798 -55.896 21.268 1.00 52.20 152 ARG B N 1
ATOM 4644 C CA . ARG B 1 152 ? 9.765 -55.016 22.417 1.00 54.04 152 ARG B CA 1
ATOM 4645 C C . ARG B 1 152 ? 8.683 -53.964 22.258 1.00 56.22 152 ARG B C 1
ATOM 4646 O O . ARG B 1 152 ? 8.604 -53.311 21.219 1.00 57.75 152 ARG B O 1
ATOM 4654 N N . LEU B 1 153 ? 7.885 -53.772 23.302 1.00 54.97 153 LEU B N 1
ATOM 4655 C CA . LEU B 1 153 ? 6.876 -52.728 23.315 1.00 51.35 153 LEU B CA 1
ATOM 4656 C C . LEU B 1 153 ? 7.427 -51.498 24.005 1.00 54.38 153 LEU B C 1
ATOM 4657 O O . LEU B 1 153 ? 7.966 -51.590 25.101 1.00 62.14 153 LEU B O 1
ATOM 4662 N N . MET B 1 154 ? 7.303 -50.352 23.360 1.00 56.56 154 MET B N 1
ATOM 4663 C CA . MET B 1 154 ? 7.872 -49.137 23.905 1.00 59.75 154 MET B CA 1
ATOM 4664 C C . MET B 1 154 ? 7.107 -47.945 23.366 1.00 61.71 154 MET B C 1
ATOM 4665 O O . MET B 1 154 ? 6.234 -48.071 22.512 1.00 62.02 154 MET B O 1
ATOM 4670 N N . LEU B 1 155 ? 7.436 -46.781 23.888 1.00 64.83 155 LEU B N 1
ATOM 4671 C CA . LEU B 1 155 ? 6.820 -45.564 23.407 1.00 66.22 155 LEU B CA 1
ATOM 4672 C C . LEU B 1 155 ? 7.479 -45.130 22.120 1.00 67.13 155 LEU B C 1
ATOM 4673 O O . LEU B 1 155 ? 8.669 -45.348 21.909 1.00 69.46 155 LEU B O 1
ATOM 4678 N N . GLU B 1 156 ? 6.686 -44.514 21.253 1.00 68.24 156 GLU B N 1
ATOM 4679 C CA . GLU B 1 156 ? 7.258 -43.920 20.059 1.00 67.54 156 GLU B CA 1
ATOM 4680 C C . GLU B 1 156 ? 8.353 -42.940 20.429 1.00 68.45 156 GLU B C 1
ATOM 4681 O O . GLU B 1 156 ? 9.431 -42.941 19.832 1.00 66.42 156 GLU B O 1
ATOM 4687 N N . SER B 1 157 ? 8.105 -42.123 21.445 1.00 73.90 157 SER B N 1
ATOM 4688 C CA . SER B 1 157 ? 9.086 -41.137 21.871 1.00 73.50 157 SER B CA 1
ATOM 4689 C C . SER B 1 157 ? 10.409 -41.785 22.242 1.00 69.84 157 SER B C 1
ATOM 4690 O O . SER B 1 157 ? 11.464 -41.156 22.129 1.00 70.71 157 SER B O 1
ATOM 4693 N N . GLU B 1 158 ? 10.381 -43.033 22.671 1.00 69.61 158 GLU B N 1
ATOM 4694 C CA . GLU B 1 158 ? 11.609 -43.703 23.045 1.00 66.80 158 GLU B CA 1
ATOM 4695 C C . GLU B 1 158 ? 12.357 -44.259 21.855 1.00 67.06 158 GLU B C 1
ATOM 4696 O O . GLU B 1 158 ? 13.392 -44.896 22.036 1.00 68.46 158 GLU B O 1
ATOM 4702 N N . LEU B 1 159 ? 11.872 -44.033 20.646 1.00 68.44 159 LEU B N 1
ATOM 4703 C CA . LEU B 1 159 ? 12.494 -44.640 19.487 1.00 66.37 159 LEU B CA 1
ATOM 4704 C C . LEU B 1 159 ? 13.710 -43.841 19.028 1.00 67.42 159 LEU B C 1
ATOM 4705 O O . LEU B 1 159 ? 13.824 -42.634 19.255 1.00 66.62 159 LEU B O 1
ATOM 4710 N N . ASN B 1 160 ? 14.624 -44.545 18.363 1.00 66.65 160 ASN B N 1
ATOM 4711 C CA . ASN B 1 160 ? 15.814 -43.949 17.776 1.00 64.57 160 ASN B CA 1
ATOM 4712 C C . ASN B 1 160 ? 16.220 -44.781 16.571 1.00 63.54 160 ASN B C 1
ATOM 4713 O O . ASN B 1 160 ? 15.667 -45.853 16.313 1.00 62.06 160 ASN B O 1
ATOM 4718 N N . ALA B 1 161 ? 17.256 -44.316 15.888 1.00 63.38 161 ALA B N 1
ATOM 4719 C CA . ALA B 1 161 ? 17.662 -44.879 14.611 1.00 61.32 161 ALA B CA 1
ATOM 4720 C C . ALA B 1 161 ? 18.125 -46.327 14.682 1.00 60.11 161 ALA B C 1
ATOM 4721 O O . ALA B 1 161 ? 18.472 -46.910 13.656 1.00 60.44 161 ALA B O 1
ATOM 4723 N N . GLU B 1 162 ? 18.143 -46.936 15.858 1.00 60.35 162 GLU B N 1
ATOM 4724 C CA . GLU B 1 162 ? 18.570 -48.321 15.942 1.00 61.44 162 GLU B CA 1
ATOM 4725 C C . GLU B 1 162 ? 17.407 -49.290 15.992 1.00 61.98 162 GLU B C 1
ATOM 4726 O O . GLU B 1 162 ? 17.622 -50.477 16.241 1.00 60.68 162 GLU B O 1
ATOM 4732 N N . TRP B 1 163 ? 16.188 -48.824 15.744 1.00 63.37 163 TRP B N 1
ATOM 4733 C CA . TRP B 1 163 ? 15.013 -49.682 15.771 1.00 60.32 163 TRP B CA 1
ATOM 4734 C C . TRP B 1 163 ? 14.158 -49.505 14.522 1.00 58.41 163 TRP B C 1
ATOM 4735 O O . TRP B 1 163 ? 14.192 -48.465 13.864 1.00 56.07 163 TRP B O 1
ATOM 4746 N N . THR B 1 164 ? 13.296 -50.484 14.295 1.00 54.80 164 THR B N 1
ATOM 4747 C CA . THR B 1 164 ? 12.235 -50.445 13.287 1.00 53.49 164 THR B CA 1
ATOM 4748 C C . THR B 1 164 ? 10.990 -50.767 14.085 1.00 52.55 164 THR B C 1
ATOM 4749 O O . THR B 1 164 ? 11.024 -51.637 14.891 1.00 53.23 164 THR B O 1
ATOM 4753 N N . ALA B 1 165 ? 9.878 -50.102 13.835 1.00 51.32 165 ALA B N 1
ATOM 4754 C CA . ALA B 1 165 ? 8.689 -50.285 14.652 1.00 49.86 165 ALA B CA 1
ATOM 4755 C C . ALA B 1 165 ? 7.410 -50.217 13.832 1.00 53.57 165 ALA B C 1
ATOM 4756 O O . ALA B 1 165 ? 7.265 -49.371 12.950 1.00 57.77 165 ALA B O 1
ATOM 4758 N N . LEU B 1 166 ? 6.475 -51.092 14.168 1.00 51.09 166 LEU B N 1
ATOM 4759 C CA . LEU B 1 166 ? 5.095 -50.993 13.736 1.00 50.52 166 LEU B CA 1
ATOM 4760 C C . LEU B 1 166 ? 4.284 -50.354 14.858 1.00 52.04 166 LEU B C 1
ATOM 4761 O O . LEU B 1 166 ? 4.411 -50.754 16.014 1.00 55.17 166 LEU B O 1
ATOM 4766 N N . GLY B 1 167 ? 3.464 -49.363 14.528 1.00 51.36 167 GLY B N 1
ATOM 4767 C CA . GLY B 1 167 ? 2.634 -48.737 15.541 1.00 49.96 167 GLY B CA 1
ATOM 4768 C C . GLY B 1 167 ? 1.515 -49.666 15.972 1.00 51.48 167 GLY B C 1
ATOM 4769 O O . GLY B 1 167 ? 0.920 -50.367 15.159 1.00 50.16 167 GLY B O 1
ATOM 4770 N N . VAL B 1 168 ? 1.233 -49.687 17.274 1.00 51.23 168 VAL B N 1
ATOM 4771 C CA . VAL B 1 168 ? 0.286 -50.634 17.843 1.00 52.63 168 VAL B CA 1
ATOM 4772 C C . VAL B 1 168 ? -0.955 -49.937 18.377 1.00 51.08 168 VAL B C 1
ATOM 4773 O O . VAL B 1 168 ? -2.074 -50.377 18.133 1.00 51.53 168 VAL B O 1
ATOM 4777 N N . THR B 1 169 ? -0.780 -48.857 19.102 1.00 49.06 169 THR B N 1
ATOM 4778 C CA . THR B 1 169 ? -1.916 -48.146 19.653 1.00 53.64 169 THR B CA 1
ATOM 4779 C C . THR B 1 169 ? -1.420 -46.841 20.235 1.00 58.25 169 THR B C 1
ATOM 4780 O O . THR B 1 169 ? -0.237 -46.504 20.158 1.00 62.15 169 THR B O 1
ATOM 4784 N N . ARG B 1 170 ? -2.334 -46.128 20.853 1.00 60.83 170 ARG B N 1
ATOM 4785 C CA . ARG B 1 170 ? -2.053 -44.857 21.482 1.00 66.67 170 ARG B CA 1
ATOM 4786 C C . ARG B 1 170 ? -2.873 -44.797 22.758 1.00 69.51 170 ARG B C 1
ATOM 4787 O O . ARG B 1 170 ? -4.067 -45.112 22.744 1.00 68.66 170 ARG B O 1
ATOM 4795 N N . VAL B 1 171 ? -2.239 -44.443 23.863 1.00 71.58 171 VAL B N 1
ATOM 4796 C CA . VAL B 1 171 ? -2.965 -44.273 25.111 1.00 72.36 171 VAL B CA 1
ATOM 4797 C C . VAL B 1 171 ? -3.310 -42.804 25.261 1.00 74.92 171 VAL B C 1
ATOM 4798 O O . VAL B 1 171 ? -2.491 -41.926 24.982 1.00 76.33 171 VAL B O 1
ATOM 4802 N N . LEU B 1 172 ? -4.546 -42.540 25.647 1.00 74.70 172 LEU B N 1
ATOM 4803 C CA . LEU B 1 172 ? -5.002 -41.188 25.900 1.00 76.90 172 LEU B CA 1
ATOM 4804 C C . LEU B 1 172 ? -5.109 -40.866 27.371 1.00 81.58 172 LEU B C 1
ATOM 4805 O O . LEU B 1 172 ? -5.163 -39.688 27.723 1.00 86.58 172 LEU B O 1
ATOM 4810 N N . GLU B 1 173 ? -5.181 -41.876 28.229 1.00 83.54 173 GLU B N 1
ATOM 4811 C CA . GLU B 1 173 ? -5.484 -41.622 29.626 1.00 79.25 173 GLU B CA 1
ATOM 4812 C C . GLU B 1 173 ? -5.094 -42.830 30.451 1.00 78.29 173 GLU B C 1
ATOM 4813 O O . GLU B 1 173 ? -5.410 -43.964 30.085 1.00 75.30 173 GLU B O 1
ATOM 4819 N N . LYS B 1 174 ? -4.387 -42.580 31.542 1.00 83.52 174 LYS B N 1
ATOM 4820 C CA . LYS B 1 174 ? -4.295 -43.520 32.646 1.00 84.14 174 LYS B CA 1
ATOM 4821 C C . LYS B 1 174 ? -5.147 -42.933 33.756 1.00 84.75 174 LYS B C 1
ATOM 4822 O O . LYS B 1 174 ? -4.776 -41.925 34.366 1.00 85.01 174 LYS B O 1
ATOM 4828 N N . ARG B 1 175 ? -6.288 -43.556 34.005 1.00 85.90 175 ARG B N 1
ATOM 4829 C CA . ARG B 1 175 ? -7.243 -43.009 34.946 1.00 88.02 175 ARG B CA 1
ATOM 4830 C C . ARG B 1 175 ? -6.760 -43.218 36.382 1.00 91.04 175 ARG B C 1
ATOM 4831 O O . ARG B 1 175 ? -5.661 -43.719 36.641 1.00 90.89 175 ARG B O 1
ATOM 4839 N N . GLY B 1 176 ? -7.601 -42.814 37.332 1.00 90.05 176 GLY B N 1
ATOM 4840 C CA . GLY B 1 176 ? -7.275 -43.037 38.728 1.00 88.46 176 GLY B CA 1
ATOM 4841 C C . GLY B 1 176 ? -7.068 -44.504 39.042 1.00 85.74 176 GLY B C 1
ATOM 4842 O O . GLY B 1 176 ? -6.058 -44.887 39.629 1.00 89.62 176 GLY B O 1
ATOM 4843 N N . ASP B 1 177 ? -8.005 -45.346 38.624 1.00 81.40 177 ASP B N 1
ATOM 4844 C CA . ASP B 1 177 ? -7.980 -46.764 38.952 1.00 83.65 177 ASP B CA 1
ATOM 4845 C C . ASP B 1 177 ? -6.976 -47.562 38.130 1.00 85.71 177 ASP B C 1
ATOM 4846 O O . ASP B 1 177 ? -7.119 -48.787 38.042 1.00 83.19 177 ASP B O 1
ATOM 4851 N N . ASN B 1 178 ? -5.987 -46.909 37.524 1.00 87.17 178 ASN B N 1
ATOM 4852 C CA . ASN B 1 178 ? -4.932 -47.536 36.731 1.00 87.01 178 ASN B CA 1
ATOM 4853 C C . ASN B 1 178 ? -5.427 -48.145 35.425 1.00 85.07 178 ASN B C 1
ATOM 4854 O O . ASN B 1 178 ? -4.696 -48.916 34.801 1.00 84.32 178 ASN B O 1
ATOM 4859 N N . SER B 1 179 ? -6.636 -47.829 34.983 1.00 85.46 179 SER B N 1
ATOM 4860 C CA . SER B 1 179 ? -7.094 -48.356 33.709 1.00 82.84 179 SER B CA 1
ATOM 4861 C C . SER B 1 179 ? -6.614 -47.464 32.571 1.00 80.34 179 SER B C 1
ATOM 4862 O O . SER B 1 179 ? -6.458 -46.249 32.727 1.00 78.95 179 SER B O 1
ATOM 4865 N N . LEU B 1 180 ? -6.359 -48.088 31.425 1.00 77.84 180 LEU B N 1
ATOM 4866 C CA . LEU B 1 180 ? -5.816 -47.412 30.252 1.00 77.85 180 LEU B CA 1
ATOM 4867 C C . LEU B 1 180 ? -6.931 -47.071 29.274 1.00 72.64 180 LEU B C 1
ATOM 4868 O O . LEU B 1 180 ? -7.699 -47.950 28.874 1.00 70.98 180 LEU B O 1
ATOM 4873 N N . ARG B 1 181 ? -7.012 -45.806 28.882 1.00 68.70 181 ARG B N 1
ATOM 4874 C CA . ARG B 1 181 ? -7.982 -45.375 27.886 1.00 71.74 181 ARG B CA 1
ATOM 4875 C C . ARG B 1 181 ? -7.270 -45.282 26.538 1.00 72.63 181 ARG B C 1
ATOM 4876 O O . ARG B 1 181 ? -6.435 -44.398 26.324 1.00 72.54 181 ARG B O 1
ATOM 4884 N N . LEU B 1 182 ? -7.585 -46.206 25.642 1.00 64.46 182 LEU B N 1
ATOM 4885 C CA . LEU B 1 182 ? -6.940 -46.253 24.342 1.00 68.39 182 LEU B CA 1
ATOM 4886 C C . LEU B 1 182 ? -7.733 -45.482 23.290 1.00 66.82 182 LEU B C 1
ATOM 4887 O O . LEU B 1 182 ? -8.951 -45.335 23.377 1.00 70.24 182 LEU B O 1
ATOM 4892 N N . ASP B 1 183 ? -7.017 -44.992 22.280 1.00 65.31 183 ASP B N 1
ATOM 4893 C CA . ASP B 1 183 ? -7.639 -44.397 21.096 1.00 61.77 183 ASP B CA 1
ATOM 4894 C C . ASP B 1 183 ? -7.999 -45.532 20.158 1.00 55.71 183 ASP B C 1
ATOM 4895 O O . ASP B 1 183 ? -7.163 -46.026 19.408 1.00 55.78 183 ASP B O 1
ATOM 4900 N N . THR B 1 184 ? -9.255 -45.933 20.188 1.00 57.00 184 THR B N 1
ATOM 4901 C CA . THR B 1 184 ? -9.649 -47.099 19.430 1.00 57.81 184 THR B CA 1
ATOM 4902 C C . THR B 1 184 ? -9.676 -46.831 17.935 1.00 54.44 184 THR B C 1
ATOM 4903 O O . THR B 1 184 ? -9.882 -47.770 17.162 1.00 52.40 184 THR B O 1
ATOM 4907 N N . ALA B 1 185 ? -9.455 -45.582 17.529 1.00 56.19 185 ALA B N 1
ATOM 4908 C CA . ALA B 1 185 ? -9.482 -45.138 16.145 1.00 56.21 185 ALA B CA 1
ATOM 4909 C C . ALA B 1 185 ? -8.139 -45.286 15.442 1.00 53.82 185 ALA B C 1
ATOM 4910 O O . ALA B 1 185 ? -8.119 -45.595 14.255 1.00 55.80 185 ALA B O 1
ATOM 4912 N N . GLN B 1 186 ? -7.019 -45.062 16.122 1.00 53.01 186 GLN B N 1
ATOM 4913 C CA . GLN B 1 186 ? -5.727 -45.234 15.472 1.00 51.82 186 GLN B CA 1
ATOM 4914 C C . GLN B 1 186 ? -5.611 -46.649 14.939 1.00 50.03 186 GLN B C 1
ATOM 4915 O O . GLN B 1 186 ? -5.994 -47.604 15.609 1.00 48.66 186 GLN B O 1
ATOM 4921 N N . ILE B 1 187 ? -5.140 -46.771 13.703 1.00 50.82 187 ILE B N 1
ATOM 4922 C CA . ILE B 1 187 ? -5.050 -48.045 13.002 1.00 45.80 187 ILE B CA 1
ATOM 4923 C C . ILE B 1 187 ? -3.578 -48.351 12.816 1.00 46.05 187 ILE B C 1
ATOM 4924 O O . ILE B 1 187 ? -2.815 -47.456 12.458 1.00 47.63 187 ILE B O 1
ATOM 4929 N N . PRO B 1 188 ? -3.145 -49.578 13.036 1.00 46.53 188 PRO B N 1
ATOM 4930 C CA . PRO B 1 188 ? -1.765 -49.923 12.806 1.00 46.10 188 PRO B CA 1
ATOM 4931 C C . PRO B 1 188 ? -1.497 -50.140 11.332 1.00 45.25 188 PRO B C 1
ATOM 4932 O O . PRO B 1 188 ? -2.431 -50.329 10.542 1.00 45.21 188 PRO B O 1
ATOM 4936 N N . PRO B 1 189 ? -0.245 -50.105 10.926 1.00 45.60 189 PRO B N 1
ATOM 4937 C CA . PRO B 1 189 ? 0.115 -50.651 9.618 1.00 43.43 189 PRO B CA 1
ATOM 4938 C C . PRO B 1 189 ? -0.364 -52.078 9.486 1.00 45.56 189 PRO B C 1
ATOM 4939 O O . PRO B 1 189 ? -0.011 -52.939 10.289 1.00 49.95 189 PRO B O 1
ATOM 4943 N N . MET B 1 190 ? -1.173 -52.329 8.468 1.00 43.44 190 MET B N 1
ATOM 4944 C CA . MET B 1 190 ? -1.853 -53.593 8.287 1.00 45.03 190 MET B CA 1
ATOM 4945 C C . MET B 1 190 ? -1.505 -54.181 6.938 1.00 41.55 190 MET B C 1
ATOM 4946 O O . MET B 1 190 ? -1.498 -53.489 5.928 1.00 42.39 190 MET B O 1
ATOM 4951 N N . LEU B 1 191 ? -1.215 -55.453 6.929 1.00 40.57 191 LEU B N 1
ATOM 4952 C CA . LEU B 1 191 ? -1.040 -56.151 5.687 1.00 41.41 191 LEU B CA 1
ATOM 4953 C C . LEU B 1 191 ? -2.326 -56.794 5.227 1.00 42.17 191 LEU B C 1
ATOM 4954 O O . LEU B 1 191 ? -2.389 -57.297 4.111 1.00 41.33 191 LEU B O 1
ATOM 4959 N N . ASN B 1 192 ? -3.350 -56.784 6.062 1.00 44.41 192 ASN B N 1
ATOM 4960 C CA . ASN B 1 192 ? -4.619 -57.402 5.713 1.00 43.00 192 ASN B CA 1
ATOM 4961 C C . ASN B 1 192 ? -5.713 -56.647 6.434 1.00 42.48 192 ASN B C 1
ATOM 4962 O O . ASN B 1 192 ? -5.699 -56.548 7.662 1.00 43.92 192 ASN B O 1
ATOM 4967 N N . CYS B 1 193 ? -6.636 -56.089 5.665 1.00 44.44 193 CYS B N 1
ATOM 4968 C CA . CYS B 1 193 ? -7.763 -55.385 6.256 1.00 45.38 193 CYS B CA 1
ATOM 4969 C C . CYS B 1 193 ? -8.561 -56.286 7.179 1.00 45.14 193 CYS B C 1
ATOM 4970 O O . CYS B 1 193 ? -9.147 -55.808 8.148 1.00 47.48 193 CYS B O 1
ATOM 4973 N N . GLN B 1 194 ? -8.629 -57.578 6.873 1.00 43.82 194 GLN B N 1
ATOM 4974 C CA . GLN B 1 194 ? -9.415 -58.499 7.679 1.00 48.17 194 GLN B CA 1
ATOM 4975 C C . GLN B 1 194 ? -8.924 -58.573 9.118 1.00 51.61 194 GLN B C 1
ATOM 4976 O O . GLN B 1 194 ? -9.695 -58.909 10.022 1.00 54.15 194 GLN B O 1
ATOM 4982 N N . GLY B 1 195 ? -7.663 -58.276 9.351 1.00 45.54 195 GLY B N 1
ATOM 4983 C CA . GLY B 1 195 ? -7.143 -58.347 10.687 1.00 42.59 195 GLY B CA 1
ATOM 4984 C C . GLY B 1 195 ? -7.260 -57.084 11.503 1.00 47.60 195 GLY B C 1
ATOM 4985 O O . GLY B 1 195 ? -6.655 -57.013 12.567 1.00 54.89 195 GLY B O 1
ATOM 4986 N N . ASN B 1 196 ? -8.000 -56.081 11.062 1.00 46.43 196 ASN B N 1
ATOM 4987 C CA . ASN B 1 196 ? -8.202 -54.908 11.894 1.00 45.89 196 ASN B CA 1
ATOM 4988 C C . ASN B 1 196 ? -9.687 -54.568 11.930 1.00 48.74 196 ASN B C 1
ATOM 4989 O O . ASN B 1 196 ? -10.341 -54.542 10.887 1.00 47.48 196 ASN B O 1
ATOM 4994 N N . PRO B 1 197 ? -10.254 -54.307 13.104 1.00 50.41 197 PRO B N 1
ATOM 4995 C CA . PRO B 1 197 ? -11.706 -54.114 13.168 1.00 49.25 197 PRO B CA 1
ATOM 4996 C C . PRO B 1 197 ? -12.182 -52.820 12.550 1.00 42.91 197 PRO B C 1
ATOM 4997 O O . PRO B 1 197 ? -13.315 -52.773 12.076 1.00 47.58 197 PRO B O 1
ATOM 5001 N N . VAL B 1 198 ? -11.388 -51.759 12.564 1.00 42.59 198 VAL B N 1
ATOM 5002 C CA . VAL B 1 198 ? -11.841 -50.519 11.945 1.00 44.65 198 VAL B CA 1
ATOM 5003 C C . VAL B 1 198 ? -11.952 -50.683 10.438 1.00 47.37 198 VAL B C 1
ATOM 5004 O O . VAL B 1 198 ? -12.957 -50.303 9.826 1.00 53.03 198 VAL B O 1
ATOM 5008 N N . LEU B 1 199 ? -10.911 -51.231 9.814 1.00 45.81 199 LEU B N 1
ATOM 5009 C CA . LEU B 1 199 ? -10.968 -51.470 8.385 1.00 45.88 199 LEU B CA 1
ATOM 5010 C C . LEU B 1 199 ? -12.178 -52.315 8.040 1.00 46.60 199 LEU B C 1
ATOM 5011 O O . LEU B 1 199 ? -12.897 -52.021 7.082 1.00 48.53 199 LEU B O 1
ATOM 5016 N N . LYS B 1 200 ? -12.427 -53.358 8.823 1.00 45.28 200 LYS B N 1
ATOM 5017 C CA . LYS B 1 200 ? -13.507 -54.273 8.500 1.00 47.29 200 LYS B CA 1
ATOM 5018 C C . LYS B 1 200 ? -14.850 -53.564 8.485 1.00 49.71 200 LYS B C 1
ATOM 5019 O O . LYS B 1 200 ? -15.729 -53.906 7.689 1.00 51.47 200 LYS B O 1
ATOM 5025 N N . THR B 1 201 ? -15.034 -52.569 9.338 1.00 47.96 201 THR B N 1
ATOM 5026 C CA . THR B 1 201 ? -16.329 -51.920 9.327 1.00 52.40 201 THR B CA 1
ATOM 5027 C C . THR B 1 201 ? -16.357 -50.698 8.423 1.00 49.91 201 THR B C 1
ATOM 5028 O O . THR B 1 201 ? -17.437 -50.210 8.107 1.00 50.88 201 THR B O 1
ATOM 5032 N N . PHE B 1 202 ? -15.206 -50.193 8.000 1.00 47.93 202 PHE B N 1
ATOM 5033 C CA . PHE B 1 202 ? -15.190 -49.330 6.832 1.00 47.67 202 PHE B CA 1
ATOM 5034 C C . PHE B 1 202 ? -15.842 -50.029 5.657 1.00 45.04 202 PHE B C 1
ATOM 5035 O O . PHE B 1 202 ? -16.803 -49.529 5.073 1.00 46.40 202 PHE B O 1
ATOM 5043 N N . ILE B 1 203 ? -15.334 -51.206 5.322 1.00 39.84 203 ILE B N 1
ATOM 5044 C CA . ILE B 1 203 ? -15.901 -52.010 4.258 1.00 41.48 203 ILE B CA 1
ATOM 5045 C C . ILE B 1 203 ? -17.375 -52.253 4.504 1.00 44.18 203 ILE B C 1
ATOM 5046 O O . ILE B 1 203 ? -18.221 -51.972 3.650 1.00 43.71 203 ILE B O 1
ATOM 5051 N N . ASN B 1 204 ? -17.699 -52.781 5.679 1.00 46.30 204 ASN B N 1
ATOM 5052 C CA . ASN B 1 204 ? -19.063 -53.178 5.970 1.00 46.45 204 ASN B CA 1
ATOM 5053 C C . ASN B 1 204 ? -19.998 -51.987 5.869 1.00 45.90 204 ASN B C 1
ATOM 5054 O O . ASN B 1 204 ? -21.099 -52.094 5.325 1.00 47.19 204 ASN B O 1
ATOM 5059 N N . ASP B 1 205 ? -19.551 -50.834 6.339 1.00 43.41 205 ASP B N 1
ATOM 5060 C CA . ASP B 1 205 ? -20.378 -49.640 6.277 1.00 43.09 205 ASP B CA 1
ATOM 5061 C C . ASP B 1 205 ? -20.603 -49.185 4.843 1.00 47.68 205 ASP B C 1
ATOM 5062 O O . ASP B 1 205 ? -21.730 -48.870 4.464 1.00 48.85 205 ASP B O 1
ATOM 5067 N N . LEU B 1 206 ? -19.533 -49.130 4.036 1.00 50.30 206 LEU B N 1
ATOM 5068 C CA . LEU B 1 206 ? -19.662 -48.721 2.642 1.00 44.42 206 LEU B CA 1
ATOM 5069 C C . LEU B 1 206 ? -20.620 -49.629 1.894 1.00 42.87 206 LEU B C 1
ATOM 5070 O O . LEU B 1 206 ? -21.486 -49.155 1.156 1.00 43.59 206 LEU B O 1
ATOM 5075 N N . GLN B 1 207 ? -20.491 -50.938 2.078 1.00 42.02 207 GLN B N 1
ATOM 5076 C CA . GLN B 1 207 ? -21.419 -51.831 1.408 1.00 42.65 207 GLN B CA 1
ATOM 5077 C C . GLN B 1 207 ? -22.853 -51.494 1.768 1.00 46.26 207 GLN B C 1
ATOM 5078 O O . GLN B 1 207 ? -23.751 -51.626 0.932 1.00 52.27 207 GLN B O 1
ATOM 5084 N N . GLY B 1 208 ? -23.083 -51.013 2.987 1.00 46.21 208 GLY B N 1
ATOM 5085 C CA . GLY B 1 208 ? -24.433 -50.675 3.380 1.00 46.10 208 GLY B CA 1
ATOM 5086 C C . GLY B 1 208 ? -24.926 -49.405 2.724 1.00 45.77 208 GLY B C 1
ATOM 5087 O O . GLY B 1 208 ? -26.053 -49.344 2.239 1.00 50.84 208 GLY B O 1
ATOM 5088 N N . LEU B 1 209 ? -24.107 -48.365 2.733 1.00 41.88 209 LEU B N 1
ATOM 5089 C CA . LEU B 1 209 ? -24.465 -47.163 2.012 1.00 41.20 209 LEU B CA 1
ATOM 5090 C C . LEU B 1 209 ? -24.821 -47.485 0.572 1.00 45.12 209 LEU B C 1
ATOM 5091 O O . LEU B 1 209 ? -25.794 -46.963 0.029 1.00 45.56 209 LEU B O 1
ATOM 5096 N N . LEU B 1 210 ? -24.066 -48.382 -0.045 1.00 44.72 210 LEU B N 1
ATOM 5097 C CA . LEU B 1 210 ? -24.252 -48.651 -1.453 1.00 43.98 210 LEU B CA 1
ATOM 5098 C C . LEU B 1 210 ? -25.515 -49.459 -1.697 1.00 47.81 210 LEU B C 1
ATOM 5099 O O . LEU B 1 210 ? -26.260 -49.175 -2.635 1.00 49.10 210 LEU B O 1
ATOM 5104 N N . GLN B 1 211 ? -25.788 -50.460 -0.868 1.00 47.83 211 GLN B N 1
ATOM 5105 C CA . GLN B 1 211 ? -27.032 -51.199 -1.036 1.00 46.64 211 GLN B CA 1
ATOM 5106 C C . GLN B 1 211 ? -28.223 -50.291 -0.823 1.00 47.34 211 GLN B C 1
ATOM 5107 O O . GLN B 1 211 ? -29.247 -50.418 -1.494 1.00 45.68 211 GLN B O 1
ATOM 5113 N N . GLN B 1 212 ? -28.091 -49.348 0.090 1.00 46.76 212 GLN B N 1
ATOM 5114 C CA . GLN B 1 212 ? -29.215 -48.493 0.409 1.00 49.68 212 GLN B CA 1
ATOM 5115 C C . GLN B 1 212 ? -29.518 -47.553 -0.740 1.00 53.39 212 GLN B C 1
ATOM 5116 O O . GLN B 1 212 ? -30.632 -47.547 -1.271 1.00 59.51 212 GLN B O 1
ATOM 5122 N N . ARG B 1 213 ? -28.538 -46.752 -1.146 1.00 52.80 213 ARG B N 1
ATOM 5123 C CA . ARG B 1 213 ? -28.813 -45.807 -2.209 1.00 53.05 213 ARG B CA 1
ATOM 5124 C C . ARG B 1 213 ? -29.037 -46.516 -3.538 1.00 51.21 213 ARG B C 1
ATOM 5125 O O . ARG B 1 213 ? -29.802 -46.032 -4.371 1.00 54.42 213 ARG B O 1
ATOM 5133 N N . SER B 1 214 ? -28.426 -47.675 -3.732 1.00 47.05 214 SER B N 1
ATOM 5134 C CA . SER B 1 214 ? -28.744 -48.474 -4.894 1.00 44.67 214 SER B CA 1
ATOM 5135 C C . SER B 1 214 ? -30.232 -48.779 -4.976 1.00 51.79 214 SER B C 1
ATOM 5136 O O . SER B 1 214 ? -30.845 -48.626 -6.033 1.00 51.47 214 SER B O 1
ATOM 5139 N N . GLN B 1 215 ? -30.839 -49.228 -3.883 1.00 56.99 215 GLN B N 1
ATOM 5140 C CA . GLN B 1 215 ? -32.253 -49.564 -3.978 1.00 55.72 215 GLN B CA 1
ATOM 5141 C C . GLN B 1 215 ? -33.147 -48.336 -3.990 1.00 55.74 215 GLN B C 1
ATOM 5142 O O . GLN B 1 215 ? -34.202 -48.370 -4.626 1.00 58.07 215 GLN B O 1
ATOM 5148 N N . GLN B 1 216 ? -32.755 -47.250 -3.323 1.00 52.20 216 GLN B N 1
ATOM 5149 C CA . GLN B 1 216 ? -33.544 -46.028 -3.416 1.00 55.80 216 GLN B CA 1
ATOM 5150 C C . GLN B 1 216 ? -33.706 -45.587 -4.863 1.00 60.34 216 GLN B C 1
ATOM 5151 O O . GLN B 1 216 ? -34.802 -45.220 -5.290 1.00 64.73 216 GLN B O 1
ATOM 5157 N N . MET B 1 217 ? -32.602 -45.545 -5.582 1.00 60.75 217 MET B N 1
ATOM 5158 C CA . MET B 1 217 ? -32.551 -45.082 -6.951 1.00 57.25 217 MET B CA 1
ATOM 5159 C C . MET B 1 217 ? -33.173 -45.990 -7.973 1.00 58.35 217 MET B C 1
ATOM 5160 O O . MET B 1 217 ? -33.933 -45.555 -8.795 1.00 63.12 217 MET B O 1
ATOM 5165 N N . SER B 1 218 ? -32.820 -47.250 -7.950 1.00 55.79 218 SER B N 1
ATOM 5166 C CA . SER B 1 218 ? -33.407 -48.193 -8.882 1.00 56.85 218 SER B CA 1
ATOM 5167 C C . SER B 1 218 ? -34.922 -48.173 -8.773 1.00 63.64 218 SER B C 1
ATOM 5168 O O . SER B 1 218 ? -35.626 -48.220 -9.786 1.00 64.97 218 SER B O 1
ATOM 5171 N N . GLN B 1 219 ? -35.443 -48.082 -7.553 1.00 66.21 219 GLN B N 1
ATOM 5172 C CA . GLN B 1 219 ? -36.888 -48.036 -7.392 1.00 67.08 219 GLN B CA 1
ATOM 5173 C C . GLN B 1 219 ? -37.459 -46.806 -8.068 1.00 69.41 219 GLN B C 1
ATOM 5174 O O . GLN B 1 219 ? -38.452 -46.897 -8.798 1.00 73.99 219 GLN B O 1
ATOM 5180 N N . ARG B 1 220 ? -36.829 -45.645 -7.860 1.00 64.04 220 ARG B N 1
ATOM 5181 C CA . ARG B 1 220 ? -37.406 -44.430 -8.410 1.00 68.63 220 ARG B CA 1
ATOM 5182 C C . ARG B 1 220 ? -37.183 -44.352 -9.912 1.00 72.51 220 ARG B C 1
ATOM 5183 O O . ARG B 1 220 ? -38.029 -43.833 -10.644 1.00 76.45 220 ARG B O 1
ATOM 5191 N N . LEU B 1 221 ? -36.071 -44.844 -10.400 1.00 67.75 221 LEU B N 1
ATOM 5192 C CA . LEU B 1 221 ? -35.888 -44.831 -11.827 1.00 67.58 221 LEU B CA 1
ATOM 5193 C C . LEU B 1 221 ? -36.869 -45.800 -12.447 1.00 70.85 221 LEU B C 1
ATOM 5194 O O . LEU B 1 221 ? -37.221 -45.680 -13.602 1.00 73.01 221 LEU B O 1
ATOM 5199 N N . LEU B 1 222 ? -37.350 -46.737 -11.660 1.00 70.51 222 LEU B N 1
ATOM 5200 C CA . LEU B 1 222 ? -38.301 -47.685 -12.178 1.00 71.46 222 LEU B CA 1
ATOM 5201 C C . LEU B 1 222 ? -39.704 -47.125 -12.170 1.00 73.83 222 LEU B C 1
ATOM 5202 O O . LEU B 1 222 ? -40.598 -47.721 -12.716 1.00 76.51 222 LEU B O 1
ATOM 5207 N N . GLN B 1 223 ? -39.900 -45.968 -11.568 1.00 75.27 223 GLN B N 1
ATOM 5208 C CA . GLN B 1 223 ? -41.224 -45.392 -11.495 1.00 87.60 223 GLN B CA 1
ATOM 5209 C C . GLN B 1 223 ? -41.239 -43.883 -11.708 1.00 96.94 223 GLN B C 1
ATOM 5210 O O . GLN B 1 223 ? -41.554 -43.125 -10.792 1.00 96.76 223 GLN B O 1
ATOM 5216 N N . PRO B 1 224 ? -40.948 -43.421 -12.924 1.00 104.81 224 PRO B N 1
ATOM 5217 C CA . PRO B 1 224 ? -40.930 -41.964 -13.074 1.00 109.86 224 PRO B CA 1
ATOM 5218 C C . PRO B 1 224 ? -42.310 -41.347 -12.873 1.00 113.65 224 PRO B C 1
ATOM 5219 O O . PRO B 1 224 ? -43.293 -41.959 -13.266 1.00 112.82 224 PRO B O 1
ATOM 5223 N N . GLY B 1 227 ? -37.748 -38.293 -18.013 1.00 120.20 227 GLY B N 1
ATOM 5224 C CA . GLY B 1 227 ? -37.027 -38.683 -19.195 1.00 116.20 227 GLY B CA 1
ATOM 5225 C C . GLY B 1 227 ? -36.110 -37.523 -19.421 1.00 111.87 227 GLY B C 1
ATOM 5226 O O . GLY B 1 227 ? -35.504 -37.378 -20.479 1.00 111.11 227 GLY B O 1
ATOM 5227 N N . GLY B 1 228 ? -36.004 -36.685 -18.401 1.00 105.40 228 GLY B N 1
ATOM 5228 C CA . GLY B 1 228 ? -35.153 -35.530 -18.543 1.00 99.19 228 GLY B CA 1
ATOM 5229 C C . GLY B 1 228 ? -33.682 -35.800 -18.380 1.00 83.18 228 GLY B C 1
ATOM 5230 O O . GLY B 1 228 ? -33.198 -36.913 -18.427 1.00 78.61 228 GLY B O 1
ATOM 5231 N N . SER B 1 229 ? -32.957 -34.724 -18.210 1.00 82.48 229 SER B N 1
ATOM 5232 C CA . SER B 1 229 ? -31.554 -34.842 -18.011 1.00 76.53 229 SER B CA 1
ATOM 5233 C C . SER B 1 229 ? -31.455 -35.269 -16.572 1.00 71.54 229 SER B C 1
ATOM 5234 O O . SER B 1 229 ? -30.637 -36.087 -16.246 1.00 64.87 229 SER B O 1
ATOM 5237 N N . SER B 1 230 ? -32.316 -34.726 -15.717 1.00 73.90 230 SER B N 1
ATOM 5238 C CA . SER B 1 230 ? -32.322 -35.146 -14.322 1.00 67.84 230 SER B CA 1
ATOM 5239 C C . SER B 1 230 ? -32.379 -36.660 -14.205 1.00 65.28 230 SER B C 1
ATOM 5240 O O . SER B 1 230 ? -31.644 -37.264 -13.422 1.00 61.38 230 SER B O 1
ATOM 5243 N N . GLU B 1 231 ? -33.214 -37.293 -15.007 1.00 66.35 231 GLU B N 1
ATOM 5244 C CA . GLU B 1 231 ? -33.292 -38.739 -14.970 1.00 65.02 231 GLU B CA 1
ATOM 5245 C C . GLU B 1 231 ? -31.996 -39.384 -15.453 1.00 59.98 231 GLU B C 1
ATOM 5246 O O . GLU B 1 231 ? -31.563 -40.392 -14.892 1.00 59.55 231 GLU B O 1
ATOM 5252 N N . MET B 1 232 ? -31.352 -38.819 -16.476 1.00 58.51 232 MET B N 1
ATOM 5253 C CA . MET B 1 232 ? -30.122 -39.415 -16.990 1.00 54.41 232 MET B CA 1
ATOM 5254 C C . MET B 1 232 ? -29.002 -39.325 -15.969 1.00 49.94 232 MET B C 1
ATOM 5255 O O . MET B 1 232 ? -28.272 -40.287 -15.735 1.00 48.08 232 MET B O 1
ATOM 5260 N N . VAL B 1 233 ? -28.843 -38.156 -15.374 1.00 50.71 233 VAL B N 1
ATOM 5261 C CA . VAL B 1 233 ? -27.839 -37.962 -14.349 1.00 47.25 233 VAL B CA 1
ATOM 5262 C C . VAL B 1 233 ? -28.015 -38.980 -13.237 1.00 47.08 233 VAL B C 1
ATOM 5263 O O . VAL B 1 233 ? -27.044 -39.563 -12.758 1.00 46.89 233 VAL B O 1
ATOM 5267 N N . ASP B 1 234 ? -29.254 -39.236 -12.832 1.00 48.48 234 ASP B N 1
ATOM 5268 C CA . ASP B 1 234 ? -29.486 -40.213 -11.779 1.00 48.56 234 ASP B CA 1
ATOM 5269 C C . ASP B 1 234 ? -29.062 -41.598 -12.220 1.00 45.61 234 ASP B C 1
ATOM 5270 O O . ASP B 1 234 ? -28.359 -42.299 -11.498 1.00 52.62 234 ASP B O 1
ATOM 5275 N N . PHE B 1 235 ? -29.474 -42.002 -13.409 1.00 46.11 235 PHE B N 1
ATOM 5276 C CA . PHE B 1 235 ? -29.018 -43.258 -13.977 1.00 44.03 235 PHE B CA 1
ATOM 5277 C C . PHE B 1 235 ? -27.503 -43.356 -13.980 1.00 42.85 235 PHE B C 1
ATOM 5278 O O . PHE B 1 235 ? -26.946 -44.438 -13.813 1.00 41.00 235 PHE B O 1
ATOM 5286 N N . MET B 1 236 ? -26.821 -42.239 -14.177 1.00 43.26 236 MET B N 1
ATOM 5287 C CA . MET B 1 236 ? -25.370 -42.281 -14.212 1.00 43.22 236 MET B CA 1
ATOM 5288 C C . MET B 1 236 ? -24.802 -42.585 -12.842 1.00 42.84 236 MET B C 1
ATOM 5289 O O . MET B 1 236 ? -23.856 -43.363 -12.723 1.00 42.71 236 MET B O 1
ATOM 5294 N N . LEU B 1 237 ? -25.367 -41.968 -11.808 1.00 42.34 237 LEU B N 1
ATOM 5295 C CA . LEU B 1 237 ? -24.962 -42.246 -10.439 1.00 39.46 237 LEU B CA 1
ATOM 5296 C C . LEU B 1 237 ? -25.263 -43.682 -10.062 1.00 39.34 237 LEU B C 1
ATOM 5297 O O . LEU B 1 237 ? -24.421 -44.374 -9.501 1.00 41.02 237 LEU B O 1
ATOM 5302 N N . LEU B 1 238 ? -26.461 -44.148 -10.375 1.00 39.56 238 LEU B N 1
ATOM 5303 C CA . LEU B 1 238 ? -26.799 -45.536 -10.119 1.00 41.47 238 LEU B CA 1
ATOM 5304 C C . LEU B 1 238 ? -25.804 -46.472 -10.770 1.00 42.43 238 LEU B C 1
ATOM 5305 O O . LEU B 1 238 ? -25.434 -47.499 -10.197 1.00 42.30 238 LEU B O 1
ATOM 5310 N N . GLN B 1 239 ? -25.376 -46.137 -11.976 1.00 41.78 239 GLN B N 1
ATOM 5311 C CA . GLN B 1 239 ? -24.396 -46.954 -12.670 1.00 42.51 239 GLN B CA 1
ATOM 5312 C C . GLN B 1 239 ? -23.103 -47.023 -11.879 1.00 40.49 239 GLN B C 1
ATOM 5313 O O . GLN B 1 239 ? -22.519 -48.096 -11.712 1.00 39.68 239 GLN B O 1
ATOM 5319 N N . LEU B 1 240 ? -22.661 -45.880 -11.370 1.00 37.07 240 LEU B N 1
ATOM 5320 C CA . LEU B 1 240 ? -21.412 -45.818 -10.642 1.00 37.11 240 LEU B CA 1
ATOM 5321 C C . LEU B 1 240 ? -21.508 -46.586 -9.330 1.00 42.00 240 LEU B C 1
ATOM 5322 O O . LEU B 1 240 ? -20.581 -47.303 -8.940 1.00 42.43 240 LEU B O 1
ATOM 5327 N N . ILE B 1 241 ? -22.631 -46.440 -8.643 1.00 41.61 241 ILE B N 1
ATOM 5328 C CA . ILE B 1 241 ? -22.891 -47.230 -7.457 1.00 39.85 241 ILE B CA 1
ATOM 5329 C C . ILE B 1 241 ? -22.885 -48.708 -7.803 1.00 38.34 241 ILE B C 1
ATOM 5330 O O . ILE B 1 241 ? -22.242 -49.514 -7.133 1.00 42.05 241 ILE B O 1
ATOM 5335 N N . ASN B 1 242 ? -23.578 -49.082 -8.865 1.00 38.43 242 ASN B N 1
ATOM 5336 C CA . ASN B 1 242 ? -23.680 -50.493 -9.190 1.00 40.46 242 ASN B CA 1
ATOM 5337 C C . ASN B 1 242 ? -22.325 -51.128 -9.446 1.00 41.05 242 ASN B C 1
ATOM 5338 O O . ASN B 1 242 ? -22.132 -52.312 -9.165 1.00 43.60 242 ASN B O 1
ATOM 5343 N N . ARG B 1 243 ? -21.386 -50.378 -10.004 1.00 40.77 243 ARG B N 1
ATOM 5344 C CA . ARG B 1 243 ? -20.069 -50.942 -10.221 1.00 41.72 243 ARG B CA 1
ATOM 5345 C C . ARG B 1 243 ? -19.414 -51.252 -8.890 1.00 41.23 243 ARG B C 1
ATOM 5346 O O . ARG B 1 243 ? -18.764 -52.286 -8.722 1.00 38.67 243 ARG B O 1
ATOM 5354 N N . HIS B 1 244 ? -19.602 -50.365 -7.937 1.00 40.16 244 HIS B N 1
ATOM 5355 C CA . HIS B 1 244 ? -18.991 -50.486 -6.638 1.00 37.59 244 HIS B CA 1
ATOM 5356 C C . HIS B 1 244 ? -19.758 -51.408 -5.711 1.00 39.64 244 HIS B C 1
ATOM 5357 O O . HIS B 1 244 ? -19.225 -51.771 -4.669 1.00 41.75 244 HIS B O 1
ATOM 5364 N N . LEU B 1 245 ? -20.960 -51.845 -6.078 1.00 41.87 245 LEU B N 1
ATOM 5365 C CA . LEU B 1 245 ? -21.541 -52.987 -5.382 1.00 44.01 245 LEU B CA 1
ATOM 5366 C C . LEU B 1 245 ? -20.684 -54.222 -5.580 1.00 41.31 245 LEU B C 1
ATOM 5367 O O . LEU B 1 245 ? -20.335 -54.909 -4.621 1.00 45.30 245 LEU B O 1
ATOM 5372 N N . GLY B 1 246 ? -20.334 -54.516 -6.821 1.00 39.00 246 GLY B N 1
ATOM 5373 C CA . GLY B 1 246 ? -19.482 -55.655 -7.077 1.00 40.91 246 GLY B CA 1
ATOM 5374 C C . GLY B 1 246 ? -18.123 -55.514 -6.426 1.00 41.28 246 GLY B C 1
ATOM 5375 O O . GLY B 1 246 ? -17.628 -56.445 -5.797 1.00 42.88 246 GLY B O 1
ATOM 5376 N N . GLN B 1 247 ? -17.515 -54.342 -6.547 1.00 39.26 247 GLN B N 1
ATOM 5377 C CA . GLN B 1 247 ? -16.160 -54.181 -6.061 1.00 38.10 247 GLN B CA 1
ATOM 5378 C C . GLN B 1 247 ? -16.098 -54.421 -4.566 1.00 39.94 247 GLN B C 1
ATOM 5379 O O . GLN B 1 247 ? -15.287 -55.212 -4.090 1.00 40.62 247 GLN B O 1
ATOM 5385 N N . VAL B 1 248 ? -16.968 -53.753 -3.817 1.00 41.71 248 VAL B N 1
ATOM 5386 C CA . VAL B 1 248 ? -16.946 -53.873 -2.370 1.00 43.11 248 VAL B CA 1
ATOM 5387 C C . VAL B 1 248 ? -17.480 -55.206 -1.896 1.00 40.73 248 VAL B C 1
ATOM 5388 O O . VAL B 1 248 ? -17.128 -55.636 -0.811 1.00 46.76 248 VAL B O 1
ATOM 5392 N N . SER B 1 249 ? -18.318 -55.876 -2.669 1.00 42.13 249 SER B N 1
ATOM 5393 C CA . SER B 1 249 ? -18.677 -57.228 -2.294 1.00 41.38 249 SER B CA 1
ATOM 5394 C C . SER B 1 249 ? -17.466 -58.133 -2.366 1.00 42.05 249 SER B C 1
ATOM 5395 O O . SER B 1 249 ? -17.263 -58.985 -1.502 1.00 51.74 249 SER B O 1
ATOM 5398 N N . HIS B 1 250 ? -16.645 -57.959 -3.379 1.00 39.03 250 HIS B N 1
ATOM 5399 C CA . HIS B 1 250 ? -15.421 -58.727 -3.441 1.00 41.79 250 HIS B CA 1
ATOM 5400 C C . HIS B 1 250 ? -14.536 -58.447 -2.232 1.00 43.72 250 HIS B C 1
ATOM 5401 O O . HIS B 1 250 ? -13.965 -59.367 -1.642 1.00 42.70 250 HIS B O 1
ATOM 5408 N N . ALA B 1 251 ? -14.407 -57.177 -1.859 1.00 40.34 251 ALA B N 1
ATOM 5409 C CA . ALA B 1 251 ? -13.585 -56.819 -0.724 1.00 39.19 251 ALA B CA 1
ATOM 5410 C C . ALA B 1 251 ? -14.167 -57.374 0.564 1.00 46.95 251 ALA B C 1
ATOM 5411 O O . ALA B 1 251 ? -13.425 -57.717 1.484 1.00 49.93 251 ALA B O 1
ATOM 5413 N N . TYR B 1 252 ? -15.489 -57.492 0.633 1.00 49.33 252 TYR B N 1
ATOM 5414 C CA . TYR B 1 252 ? -16.147 -57.960 1.839 1.00 47.14 252 TYR B CA 1
ATOM 5415 C C . TYR B 1 252 ? -15.920 -59.445 2.069 1.00 46.02 252 TYR B C 1
ATOM 5416 O O . TYR B 1 252 ? -15.893 -59.885 3.216 1.00 48.76 252 TYR B O 1
ATOM 5425 N N . HIS B 1 253 ? -15.749 -60.224 1.009 1.00 43.36 253 HIS B N 1
ATOM 5426 C CA . HIS B 1 253 ? -15.607 -61.661 1.115 1.00 46.31 253 HIS B CA 1
ATOM 5427 C C . HIS B 1 253 ? -14.169 -62.141 1.027 1.00 49.79 253 HIS B C 1
ATOM 5428 O O . HIS B 1 253 ? -13.912 -63.330 1.208 1.00 51.36 253 HIS B O 1
ATOM 5435 N N . LEU B 1 254 ? -13.236 -61.256 0.747 1.00 49.06 254 LEU B N 1
ATOM 5436 C CA . LEU B 1 254 ? -11.862 -61.653 0.521 1.00 47.89 254 LEU B CA 1
ATOM 5437 C C . LEU B 1 254 ? -11.189 -61.950 1.856 1.00 49.19 254 LEU B C 1
ATOM 5438 O O . LEU B 1 254 ? -11.264 -61.145 2.787 1.00 48.50 254 LEU B O 1
ATOM 5443 N N . ASP B 1 255 ? -10.547 -63.116 1.954 1.00 47.73 255 ASP B N 1
ATOM 5444 C CA . ASP B 1 255 ? -9.819 -63.458 3.174 1.00 47.70 255 ASP B CA 1
ATOM 5445 C C . ASP B 1 255 ? -8.620 -62.546 3.397 1.00 47.25 255 ASP B C 1
ATOM 5446 O O . ASP B 1 255 ? -8.311 -62.193 4.533 1.00 46.56 255 ASP B O 1
ATOM 5451 N N . HIS B 1 256 ? -7.927 -62.164 2.328 1.00 48.00 256 HIS B N 1
ATOM 5452 C CA . HIS B 1 256 ? -6.717 -61.365 2.412 1.00 43.46 256 HIS B CA 1
ATOM 5453 C C . HIS B 1 256 ? -6.819 -60.195 1.448 1.00 44.08 256 HIS B C 1
ATOM 5454 O O . HIS B 1 256 ? -7.065 -60.387 0.256 1.00 41.78 256 HIS B O 1
ATOM 5461 N N . LEU B 1 257 ? -6.627 -58.986 1.953 1.00 41.11 257 LEU B N 1
ATOM 5462 C CA . LEU B 1 257 ? -6.755 -57.813 1.099 1.00 41.87 257 LEU B CA 1
ATOM 5463 C C . LEU B 1 257 ? -5.900 -56.699 1.662 1.00 39.79 257 LEU B C 1
ATOM 5464 O O . LEU B 1 257 ? -6.231 -56.140 2.703 1.00 48.02 257 LEU B O 1
ATOM 5469 N N . HIS B 1 258 ? -4.858 -56.336 0.944 1.00 38.63 258 HIS B N 1
ATOM 5470 C CA . HIS B 1 258 ? -3.987 -55.286 1.425 1.00 41.63 258 HIS B CA 1
ATOM 5471 C C . HIS B 1 258 ? -4.718 -53.948 1.405 1.00 39.99 258 HIS B C 1
ATOM 5472 O O . HIS B 1 258 ? -5.447 -53.649 0.471 1.00 41.35 258 HIS B O 1
ATOM 5479 N N . PRO B 1 259 ? -4.552 -53.129 2.428 1.00 41.66 259 PRO B N 1
ATOM 5480 C CA . PRO B 1 259 ? -5.268 -51.854 2.458 1.00 36.65 259 PRO B CA 1
ATOM 5481 C C . PRO B 1 259 ? -4.947 -50.930 1.299 1.00 37.73 259 PRO B C 1
ATOM 5482 O O . PRO B 1 259 ? -5.794 -50.115 0.929 1.00 39.96 259 PRO B O 1
ATOM 5486 N N . GLU B 1 260 ? -3.734 -50.980 0.754 1.00 38.95 260 GLU B N 1
ATOM 5487 C CA . GLU B 1 260 ? -3.383 -50.082 -0.339 1.00 37.70 260 GLU B CA 1
ATOM 5488 C C . GLU B 1 260 ? -4.258 -50.354 -1.548 1.00 38.68 260 GLU B C 1
ATOM 5489 O O . GLU B 1 260 ? -4.747 -49.430 -2.195 1.00 39.14 260 GLU B O 1
ATOM 5495 N N . ARG B 1 261 ? -4.468 -51.623 -1.856 1.00 35.92 261 ARG B N 1
ATOM 5496 C CA . ARG B 1 261 ? -5.346 -51.997 -2.939 1.00 34.80 261 ARG B CA 1
ATOM 5497 C C . ARG B 1 261 ? -6.751 -51.466 -2.708 1.00 37.13 261 ARG B C 1
ATOM 5498 O O . ARG B 1 261 ? -7.368 -50.891 -3.609 1.00 40.84 261 ARG B O 1
ATOM 5506 N N . LEU B 1 262 ? -7.265 -51.626 -1.502 1.00 39.43 262 LEU B N 1
ATOM 5507 C CA . LEU B 1 262 ? -8.579 -51.094 -1.191 1.00 38.95 262 LEU B CA 1
ATOM 5508 C C . LEU B 1 262 ? -8.602 -49.591 -1.344 1.00 34.90 262 LEU B C 1
ATOM 5509 O O . LEU B 1 262 ? -9.549 -49.029 -1.875 1.00 43.06 262 LEU B O 1
ATOM 5514 N N . PHE B 1 263 ? -7.579 -48.924 -0.871 1.00 34.94 263 PHE B N 1
ATOM 5515 C CA . PHE B 1 263 ? -7.584 -47.476 -0.910 1.00 33.95 263 PHE B CA 1
ATOM 5516 C C . PHE B 1 263 ? -7.538 -46.960 -2.347 1.00 37.57 263 PHE B C 1
ATOM 5517 O O . PHE B 1 263 ? -8.106 -45.907 -2.647 1.00 39.40 263 PHE B O 1
ATOM 5525 N N . ALA B 1 264 ? -6.879 -47.683 -3.247 1.00 38.36 264 ALA B N 1
ATOM 5526 C CA . ALA B 1 264 ? -6.780 -47.205 -4.618 1.00 36.34 264 ALA B CA 1
ATOM 5527 C C . ALA B 1 264 ? -8.142 -47.225 -5.287 1.00 37.25 264 ALA B C 1
ATOM 5528 O O . ALA B 1 264 ? -8.578 -46.215 -5.843 1.00 41.36 264 ALA B O 1
ATOM 5530 N N . ASP B 1 265 ? -8.845 -48.348 -5.196 1.00 34.32 265 ASP B N 1
ATOM 5531 C CA . ASP B 1 265 ? -10.211 -48.416 -5.692 1.00 34.92 265 ASP B CA 1
ATOM 5532 C C . ASP B 1 265 ? -11.078 -47.304 -5.121 1.00 36.11 265 ASP B C 1
ATOM 5533 O O . ASP B 1 265 ? -11.776 -46.614 -5.866 1.00 37.99 265 ASP B O 1
ATOM 5538 N N . TRP B 1 266 ? -11.013 -47.076 -3.811 1.00 32.47 266 TRP B N 1
ATOM 5539 C CA . TRP B 1 266 ? -11.976 -46.158 -3.221 1.00 32.35 266 TRP B CA 1
ATOM 5540 C C . TRP B 1 266 ? -11.643 -44.720 -3.522 1.00 34.43 266 TRP B C 1
ATOM 5541 O O . TRP B 1 266 ? -12.538 -43.877 -3.567 1.00 39.72 266 TRP B O 1
ATOM 5552 N N . LEU B 1 267 ? -10.374 -44.405 -3.683 1.00 32.99 267 LEU B N 1
ATOM 5553 C CA . LEU B 1 267 ? -10.031 -43.055 -4.072 1.00 32.74 267 LEU B CA 1
ATOM 5554 C C . LEU B 1 267 ? -10.568 -42.736 -5.469 1.00 34.12 267 LEU B C 1
ATOM 5555 O O . LEU B 1 267 ? -11.112 -41.659 -5.700 1.00 35.62 267 LEU B O 1
ATOM 5560 N N . GLN B 1 268 ? -10.451 -43.676 -6.403 1.00 34.50 268 GLN B N 1
ATOM 5561 C CA . GLN B 1 268 ? -11.032 -43.486 -7.731 1.00 36.56 268 GLN B CA 1
ATOM 5562 C C . GLN B 1 268 ? -12.530 -43.268 -7.639 1.00 35.79 268 GLN B C 1
ATOM 5563 O O . GLN B 1 268 ? -13.086 -42.392 -8.310 1.00 33.96 268 GLN B O 1
ATOM 5569 N N . PHE B 1 269 ? -13.186 -44.078 -6.810 1.00 36.25 269 PHE B N 1
ATOM 5570 C CA . PHE B 1 269 ? -14.607 -43.951 -6.555 1.00 34.05 269 PHE B CA 1
ATOM 5571 C C . PHE B 1 269 ? -14.948 -42.565 -6.054 1.00 35.50 269 PHE B C 1
ATOM 5572 O O . PHE B 1 269 ? -15.916 -41.955 -6.504 1.00 37.39 269 PHE B O 1
ATOM 5580 N N . ALA B 1 270 ? -14.151 -42.036 -5.147 1.00 38.40 270 ALA B N 1
ATOM 5581 C CA . ALA B 1 270 ? -14.490 -40.757 -4.553 1.00 34.58 270 ALA B CA 1
ATOM 5582 C C . ALA B 1 270 ? -14.309 -39.618 -5.534 1.00 33.34 270 ALA B C 1
ATOM 5583 O O . ALA B 1 270 ? -15.153 -38.730 -5.606 1.00 29.53 270 ALA B O 1
ATOM 5585 N N . THR B 1 271 ? -13.209 -39.612 -6.287 1.00 38.57 271 THR B N 1
ATOM 5586 C CA . THR B 1 271 ? -13.023 -38.560 -7.283 1.00 35.87 271 THR B CA 1
ATOM 5587 C C . THR B 1 271 ? -14.017 -38.674 -8.423 1.00 33.41 271 THR B C 1
ATOM 5588 O O . THR B 1 271 ? -14.449 -37.664 -8.958 1.00 34.28 271 THR B O 1
ATOM 5592 N N . GLU B 1 272 ? -14.392 -39.870 -8.816 1.00 32.51 272 GLU B N 1
ATOM 5593 C CA . GLU B 1 272 ? -15.433 -39.922 -9.811 1.00 33.47 272 GLU B CA 1
ATOM 5594 C C . GLU B 1 272 ? -16.756 -39.450 -9.233 1.00 36.03 272 GLU B C 1
ATOM 5595 O O . GLU B 1 272 ? -17.550 -38.825 -9.936 1.00 35.22 272 GLU B O 1
ATOM 5601 N N . LEU B 1 273 ? -16.981 -39.695 -7.945 1.00 36.96 273 LEU B N 1
ATOM 5602 C CA . LEU B 1 273 ? -18.207 -39.259 -7.295 1.00 36.94 273 LEU B CA 1
ATOM 5603 C C . LEU B 1 273 ? -18.336 -37.750 -7.276 1.00 37.28 273 LEU B C 1
ATOM 5604 O O . LEU B 1 273 ? -19.442 -37.220 -7.358 1.00 39.52 273 LEU B O 1
ATOM 5609 N N . ALA B 1 274 ? -17.224 -37.040 -7.129 1.00 35.76 274 ALA B N 1
ATOM 5610 C CA . ALA B 1 274 ? -17.305 -35.595 -7.058 1.00 34.87 274 ALA B CA 1
ATOM 5611 C C . ALA B 1 274 ? -17.916 -34.991 -8.320 1.00 40.26 274 ALA B C 1
ATOM 5612 O O . ALA B 1 274 ? -18.345 -33.834 -8.300 1.00 41.07 274 ALA B O 1
ATOM 5614 N N . SER B 1 275 ? -17.958 -35.754 -9.415 1.00 36.42 275 SER B N 1
ATOM 5615 C CA . SER B 1 275 ? -18.654 -35.315 -10.610 1.00 37.76 275 SER B CA 1
ATOM 5616 C C . SER B 1 275 ? -20.068 -34.863 -10.310 1.00 41.87 275 SER B C 1
ATOM 5617 O O . SER B 1 275 ? -20.602 -33.989 -11.003 1.00 41.98 275 SER B O 1
ATOM 5620 N N . PHE B 1 276 ? -20.700 -35.454 -9.298 1.00 41.89 276 PHE B N 1
ATOM 5621 C CA . PHE B 1 276 ? -22.078 -35.125 -8.992 1.00 37.80 276 PHE B CA 1
ATOM 5622 C C . PHE B 1 276 ? -22.209 -34.063 -7.927 1.00 39.62 276 PHE B C 1
ATOM 5623 O O . PHE B 1 276 ? -23.312 -33.601 -7.674 1.00 44.57 276 PHE B O 1
ATOM 5631 N N . SER B 1 277 ? -21.119 -33.640 -7.328 1.00 40.96 277 SER B N 1
ATOM 5632 C CA . SER B 1 277 ? -21.205 -32.517 -6.431 1.00 41.84 277 SER B CA 1
ATOM 5633 C C . SER B 1 277 ? -21.502 -31.271 -7.233 1.00 43.69 277 SER B C 1
ATOM 5634 O O . SER B 1 277 ? -21.381 -31.251 -8.449 1.00 45.90 277 SER B O 1
ATOM 5637 N N . ALA B 1 278 ? -21.889 -30.213 -6.544 1.00 44.28 278 ALA B N 1
ATOM 5638 C CA . ALA B 1 278 ? -22.097 -28.965 -7.250 1.00 46.75 278 ALA B CA 1
ATOM 5639 C C . ALA B 1 278 ? -20.820 -28.454 -7.878 1.00 46.82 278 ALA B C 1
ATOM 5640 O O . ALA B 1 278 ? -20.877 -27.723 -8.862 1.00 50.24 278 ALA B O 1
ATOM 5642 N N . GLN B 1 279 ? -19.671 -28.822 -7.344 1.00 44.67 279 GLN B N 1
ATOM 5643 C CA . GLN B 1 279 ? -18.434 -28.335 -7.920 1.00 46.31 279 GLN B CA 1
ATOM 5644 C C . GLN B 1 279 ? -18.015 -29.132 -9.152 1.00 46.69 279 GLN B C 1
ATOM 5645 O O . GLN B 1 279 ? -17.276 -28.598 -9.987 1.00 43.51 279 GLN B O 1
ATOM 5651 N N . ARG B 1 280 ? -18.468 -30.380 -9.286 1.00 40.28 280 ARG B N 1
ATOM 5652 C CA . ARG B 1 280 ? -18.301 -31.207 -10.466 1.00 41.51 280 ARG B CA 1
ATOM 5653 C C . ARG B 1 280 ? -16.918 -31.837 -10.537 1.00 44.20 280 ARG B C 1
ATOM 5654 O O . ARG B 1 280 ? -16.681 -32.651 -11.431 1.00 41.03 280 ARG B O 1
ATOM 5662 N N . THR B 1 281 ? -15.993 -31.478 -9.652 1.00 42.80 281 THR B N 1
ATOM 5663 C CA . THR B 1 281 ? -14.624 -31.955 -9.660 1.00 41.27 281 THR B CA 1
ATOM 5664 C C . THR B 1 281 ? -14.171 -32.068 -8.222 1.00 44.98 281 THR B C 1
ATOM 5665 O O . THR B 1 281 ? -14.689 -31.347 -7.371 1.00 48.53 281 THR B O 1
ATOM 5669 N N . PRO B 1 282 ? -13.213 -32.936 -7.921 1.00 47.15 282 PRO B N 1
ATOM 5670 C CA . PRO B 1 282 ? -12.631 -32.928 -6.572 1.00 47.58 282 PRO B CA 1
ATOM 5671 C C . PRO B 1 282 ? -12.094 -31.558 -6.190 1.00 48.06 282 PRO B C 1
ATOM 5672 O O . PRO B 1 282 ? -11.552 -30.827 -7.015 1.00 52.04 282 PRO B O 1
ATOM 5676 N N . GLU B 1 283 ? -12.279 -31.209 -4.928 1.00 51.29 283 GLU B N 1
ATOM 5677 C CA . GLU B 1 283 ? -11.835 -29.944 -4.366 1.00 57.23 283 GLU B CA 1
ATOM 5678 C C . GLU B 1 283 ? -10.772 -30.195 -3.316 1.00 59.23 283 GLU B C 1
ATOM 5679 O O . GLU B 1 283 ? -10.861 -31.158 -2.552 1.00 59.29 283 GLU B O 1
ATOM 5685 N N . GLY B 1 284 ? -9.786 -29.318 -3.269 1.00 63.12 284 GLY B N 1
ATOM 5686 C CA . GLY B 1 284 ? -8.753 -29.409 -2.260 1.00 62.30 284 GLY B CA 1
ATOM 5687 C C . GLY B 1 284 ? -7.891 -30.648 -2.418 1.00 62.37 284 GLY B C 1
ATOM 5688 O O . GLY B 1 284 ? -8.123 -31.519 -3.249 1.00 61.09 284 GLY B O 1
ATOM 5689 N N . ARG B 1 285 ? -6.872 -30.711 -1.578 1.00 62.38 285 ARG B N 1
ATOM 5690 C CA . ARG B 1 285 ? -5.921 -31.804 -1.633 1.00 60.09 285 ARG B CA 1
ATOM 5691 C C . ARG B 1 285 ? -6.622 -33.146 -1.480 1.00 52.73 285 ARG B C 1
ATOM 5692 O O . ARG B 1 285 ? -7.474 -33.327 -0.615 1.00 51.79 285 ARG B O 1
ATOM 5700 N N . LEU B 1 286 ? -6.283 -34.077 -2.350 1.00 46.62 286 LEU B N 1
ATOM 5701 C CA . LEU B 1 286 ? -6.828 -35.412 -2.242 1.00 43.69 286 LEU B CA 1
ATOM 5702 C C . LEU B 1 286 ? -6.151 -36.161 -1.101 1.00 44.12 286 LEU B C 1
ATOM 5703 O O . LEU B 1 286 ? -4.987 -35.924 -0.800 1.00 46.16 286 LEU B O 1
ATOM 5708 N N . PRO B 1 287 ? -6.863 -37.069 -0.454 1.00 45.03 287 PRO B N 1
ATOM 5709 C CA . PRO B 1 287 ? -6.218 -37.983 0.491 1.00 43.01 287 PRO B CA 1
ATOM 5710 C C . PRO B 1 287 ? -5.114 -38.781 -0.183 1.00 40.65 287 PRO B C 1
ATOM 5711 O O . PRO B 1 287 ? -5.289 -39.291 -1.280 1.00 42.28 287 PRO B O 1
ATOM 5715 N N . VAL B 1 288 ? -3.998 -38.941 0.512 1.00 41.42 288 VAL B N 1
ATOM 5716 C CA . VAL B 1 288 ? -2.850 -39.692 0.025 1.00 40.08 288 VAL B CA 1
ATOM 5717 C C . VAL B 1 288 ? -2.656 -40.901 0.916 1.00 40.61 288 VAL B C 1
ATOM 5718 O O . VAL B 1 288 ? -2.649 -40.772 2.134 1.00 42.33 288 VAL B O 1
ATOM 5722 N N . TYR B 1 289 ? -2.443 -42.062 0.321 1.00 40.31 289 TYR B N 1
ATOM 5723 C CA . TYR B 1 289 ? -2.278 -43.255 1.132 1.00 38.27 289 TYR B CA 1
ATOM 5724 C C . TYR B 1 289 ? -1.059 -43.124 2.028 1.00 44.27 289 TYR B C 1
ATOM 5725 O O . TYR B 1 289 ? 0.030 -42.768 1.573 1.00 47.88 289 TYR B O 1
ATOM 5734 N N . ASP B 1 290 ? -1.252 -43.393 3.312 1.00 46.99 290 ASP B N 1
ATOM 5735 C CA . ASP B 1 290 ? -0.162 -43.418 4.277 1.00 45.48 290 ASP B CA 1
ATOM 5736 C C . ASP B 1 290 ? -0.265 -44.718 5.053 1.00 43.01 290 ASP B C 1
ATOM 5737 O O . ASP B 1 290 ? -1.134 -44.870 5.912 1.00 47.47 290 ASP B O 1
ATOM 5742 N N . HIS B 1 291 ? 0.630 -45.644 4.752 1.00 42.67 291 HIS B N 1
ATOM 5743 C CA . HIS B 1 291 ? 0.536 -46.968 5.329 1.00 41.54 291 HIS B CA 1
ATOM 5744 C C . HIS B 1 291 ? 0.714 -46.960 6.837 1.00 44.06 291 HIS B C 1
ATOM 5745 O O . HIS B 1 291 ? 0.288 -47.905 7.504 1.00 44.54 291 HIS B O 1
ATOM 5752 N N . ASP B 1 292 ? 1.358 -45.940 7.391 1.00 43.42 292 ASP B N 1
ATOM 5753 C CA . ASP B 1 292 ? 1.538 -45.837 8.832 1.00 41.56 292 ASP B CA 1
ATOM 5754 C C . ASP B 1 292 ? 0.678 -44.736 9.426 1.00 42.38 292 ASP B C 1
ATOM 5755 O O . ASP B 1 292 ? 1.030 -44.159 10.443 1.00 48.02 292 ASP B O 1
ATOM 5760 N N . ASN B 1 293 ? -0.425 -44.413 8.781 1.00 43.93 293 ASN B N 1
ATOM 5761 C CA . ASN B 1 293 ? -1.444 -43.553 9.344 1.00 43.20 293 ASN B CA 1
ATOM 5762 C C . ASN B 1 293 ? -2.726 -43.820 8.575 1.00 43.10 293 ASN B C 1
ATOM 5763 O O . ASN B 1 293 ? -3.329 -42.914 8.008 1.00 45.55 293 ASN B O 1
ATOM 5768 N N . LEU B 1 294 ? -3.134 -45.080 8.535 1.00 41.53 294 LEU B N 1
ATOM 5769 C CA . LEU B 1 294 ? -4.348 -45.431 7.831 1.00 38.30 294 LEU B CA 1
ATOM 5770 C C . LEU B 1 294 ? -5.549 -44.674 8.365 1.00 42.44 294 LEU B C 1
ATOM 5771 O O . LEU B 1 294 ? -6.481 -44.379 7.618 1.00 52.39 294 LEU B O 1
ATOM 5776 N N . ALA B 1 295 ? -5.544 -44.324 9.638 1.00 45.55 295 ALA B N 1
ATOM 5777 C CA . ALA B 1 295 ? -6.719 -43.699 10.215 1.00 44.39 295 ALA B CA 1
ATOM 5778 C C . ALA B 1 295 ? -6.902 -42.297 9.671 1.00 43.79 295 ALA B C 1
ATOM 5779 O O . ALA B 1 295 ? -8.029 -41.837 9.474 1.00 44.43 295 ALA B O 1
ATOM 5781 N N . LEU B 1 296 ? -5.811 -41.596 9.432 1.00 41.50 296 LEU B N 1
ATOM 5782 C CA . LEU B 1 296 ? -5.942 -40.274 8.851 1.00 41.64 296 LEU B CA 1
ATOM 5783 C C . LEU B 1 296 ? -6.427 -40.360 7.406 1.00 44.75 296 LEU B C 1
ATOM 5784 O O . LEU B 1 296 ? -7.303 -39.598 6.988 1.00 42.18 296 LEU B O 1
ATOM 5789 N N . CYS B 1 297 ? -5.880 -41.296 6.637 1.00 42.97 297 CYS B N 1
ATOM 5790 C CA . CYS B 1 297 ? -6.129 -41.249 5.213 1.00 42.81 297 CYS B CA 1
ATOM 5791 C C . CYS B 1 297 ? -7.448 -41.919 4.877 1.00 41.32 297 CYS B C 1
ATOM 5792 O O . CYS B 1 297 ? -8.229 -41.381 4.091 1.00 42.67 297 CYS B O 1
ATOM 5795 N N . PHE B 1 298 ? -7.742 -43.057 5.485 1.00 38.17 298 PHE B N 1
ATOM 5796 C CA . PHE B 1 298 ? -9.064 -43.603 5.271 1.00 38.64 298 PHE B CA 1
ATOM 5797 C C . PHE B 1 298 ? -10.138 -42.745 5.913 1.00 40.04 298 PHE B C 1
ATOM 5798 O O . PHE B 1 298 ? -11.292 -42.808 5.504 1.00 45.07 298 PHE B O 1
ATOM 5806 N N . GLY B 1 299 ? -9.792 -41.915 6.884 1.00 39.91 299 GLY B N 1
ATOM 5807 C CA . GLY B 1 299 ? -10.804 -41.078 7.482 1.00 39.45 299 GLY B CA 1
ATOM 5808 C C . GLY B 1 299 ? -11.287 -40.021 6.520 1.00 42.80 299 GLY B C 1
ATOM 5809 O O . GLY B 1 299 ? -12.487 -39.829 6.335 1.00 49.42 299 GLY B O 1
ATOM 5810 N N . LYS B 1 300 ? -10.354 -39.318 5.901 1.00 43.06 300 LYS B N 1
ATOM 5811 C CA . LYS B 1 300 ? -10.732 -38.324 4.913 1.00 43.73 300 LYS B CA 1
ATOM 5812 C C . LYS B 1 300 ? -11.428 -38.977 3.727 1.00 41.90 300 LYS B C 1
ATOM 5813 O O . LYS B 1 300 ? -12.440 -38.467 3.229 1.00 41.33 300 LYS B O 1
ATOM 5819 N N . LEU B 1 301 ? -10.930 -40.137 3.303 1.00 37.77 301 LEU B N 1
ATOM 5820 C CA . LEU B 1 301 ? -11.513 -40.824 2.168 1.00 38.06 301 LEU B CA 1
ATOM 5821 C C . LEU B 1 301 ? -12.951 -41.224 2.449 1.00 40.13 301 LEU B C 1
ATOM 5822 O O . LEU B 1 301 ? -13.822 -41.099 1.582 1.00 45.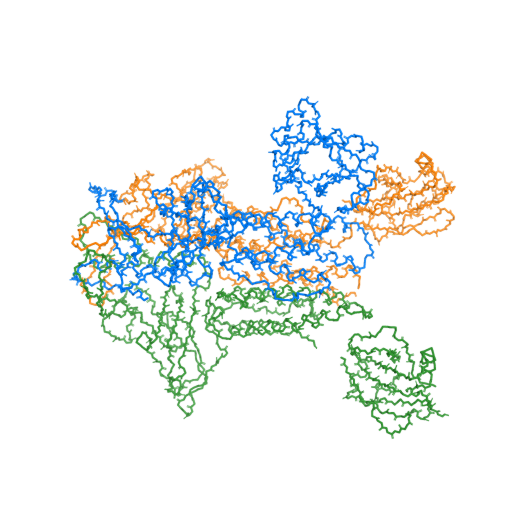24 301 LEU B O 1
ATOM 5827 N N . MET B 1 302 ? -13.216 -41.712 3.655 1.00 42.04 302 MET B N 1
ATOM 5828 C CA . MET B 1 302 ? -14.566 -42.114 4.004 1.00 41.02 302 MET B CA 1
ATOM 5829 C C . MET B 1 302 ? -15.504 -40.923 4.101 1.00 43.24 302 MET B C 1
ATOM 5830 O O . MET B 1 302 ? -16.679 -41.043 3.776 1.00 45.05 302 MET B O 1
ATOM 5835 N N . LEU B 1 303 ? -15.014 -39.771 4.530 1.00 41.01 303 LEU B N 1
ATOM 5836 C CA . LEU B 1 303 ? -15.848 -38.584 4.523 1.00 41.82 303 LEU B CA 1
ATOM 5837 C C . LEU B 1 303 ? -16.301 -38.231 3.118 1.00 46.08 303 LEU B C 1
ATOM 5838 O O . LEU B 1 303 ? -17.490 -38.011 2.870 1.00 50.54 303 LEU B O 1
ATOM 5843 N N . LEU B 1 304 ? -15.357 -38.133 2.193 1.00 42.55 304 LEU B N 1
ATOM 5844 C CA . LEU B 1 304 ? -15.705 -37.884 0.804 1.00 41.15 304 LEU B CA 1
ATOM 5845 C C . LEU B 1 304 ? -16.696 -38.909 0.287 1.00 42.58 304 LEU B C 1
ATOM 5846 O O . LEU B 1 304 ? -17.670 -38.558 -0.381 1.00 43.20 304 LEU B O 1
ATOM 5851 N N . LEU B 1 305 ? -16.472 -40.181 0.594 1.00 37.64 305 LEU B N 1
ATOM 5852 C CA . LEU B 1 305 ? -17.392 -41.190 0.103 1.00 39.23 305 LEU B CA 1
ATOM 5853 C C . LEU B 1 305 ? -18.789 -40.958 0.647 1.00 42.68 305 LEU B C 1
ATOM 5854 O O . LEU B 1 305 ? -19.779 -41.194 -0.042 1.00 53.27 305 LEU B O 1
ATOM 5859 N N . ARG B 1 306 ? -18.894 -40.484 1.882 1.00 47.14 306 ARG B N 1
ATOM 5860 C CA . ARG B 1 306 ? -20.214 -40.334 2.472 1.00 47.23 306 ARG B CA 1
ATOM 5861 C C . ARG B 1 306 ? -20.889 -39.083 1.966 1.00 46.77 306 ARG B C 1
ATOM 5862 O O . ARG B 1 306 ? -22.090 -39.097 1.709 1.00 50.37 306 ARG B O 1
ATOM 5870 N N . GLN B 1 307 ? -20.136 -37.995 1.845 1.00 46.26 307 GLN B N 1
ATOM 5871 C CA . GLN B 1 307 ? -20.646 -36.821 1.162 1.00 49.38 307 GLN B CA 1
ATOM 5872 C C . GLN B 1 307 ? -21.154 -37.189 -0.217 1.00 48.55 307 GLN B C 1
ATOM 5873 O O . GLN B 1 307 ? -22.270 -36.837 -0.604 1.00 51.03 307 GLN B O 1
ATOM 5879 N N . GLY B 1 308 ? -20.334 -37.900 -0.969 1.00 44.50 308 GLY B N 1
ATOM 5880 C CA . GLY B 1 308 ? -20.692 -38.213 -2.326 1.00 43.28 308 GLY B CA 1
ATOM 5881 C C . GLY B 1 308 ? -21.918 -39.086 -2.402 1.00 46.04 308 GLY B C 1
ATOM 5882 O O . GLY B 1 308 ? -22.754 -38.909 -3.281 1.00 51.39 308 GLY B O 1
ATOM 5883 N N . LEU B 1 309 ? -22.047 -40.031 -1.487 1.00 43.47 309 LEU B N 1
ATOM 5884 C CA . LEU B 1 309 ? -23.154 -40.957 -1.601 1.00 41.80 309 LEU B CA 1
ATOM 5885 C C . LEU B 1 309 ? -24.425 -40.399 -1.008 1.00 46.07 309 LEU B C 1
ATOM 5886 O O . LEU B 1 309 ? -25.447 -41.080 -1.006 1.00 49.43 309 LEU B O 1
ATOM 5891 N N . SER B 1 310 ? -24.384 -39.183 -0.516 1.00 46.17 310 SER B N 1
ATOM 5892 C CA . SER B 1 310 ? -25.531 -38.572 0.107 1.00 48.51 310 SER B CA 1
ATOM 5893 C C . SER B 1 310 ? -25.958 -37.325 -0.630 1.00 52.97 310 SER B C 1
ATOM 5894 O O . SER B 1 310 ? -26.909 -36.665 -0.209 1.00 53.96 310 SER B O 1
ATOM 5897 N N . VAL B 1 311 ? -25.272 -36.980 -1.713 1.00 56.39 311 VAL B N 1
ATOM 5898 C CA . VAL B 1 311 ? -25.538 -35.731 -2.397 1.00 55.95 311 VAL B CA 1
ATOM 5899 C C . VAL B 1 311 ? -26.867 -35.822 -3.116 1.00 58.89 311 VAL B C 1
ATOM 5900 O O . VAL B 1 311 ? -27.234 -36.862 -3.675 1.00 55.06 311 VAL B O 1
ATOM 5904 N N . VAL B 1 312 ? -27.601 -34.743 -3.082 1.00 63.36 312 VAL B N 1
ATOM 5905 C CA . VAL B 1 312 ? -28.790 -34.615 -3.894 1.00 66.07 312 VAL B CA 1
ATOM 5906 C C . VAL B 1 312 ? -28.385 -33.968 -5.202 1.00 63.53 312 VAL B C 1
ATOM 5907 O O . VAL B 1 312 ? -27.701 -32.939 -5.216 1.00 62.02 312 VAL B O 1
ATOM 5911 N N . LEU B 1 313 ? -28.770 -34.600 -6.297 1.00 60.57 313 LEU B N 1
ATOM 5912 C CA . LEU B 1 313 ? -28.421 -34.131 -7.627 1.00 65.86 313 LEU B CA 1
ATOM 5913 C C . LEU B 1 313 ? -29.248 -32.904 -7.982 1.00 67.60 313 LEU B C 1
ATOM 5914 O O . LEU B 1 313 ? -30.480 -32.965 -8.020 1.00 64.59 313 LEU B O 1
ATOM 5919 N N . GLU B 1 314 ? -28.578 -31.781 -8.213 1.00 67.61 314 GLU B N 1
ATOM 5920 C CA . GLU B 1 314 ? -29.300 -30.526 -8.295 1.00 66.94 314 GLU B CA 1
ATOM 5921 C C . GLU B 1 314 ? -28.557 -29.555 -9.188 1.00 68.20 314 GLU B C 1
ATOM 5922 O O . GLU B 1 314 ? -27.325 -29.581 -9.275 1.00 63.49 314 GLU B O 1
ATOM 5928 N N . ASP B 1 315 ? -29.328 -28.677 -9.825 1.00 69.63 315 ASP B N 1
ATOM 5929 C CA . ASP B 1 315 ? -28.767 -27.605 -10.634 1.00 68.50 315 ASP B CA 1
ATOM 5930 C C . ASP B 1 315 ? -28.208 -26.511 -9.748 1.00 61.40 315 ASP B C 1
ATOM 5931 O O . ASP B 1 315 ? -28.793 -26.162 -8.725 1.00 58.47 315 ASP B O 1
ATOM 5936 N N . ASN B 1 316 ? -27.081 -25.961 -10.165 1.00 59.41 316 ASN B N 1
ATOM 5937 C CA . ASN B 1 316 ? -26.428 -24.874 -9.468 1.00 56.59 316 ASN B CA 1
ATOM 5938 C C . ASN B 1 316 ? -26.895 -23.513 -9.954 1.00 56.85 316 ASN B C 1
ATOM 5939 O O . ASN B 1 316 ? -26.781 -22.531 -9.219 1.00 55.63 316 ASN B O 1
ATOM 5944 N N . ALA B 1 317 ? -27.445 -23.440 -11.159 1.00 56.28 317 ALA B N 1
ATOM 5945 C CA . ALA B 1 317 ? -27.903 -22.188 -11.729 1.00 49.22 317 ALA B CA 1
ATOM 5946 C C . ALA B 1 317 ? -28.927 -22.514 -12.793 1.00 48.04 317 ALA B C 1
ATOM 5947 O O . ALA B 1 317 ? -28.803 -23.514 -13.493 1.00 53.79 317 ALA B O 1
ATOM 5949 N N . ILE B 1 318 ? -29.980 -21.723 -12.862 1.00 45.89 318 ILE B N 1
ATOM 5950 C CA . ILE B 1 318 ? -30.970 -21.893 -13.909 1.00 49.30 318 ILE B CA 1
ATOM 5951 C C . ILE B 1 318 ? -31.476 -20.527 -14.333 1.00 50.59 318 ILE B C 1
ATOM 5952 O O . ILE B 1 318 ? -31.463 -19.570 -13.557 1.00 51.87 318 ILE B O 1
ATOM 5957 N N . GLN B 1 319 ? -31.925 -20.441 -15.576 1.00 49.25 319 GLN B N 1
ATOM 5958 C CA . GLN B 1 319 ? -32.487 -19.209 -16.091 1.00 44.60 319 GLN B CA 1
ATOM 5959 C C . GLN B 1 319 ? -33.981 -19.224 -15.865 1.00 43.08 319 GLN B C 1
ATOM 5960 O O . GLN B 1 319 ? -34.657 -20.175 -16.240 1.00 44.92 319 GLN B O 1
ATOM 5966 N N . LEU B 1 320 ? -34.493 -18.187 -15.245 1.00 40.93 320 LEU B N 1
ATOM 5967 C CA . LEU B 1 320 ? -35.925 -18.103 -15.111 1.00 41.43 320 LEU B CA 1
ATOM 5968 C C . LEU B 1 320 ? -36.490 -17.423 -16.338 1.00 46.17 320 LEU B C 1
ATOM 5969 O O . LEU B 1 320 ? -35.821 -16.630 -16.998 1.00 47.01 320 LEU B O 1
ATOM 5974 N N . THR B 1 321 ? -37.729 -17.741 -16.635 1.00 45.68 321 THR B N 1
ATOM 5975 C CA . THR B 1 321 ? -38.380 -17.303 -17.848 1.00 41.90 321 THR B CA 1
ATOM 5976 C C . THR B 1 321 ? -39.242 -16.093 -17.549 1.00 40.78 321 THR B C 1
ATOM 5977 O O . THR B 1 321 ? -40.197 -16.191 -16.786 1.00 43.73 321 THR B O 1
ATOM 5981 N N . LEU B 1 322 ? -38.923 -14.965 -18.161 1.00 39.31 322 LEU B N 1
ATOM 5982 C CA . LEU B 1 322 ? -39.747 -13.777 -18.021 1.00 38.60 322 LEU B CA 1
ATOM 5983 C C . LEU B 1 322 ? -40.962 -13.882 -18.927 1.00 38.55 322 LEU B C 1
ATOM 5984 O O . LEU B 1 322 ? -40.824 -14.037 -20.134 1.00 40.63 322 LEU B O 1
ATOM 5989 N N . VAL B 1 323 ? -42.148 -13.779 -18.355 1.00 39.64 323 VAL B N 1
ATOM 5990 C CA . VAL B 1 323 ? -43.388 -13.872 -19.097 1.00 37.03 323 VAL B CA 1
ATOM 5991 C C . VAL B 1 323 ? -44.086 -12.530 -19.043 1.00 40.05 323 VAL B C 1
ATOM 5992 O O . VAL B 1 323 ? -44.329 -11.997 -17.962 1.00 42.23 323 VAL B O 1
ATOM 5996 N N . GLU B 1 324 ? -44.410 -11.988 -20.209 1.00 41.21 324 GLU B N 1
ATOM 5997 C CA . GLU B 1 324 ? -44.986 -10.660 -20.292 1.00 38.90 324 GLU B CA 1
ATOM 5998 C C . GLU B 1 324 ? -46.453 -10.592 -19.930 1.00 40.87 324 GLU B C 1
ATOM 5999 O O . GLU B 1 324 ? -47.258 -11.376 -20.416 1.00 46.97 324 GLU B O 1
ATOM 6005 N N . ARG B 1 325 ? -46.799 -9.639 -19.076 1.00 42.83 325 ARG B N 1
ATOM 6006 C CA . ARG B 1 325 ? -48.184 -9.402 -18.703 1.00 42.50 325 ARG B CA 1
ATOM 6007 C C . ARG B 1 325 ? -48.625 -8.046 -19.210 1.00 43.53 325 ARG B C 1
ATOM 6008 O O . ARG B 1 325 ? -48.444 -7.748 -20.383 1.00 47.56 325 ARG B O 1
ATOM 6016 N N . SER B 1 326 ? -49.180 -7.209 -18.354 1.00 40.49 326 SER B N 1
ATOM 6017 C CA . SER B 1 326 ? -49.405 -5.849 -18.774 1.00 39.05 326 SER B CA 1
ATOM 6018 C C . SER B 1 326 ? -48.124 -5.166 -19.255 1.00 39.29 326 SER B C 1
ATOM 6019 O O . SER B 1 326 ? -47.012 -5.647 -19.055 1.00 43.39 326 SER B O 1
ATOM 6022 N N . HIS B 1 327 ? -48.299 -4.026 -19.905 1.00 39.51 327 HIS B N 1
ATOM 6023 C CA . HIS B 1 327 ? -47.167 -3.296 -20.449 1.00 39.53 327 HIS B CA 1
ATOM 6024 C C . HIS B 1 327 ? -46.079 -3.032 -19.412 1.00 39.46 327 HIS B C 1
ATOM 6025 O O . HIS B 1 327 ? -46.335 -2.472 -18.352 1.00 40.90 327 HIS B O 1
ATOM 6032 N N . GLY B 1 328 ? -44.852 -3.391 -19.752 1.00 40.66 328 GLY B N 1
ATOM 6033 C CA . GLY B 1 328 ? -43.734 -3.206 -18.873 1.00 35.59 328 GLY B CA 1
ATOM 6034 C C . GLY B 1 328 ? -43.632 -4.219 -17.768 1.00 34.37 328 GLY B C 1
ATOM 6035 O O . GLY B 1 328 ? -42.667 -4.187 -17.014 1.00 38.37 328 GLY B O 1
ATOM 6036 N N . LEU B 1 329 ? -44.584 -5.123 -17.657 1.00 35.58 329 LEU B N 1
ATOM 6037 C CA . LEU B 1 329 ? -44.678 -6.019 -16.526 1.00 35.61 329 LEU B CA 1
ATOM 6038 C C . LEU B 1 329 ? -44.291 -7.417 -16.958 1.00 37.80 329 LEU B C 1
ATOM 6039 O O . LEU B 1 329 ? -44.846 -7.960 -17.915 1.00 41.78 329 LEU B O 1
ATOM 6044 N N . ASN B 1 330 ? -43.345 -7.988 -16.246 1.00 38.29 330 ASN B N 1
ATOM 6045 C CA . ASN B 1 330 ? -42.917 -9.350 -16.452 1.00 38.25 330 ASN B CA 1
ATOM 6046 C C . ASN B 1 330 ? -43.073 -10.136 -15.165 1.00 41.12 330 ASN B C 1
ATOM 6047 O O . ASN B 1 330 ? -43.047 -9.586 -14.073 1.00 46.17 330 ASN B O 1
ATOM 6052 N N . VAL B 1 331 ? -43.216 -11.437 -15.303 1.00 39.73 331 VAL B N 1
ATOM 6053 C CA . VAL B 1 331 ? -43.356 -12.325 -14.167 1.00 40.32 331 VAL B CA 1
ATOM 6054 C C . VAL B 1 331 ? -42.489 -13.536 -14.418 1.00 40.15 331 VAL B C 1
ATOM 6055 O O . VAL B 1 331 ? -42.452 -14.061 -15.530 1.00 40.37 331 VAL B O 1
ATOM 6059 N N . ALA B 1 332 ? -41.758 -13.953 -13.394 1.00 42.70 332 ALA B N 1
ATOM 6060 C CA . ALA B 1 332 ? -40.901 -15.124 -13.466 1.00 42.99 332 ALA B CA 1
ATOM 6061 C C . ALA B 1 332 ? -41.293 -16.061 -12.340 1.00 45.73 332 ALA B C 1
ATOM 6062 O O . ALA B 1 332 ? -41.230 -15.694 -11.168 1.00 46.24 332 ALA B O 1
ATOM 6064 N N . THR B 1 333 ? -41.719 -17.253 -12.695 1.00 49.40 333 THR B N 1
ATOM 6065 C CA . THR B 1 333 ? -42.180 -18.215 -11.722 1.00 49.04 333 THR B CA 1
ATOM 6066 C C . THR B 1 333 ? -41.015 -19.014 -11.184 1.00 50.53 333 THR B C 1
ATOM 6067 O O . THR B 1 333 ? -40.193 -19.517 -11.944 1.00 54.19 333 THR B O 1
ATOM 6071 N N . VAL B 1 334 ? -40.949 -19.115 -9.895 1.00 54.94 334 VAL B N 1
ATOM 6072 C CA . VAL B 1 334 ? -39.899 -19.869 -9.238 1.00 57.68 334 VAL B CA 1
ATOM 6073 C C . VAL B 1 334 ? -40.308 -21.332 -9.196 1.00 61.36 334 VAL B C 1
ATOM 6074 O O . VAL B 1 334 ? -41.493 -21.655 -9.143 1.00 60.61 334 VAL B O 1
ATOM 6078 N N . GLN B 1 335 ? -39.337 -22.215 -9.350 1.00 64.83 335 GLN B N 1
ATOM 6079 C CA . GLN B 1 335 ? -39.586 -23.644 -9.437 1.00 67.64 335 GLN B CA 1
ATOM 6080 C C . GLN B 1 335 ? -40.320 -24.269 -8.289 1.00 70.59 335 GLN B C 1
ATOM 6081 O O . GLN B 1 335 ? -41.228 -25.048 -8.479 1.00 69.86 335 GLN B O 1
ATOM 6087 N N . ASP B 1 336 ? -39.905 -23.934 -7.090 1.00 72.48 336 ASP B N 1
ATOM 6088 C CA . ASP B 1 336 ? -40.548 -24.461 -5.934 1.00 68.77 336 ASP B CA 1
ATOM 6089 C C . ASP B 1 336 ? -40.274 -23.591 -4.776 1.00 70.07 336 ASP B C 1
ATOM 6090 O O . ASP B 1 336 ? -39.421 -22.726 -4.792 1.00 66.96 336 ASP B O 1
ATOM 6095 N N . THR B 1 337 ? -41.027 -23.907 -3.748 1.00 76.94 337 THR B N 1
ATOM 6096 C CA . THR B 1 337 ? -41.012 -23.288 -2.452 1.00 73.82 337 THR B CA 1
ATOM 6097 C C . THR B 1 337 ? -39.630 -22.868 -1.964 1.00 73.56 337 THR B C 1
ATOM 6098 O O . THR B 1 337 ? -39.353 -21.701 -1.725 1.00 75.47 337 THR B O 1
ATOM 6102 N N . LYS B 1 338 ? -38.762 -23.850 -1.842 1.00 72.06 338 LYS B N 1
ATOM 6103 C CA . LYS B 1 338 ? -37.428 -23.653 -1.348 1.00 70.81 338 LYS B CA 1
ATOM 6104 C C . LYS B 1 338 ? -36.457 -22.857 -2.202 1.00 68.89 338 LYS B C 1
ATOM 6105 O O . LYS B 1 338 ? -35.431 -22.441 -1.714 1.00 66.30 338 LYS B O 1
ATOM 6111 N N . MET B 1 339 ? -36.768 -22.621 -3.466 1.00 67.57 339 MET B N 1
ATOM 6112 C CA . MET B 1 339 ? -35.865 -21.874 -4.325 1.00 62.79 339 MET B CA 1
ATOM 6113 C C . MET B 1 339 ? -35.560 -20.468 -3.828 1.00 58.17 339 MET B C 1
ATOM 6114 O O . MET B 1 339 ? -34.438 -20.016 -3.892 1.00 53.32 339 MET B O 1
ATOM 6119 N N . MET B 1 340 ? -36.549 -19.799 -3.259 1.00 56.39 340 MET B N 1
ATOM 6120 C CA . MET B 1 340 ? -36.388 -18.455 -2.750 1.00 55.37 340 MET B CA 1
ATOM 6121 C C . MET B 1 340 ? -35.308 -18.311 -1.697 1.00 55.80 340 MET B C 1
ATOM 6122 O O . MET B 1 340 ? -34.657 -17.303 -1.634 1.00 52.40 340 MET B O 1
ATOM 6127 N N . ARG B 1 341 ? -35.137 -19.313 -0.852 1.00 61.43 341 ARG B N 1
ATOM 6128 C CA . ARG B 1 341 ? -34.132 -19.283 0.167 1.00 57.84 341 ARG B CA 1
ATOM 6129 C C . ARG B 1 341 ? -32.822 -19.882 -0.240 1.00 56.67 341 ARG B C 1
ATOM 6130 O O . ARG B 1 341 ? -31.802 -19.414 0.188 1.00 58.37 341 ARG B O 1
ATOM 6138 N N . ASP B 1 342 ? -32.818 -20.900 -1.081 1.00 59.39 342 ASP B N 1
ATOM 6139 C CA . ASP B 1 342 ? -31.539 -21.511 -1.418 1.00 60.14 342 ASP B CA 1
ATOM 6140 C C . ASP B 1 342 ? -30.796 -20.783 -2.521 1.00 57.32 342 ASP B C 1
ATOM 6141 O O . ASP B 1 342 ? -29.614 -21.072 -2.733 1.00 57.34 342 ASP B O 1
ATOM 6146 N N . PHE B 1 343 ? -31.424 -19.823 -3.191 1.00 53.92 343 PHE B N 1
ATOM 6147 C CA . PHE B 1 343 ? -30.806 -19.175 -4.332 1.00 51.91 343 PHE B CA 1
ATOM 6148 C C . PHE B 1 343 ? -30.623 -17.687 -4.107 1.00 49.38 343 PHE B C 1
ATOM 6149 O O . PHE B 1 343 ? -31.357 -17.069 -3.345 1.00 51.42 343 PHE B O 1
ATOM 6157 N N . GLY B 1 344 ? -29.630 -17.126 -4.785 1.00 48.25 344 GLY B N 1
ATOM 6158 C CA . GLY B 1 344 ? -29.593 -15.712 -5.077 1.00 46.25 344 GLY B CA 1
ATOM 6159 C C . GLY B 1 344 ? -30.061 -15.454 -6.508 1.00 44.88 344 GLY B C 1
ATOM 6160 O O . GLY B 1 344 ? -30.248 -16.364 -7.298 1.00 45.35 344 GLY B O 1
ATOM 6161 N N . PHE B 1 345 ? -30.253 -14.181 -6.836 1.00 43.98 345 PHE B N 1
ATOM 6162 C CA . PHE B 1 345 ? -30.899 -13.837 -8.094 1.00 39.87 345 PHE B CA 1
ATOM 6163 C C . PHE B 1 345 ? -30.231 -12.643 -8.727 1.00 39.92 345 PHE B C 1
ATOM 6164 O O . PHE B 1 345 ? -29.951 -11.658 -8.041 1.00 39.46 345 PHE B O 1
ATOM 6172 N N . VAL B 1 346 ? -30.002 -12.742 -10.042 1.00 40.21 346 VAL B N 1
ATOM 6173 C CA . VAL B 1 346 ? -29.334 -11.715 -10.835 1.00 39.18 346 VAL B CA 1
ATOM 6174 C C . VAL B 1 346 ? -30.157 -11.382 -12.067 1.00 39.06 346 VAL B C 1
ATOM 6175 O O . VAL B 1 346 ? -30.664 -12.270 -12.755 1.00 41.44 346 VAL B O 1
ATOM 6179 N N . LEU B 1 347 ? -30.257 -10.106 -12.355 1.00 37.07 347 LEU B N 1
ATOM 6180 C CA . LEU B 1 347 ? -30.984 -9.586 -13.485 1.00 33.87 347 LEU B CA 1
ATOM 6181 C C . LEU B 1 347 ? -29.960 -9.071 -14.473 1.00 36.42 347 LEU B C 1
ATOM 6182 O O . LEU B 1 347 ? -29.240 -8.123 -14.173 1.00 37.40 347 LEU B O 1
ATOM 6187 N N . ALA B 1 348 ? -29.884 -9.703 -15.639 1.00 40.72 348 ALA B N 1
ATOM 6188 C CA . ALA B 1 348 ? -28.975 -9.288 -16.702 1.00 38.59 348 ALA B CA 1
ATOM 6189 C C . ALA B 1 348 ? -29.703 -8.380 -17.686 1.00 38.08 348 ALA B C 1
ATOM 6190 O O . ALA B 1 348 ? -30.809 -8.691 -18.106 1.00 37.11 348 ALA B O 1
ATOM 6192 N N . VAL B 1 349 ? -29.085 -7.266 -18.043 1.00 36.33 349 VAL B N 1
ATOM 6193 C CA . VAL B 1 349 ? -29.766 -6.191 -18.745 1.00 36.95 349 VAL B CA 1
ATOM 6194 C C . VAL B 1 349 ? -28.857 -5.645 -19.837 1.00 37.77 349 VAL B C 1
ATOM 6195 O O . VAL B 1 349 ? -27.691 -5.336 -19.586 1.00 40.80 349 VAL B O 1
ATOM 6199 N N . ARG B 1 350 ? -29.390 -5.537 -21.050 1.00 37.50 350 ARG B N 1
ATOM 6200 C CA . ARG B 1 350 ? -28.699 -4.944 -22.188 1.00 38.42 350 ARG B CA 1
ATOM 6201 C C . ARG B 1 350 ? -29.578 -3.855 -22.769 1.00 36.39 350 ARG B C 1
ATOM 6202 O O . ARG B 1 350 ? -30.778 -4.051 -22.920 1.00 37.76 350 ARG B O 1
ATOM 6210 N N . ALA B 1 351 ? -28.999 -2.705 -23.076 1.00 35.50 351 ALA B N 1
ATOM 6211 C CA . ALA B 1 351 ? -29.799 -1.679 -23.722 1.00 40.82 351 ALA B CA 1
ATOM 6212 C C . ALA B 1 351 ? -28.900 -0.727 -24.489 1.00 37.94 351 ALA B C 1
ATOM 6213 O O . ALA B 1 351 ? -27.727 -0.584 -24.172 1.00 42.94 351 ALA B O 1
ATOM 6215 N N . ASP B 1 352 ? -29.469 -0.066 -25.490 1.00 36.44 352 ASP B N 1
ATOM 6216 C CA . ASP B 1 352 ? -28.711 0.807 -26.389 1.00 39.10 352 ASP B CA 1
ATOM 6217 C C . ASP B 1 352 ? -28.640 2.234 -25.880 1.00 40.04 352 ASP B C 1
ATOM 6218 O O . ASP B 1 352 ? -28.849 3.214 -26.576 1.00 40.90 352 ASP B O 1
ATOM 6223 N N . VAL B 1 353 ? -28.321 2.341 -24.609 1.00 38.08 353 VAL B N 1
ATOM 6224 C CA . VAL B 1 353 ? -28.019 3.602 -23.982 1.00 36.47 353 VAL B CA 1
ATOM 6225 C C . VAL B 1 353 ? -26.646 3.450 -23.390 1.00 37.97 353 VAL B C 1
ATOM 6226 O O . VAL B 1 353 ? -26.099 2.358 -23.330 1.00 40.49 353 VAL B O 1
ATOM 6230 N N . ALA B 1 354 ? -26.071 4.568 -22.995 1.00 38.48 354 ALA B N 1
ATOM 6231 C CA . ALA B 1 354 ? -24.811 4.529 -22.288 1.00 39.29 354 ALA B CA 1
ATOM 6232 C C . ALA B 1 354 ? -24.965 3.792 -20.962 1.00 42.72 354 ALA B C 1
ATOM 6233 O O . ALA B 1 354 ? -26.036 3.775 -20.344 1.00 49.25 354 ALA B O 1
ATOM 6235 N N . ALA B 1 355 ? -23.869 3.183 -20.524 1.00 40.66 355 ALA B N 1
ATOM 6236 C CA . ALA B 1 355 ? -23.856 2.532 -19.222 1.00 35.92 355 ALA B CA 1
ATOM 6237 C C . ALA B 1 355 ? -24.238 3.502 -18.122 1.00 37.12 355 ALA B C 1
ATOM 6238 O O . ALA B 1 355 ? -24.925 3.132 -17.173 1.00 47.99 355 ALA B O 1
ATOM 6240 N N . GLU B 1 356 ? -23.818 4.754 -18.244 1.00 41.12 356 GLU B N 1
ATOM 6241 C CA . GLU B 1 356 ? -24.228 5.753 -17.275 1.00 40.34 356 GLU B CA 1
ATOM 6242 C C . GLU B 1 356 ? -25.738 5.853 -17.185 1.00 41.92 356 GLU B C 1
ATOM 6243 O O . GLU B 1 356 ? -26.286 5.950 -16.088 1.00 45.35 356 GLU B O 1
ATOM 6249 N N . VAL B 1 357 ? -26.429 5.833 -18.323 1.00 42.72 357 VAL B N 1
ATOM 6250 C CA . VAL B 1 357 ? -27.888 5.875 -18.310 1.00 41.74 357 VAL B CA 1
ATOM 6251 C C . VAL B 1 357 ? -28.436 4.625 -17.652 1.00 41.30 357 VAL B C 1
ATOM 6252 O O . VAL B 1 357 ? -29.333 4.676 -16.811 1.00 48.17 357 VAL B O 1
ATOM 6256 N N . LEU B 1 358 ? -27.918 3.480 -18.049 1.00 41.32 358 LEU B N 1
ATOM 6257 C CA . LEU B 1 358 ? -28.427 2.235 -17.511 1.00 39.07 358 LEU B CA 1
ATOM 6258 C C . LEU B 1 358 ? -28.304 2.211 -16.002 1.00 42.01 358 LEU B C 1
ATOM 6259 O O . LEU B 1 358 ? -29.249 1.849 -15.297 1.00 47.57 358 LEU B O 1
ATOM 6264 N N . LEU B 1 359 ? -27.132 2.583 -15.490 1.00 40.86 359 LEU B N 1
ATOM 6265 C CA . LEU B 1 359 ? -26.895 2.478 -14.059 1.00 36.86 359 LEU B CA 1
ATOM 6266 C C . LEU B 1 359 ? -27.710 3.480 -13.282 1.00 37.98 359 LEU B C 1
ATOM 6267 O O . LEU B 1 359 ? -28.105 3.199 -12.161 1.00 43.70 359 LEU B O 1
ATOM 6272 N N . THR B 1 360 ? -27.982 4.638 -13.844 1.00 44.02 360 THR B N 1
ATOM 6273 C CA . THR B 1 360 ? -28.731 5.599 -13.069 1.00 35.74 360 THR B CA 1
ATOM 6274 C C . THR B 1 360 ? -30.226 5.417 -13.224 1.00 40.90 360 THR B C 1
ATOM 6275 O O . THR B 1 360 ? -30.956 5.452 -12.232 1.00 47.30 360 THR B O 1
ATOM 6279 N N . HIS B 1 361 ? -30.708 5.194 -14.438 1.00 41.36 361 HIS B N 1
ATOM 6280 C CA . HIS B 1 361 ? -32.140 5.227 -14.681 1.00 38.99 361 HIS B CA 1
ATOM 6281 C C . HIS B 1 361 ? -32.805 3.873 -14.605 1.00 36.27 361 HIS B C 1
ATOM 6282 O O . HIS B 1 361 ? -33.955 3.796 -14.187 1.00 35.73 361 HIS B O 1
ATOM 6289 N N . PHE B 1 362 ? -32.124 2.807 -14.997 1.00 37.24 362 PHE B N 1
ATOM 6290 C CA . PHE B 1 362 ? -32.778 1.504 -14.971 1.00 34.23 362 PHE B CA 1
ATOM 6291 C C . PHE B 1 362 ? -33.150 1.067 -13.569 1.00 40.72 362 PHE B C 1
ATOM 6292 O O . PHE B 1 362 ? -34.301 0.653 -13.367 1.00 36.65 362 PHE B O 1
ATOM 6300 N N . PRO B 1 363 ? -32.271 1.114 -12.577 1.00 35.26 363 PRO B N 1
ATOM 6301 C CA . PRO B 1 363 ? -32.707 0.679 -11.252 1.00 33.77 363 PRO B CA 1
ATOM 6302 C C . PRO B 1 363 ? -33.814 1.545 -10.738 1.00 33.77 363 PRO B C 1
ATOM 6303 O O . PRO B 1 363 ? -34.737 1.070 -10.084 1.00 43.77 363 PRO B O 1
ATOM 6307 N N . ALA B 1 364 ? -33.743 2.825 -11.039 1.00 40.99 364 ALA B N 1
ATOM 6308 C CA . ALA B 1 364 ? -34.774 3.729 -10.588 1.00 31.39 364 ALA B CA 1
ATOM 6309 C C . ALA B 1 364 ? -36.138 3.382 -11.178 1.00 35.06 364 ALA B C 1
ATOM 6310 O O . ALA B 1 364 ? -37.154 3.603 -10.529 1.00 40.60 364 ALA B O 1
ATOM 6312 N N . GLN B 1 365 ? -36.198 2.838 -12.389 1.00 33.97 365 GLN B N 1
ATOM 6313 C CA . GLN B 1 365 ? -37.484 2.616 -13.032 1.00 31.22 365 GLN B CA 1
ATOM 6314 C C . GLN B 1 365 ? -37.987 1.186 -12.931 1.00 33.79 365 GLN B C 1
ATOM 6315 O O . GLN B 1 365 ? -39.148 0.935 -13.255 1.00 33.95 365 GLN B O 1
ATOM 6321 N N . MET B 1 366 ? -37.157 0.255 -12.500 1.00 34.90 366 MET B N 1
ATOM 6322 C CA . MET B 1 366 ? -37.572 -1.114 -12.300 1.00 31.64 366 MET B CA 1
ATOM 6323 C C . MET B 1 366 ? -37.987 -1.328 -10.849 1.00 32.86 366 MET B C 1
ATOM 6324 O O . MET B 1 366 ? -37.323 -0.872 -9.934 1.00 34.19 366 MET B O 1
ATOM 6329 N N . LYS B 1 367 ? -39.110 -1.994 -10.657 1.00 32.70 367 LYS B N 1
ATOM 6330 C CA . LYS B 1 367 ? -39.602 -2.392 -9.355 1.00 31.02 367 LYS B CA 1
ATOM 6331 C C . LYS B 1 367 ? -39.811 -3.886 -9.386 1.00 34.40 367 LYS B C 1
ATOM 6332 O O . LYS B 1 367 ? -40.645 -4.377 -10.142 1.00 35.89 367 LYS B O 1
ATOM 6338 N N . ILE B 1 368 ? -39.082 -4.597 -8.552 1.00 34.66 368 ILE B N 1
ATOM 6339 C CA . ILE B 1 368 ? -39.231 -6.034 -8.402 1.00 33.16 368 ILE B CA 1
ATOM 6340 C C . ILE B 1 368 ? -39.893 -6.311 -7.077 1.00 36.15 368 ILE B C 1
ATOM 6341 O O . ILE B 1 368 ? -39.541 -5.700 -6.065 1.00 37.75 368 ILE B O 1
ATOM 6346 N N . ALA B 1 369 ? -40.856 -7.219 -7.080 1.00 37.96 369 ALA B N 1
ATOM 6347 C CA . ALA B 1 369 ? -41.605 -7.533 -5.880 1.00 34.34 369 ALA B CA 1
ATOM 6348 C C . ALA B 1 369 ? -42.301 -8.861 -6.082 1.00 38.49 369 ALA B C 1
ATOM 6349 O O . ALA B 1 369 ? -42.463 -9.304 -7.211 1.00 40.68 369 ALA B O 1
ATOM 6351 N N . PRO B 1 370 ? -42.722 -9.522 -5.008 1.00 40.82 370 PRO B N 1
ATOM 6352 C CA . PRO B 1 370 ? -43.689 -10.602 -5.169 1.00 39.90 370 PRO B CA 1
ATOM 6353 C C . PRO B 1 370 ? -44.945 -10.092 -5.843 1.00 40.70 370 PRO B C 1
ATOM 6354 O O . PRO B 1 370 ? -45.365 -8.956 -5.645 1.00 41.61 370 PRO B O 1
ATOM 6358 N N . VAL B 1 371 ? -45.551 -10.971 -6.631 1.00 44.28 371 VAL B N 1
ATOM 6359 C CA . VAL B 1 371 ? -46.724 -10.626 -7.424 1.00 43.10 371 VAL B CA 1
ATOM 6360 C C . VAL B 1 371 ? -47.764 -9.920 -6.585 1.00 43.95 371 VAL B C 1
ATOM 6361 O O . VAL B 1 371 ? -48.449 -9.001 -7.054 1.00 44.51 371 VAL B O 1
ATOM 6365 N N . THR B 1 372 ? -47.881 -10.329 -5.326 1.00 44.46 372 THR B N 1
ATOM 6366 C CA . THR B 1 372 ? -48.913 -9.837 -4.423 1.00 46.74 372 THR B CA 1
ATOM 6367 C C . THR B 1 372 ? -48.728 -8.381 -4.031 1.00 44.29 372 THR B C 1
ATOM 6368 O O . THR B 1 372 ? -49.690 -7.748 -3.595 1.00 49.26 372 THR B O 1
ATOM 6372 N N . ARG B 1 373 ? -47.532 -7.835 -4.180 1.00 43.24 373 ARG B N 1
ATOM 6373 C CA . ARG B 1 373 ? -47.267 -6.457 -3.812 1.00 42.07 373 ARG B CA 1
ATOM 6374 C C . ARG B 1 373 ? -46.950 -5.526 -4.980 1.00 38.23 373 ARG B C 1
ATOM 6375 O O . ARG B 1 373 ? -46.793 -4.329 -4.756 1.00 35.56 373 ARG B O 1
ATOM 6383 N N . ILE B 1 374 ? -46.854 -6.027 -6.209 1.00 35.59 374 ILE B N 1
ATOM 6384 C CA . ILE B 1 374 ? -46.358 -5.186 -7.288 1.00 34.96 374 ILE B CA 1
ATOM 6385 C C . ILE B 1 374 ? -47.339 -4.056 -7.582 1.00 35.61 374 ILE B C 1
ATOM 6386 O O . ILE B 1 374 ? -46.937 -2.908 -7.747 1.00 37.12 374 ILE B O 1
ATOM 6391 N N . ARG B 1 375 ? -48.633 -4.344 -7.575 1.00 37.54 375 ARG B N 1
ATOM 6392 C CA . ARG B 1 375 ? -49.620 -3.294 -7.754 1.00 37.05 375 ARG B CA 1
ATOM 6393 C C . ARG B 1 375 ? -49.521 -2.238 -6.671 1.00 40.31 375 ARG B C 1
ATOM 6394 O O . ARG B 1 375 ? -49.578 -1.041 -6.965 1.00 44.34 375 ARG B O 1
ATOM 6402 N N . ASP B 1 376 ? -49.374 -2.655 -5.410 1.00 41.39 376 ASP B N 1
ATOM 6403 C CA . ASP B 1 376 ? -49.205 -1.679 -4.346 1.00 40.99 376 ASP B CA 1
ATOM 6404 C C . ASP B 1 376 ? -47.979 -0.835 -4.581 1.00 37.61 376 ASP B C 1
ATOM 6405 O O . ASP B 1 376 ? -48.005 0.377 -4.373 1.00 39.37 376 ASP B O 1
ATOM 6410 N N . LEU B 1 377 ? -46.887 -1.462 -4.989 1.00 36.04 377 LEU B N 1
ATOM 6411 C CA . LEU B 1 377 ? -45.660 -0.704 -5.177 1.00 37.31 377 LEU B CA 1
ATOM 6412 C C . LEU B 1 377 ? -45.818 0.338 -6.270 1.00 40.37 377 LEU B C 1
ATOM 6413 O O . LEU B 1 377 ? -45.262 1.434 -6.181 1.00 39.69 377 LEU B O 1
ATOM 6418 N N . VAL B 1 378 ? -46.565 0.015 -7.314 1.00 40.85 378 VAL B N 1
ATOM 6419 C CA . VAL B 1 378 ? -46.711 0.983 -8.381 1.00 39.65 378 VAL B CA 1
ATOM 6420 C C . VAL B 1 378 ? -47.741 2.020 -8.013 1.00 38.18 378 VAL B C 1
ATOM 6421 O O . VAL B 1 378 ? -47.535 3.209 -8.232 1.00 41.63 378 VAL B O 1
ATOM 6425 N N . GLN B 1 379 ? -48.833 1.598 -7.408 1.00 36.90 379 GLN B N 1
ATOM 6426 C CA . GLN B 1 379 ? -49.876 2.536 -7.067 1.00 39.66 379 GLN B CA 1
ATOM 6427 C C . GLN B 1 379 ? -49.408 3.533 -6.021 1.00 42.35 379 GLN B C 1
ATOM 6428 O O . GLN B 1 379 ? -49.766 4.715 -6.074 1.00 42.65 379 GLN B O 1
ATOM 6434 N N . LEU B 1 380 ? -48.614 3.084 -5.058 1.00 41.50 380 LEU B N 1
ATOM 6435 C CA . LEU B 1 380 ? -48.208 3.964 -3.978 1.00 40.56 380 LEU B CA 1
ATOM 6436 C C . LEU B 1 380 ? -46.853 4.593 -4.205 1.00 38.61 380 LEU B C 1
ATOM 6437 O O . LEU B 1 380 ? -46.448 5.435 -3.404 1.00 42.29 380 LEU B O 1
ATOM 6442 N N . GLN B 1 381 ? -46.151 4.186 -5.256 1.00 37.53 381 GLN B N 1
ATOM 6443 C CA . GLN B 1 381 ? -44.877 4.763 -5.635 1.00 40.97 381 GLN B CA 1
ATOM 6444 C C . GLN B 1 381 ? -43.809 4.495 -4.582 1.00 38.87 381 GLN B C 1
ATOM 6445 O O . GLN B 1 381 ? -43.230 5.398 -4.007 1.00 44.17 381 GLN B O 1
ATOM 6451 N N . LEU B 1 382 ? -43.548 3.231 -4.355 1.00 37.39 382 LEU B N 1
ATOM 6452 C CA . LEU B 1 382 ? -42.529 2.815 -3.415 1.00 38.37 382 LEU B CA 1
ATOM 6453 C C . LEU B 1 382 ? -41.533 1.932 -4.135 1.00 38.26 382 LEU B C 1
ATOM 6454 O O . LEU B 1 382 ? -41.869 1.308 -5.141 1.00 39.56 382 LEU B O 1
ATOM 6459 N N . PRO B 1 383 ? -40.306 1.847 -3.646 1.00 37.52 383 PRO B N 1
ATOM 6460 C CA . PRO B 1 383 ? -39.323 0.967 -4.272 1.00 34.14 383 PRO B CA 1
ATOM 6461 C C . PRO B 1 383 ? -39.685 -0.489 -4.093 1.00 33.96 383 PRO B C 1
ATOM 6462 O O . PRO B 1 383 ? -40.507 -0.856 -3.267 1.00 46.16 383 PRO B O 1
ATOM 6466 N N . GLY B 1 384 ? -39.051 -1.320 -4.906 1.00 34.20 384 GLY B N 1
ATOM 6467 C CA . GLY B 1 384 ? -39.033 -2.745 -4.715 1.00 33.49 384 GLY B CA 1
ATOM 6468 C C . GLY B 1 384 ? -37.671 -3.236 -4.261 1.00 35.94 384 GLY B C 1
ATOM 6469 O O . GLY B 1 384 ? -36.815 -2.475 -3.815 1.00 35.85 384 GLY B O 1
ATOM 6470 N N . ILE B 1 385 ? -37.477 -4.543 -4.402 1.00 34.34 385 ILE B N 1
ATOM 6471 C CA . ILE B 1 385 ? -36.224 -5.158 -4.026 1.00 31.95 385 ILE B CA 1
ATOM 6472 C C . ILE B 1 385 ? -35.070 -4.395 -4.618 1.00 32.58 385 ILE B C 1
ATOM 6473 O O . ILE B 1 385 ? -35.106 -3.964 -5.764 1.00 34.21 385 ILE B O 1
ATOM 6478 N N . GLY B 1 386 ? -34.039 -4.195 -3.843 1.00 32.24 386 GLY B N 1
ATOM 6479 C CA . GLY B 1 386 ? -32.908 -3.470 -4.324 1.00 31.19 386 GLY B CA 1
ATOM 6480 C C . GLY B 1 386 ? -32.062 -4.180 -5.334 1.00 34.98 386 GLY B C 1
ATOM 6481 O O . GLY B 1 386 ? -32.031 -5.380 -5.410 1.00 35.39 386 GLY B O 1
ATOM 6482 N N . LEU B 1 387 ? -31.352 -3.396 -6.110 1.00 38.34 387 LEU B N 1
ATOM 6483 C CA . LEU B 1 387 ? -30.499 -3.931 -7.124 1.00 37.09 387 LEU B CA 1
ATOM 6484 C C . LEU B 1 387 ? -29.093 -3.480 -6.894 1.00 40.48 387 LEU B C 1
ATOM 6485 O O . LEU B 1 387 ? -28.839 -2.340 -6.685 1.00 38.61 387 LEU B O 1
ATOM 6490 N N . ARG B 1 388 ? -28.177 -4.409 -6.916 1.00 38.35 388 ARG B N 1
ATOM 6491 C CA . ARG B 1 388 ? -26.804 -4.080 -6.722 1.00 42.47 388 ARG B CA 1
ATOM 6492 C C . ARG B 1 388 ? -26.020 -4.431 -7.951 1.00 44.04 388 ARG B C 1
ATOM 6493 O O . ARG B 1 388 ? -26.055 -5.537 -8.403 1.00 45.00 388 ARG B O 1
ATOM 6501 N N . THR B 1 389 ? -25.292 -3.473 -8.473 1.00 41.75 389 THR B N 1
ATOM 6502 C CA . THR B 1 389 ? -24.509 -3.675 -9.651 1.00 41.67 389 THR B CA 1
ATOM 6503 C C . THR B 1 389 ? -23.331 -4.576 -9.421 1.00 44.42 389 THR B C 1
ATOM 6504 O O . THR B 1 389 ? -22.557 -4.349 -8.552 1.00 48.65 389 THR B O 1
ATOM 6508 N N . MET B 1 390 ? -23.195 -5.604 -10.226 1.00 41.54 390 MET B N 1
ATOM 6509 C CA . MET B 1 390 ? -22.091 -6.510 -10.109 1.00 42.67 390 MET B CA 1
ATOM 6510 C C . MET B 1 390 ? -21.028 -6.040 -11.041 1.00 45.60 390 MET B C 1
ATOM 6511 O O . MET B 1 390 ? -21.320 -5.530 -12.082 1.00 47.83 390 MET B O 1
ATOM 6516 N N . PRO B 1 391 ? -19.778 -6.225 -10.674 1.00 49.67 391 PRO B N 1
ATOM 6517 C CA . PRO B 1 391 ? -18.744 -5.691 -11.556 1.00 49.76 391 PRO B CA 1
ATOM 6518 C C . PRO B 1 391 ? -18.711 -6.416 -12.872 1.00 49.41 391 PRO B C 1
ATOM 6519 O O . PRO B 1 391 ? -18.439 -5.806 -13.910 1.00 50.80 391 PRO B O 1
ATOM 6523 N N . VAL B 1 392 ? -19.036 -7.702 -12.870 1.00 45.78 392 VAL B N 1
ATOM 6524 C CA . VAL B 1 392 ? -18.906 -8.516 -14.061 1.00 49.01 392 VAL B CA 1
ATOM 6525 C C . VAL B 1 392 ? -19.843 -9.690 -13.901 1.00 48.01 392 VAL B C 1
ATOM 6526 O O . VAL B 1 392 ? -20.306 -9.982 -12.803 1.00 51.18 392 VAL B O 1
ATOM 6530 N N . ALA B 1 393 ? -20.154 -10.344 -15.001 1.00 46.21 393 ALA B N 1
ATOM 6531 C CA . ALA B 1 393 ? -21.027 -11.495 -14.931 1.00 46.91 393 ALA B CA 1
ATOM 6532 C C . ALA B 1 393 ? -20.479 -12.475 -13.907 1.00 50.86 393 ALA B C 1
ATOM 6533 O O . ALA B 1 393 ? -19.277 -12.751 -13.908 1.00 55.10 393 ALA B O 1
ATOM 6535 N N . PRO B 1 394 ? -21.308 -13.002 -13.022 1.00 51.45 394 PRO B N 1
ATOM 6536 C CA . PRO B 1 394 ? -20.876 -14.120 -12.200 1.00 52.98 394 PRO B CA 1
ATOM 6537 C C . PRO B 1 394 ? -20.427 -15.261 -13.087 1.00 53.94 394 PRO B C 1
ATOM 6538 O O . PRO B 1 394 ? -20.608 -15.268 -14.300 1.00 58.10 394 PRO B O 1
ATOM 6542 N N . ARG B 1 395 ? -19.866 -16.258 -12.451 1.00 53.94 395 ARG B N 1
ATOM 6543 C CA . ARG B 1 395 ? -19.244 -17.350 -13.155 1.00 52.63 395 ARG B CA 1
ATOM 6544 C C . ARG B 1 395 ? -20.211 -18.469 -13.412 1.00 53.52 395 ARG B C 1
ATOM 6545 O O . ARG B 1 395 ? -19.958 -19.308 -14.275 1.00 57.34 395 ARG B O 1
ATOM 6553 N N . GLN B 1 396 ? -21.298 -18.511 -12.669 1.00 51.90 396 GLN B N 1
ATOM 6554 C CA . GLN B 1 396 ? -22.267 -19.573 -12.839 1.00 51.33 396 GLN B CA 1
ATOM 6555 C C . GLN B 1 396 ? -23.187 -19.313 -14.012 1.00 52.82 396 GLN B C 1
ATOM 6556 O O . GLN B 1 396 ? -23.905 -20.218 -14.433 1.00 55.44 396 GLN B O 1
ATOM 6562 N N . ILE B 1 397 ? -23.186 -18.108 -14.558 1.00 51.89 397 ILE B N 1
ATOM 6563 C CA . ILE B 1 397 ? -24.044 -17.833 -15.700 1.00 52.33 397 ILE B CA 1
ATOM 6564 C C . ILE B 1 397 ? -23.163 -17.491 -16.889 1.00 51.56 397 ILE B C 1
ATOM 6565 O O . ILE B 1 397 ? -22.050 -16.970 -16.716 1.00 49.00 397 ILE B O 1
ATOM 6570 N N . PRO B 1 398 ? -23.631 -17.767 -18.101 1.00 49.40 398 PRO B N 1
ATOM 6571 C CA . PRO B 1 398 ? -22.813 -17.526 -19.287 1.00 49.10 398 PRO B CA 1
ATOM 6572 C C . PRO B 1 398 ? -22.565 -16.053 -19.494 1.00 49.58 398 PRO B C 1
ATOM 6573 O O . PRO B 1 398 ? -23.452 -15.224 -19.298 1.00 54.54 398 PRO B O 1
ATOM 6577 N N . TYR B 1 399 ? -21.349 -15.733 -19.892 1.00 48.67 399 TYR B N 1
ATOM 6578 C CA . TYR B 1 399 ? -21.014 -14.370 -20.263 1.00 52.66 399 TYR B CA 1
ATOM 6579 C C . TYR B 1 399 ? -21.784 -13.939 -21.507 1.00 54.97 399 TYR B C 1
ATOM 6580 O O . TYR B 1 399 ? -21.833 -14.662 -22.504 1.00 55.96 399 TYR B O 1
ATOM 6589 N N . HIS B 1 400 ? -22.392 -12.764 -21.451 1.00 52.73 400 HIS B N 1
ATOM 6590 C CA . HIS B 1 400 ? -22.983 -12.130 -22.621 1.00 49.17 400 HIS B CA 1
ATOM 6591 C C . HIS B 1 400 ? -22.427 -10.725 -22.674 1.00 50.16 400 HIS B C 1
ATOM 6592 O O . HIS B 1 400 ? -22.765 -9.896 -21.831 1.00 53.01 400 HIS B O 1
ATOM 6599 N N . ALA B 1 401 ? -21.556 -10.462 -23.634 1.00 49.67 401 ALA B N 1
ATOM 6600 C CA . ALA B 1 401 ? -20.972 -9.139 -23.748 1.00 49.36 401 ALA B CA 1
ATOM 6601 C C . ALA B 1 401 ? -22.071 -8.106 -23.944 1.00 47.74 401 ALA B C 1
ATOM 6602 O O . ALA B 1 401 ? -23.082 -8.367 -24.587 1.00 44.12 401 ALA B O 1
ATOM 6604 N N . GLY B 1 402 ? -21.894 -6.951 -23.333 1.00 46.49 402 GLY B N 1
ATOM 6605 C CA . GLY B 1 402 ? -22.861 -5.896 -23.400 1.00 42.92 402 GLY B CA 1
ATOM 6606 C C . GLY B 1 402 ? -23.851 -5.855 -22.258 1.00 45.16 402 GLY B C 1
ATOM 6607 O O . GLY B 1 402 ? -24.471 -4.819 -22.054 1.00 46.71 402 GLY B O 1
ATOM 6608 N N . TYR B 1 403 ? -24.018 -6.937 -21.509 1.00 41.15 403 TYR B N 1
ATOM 6609 C CA . TYR B 1 403 ? -25.026 -6.972 -20.464 1.00 41.32 403 TYR B CA 1
ATOM 6610 C C . TYR B 1 403 ? -24.497 -6.473 -19.125 1.00 42.77 403 TYR B C 1
ATOM 6611 O O . TYR B 1 403 ? -23.355 -6.731 -18.754 1.00 45.96 403 TYR B O 1
ATOM 6620 N N . THR B 1 404 ? -25.346 -5.774 -18.394 1.00 41.36 404 THR B N 1
ATOM 6621 C CA . THR B 1 404 ? -25.047 -5.343 -17.042 1.00 37.80 404 THR B CA 1
ATOM 6622 C C . THR B 1 404 ? -25.796 -6.221 -16.053 1.00 39.83 404 THR B C 1
ATOM 6623 O O . THR B 1 404 ? -26.950 -6.585 -16.275 1.00 41.52 404 THR B O 1
ATOM 6627 N N . TYR B 1 405 ? -25.091 -6.686 -15.035 1.00 43.69 405 TYR B N 1
ATOM 6628 C CA . TYR B 1 405 ? -25.623 -7.576 -14.044 1.00 37.64 405 TYR B CA 1
ATOM 6629 C C . TYR B 1 405 ? -25.967 -6.912 -12.737 1.00 40.38 405 TYR B C 1
ATOM 6630 O O . TYR B 1 405 ? -25.225 -6.147 -12.232 1.00 42.12 405 TYR B O 1
ATOM 6639 N N . PHE B 1 406 ? -27.141 -7.214 -12.221 1.00 41.74 406 PHE B N 1
ATOM 6640 C CA . PHE B 1 406 ? -27.620 -6.650 -10.985 1.00 39.03 406 PHE B CA 1
ATOM 6641 C C . PHE B 1 406 ? -28.064 -7.751 -10.068 1.00 41.26 406 PHE B C 1
ATOM 6642 O O . PHE B 1 406 ? -28.865 -8.558 -10.425 1.00 43.51 406 PHE B O 1
ATOM 6650 N N . GLU B 1 407 ? -27.560 -7.762 -8.857 1.00 44.08 407 GLU B N 1
ATOM 6651 C CA . GLU B 1 407 ? -27.954 -8.773 -7.915 1.00 44.10 407 GLU B CA 1
ATOM 6652 C C . GLU B 1 407 ? -29.110 -8.275 -7.078 1.00 41.69 407 GLU B C 1
ATOM 6653 O O . GLU B 1 407 ? -29.107 -7.160 -6.678 1.00 39.90 407 GLU B O 1
ATOM 6659 N N . LEU B 1 408 ? -30.132 -9.092 -6.886 1.00 38.96 408 LEU B N 1
ATOM 6660 C CA . LEU B 1 408 ? -31.244 -8.727 -6.024 1.00 38.23 408 LEU B CA 1
ATOM 6661 C C . LEU B 1 408 ? -30.807 -8.793 -4.565 1.00 42.55 408 LEU B C 1
ATOM 6662 O O . LEU B 1 408 ? -30.235 -9.789 -4.128 1.00 43.44 408 LEU B O 1
ATOM 6667 N N . GLU B 1 409 ? -31.065 -7.738 -3.822 1.00 40.97 409 GLU B N 1
ATOM 6668 C CA . GLU B 1 409 ? -30.674 -7.670 -2.442 1.00 39.12 409 GLU B CA 1
ATOM 6669 C C . GLU B 1 409 ? -31.679 -8.286 -1.523 1.00 43.62 409 GLU B C 1
ATOM 6670 O O . GLU B 1 409 ? -32.817 -7.919 -1.524 1.00 43.84 409 GLU B O 1
ATOM 6676 N N . LYS B 1 410 ? -31.244 -9.219 -0.704 1.00 43.07 410 LYS B N 1
ATOM 6677 C CA . LYS B 1 410 ? -32.185 -9.871 0.184 1.00 42.29 410 LYS B CA 1
ATOM 6678 C C . LYS B 1 410 ? -32.276 -9.126 1.509 1.00 42.99 410 LYS B C 1
ATOM 6679 O O . LYS B 1 410 ? -31.547 -8.168 1.781 1.00 45.17 410 LYS B O 1
ATOM 6685 N N . GLY B 1 411 ? -33.206 -9.557 2.327 1.00 41.32 411 GLY B N 1
ATOM 6686 C CA . GLY B 1 411 ? -33.318 -8.878 3.595 1.00 38.11 411 GLY B CA 1
ATOM 6687 C C . GLY B 1 411 ? -34.403 -7.837 3.590 1.00 37.41 411 GLY B C 1
ATOM 6688 O O . GLY B 1 411 ? -34.676 -7.186 2.583 1.00 44.36 411 GLY B O 1
ATOM 6689 N N . GLY B 1 412 ? -35.042 -7.685 4.723 1.00 40.29 412 GLY B N 1
ATOM 6690 C CA . GLY B 1 412 ? -36.101 -6.725 4.895 1.00 34.14 412 GLY B CA 1
ATOM 6691 C C . GLY B 1 412 ? -37.457 -7.353 4.719 1.00 38.28 412 GLY B C 1
ATOM 6692 O O . GLY B 1 412 ? -37.612 -8.513 4.336 1.00 40.67 412 GLY B O 1
ATOM 6693 N N . ASP B 1 413 ? -38.458 -6.522 4.961 1.00 36.86 413 ASP B N 1
ATOM 6694 C CA . ASP B 1 413 ? -39.833 -6.990 4.995 1.00 35.50 413 ASP B CA 1
ATOM 6695 C C . ASP B 1 413 ? -40.350 -7.362 3.612 1.00 36.78 413 ASP B C 1
ATOM 6696 O O . ASP B 1 413 ? -41.130 -8.304 3.472 1.00 39.76 413 ASP B O 1
ATOM 6701 N N . LEU B 1 414 ? -39.946 -6.626 2.581 1.00 39.41 414 LEU B N 1
ATOM 6702 C CA . LEU B 1 414 ? -40.371 -6.963 1.234 1.00 38.39 414 LEU B CA 1
ATOM 6703 C C . LEU B 1 414 ? -39.764 -8.283 0.795 1.00 38.87 414 LEU B C 1
ATOM 6704 O O . LEU B 1 414 ? -40.462 -9.151 0.265 1.00 38.76 414 LEU B O 1
ATOM 6709 N N . TRP B 1 415 ? -38.473 -8.463 1.026 1.00 37.63 415 TRP B N 1
ATOM 6710 C CA . TRP B 1 415 ? -37.875 -9.740 0.683 1.00 37.57 415 TRP B CA 1
ATOM 6711 C C . TRP B 1 415 ? -38.495 -10.893 1.469 1.00 39.50 415 TRP B C 1
ATOM 6712 O O . TRP B 1 415 ? -38.597 -12.004 0.949 1.00 41.44 415 TRP B O 1
ATOM 6723 N N . LYS B 1 416 ? -38.923 -10.660 2.710 1.00 37.11 416 LYS B N 1
ATOM 6724 C CA . LYS B 1 416 ? -39.567 -11.732 3.452 1.00 37.65 416 LYS B CA 1
ATOM 6725 C C . LYS B 1 416 ? -40.853 -12.171 2.782 1.00 41.29 416 LYS B C 1
ATOM 6726 O O . LYS B 1 416 ? -41.183 -13.359 2.791 1.00 43.60 416 LYS B O 1
ATOM 6732 N N . GLN B 1 417 ? -41.614 -11.228 2.221 1.00 40.72 417 GLN B N 1
ATOM 6733 C CA . GLN B 1 417 ? -42.795 -11.622 1.469 1.00 38.68 417 GLN B CA 1
ATOM 6734 C C . GLN B 1 417 ? -42.410 -12.353 0.203 1.00 40.64 417 GLN B C 1
ATOM 6735 O O . GLN B 1 417 ? -43.128 -13.253 -0.231 1.00 43.47 417 GLN B O 1
ATOM 6741 N N . MET B 1 418 ? -41.262 -12.017 -0.363 1.00 39.52 418 MET B N 1
ATOM 6742 C CA . MET B 1 418 ? -40.787 -12.711 -1.550 1.00 42.55 418 MET B CA 1
ATOM 6743 C C . MET B 1 418 ? -40.509 -14.168 -1.248 1.00 44.13 418 MET B C 1
ATOM 6744 O O . MET B 1 418 ? -40.840 -15.050 -2.039 1.00 47.31 418 MET B O 1
ATOM 6749 N N . GLU B 1 419 ? -39.916 -14.442 -0.095 1.00 46.44 419 GLU B N 1
ATOM 6750 C CA . GLU B 1 419 ? -39.613 -15.814 0.269 1.00 48.71 419 GLU B CA 1
ATOM 6751 C C . GLU B 1 419 ? -40.864 -16.641 0.460 1.00 48.58 419 GLU B C 1
ATOM 6752 O O . GLU B 1 419 ? -40.794 -17.869 0.418 1.00 54.01 419 GLU B O 1
ATOM 6758 N N . LYS B 1 420 ? -41.999 -16.010 0.665 1.00 43.78 420 LYS B N 1
ATOM 6759 C CA . LYS B 1 420 ? -43.242 -16.740 0.775 1.00 44.39 420 LYS B CA 1
ATOM 6760 C C . LYS B 1 420 ? -43.941 -16.873 -0.554 1.00 50.16 420 LYS B C 1
ATOM 6761 O O . LYS B 1 420 ? -44.998 -17.494 -0.619 1.00 52.72 420 LYS B O 1
ATOM 6767 N N . SER B 1 421 ? -43.376 -16.313 -1.609 1.00 52.24 421 SER B N 1
ATOM 6768 C CA . SER B 1 421 ? -44.034 -16.215 -2.897 1.00 50.06 421 SER B CA 1
ATOM 6769 C C . SER B 1 421 ? -43.517 -17.273 -3.858 1.00 52.71 421 SER B C 1
ATOM 6770 O O . SER B 1 421 ? -42.512 -17.942 -3.618 1.00 52.22 421 SER B O 1
ATOM 6773 N N . SER B 1 422 ? -44.233 -17.413 -4.965 1.00 50.99 422 SER B N 1
ATOM 6774 C CA . SER B 1 422 ? -43.853 -18.310 -6.038 1.00 54.44 422 SER B CA 1
ATOM 6775 C C . SER B 1 422 ? -43.416 -17.604 -7.313 1.00 51.70 422 SER B C 1
ATOM 6776 O O . SER B 1 422 ? -42.886 -18.261 -8.208 1.00 53.20 422 SER B O 1
ATOM 6779 N N . ALA B 1 423 ? -43.622 -16.301 -7.431 1.00 49.77 423 ALA B N 1
ATOM 6780 C CA . ALA B 1 423 ? -43.235 -15.607 -8.644 1.00 46.12 423 ALA B CA 1
ATOM 6781 C C . ALA B 1 423 ? -42.680 -14.231 -8.338 1.00 43.54 423 ALA B C 1
ATOM 6782 O O . ALA B 1 423 ? -43.216 -13.508 -7.498 1.00 50.66 423 ALA B O 1
ATOM 6784 N N . PHE B 1 424 ? -41.618 -13.873 -9.041 1.00 40.27 424 PHE B N 1
ATOM 6785 C CA . PHE B 1 424 ? -41.188 -12.492 -9.079 1.00 39.70 424 PHE B CA 1
ATOM 6786 C C . PHE B 1 424 ? -42.051 -11.697 -10.052 1.00 40.99 424 PHE B C 1
ATOM 6787 O O . PHE B 1 424 ? -42.529 -12.208 -11.062 1.00 40.85 424 PHE B O 1
ATOM 6795 N N . ALA B 1 425 ? -42.232 -10.429 -9.737 1.00 37.10 425 ALA B N 1
ATOM 6796 C CA . ALA B 1 425 ? -42.907 -9.484 -10.598 1.00 35.33 425 ALA B CA 1
ATOM 6797 C C . ALA B 1 425 ? -41.937 -8.348 -10.857 1.00 35.41 425 ALA B C 1
ATOM 6798 O O . ALA B 1 425 ? -41.448 -7.732 -9.919 1.00 37.30 425 ALA B O 1
ATOM 6800 N N . LEU B 1 426 ? -41.635 -8.096 -12.119 1.00 35.23 426 LEU B N 1
ATOM 6801 C CA . LEU B 1 426 ? -40.742 -7.017 -12.514 1.00 33.86 426 LEU B CA 1
ATOM 6802 C C . LEU B 1 426 ? -41.564 -6.039 -13.329 1.00 33.18 426 LEU B C 1
ATOM 6803 O O . LEU B 1 426 ? -41.995 -6.362 -14.433 1.00 36.33 426 LEU B O 1
ATOM 6808 N N . HIS B 1 427 ? -41.819 -4.867 -12.782 1.00 32.42 427 HIS B N 1
ATOM 6809 C CA . HIS B 1 427 ? -42.546 -3.838 -13.496 1.00 30.05 427 HIS B CA 1
ATOM 6810 C C . HIS B 1 427 ? -41.643 -2.664 -13.833 1.00 30.53 427 HIS B C 1
ATOM 6811 O O . HIS B 1 427 ? -41.196 -1.949 -12.945 1.00 32.92 427 HIS B O 1
ATOM 6818 N N . LEU B 1 428 ? -41.384 -2.460 -15.109 1.00 34.25 428 LEU B N 1
ATOM 6819 C CA . LEU B 1 428 ? -40.528 -1.374 -15.565 1.00 32.45 428 LEU B CA 1
ATOM 6820 C C . LEU B 1 428 ? -41.346 -0.213 -16.096 1.00 32.74 428 LEU B C 1
ATOM 6821 O O . LEU B 1 428 ? -42.254 -0.409 -16.888 1.00 37.35 428 LEU B O 1
ATOM 6826 N N . ALA B 1 429 ? -41.012 0.982 -15.672 1.00 31.00 429 ALA B N 1
ATOM 6827 C CA . ALA B 1 429 ? -41.616 2.198 -16.163 1.00 28.84 429 ALA B CA 1
ATOM 6828 C C . ALA B 1 429 ? -40.777 2.765 -17.298 1.00 35.57 429 ALA B C 1
ATOM 6829 O O . ALA B 1 429 ? -39.552 2.670 -17.288 1.00 33.22 429 ALA B O 1
ATOM 6831 N N . GLY B 1 430 ? -41.452 3.379 -18.272 1.00 33.56 430 GLY B N 1
ATOM 6832 C CA . GLY B 1 430 ? -40.743 3.919 -19.398 1.00 33.43 430 GLY B CA 1
ATOM 6833 C C . GLY B 1 430 ? -40.187 2.847 -20.323 1.00 30.65 430 GLY B C 1
ATOM 6834 O O . GLY B 1 430 ? -40.595 1.700 -20.307 1.00 33.15 430 GLY B O 1
ATOM 6835 N N . GLU B 1 431 ? -39.234 3.258 -21.144 1.00 29.16 431 GLU B N 1
ATOM 6836 C CA . GLU B 1 431 ? -38.636 2.371 -22.125 1.00 34.45 431 GLU B CA 1
ATOM 6837 C C . GLU B 1 431 ? -37.141 2.598 -22.196 1.00 29.15 431 GLU B C 1
ATOM 6838 O O . GLU B 1 431 ? -36.628 3.632 -21.793 1.00 28.61 431 GLU B O 1
ATOM 6844 N N . PHE B 1 432 ? -36.457 1.595 -22.720 1.00 33.29 432 PHE B N 1
ATOM 6845 C CA . PHE B 1 432 ? -35.056 1.663 -23.081 1.00 31.13 432 PHE B CA 1
ATOM 6846 C C . PHE B 1 432 ? -34.899 1.027 -24.455 1.00 35.44 432 PHE B C 1
ATOM 6847 O O . PHE B 1 432 ? -35.367 -0.095 -24.672 1.00 37.27 432 PHE B O 1
ATOM 6855 N N . PRO B 1 433 ? -34.258 1.712 -25.396 1.00 34.69 433 PRO B N 1
ATOM 6856 C CA . PRO B 1 433 ? -34.117 1.178 -26.752 1.00 34.43 433 PRO B CA 1
ATOM 6857 C C . PRO B 1 433 ? -33.284 -0.088 -26.774 1.00 36.85 433 PRO B C 1
ATOM 6858 O O . PRO B 1 433 ? -32.164 -0.118 -26.273 1.00 37.85 433 PRO B O 1
ATOM 6862 N N . GLY B 1 434 ? -33.814 -1.119 -27.420 1.00 36.81 434 GLY B N 1
ATOM 6863 C CA . GLY B 1 434 ? -33.064 -2.349 -27.571 1.00 37.00 434 GLY B CA 1
ATOM 6864 C C . GLY B 1 434 ? -32.921 -3.149 -26.299 1.00 37.67 434 GLY B C 1
ATOM 6865 O O . GLY B 1 434 ? -31.973 -3.918 -26.165 1.00 36.08 434 GLY B O 1
ATOM 6866 N N . LEU B 1 435 ? -33.860 -2.989 -25.376 1.00 38.43 435 LEU B N 1
ATOM 6867 C CA . LEU B 1 435 ? -33.795 -3.584 -24.051 1.00 35.19 435 LEU B CA 1
ATOM 6868 C C . LEU B 1 435 ? -33.906 -5.092 -24.112 1.00 35.90 435 LEU B C 1
ATOM 6869 O O . LEU B 1 435 ? -34.766 -5.633 -24.790 1.00 38.74 435 LEU B O 1
ATOM 6874 N N . ASP B 1 436 ? -33.058 -5.774 -23.372 1.00 38.62 436 ASP B N 1
ATOM 6875 C CA . ASP B 1 436 ? -33.214 -7.203 -23.214 1.00 39.72 436 ASP B CA 1
ATOM 6876 C C . ASP B 1 436 ? -32.815 -7.616 -21.804 1.00 41.78 436 ASP B C 1
ATOM 6877 O O . ASP B 1 436 ? -31.842 -7.104 -21.249 1.00 40.40 436 ASP B O 1
ATOM 6882 N N . MET B 1 437 ? -33.558 -8.548 -21.230 1.00 39.79 437 MET B N 1
ATOM 6883 C CA . MET B 1 437 ? -33.303 -8.967 -19.867 1.00 39.12 437 MET B CA 1
ATOM 6884 C C . MET B 1 437 ? -33.232 -10.482 -19.761 1.00 43.00 437 MET B C 1
ATOM 6885 O O . MET B 1 437 ? -33.963 -11.198 -20.445 1.00 45.54 437 MET B O 1
ATOM 6890 N N . GLU B 1 438 ? -32.333 -10.960 -18.911 1.00 42.13 438 GLU B N 1
ATOM 6891 C CA . GLU B 1 438 ? -32.317 -12.344 -18.468 1.00 41.60 438 GLU B CA 1
ATOM 6892 C C . GLU B 1 438 ? -32.385 -12.387 -16.951 1.00 43.50 438 GLU B C 1
ATOM 6893 O O . GLU B 1 438 ? -31.765 -11.564 -16.274 1.00 42.07 438 GLU B O 1
ATOM 6899 N N . PHE B 1 439 ? -33.114 -13.365 -16.425 1.00 42.63 439 PHE B N 1
ATOM 6900 C CA . PHE B 1 439 ? -33.332 -13.510 -14.993 1.00 39.92 439 PHE B CA 1
ATOM 6901 C C . PHE B 1 439 ? -32.788 -14.845 -14.507 1.00 45.56 439 PHE B C 1
ATOM 6902 O O . PHE B 1 439 ? -33.304 -15.905 -14.875 1.00 45.79 439 PHE B O 1
ATOM 6910 N N . TRP B 1 440 ? -31.781 -14.792 -13.646 1.00 46.09 440 TRP B N 1
ATOM 6911 C CA . TRP B 1 440 ? -31.029 -15.973 -13.259 1.00 45.96 440 TRP B CA 1
ATOM 6912 C C . TRP B 1 440 ? -31.093 -16.228 -11.763 1.00 47.21 440 TRP B C 1
ATOM 6913 O O . TRP B 1 440 ? -30.996 -15.301 -10.957 1.00 43.81 440 TRP B O 1
ATOM 6924 N N . ALA B 1 441 ? -31.178 -17.501 -11.403 1.00 50.26 441 ALA B N 1
ATOM 6925 C CA . ALA B 1 441 ? -31.109 -17.946 -10.023 1.00 44.85 441 ALA B CA 1
ATOM 6926 C C . ALA B 1 441 ? -29.831 -18.740 -9.838 1.00 45.59 441 ALA B C 1
ATOM 6927 O O . ALA B 1 441 ? -29.568 -19.677 -10.589 1.00 47.56 441 ALA B O 1
ATOM 6929 N N . ILE B 1 442 ? -29.037 -18.357 -8.850 1.00 45.93 442 ILE B N 1
ATOM 6930 C CA . ILE B 1 442 ? -27.799 -19.045 -8.522 1.00 48.46 442 ILE B CA 1
ATOM 6931 C C . ILE B 1 442 ? -27.874 -19.561 -7.093 1.00 49.37 442 ILE B C 1
ATOM 6932 O O . ILE B 1 442 ? -28.224 -18.808 -6.181 1.00 50.11 442 ILE B O 1
ATOM 6937 N N . ARG B 1 443 ? -27.542 -20.837 -6.899 1.00 51.73 443 ARG B N 1
ATOM 6938 C CA . ARG B 1 443 ? -27.491 -21.406 -5.555 1.00 55.00 443 ARG B CA 1
ATOM 6939 C C . ARG B 1 443 ? -26.483 -20.687 -4.676 1.00 52.77 443 ARG B C 1
ATOM 6940 O O . ARG B 1 443 ? -25.406 -20.288 -5.118 1.00 53.16 443 ARG B O 1
ATOM 6948 N N . SER B 1 444 ? -26.824 -20.569 -3.405 1.00 54.59 444 SER B N 1
ATOM 6949 C CA . SER B 1 444 ? -25.902 -20.005 -2.444 1.00 58.76 444 SER B CA 1
ATOM 6950 C C . SER B 1 444 ? -25.059 -21.094 -1.784 1.00 54.88 444 SER B C 1
ATOM 6951 O O . SER B 1 444 ? -23.831 -21.044 -1.821 1.00 57.21 444 SER B O 1
ATOM 6954 N N . ASP C 1 3 ? 6.135 -73.691 14.398 1.00 70.17 3 ASP C N 1
ATOM 6955 C CA . ASP C 1 3 ? 6.856 -72.428 14.360 1.00 68.58 3 ASP C CA 1
ATOM 6956 C C . ASP C 1 3 ? 8.354 -72.634 14.561 1.00 67.76 3 ASP C C 1
ATOM 6957 O O . ASP C 1 3 ? 8.799 -72.910 15.667 1.00 70.61 3 ASP C O 1
ATOM 6962 N N . ALA C 1 4 ? 9.125 -72.471 13.487 1.00 66.01 4 ALA C N 1
ATOM 6963 C CA . ALA C 1 4 ? 10.535 -72.830 13.462 1.00 59.99 4 ALA C CA 1
ATOM 6964 C C . ALA C 1 4 ? 11.399 -71.617 13.752 1.00 61.80 4 ALA C C 1
ATOM 6965 O O . ALA C 1 4 ? 11.189 -70.544 13.182 1.00 63.00 4 ALA C O 1
ATOM 6967 N N . HIS C 1 5 ? 12.379 -71.789 14.624 1.00 58.87 5 HIS C N 1
ATOM 6968 C CA . HIS C 1 5 ? 13.189 -70.674 15.066 1.00 54.48 5 HIS C CA 1
ATOM 6969 C C . HIS C 1 5 ? 14.595 -70.776 14.506 1.00 52.79 5 HIS C C 1
ATOM 6970 O O . HIS C 1 5 ? 15.021 -71.806 13.996 1.00 54.40 5 HIS C O 1
ATOM 6977 N N . LYS C 1 6 ? 15.304 -69.667 14.609 1.00 50.60 6 LYS C N 1
ATOM 6978 C CA . LYS C 1 6 ? 16.674 -69.584 14.136 1.00 52.07 6 LYS C CA 1
ATOM 6979 C C . LYS C 1 6 ? 17.583 -70.462 14.992 1.00 54.28 6 LYS C C 1
ATOM 6980 O O . LYS C 1 6 ? 17.536 -70.400 16.219 1.00 55.56 6 LYS C O 1
ATOM 6986 N N . VAL C 1 7 ? 18.407 -71.278 14.344 1.00 56.46 7 VAL C N 1
ATOM 6987 C CA . VAL C 1 7 ? 19.429 -72.081 15.015 1.00 51.45 7 VAL C CA 1
ATOM 6988 C C . VAL C 1 7 ? 20.605 -71.190 15.373 1.00 50.03 7 VAL C C 1
ATOM 6989 O O . VAL C 1 7 ? 21.128 -70.491 14.510 1.00 52.99 7 VAL C O 1
ATOM 6993 N N . VAL C 1 8 ? 21.032 -71.201 16.638 1.00 53.88 8 VAL C N 1
ATOM 6994 C CA . VAL C 1 8 ? 22.206 -70.433 17.046 1.00 54.41 8 VAL C CA 1
ATOM 6995 C C . VAL C 1 8 ? 23.439 -71.314 16.918 1.00 56.27 8 VAL C C 1
ATOM 6996 O O . VAL C 1 8 ? 23.435 -72.456 17.373 1.00 55.02 8 VAL C O 1
ATOM 7000 N N . TRP C 1 9 ? 24.486 -70.787 16.285 1.00 58.02 9 TRP C N 1
ATOM 7001 C CA . TRP C 1 9 ? 25.737 -71.503 16.063 1.00 57.74 9 TRP C CA 1
ATOM 7002 C C . TRP C 1 9 ? 26.829 -70.900 16.938 1.00 61.30 9 TRP C C 1
ATOM 7003 O O . TRP C 1 9 ? 27.051 -69.688 16.920 1.00 62.25 9 TRP C O 1
ATOM 7014 N N . THR C 1 10 ? 27.496 -71.740 17.714 1.00 62.29 10 THR C N 1
ATOM 7015 C CA . THR C 1 10 ? 28.426 -71.262 18.722 1.00 64.59 10 THR C CA 1
ATOM 7016 C C . THR C 1 10 ? 29.798 -71.858 18.497 1.00 66.77 10 THR C C 1
ATOM 7017 O O . THR C 1 10 ? 29.963 -72.866 17.812 1.00 67.39 10 THR C O 1
ATOM 7021 N N . GLU C 1 11 ? 30.768 -71.245 19.167 1.00 70.96 11 GLU C N 1
ATOM 7022 C CA . GLU C 1 11 ? 32.162 -71.398 18.775 1.00 73.18 11 GLU C CA 1
ATOM 7023 C C . GLU C 1 11 ? 32.628 -72.843 18.836 1.00 72.03 11 GLU C C 1
ATOM 7024 O O . GLU C 1 11 ? 33.401 -73.283 17.981 1.00 73.12 11 GLU C O 1
ATOM 7030 N N . GLY C 1 12 ? 32.189 -73.599 19.835 1.00 66.13 12 GLY C N 1
ATOM 7031 C CA . GLY C 1 12 ? 32.652 -74.963 19.960 1.00 64.99 12 GLY C CA 1
ATOM 7032 C C . GLY C 1 12 ? 31.662 -76.024 19.569 1.00 64.49 12 GLY C C 1
ATOM 7033 O O . GLY C 1 12 ? 31.937 -77.214 19.796 1.00 65.12 12 GLY C O 1
ATOM 7034 N N . MET C 1 13 ? 30.548 -75.665 18.951 1.00 65.27 13 MET C N 1
ATOM 7035 C CA . MET C 1 13 ? 29.382 -76.532 18.899 1.00 64.65 13 MET C CA 1
ATOM 7036 C C . MET C 1 13 ? 29.658 -77.829 18.151 1.00 60.58 13 MET C C 1
ATOM 7037 O O . MET C 1 13 ? 30.388 -77.858 17.163 1.00 65.95 13 MET C O 1
ATOM 7042 N N . PHE C 1 14 ? 29.044 -78.902 18.617 1.00 59.27 14 PHE C N 1
ATOM 7043 C CA . PHE C 1 14 ? 29.161 -80.207 17.987 1.00 62.87 14 PHE C CA 1
ATOM 7044 C C . PHE C 1 14 ? 28.003 -80.390 17.012 1.00 63.47 14 PHE C C 1
ATOM 7045 O O . PHE C 1 14 ? 26.838 -80.334 17.408 1.00 64.92 14 PHE C O 1
ATOM 7053 N N . LEU C 1 15 ? 28.318 -80.618 15.744 1.00 62.78 15 LEU C N 1
ATOM 7054 C CA . LEU C 1 15 ? 27.307 -80.536 14.703 1.00 62.70 15 LEU C CA 1
ATOM 7055 C C . LEU C 1 15 ? 26.530 -81.833 14.585 1.00 66.55 15 LEU C C 1
ATOM 7056 O O . LEU C 1 15 ? 27.108 -82.910 14.434 1.00 67.10 15 LEU C O 1
ATOM 7061 N N . ARG C 1 16 ? 25.216 -81.713 14.619 1.00 66.02 16 ARG C N 1
ATOM 7062 C CA . ARG C 1 16 ? 24.298 -82.819 14.516 1.00 68.01 16 ARG C CA 1
ATOM 7063 C C . ARG C 1 16 ? 23.373 -82.579 13.340 1.00 68.98 16 ARG C C 1
ATOM 7064 O O . ARG C 1 16 ? 23.056 -81.428 13.034 1.00 68.77 16 ARG C O 1
ATOM 7072 N N . PRO C 1 17 ? 22.921 -83.632 12.662 1.00 70.37 17 PRO C N 1
ATOM 7073 C CA . PRO C 1 17 ? 21.987 -83.419 11.550 1.00 70.24 17 PRO C CA 1
ATOM 7074 C C . PRO C 1 17 ? 20.822 -82.564 11.964 1.00 66.19 17 PRO C C 1
ATOM 7075 O O . PRO C 1 17 ? 20.338 -81.745 11.182 1.00 65.70 17 PRO C O 1
ATOM 7079 N N . HIS C 1 18 ? 20.398 -82.711 13.211 1.00 65.35 18 HIS C N 1
ATOM 7080 C CA . HIS C 1 18 ? 19.365 -81.861 13.768 1.00 65.51 18 HIS C CA 1
ATOM 7081 C C . HIS C 1 18 ? 19.607 -80.405 13.423 1.00 61.51 18 HIS C C 1
ATOM 7082 O O . HIS C 1 18 ? 18.676 -79.698 13.038 1.00 63.36 18 HIS C O 1
ATOM 7089 N N . HIS C 1 19 ? 20.858 -79.950 13.517 1.00 63.01 19 HIS C N 1
ATOM 7090 C CA . HIS C 1 19 ? 21.160 -78.538 13.298 1.00 62.57 19 HIS C CA 1
ATOM 7091 C C . HIS C 1 19 ? 20.778 -78.097 11.900 1.00 60.59 19 HIS C C 1
ATOM 7092 O O . HIS C 1 19 ? 20.157 -77.046 11.711 1.00 55.81 19 HIS C O 1
ATOM 7099 N N . PHE C 1 20 ? 21.195 -78.864 10.923 1.00 60.81 20 PHE C N 1
ATOM 7100 C CA . PHE C 1 20 ? 20.902 -78.524 9.569 1.00 63.78 20 PHE C CA 1
ATOM 7101 C C . PHE C 1 20 ? 19.435 -78.625 9.336 1.00 59.92 20 PHE C C 1
ATOM 7102 O O . PHE C 1 20 ? 18.853 -77.733 8.790 1.00 60.49 20 PHE C O 1
ATOM 7110 N N . GLN C 1 21 ? 18.845 -79.711 9.780 1.00 57.92 21 GLN C N 1
ATOM 7111 C CA . GLN C 1 21 ? 17.435 -79.936 9.635 1.00 57.43 21 GLN C CA 1
ATOM 7112 C C . GLN C 1 21 ? 16.618 -78.788 10.170 1.00 55.99 21 GLN C C 1
ATOM 7113 O O . GLN C 1 21 ? 15.742 -78.302 9.515 1.00 58.33 21 GLN C O 1
ATOM 7119 N N . GLN C 1 22 ? 16.920 -78.347 11.368 1.00 57.45 22 GLN C N 1
ATOM 7120 C CA . GLN C 1 22 ? 16.197 -77.262 11.968 1.00 55.28 22 GLN C CA 1
ATOM 7121 C C . GLN C 1 22 ? 16.404 -75.948 11.274 1.00 54.41 22 GLN C C 1
ATOM 7122 O O . GLN C 1 22 ? 15.536 -75.118 11.291 1.00 53.67 22 GLN C O 1
ATOM 7128 N N . ALA C 1 23 ? 17.584 -75.739 10.720 1.00 54.89 23 ALA C N 1
ATOM 7129 C CA . ALA C 1 23 ? 17.895 -74.501 10.044 1.00 55.63 23 ALA C CA 1
ATOM 7130 C C . ALA C 1 23 ? 17.175 -74.421 8.723 1.00 55.33 23 ALA C C 1
ATOM 7131 O O . ALA C 1 23 ? 16.759 -73.371 8.311 1.00 54.09 23 ALA C O 1
ATOM 7133 N N . GLU C 1 24 ? 16.998 -75.547 8.067 1.00 53.45 24 GLU C N 1
ATOM 7134 C CA . GLU C 1 24 ? 16.278 -75.551 6.824 1.00 53.64 24 GLU C CA 1
ATOM 7135 C C . GLU C 1 24 ? 14.826 -75.236 7.092 1.00 55.34 24 GLU C C 1
ATOM 7136 O O . GLU C 1 24 ? 14.199 -74.506 6.365 1.00 55.43 24 GLU C O 1
ATOM 7142 N N . ASN C 1 25 ? 14.289 -75.770 8.168 1.00 53.85 25 ASN C N 1
ATOM 7143 C CA . ASN C 1 25 ? 12.930 -75.494 8.518 1.00 52.92 25 ASN C CA 1
ATOM 7144 C C . ASN C 1 25 ? 12.738 -74.025 8.761 1.00 52.75 25 ASN C C 1
ATOM 7145 O O . ASN C 1 25 ? 11.785 -73.457 8.299 1.00 53.35 25 ASN C O 1
ATOM 7150 N N . TYR C 1 26 ? 13.647 -73.401 9.484 1.00 50.61 26 TYR C N 1
ATOM 7151 C CA . TYR C 1 26 ? 13.532 -71.996 9.788 1.00 50.57 26 TYR C CA 1
ATOM 7152 C C . TYR C 1 26 ? 13.615 -71.105 8.577 1.00 53.98 26 TYR C C 1
ATOM 7153 O O . TYR C 1 26 ? 12.997 -70.067 8.530 1.00 53.57 26 TYR C O 1
ATOM 7162 N N . LEU C 1 27 ? 14.411 -71.501 7.606 1.00 53.88 27 LEU C N 1
ATOM 7163 C CA . LEU C 1 27 ? 14.536 -70.725 6.419 1.00 50.69 27 LEU C CA 1
ATOM 7164 C C . LEU C 1 27 ? 13.297 -70.896 5.601 1.00 52.92 27 LEU C C 1
ATOM 7165 O O . LEU C 1 27 ? 12.721 -69.930 5.228 1.00 53.75 27 LEU C O 1
ATOM 7170 N N . GLU C 1 28 ? 12.873 -72.125 5.363 1.00 50.43 28 GLU C N 1
ATOM 7171 C CA . GLU C 1 28 ? 11.678 -72.384 4.590 1.00 48.99 28 GLU C CA 1
ATOM 7172 C C . GLU C 1 28 ? 10.485 -71.653 5.159 1.00 50.95 28 GLU C C 1
ATOM 7173 O O . GLU C 1 28 ? 9.663 -71.139 4.443 1.00 56.56 28 GLU C O 1
ATOM 7179 N N . GLY C 1 29 ? 10.390 -71.607 6.459 1.00 45.59 29 GLY C N 1
ATOM 7180 C CA . GLY C 1 29 ? 9.309 -70.883 7.072 1.00 45.04 29 GLY C CA 1
ATOM 7181 C C . GLY C 1 29 ? 9.506 -69.399 7.091 1.00 47.13 29 GLY C C 1
ATOM 7182 O O . GLY C 1 29 ? 8.538 -68.661 7.250 1.00 51.26 29 GLY C O 1
ATOM 7183 N N . TYR C 1 30 ? 10.734 -68.937 6.957 1.00 47.15 30 TYR C N 1
ATOM 7184 C CA . TYR C 1 30 ? 10.942 -67.513 6.763 1.00 47.15 30 TYR C CA 1
ATOM 7185 C C . TYR C 1 30 ? 10.445 -67.094 5.383 1.00 49.21 30 TYR C C 1
ATOM 7186 O O . TYR C 1 30 ? 9.774 -66.071 5.237 1.00 46.75 30 TYR C O 1
ATOM 7195 N N . MET C 1 31 ? 10.740 -67.900 4.368 1.00 48.72 31 MET C N 1
ATOM 7196 C CA . MET C 1 31 ? 10.201 -67.681 3.036 1.00 49.03 31 MET C CA 1
ATOM 7197 C C . MET C 1 31 ? 8.683 -67.744 3.052 1.00 52.30 31 MET C C 1
ATOM 7198 O O . MET C 1 31 ? 8.004 -66.774 2.714 1.00 54.13 31 MET C O 1
ATOM 7203 N N . ARG C 1 32 ? 8.137 -68.890 3.456 1.00 52.58 32 ARG C N 1
ATOM 7204 C CA . ARG C 1 32 ? 6.696 -69.056 3.592 1.00 51.31 32 ARG C CA 1
ATOM 7205 C C . ARG C 1 32 ? 6.044 -67.873 4.295 1.00 50.36 32 ARG C C 1
ATOM 7206 O O . ARG C 1 32 ? 4.945 -67.457 3.934 1.00 52.16 32 ARG C O 1
ATOM 7214 N N . ASN C 1 33 ? 6.702 -67.306 5.294 1.00 48.15 33 ASN C N 1
ATOM 7215 C CA . ASN C 1 33 ? 6.068 -66.218 6.022 1.00 51.76 33 ASN C CA 1
ATOM 7216 C C . ASN C 1 33 ? 6.061 -64.936 5.205 1.00 51.28 33 ASN C C 1
ATOM 7217 O O . ASN C 1 33 ? 5.111 -64.157 5.284 1.00 52.90 33 ASN C O 1
ATOM 7222 N N . TRP C 1 34 ? 7.122 -64.679 4.443 1.00 51.37 34 TRP C N 1
ATOM 7223 C CA . TRP C 1 34 ? 7.129 -63.522 3.558 1.00 48.90 34 TRP C CA 1
ATOM 7224 C C . TRP C 1 34 ? 6.082 -63.671 2.462 1.00 49.33 34 TRP C C 1
ATOM 7225 O O . TRP C 1 34 ? 5.268 -62.775 2.238 1.00 49.14 34 TRP C O 1
ATOM 7236 N N . GLY C 1 35 ? 6.089 -64.809 1.777 1.00 48.24 35 GLY C N 1
ATOM 7237 C CA . GLY C 1 35 ? 5.124 -65.032 0.722 1.00 47.42 35 GLY C CA 1
ATOM 7238 C C . GLY C 1 35 ? 3.693 -64.912 1.195 1.00 48.98 35 GLY C C 1
ATOM 7239 O O . GLY C 1 35 ? 2.876 -64.236 0.568 1.00 49.42 35 GLY C O 1
ATOM 7240 N N . GLN C 1 36 ? 3.370 -65.562 2.313 1.00 49.11 36 GLN C N 1
ATOM 7241 C CA . GLN C 1 36 ? 1.987 -65.604 2.748 1.00 46.13 36 GLN C CA 1
ATOM 7242 C C . GLN C 1 36 ? 1.535 -64.280 3.312 1.00 46.50 36 GLN C C 1
ATOM 7243 O O . GLN C 1 36 ? 0.339 -64.012 3.339 1.00 49.57 36 GLN C O 1
ATOM 7249 N N . ALA C 1 37 ? 2.453 -63.434 3.733 1.00 47.82 37 ALA C N 1
ATOM 7250 C CA . ALA C 1 37 ? 2.052 -62.114 4.175 1.00 46.24 37 ALA C CA 1
ATOM 7251 C C . ALA C 1 37 ? 1.528 -61.258 3.037 1.00 49.04 37 ALA C C 1
ATOM 7252 O O . ALA C 1 37 ? 0.848 -60.263 3.287 1.00 51.82 37 ALA C O 1
ATOM 7254 N N . HIS C 1 38 ? 1.829 -61.603 1.793 1.00 46.82 38 HIS C N 1
ATOM 7255 C CA . HIS C 1 38 ? 1.492 -60.701 0.710 1.00 49.07 38 HIS C CA 1
ATOM 7256 C C . HIS C 1 38 ? 0.719 -61.352 -0.428 1.00 50.75 38 HIS C C 1
ATOM 7257 O O . HIS C 1 38 ? 0.540 -60.716 -1.457 1.00 54.06 38 HIS C O 1
ATOM 7264 N N . SER C 1 39 ? 0.229 -62.575 -0.270 1.00 48.38 39 SER C N 1
ATOM 7265 C CA . SER C 1 39 ? -0.515 -63.233 -1.335 1.00 47.90 39 SER C CA 1
ATOM 7266 C C . SER C 1 39 ? -1.704 -63.965 -0.745 1.00 52.28 39 SER C C 1
ATOM 7267 O O . SER C 1 39 ? -1.538 -64.873 0.068 1.00 55.93 39 SER C O 1
ATOM 7270 N N . GLY C 1 40 ? -2.892 -63.598 -1.195 1.00 54.13 40 GLY C N 1
ATOM 7271 C CA . GLY C 1 40 ? -4.113 -64.068 -0.590 1.00 52.07 40 GLY C CA 1
ATOM 7272 C C . GLY C 1 40 ? -4.443 -65.505 -0.912 1.00 54.98 40 GLY C C 1
ATOM 7273 O O . GLY C 1 40 ? -4.772 -66.280 -0.016 1.00 58.93 40 GLY C O 1
ATOM 7274 N N . CYS C 1 41 ? -4.385 -65.875 -2.176 1.00 48.00 41 CYS C N 1
ATOM 7275 C CA . CYS C 1 41 ? -4.743 -67.211 -2.599 1.00 46.97 41 CYS C CA 1
ATOM 7276 C C . CYS C 1 41 ? -3.492 -67.832 -3.194 1.00 47.40 41 CYS C C 1
ATOM 7277 O O . CYS C 1 41 ? -3.409 -68.103 -4.386 1.00 49.29 41 CYS C O 1
ATOM 7280 N N . PHE C 1 42 ? -2.516 -68.059 -2.326 1.00 48.18 42 PHE C N 1
ATOM 7281 C CA . PHE C 1 42 ? -1.159 -68.385 -2.708 1.00 48.44 42 PHE C CA 1
ATOM 7282 C C . PHE C 1 42 ? -0.983 -69.816 -3.168 1.00 48.42 42 PHE C C 1
ATOM 7283 O O . PHE C 1 42 ? 0.093 -70.155 -3.655 1.00 51.34 42 PHE C O 1
ATOM 7291 N N . TRP C 1 43 ? -1.983 -70.663 -3.027 1.00 44.85 43 TRP C N 1
ATOM 7292 C CA . TRP C 1 43 ? -1.810 -72.052 -3.401 1.00 46.86 43 TRP C CA 1
ATOM 7293 C C . TRP C 1 43 ? -2.537 -72.334 -4.705 1.00 47.94 43 TRP C C 1
ATOM 7294 O O . TRP C 1 43 ? -3.431 -71.601 -5.116 1.00 47.27 43 TRP C O 1
ATOM 7305 N N . GLY C 1 44 ? -2.143 -73.407 -5.352 1.00 46.89 44 GLY C N 1
ATOM 7306 C CA . GLY C 1 44 ? -2.787 -73.861 -6.553 1.00 43.81 44 GLY C CA 1
ATOM 7307 C C . GLY C 1 44 ? -1.757 -74.214 -7.576 1.00 46.28 44 GLY C C 1
ATOM 7308 O O . GLY C 1 44 ? -0.559 -74.265 -7.290 1.00 47.75 44 GLY C O 1
ATOM 7309 N N . PHE C 1 45 ? -2.217 -74.440 -8.802 1.00 47.72 45 PHE C N 1
ATOM 7310 C CA . PHE C 1 45 ? -1.352 -74.865 -9.892 1.00 52.02 45 PHE C CA 1
ATOM 7311 C C . PHE C 1 45 ? -0.912 -73.681 -10.742 1.00 54.18 45 PHE C C 1
ATOM 7312 O O . PHE C 1 45 ? -1.723 -72.809 -11.066 1.00 52.39 45 PHE C O 1
ATOM 7320 N N . LEU C 1 46 ? 0.382 -73.658 -11.085 1.00 55.08 46 LEU C N 1
ATOM 7321 C CA . LEU C 1 46 ? 0.920 -72.907 -12.210 1.00 50.70 46 LEU C CA 1
ATOM 7322 C C . LEU C 1 46 ? 0.840 -73.690 -13.495 1.00 53.11 46 LEU C C 1
ATOM 7323 O O . LEU C 1 46 ? 0.626 -73.109 -14.562 1.00 54.36 46 LEU C O 1
ATOM 7328 N N . THR C 1 47 ? 1.053 -74.993 -13.425 1.00 50.58 47 THR C N 1
ATOM 7329 C CA . THR C 1 47 ? 1.010 -75.816 -14.610 1.00 51.85 47 THR C CA 1
ATOM 7330 C C . THR C 1 47 ? 0.449 -77.167 -14.218 1.00 57.57 47 THR C C 1
ATOM 7331 O O . THR C 1 47 ? 0.565 -77.589 -13.069 1.00 55.14 47 THR C O 1
ATOM 7335 N N . LEU C 1 48 ? -0.177 -77.828 -15.186 1.00 61.95 48 LEU C N 1
ATOM 7336 C CA . LEU C 1 48 ? -0.792 -79.126 -14.944 1.00 63.51 48 LEU C CA 1
ATOM 7337 C C . LEU C 1 48 ? -0.994 -79.800 -16.293 1.00 65.63 48 LEU C C 1
ATOM 7338 O O . LEU C 1 48 ? -1.767 -79.314 -17.117 1.00 59.38 48 LEU C O 1
ATOM 7343 N N . ASP C 1 49 ? -0.304 -80.912 -16.506 1.00 71.69 49 ASP C N 1
ATOM 7344 C CA . ASP C 1 49 ? -0.433 -81.719 -17.711 1.00 76.13 49 ASP C CA 1
ATOM 7345 C C . ASP C 1 49 ? -0.763 -83.139 -17.272 1.00 82.58 49 ASP C C 1
ATOM 7346 O O . ASP C 1 49 ? 0.127 -83.963 -17.060 1.00 87.94 49 ASP C O 1
ATOM 7351 N N . LEU C 1 50 ? -2.047 -83.423 -17.142 1.00 84.22 50 LEU C N 1
ATOM 7352 C CA . LEU C 1 50 ? -2.484 -84.795 -16.959 1.00 89.92 50 LEU C CA 1
ATOM 7353 C C . LEU C 1 50 ? -2.216 -85.589 -18.236 1.00 93.15 50 LEU C C 1
ATOM 7354 O O . LEU C 1 50 ? -2.178 -85.032 -19.334 1.00 93.53 50 LEU C O 1
ATOM 7359 N N . ASP C 1 51 ? -2.010 -86.905 -18.089 1.00 98.59 51 ASP C N 1
ATOM 7360 C CA . ASP C 1 51 ? -1.707 -87.773 -19.228 1.00 105.83 51 ASP C CA 1
ATOM 7361 C C . ASP C 1 51 ? -2.943 -88.551 -19.647 1.00 109.90 51 ASP C C 1
ATOM 7362 O O . ASP C 1 51 ? -3.377 -89.469 -18.945 1.00 109.70 51 ASP C O 1
ATOM 7367 N N . GLN C 1 52 ? -3.467 -88.208 -20.823 1.00 113.10 52 GLN C N 1
ATOM 7368 C CA . GLN C 1 52 ? -4.551 -88.976 -21.415 1.00 116.43 52 GLN C CA 1
ATOM 7369 C C . GLN C 1 52 ? -4.156 -90.430 -21.597 1.00 119.26 52 GLN C C 1
ATOM 7370 O O . GLN C 1 52 ? -4.931 -91.335 -21.264 1.00 121.97 52 GLN C O 1
ATOM 7376 N N . THR C 1 53 ? -2.946 -90.671 -22.116 1.00 118.55 53 THR C N 1
ATOM 7377 C CA . THR C 1 53 ? -2.538 -92.025 -22.475 1.00 118.23 53 THR C CA 1
ATOM 7378 C C . THR C 1 53 ? -2.789 -93.007 -21.346 1.00 121.39 53 THR C C 1
ATOM 7379 O O . THR C 1 53 ? -3.026 -94.190 -21.597 1.00 126.38 53 THR C O 1
ATOM 7383 N N . LEU C 1 54 ? -2.774 -92.536 -20.105 1.00 118.59 54 LEU C N 1
ATOM 7384 C CA . LEU C 1 54 ? -3.033 -93.395 -18.963 1.00 120.44 54 LEU C CA 1
ATOM 7385 C C . LEU C 1 54 ? -4.488 -93.391 -18.537 1.00 123.25 54 LEU C C 1
ATOM 7386 O O . LEU C 1 54 ? -4.829 -94.034 -17.542 1.00 124.66 54 LEU C O 1
ATOM 7391 N N . LEU C 1 55 ? -5.356 -92.706 -19.269 1.00 122.96 55 LEU C N 1
ATOM 7392 C CA . LEU C 1 55 ? -6.757 -92.661 -18.881 1.00 127.53 55 LEU C CA 1
ATOM 7393 C C . LEU C 1 55 ? -7.616 -93.687 -19.606 1.00 133.69 55 LEU C C 1
ATOM 7394 O O . LEU C 1 55 ? -8.781 -93.875 -19.234 1.00 135.16 55 LEU C O 1
ATOM 7399 N N . ARG C 1 56 ? -7.074 -94.362 -20.613 1.00 134.44 56 ARG C N 1
ATOM 7400 C CA . ARG C 1 56 ? -7.704 -95.582 -21.092 1.00 138.30 56 ARG C CA 1
ATOM 7401 C C . ARG C 1 56 ? -7.478 -96.752 -20.150 1.00 137.07 56 ARG C C 1
ATOM 7402 O O . ARG C 1 56 ? -8.044 -97.828 -20.369 1.00 140.08 56 ARG C O 1
ATOM 7410 N N . GLN C 1 57 ? -6.672 -96.557 -19.107 1.00 134.68 57 GLN C N 1
ATOM 7411 C CA . GLN C 1 57 ? -6.268 -97.615 -18.194 1.00 131.50 57 GLN C CA 1
ATOM 7412 C C . GLN C 1 57 ? -6.877 -97.449 -16.813 1.00 129.92 57 GLN C C 1
ATOM 7413 O O . GLN C 1 57 ? -6.438 -98.114 -15.870 1.00 128.81 57 GLN C O 1
ATOM 7419 N N . GLY C 1 58 ? -7.870 -96.581 -16.667 1.00 131.46 58 GLY C N 1
ATOM 7420 C CA . GLY C 1 58 ? -8.420 -96.308 -15.359 1.00 128.13 58 GLY C CA 1
ATOM 7421 C C . GLY C 1 58 ? -7.362 -95.781 -14.416 1.00 121.65 58 GLY C C 1
ATOM 7422 O O . GLY C 1 58 ? -7.293 -96.211 -13.264 1.00 119.52 58 GLY C O 1
ATOM 7423 N N . LYS C 1 59 ? -6.527 -94.857 -14.893 1.00 122.06 59 LYS C N 1
ATOM 7424 C CA . LYS C 1 59 ? -5.370 -94.402 -14.122 1.00 117.11 59 LYS C CA 1
ATOM 7425 C C . LYS C 1 59 ? -5.145 -92.913 -14.349 1.00 111.88 59 LYS C C 1
ATOM 7426 O O . LYS C 1 59 ? -4.694 -92.498 -15.422 1.00 111.69 59 LYS C O 1
ATOM 7432 N N . ILE C 1 60 ? -5.428 -92.115 -13.326 1.00 103.85 60 ILE C N 1
ATOM 7433 C CA . ILE C 1 60 ? -5.151 -90.687 -13.364 1.00 96.93 60 ILE C CA 1
ATOM 7434 C C . ILE C 1 60 ? -3.666 -90.486 -13.089 1.00 94.41 60 ILE C C 1
ATOM 7435 O O . ILE C 1 60 ? -3.194 -90.730 -11.980 1.00 93.13 60 ILE C O 1
ATOM 7440 N N . ALA C 1 61 ? -2.928 -90.043 -14.095 1.00 94.34 61 ALA C N 1
ATOM 7441 C CA . ALA C 1 61 ? -1.509 -89.782 -13.948 1.00 90.21 61 ALA C CA 1
ATOM 7442 C C . ALA C 1 61 ? -1.181 -88.421 -14.532 1.00 90.41 61 ALA C C 1
ATOM 7443 O O . ALA C 1 61 ? -1.752 -88.019 -15.548 1.00 93.00 61 ALA C O 1
ATOM 7445 N N . LEU C 1 62 ? -0.250 -87.725 -13.891 1.00 85.21 62 LEU C N 1
ATOM 7446 C CA . LEU C 1 62 ? 0.198 -86.414 -14.329 1.00 80.68 62 LEU C CA 1
ATOM 7447 C C . LEU C 1 62 ? 1.566 -86.530 -14.962 1.00 79.94 62 LEU C C 1
ATOM 7448 O O . LEU C 1 62 ? 2.485 -87.064 -14.345 1.00 81.89 62 LEU C O 1
ATOM 7453 N N . ASN C 1 63 ? 1.706 -86.029 -16.181 1.00 82.26 63 ASN C N 1
ATOM 7454 C CA . ASN C 1 63 ? 3.044 -85.945 -16.740 1.00 82.22 63 ASN C CA 1
ATOM 7455 C C . ASN C 1 63 ? 3.866 -84.866 -16.062 1.00 79.93 63 ASN C C 1
ATOM 7456 O O . ASN C 1 63 ? 5.094 -84.978 -15.986 1.00 80.81 63 ASN C O 1
ATOM 7461 N N . ALA C 1 64 ? 3.218 -83.821 -15.570 1.00 76.79 64 ALA C N 1
ATOM 7462 C CA . ALA C 1 64 ? 3.958 -82.690 -15.049 1.00 73.94 64 ALA C CA 1
ATOM 7463 C C . ALA C 1 64 ? 3.004 -81.777 -14.309 1.00 73.08 64 ALA C C 1
ATOM 7464 O O . ALA C 1 64 ? 1.798 -81.771 -14.569 1.00 74.46 64 ALA C O 1
ATOM 7466 N N . ALA C 1 65 ? 3.562 -81.007 -13.387 1.00 65.81 65 ALA C N 1
ATOM 7467 C CA . ALA C 1 65 ? 2.786 -80.047 -12.626 1.00 63.58 65 ALA C CA 1
ATOM 7468 C C . ALA C 1 65 ? 3.756 -79.105 -11.943 1.00 61.12 65 ALA C C 1
ATOM 7469 O O . ALA C 1 65 ? 4.937 -79.410 -11.793 1.00 63.53 65 ALA C O 1
ATOM 7471 N N . SER C 1 66 ? 3.247 -77.951 -11.547 1.00 54.62 66 SER C N 1
ATOM 7472 C CA . SER C 1 66 ? 4.015 -77.055 -10.710 1.00 53.31 66 SER C CA 1
ATOM 7473 C C . SER C 1 66 ? 3.019 -76.210 -9.964 1.00 52.22 66 SER C C 1
ATOM 7474 O O . SER C 1 66 ? 1.961 -75.888 -10.495 1.00 54.69 66 SER C O 1
ATOM 7477 N N . GLY C 1 67 ? 3.353 -75.868 -8.728 1.00 51.83 67 GLY C N 1
ATOM 7478 C CA . GLY C 1 67 ? 2.451 -75.047 -7.951 1.00 49.42 67 GLY C CA 1
ATOM 7479 C C . GLY C 1 67 ? 2.909 -74.922 -6.519 1.00 49.35 67 GLY C C 1
ATOM 7480 O O . GLY C 1 67 ? 4.074 -75.135 -6.204 1.00 50.14 67 GLY C O 1
ATOM 7481 N N . ILE C 1 68 ? 1.960 -74.559 -5.669 1.00 47.71 68 ILE C N 1
ATOM 7482 C CA . ILE C 1 68 ? 2.179 -74.408 -4.242 1.00 49.34 68 ILE C CA 1
ATOM 7483 C C . ILE C 1 68 ? 1.028 -75.056 -3.489 1.00 50.71 68 ILE C C 1
ATOM 7484 O O . ILE C 1 68 ? -0.139 -74.793 -3.783 1.00 48.24 68 ILE C O 1
ATOM 7489 N N . MET C 1 69 ? 1.357 -75.903 -2.523 1.00 51.44 69 MET C N 1
ATOM 7490 C CA . MET C 1 69 ? 0.365 -76.630 -1.758 1.00 47.32 69 MET C CA 1
ATOM 7491 C C . MET C 1 69 ? -0.307 -75.711 -0.758 1.00 46.68 69 MET C C 1
ATOM 7492 O O . MET C 1 69 ? 0.222 -74.663 -0.417 1.00 48.03 69 MET C O 1
ATOM 7497 N N . PRO C 1 70 ? -1.483 -76.080 -0.270 1.00 50.23 70 PRO C N 1
ATOM 7498 C CA . PRO C 1 70 ? -2.193 -75.189 0.648 1.00 47.81 70 PRO C CA 1
ATOM 7499 C C . PRO C 1 70 ? -1.443 -74.875 1.913 1.00 46.31 70 PRO C C 1
ATOM 7500 O O . PRO C 1 70 ? -1.800 -73.912 2.589 1.00 50.62 70 PRO C O 1
ATOM 7504 N N . ASP C 1 71 ? -0.432 -75.647 2.272 1.00 47.21 71 ASP C N 1
ATOM 7505 C CA . ASP C 1 71 ? 0.354 -75.340 3.452 1.00 49.68 71 ASP C CA 1
ATOM 7506 C C . ASP C 1 71 ? 1.523 -74.418 3.152 1.00 50.20 71 ASP C C 1
ATOM 7507 O O . ASP C 1 71 ? 2.241 -74.029 4.077 1.00 51.17 71 ASP C O 1
ATOM 7512 N N . GLY C 1 72 ? 1.725 -74.077 1.884 1.00 48.82 72 GLY C N 1
ATOM 7513 C CA . GLY C 1 72 ? 2.794 -73.207 1.467 1.00 48.17 72 GLY C CA 1
ATOM 7514 C C . GLY C 1 72 ? 3.923 -73.905 0.774 1.00 47.88 72 GLY C C 1
ATOM 7515 O O . GLY C 1 72 ? 4.923 -73.268 0.472 1.00 48.96 72 GLY C O 1
ATOM 7516 N N . THR C 1 73 ? 3.792 -75.179 0.489 1.00 46.14 73 THR C N 1
ATOM 7517 C CA . THR C 1 73 ? 4.919 -75.946 0.014 1.00 46.25 73 THR C CA 1
ATOM 7518 C C . THR C 1 73 ? 5.036 -75.861 -1.497 1.00 47.43 73 THR C C 1
ATOM 7519 O O . THR C 1 73 ? 4.125 -76.300 -2.208 1.00 53.53 73 THR C O 1
ATOM 7523 N N . PRO C 1 74 ? 6.125 -75.332 -2.019 1.00 47.05 74 PRO C N 1
ATOM 7524 C CA . PRO C 1 74 ? 6.313 -75.293 -3.465 1.00 46.51 74 PRO C CA 1
ATOM 7525 C C . PRO C 1 74 ? 6.696 -76.653 -4.002 1.00 47.44 74 PRO C C 1
ATOM 7526 O O . PRO C 1 74 ? 7.324 -77.457 -3.319 1.00 53.14 74 PRO C O 1
ATOM 7530 N N . PHE C 1 75 ? 6.344 -76.892 -5.251 1.00 47.71 75 PHE C N 1
ATOM 7531 C CA . PHE C 1 75 ? 6.621 -78.165 -5.887 1.00 47.41 75 PHE C CA 1
ATOM 7532 C C . PHE C 1 75 ? 6.618 -77.978 -7.392 1.00 53.46 75 PHE C C 1
ATOM 7533 O O . PHE C 1 75 ? 6.111 -76.988 -7.913 1.00 54.60 75 PHE C O 1
ATOM 7541 N N . ARG C 1 76 ? 7.138 -78.984 -8.081 1.00 58.56 76 ARG C N 1
ATOM 7542 C CA . ARG C 1 76 ? 7.423 -78.902 -9.505 1.00 63.11 76 ARG C CA 1
ATOM 7543 C C . ARG C 1 76 ? 7.972 -80.235 -9.977 1.00 64.34 76 ARG C C 1
ATOM 7544 O O . ARG C 1 76 ? 8.973 -80.705 -9.443 1.00 69.00 76 ARG C O 1
ATOM 7552 N N . PHE C 1 77 ? 7.363 -80.811 -10.989 1.00 68.57 77 PHE C N 1
ATOM 7553 C CA . PHE C 1 77 ? 7.831 -82.069 -11.496 1.00 74.51 77 PHE C CA 1
ATOM 7554 C C . PHE C 1 77 ? 7.356 -82.363 -12.892 1.00 77.51 77 PHE C C 1
ATOM 7555 O O . PHE C 1 77 ? 6.349 -81.866 -13.326 1.00 76.71 77 PHE C O 1
ATOM 7563 N N . SER C 1 78 ? 8.098 -83.191 -13.593 1.00 79.02 78 SER C N 1
ATOM 7564 C CA . SER C 1 78 ? 7.727 -83.542 -14.932 1.00 81.10 78 SER C CA 1
ATOM 7565 C C . SER C 1 78 ? 8.326 -84.878 -15.307 1.00 86.67 78 SER C C 1
ATOM 7566 O O . SER C 1 78 ? 9.507 -85.105 -15.121 1.00 87.76 78 SER C O 1
ATOM 7569 N N . GLY C 1 79 ? 7.501 -85.773 -15.827 1.00 88.61 79 GLY C N 1
ATOM 7570 C CA . GLY C 1 79 ? 7.980 -87.074 -16.252 1.00 90.53 79 GLY C CA 1
ATOM 7571 C C . GLY C 1 79 ? 7.689 -88.225 -15.323 1.00 95.09 79 GLY C C 1
ATOM 7572 O O . GLY C 1 79 ? 7.587 -88.059 -14.125 1.00 94.04 79 GLY C O 1
ATOM 7573 N N . ALA C 1 80 ? 7.596 -89.412 -15.894 1.00 95.13 80 ALA C N 1
ATOM 7574 C CA . ALA C 1 80 ? 7.301 -90.633 -15.155 1.00 93.63 80 ALA C CA 1
ATOM 7575 C C . ALA C 1 80 ? 8.068 -90.840 -13.852 1.00 92.40 80 ALA C C 1
ATOM 7576 O O . ALA C 1 80 ? 7.491 -91.216 -12.849 1.00 91.91 80 ALA C O 1
ATOM 7578 N N . GLN C 1 81 ? 9.366 -90.593 -13.867 1.00 93.27 81 GLN C N 1
ATOM 7579 C CA . GLN C 1 81 ? 10.175 -90.772 -12.677 1.00 96.66 81 GLN C CA 1
ATOM 7580 C C . GLN C 1 81 ? 9.773 -89.893 -11.503 1.00 93.68 81 GLN C C 1
ATOM 7581 O O . GLN C 1 81 ? 9.498 -90.379 -10.424 1.00 92.14 81 GLN C O 1
ATOM 7587 N N . GLN C 1 82 ? 9.727 -88.590 -11.713 1.00 92.00 82 GLN C N 1
ATOM 7588 C CA . GLN C 1 82 ? 9.383 -87.687 -10.631 1.00 90.78 82 GLN C CA 1
ATOM 7589 C C . GLN C 1 82 ? 7.909 -87.664 -10.313 1.00 86.39 82 GLN C C 1
ATOM 7590 O O . GLN C 1 82 ? 7.518 -87.257 -9.240 1.00 83.27 82 GLN C O 1
ATOM 7596 N N . ALA C 1 83 ? 7.090 -88.099 -11.248 1.00 85.52 83 ALA C N 1
ATOM 7597 C CA . ALA C 1 83 ? 5.669 -88.068 -11.041 1.00 82.14 83 ALA C CA 1
ATOM 7598 C C . ALA C 1 83 ? 5.141 -89.003 -10.011 1.00 81.33 83 ALA C C 1
ATOM 7599 O O . ALA C 1 83 ? 5.470 -90.172 -9.978 1.00 84.20 83 ALA C O 1
ATOM 7601 N N . PRO C 1 84 ? 4.263 -88.482 -9.187 1.00 76.86 84 PRO C N 1
ATOM 7602 C CA . PRO C 1 84 ? 3.592 -89.308 -8.184 1.00 77.46 84 PRO C CA 1
ATOM 7603 C C . PRO C 1 84 ? 2.955 -90.549 -8.774 1.00 82.13 84 PRO C C 1
ATOM 7604 O O . PRO C 1 84 ? 2.690 -90.623 -9.975 1.00 82.45 84 PRO C O 1
ATOM 7608 N N . ALA C 1 85 ? 2.714 -91.531 -7.948 1.00 85.78 85 ALA C N 1
ATOM 7609 C CA . ALA C 1 85 ? 2.085 -92.735 -8.442 1.00 85.69 85 ALA C CA 1
ATOM 7610 C C . ALA C 1 85 ? 0.743 -92.446 -9.095 1.00 83.06 85 ALA C C 1
ATOM 7611 O O . ALA C 1 85 ? -0.078 -91.729 -8.515 1.00 81.36 85 ALA C O 1
ATOM 7613 N N . PRO C 1 86 ? 0.494 -92.948 -10.298 1.00 81.96 86 PRO C N 1
ATOM 7614 C CA . PRO C 1 86 ? -0.856 -92.875 -10.851 1.00 85.87 86 PRO C CA 1
ATOM 7615 C C . PRO C 1 86 ? -1.831 -93.556 -9.912 1.00 89.54 86 PRO C C 1
ATOM 7616 O O . PRO C 1 86 ? -1.493 -94.528 -9.241 1.00 95.74 86 PRO C O 1
ATOM 7620 N N . LEU C 1 87 ? -3.043 -93.032 -9.850 1.00 90.87 87 LEU C N 1
ATOM 7621 C CA . LEU C 1 87 ? -4.094 -93.614 -9.027 1.00 92.78 87 LEU C CA 1
ATOM 7622 C C . LEU C 1 87 ? -5.020 -94.399 -9.942 1.00 102.87 87 LEU C C 1
ATOM 7623 O O . LEU C 1 87 ? -5.680 -93.828 -10.812 1.00 104.87 87 LEU C O 1
ATOM 7628 N N . ALA C 1 88 ? -5.058 -95.709 -9.752 1.00 108.59 88 ALA C N 1
ATOM 7629 C CA . ALA C 1 88 ? -6.032 -96.534 -10.447 1.00 112.02 88 ALA C CA 1
ATOM 7630 C C . ALA C 1 88 ? -7.351 -96.489 -9.691 1.00 112.26 88 ALA C C 1
ATOM 7631 O O . ALA C 1 88 ? -7.379 -96.529 -8.464 1.00 109.73 88 ALA C O 1
ATOM 7633 N N . ILE C 1 89 ? -8.448 -96.409 -10.421 1.00 120.91 89 ILE C N 1
ATOM 7634 C CA . ILE C 1 89 ? -9.734 -96.083 -9.819 1.00 121.89 89 ILE C CA 1
ATOM 7635 C C . ILE C 1 89 ? -10.683 -97.265 -9.948 1.00 125.19 89 ILE C C 1
ATOM 7636 O O . ILE C 1 89 ? -10.568 -98.097 -10.852 1.00 124.08 89 ILE C O 1
ATOM 7641 N N . ALA C 1 90 ? -11.625 -97.329 -9.016 1.00 129.32 90 ALA C N 1
ATOM 7642 C CA . ALA C 1 90 ? -12.561 -98.429 -8.883 1.00 132.88 90 ALA C CA 1
ATOM 7643 C C . ALA C 1 90 ? -13.805 -98.203 -9.732 1.00 134.42 90 ALA C C 1
ATOM 7644 O O . ALA C 1 90 ? -14.215 -97.069 -10.001 1.00 135.69 90 ALA C O 1
ATOM 7646 N N . ASP C 1 91 ? -14.398 -99.315 -10.164 1.00 134.29 91 ASP C N 1
ATOM 7647 C CA . ASP C 1 91 ? -15.689 -99.277 -10.834 1.00 133.79 91 ASP C CA 1
ATOM 7648 C C . ASP C 1 91 ? -16.783 -98.836 -9.874 1.00 133.40 91 ASP C C 1
ATOM 7649 O O . ASP C 1 91 ? -17.797 -98.260 -10.305 1.00 130.15 91 ASP C O 1
ATOM 7654 N N . ASN C 1 92 ? -16.590 -99.145 -8.590 1.00 135.27 92 ASN C N 1
ATOM 7655 C CA . ASN C 1 92 ? -17.277 -98.451 -7.506 1.00 136.33 92 ASN C CA 1
ATOM 7656 C C . ASN C 1 92 ? -17.460 -96.962 -7.799 1.00 136.86 92 ASN C C 1
ATOM 7657 O O . ASN C 1 92 ? -18.589 -96.469 -7.839 1.00 137.59 92 ASN C O 1
ATOM 7662 N N . LYS C 1 93 ? -16.373 -96.232 -8.011 1.00 137.95 93 LYS C N 1
ATOM 7663 C CA . LYS C 1 93 ? -16.382 -94.788 -7.776 1.00 136.90 93 LYS C CA 1
ATOM 7664 C C . LYS C 1 93 ? -17.028 -94.019 -8.929 1.00 136.26 93 LYS C C 1
ATOM 7665 O O . LYS C 1 93 ? -16.650 -94.184 -10.095 1.00 135.94 93 LYS C O 1
ATOM 7671 N N . THR C 1 94 ? -17.990 -93.158 -8.587 1.00 133.77 94 THR C N 1
ATOM 7672 C CA . THR C 1 94 ? -18.577 -92.193 -9.506 1.00 132.95 94 THR C CA 1
ATOM 7673 C C . THR C 1 94 ? -18.967 -90.963 -8.696 1.00 131.07 94 THR C C 1
ATOM 7674 O O . THR C 1 94 ? -19.539 -91.085 -7.609 1.00 131.88 94 THR C O 1
ATOM 7678 N N . GLY C 1 95 ? -18.653 -89.782 -9.220 1.00 126.94 95 GLY C N 1
ATOM 7679 C CA . GLY C 1 95 ? -18.907 -88.562 -8.480 1.00 122.08 95 GLY C CA 1
ATOM 7680 C C . GLY C 1 95 ? -17.974 -88.375 -7.301 1.00 117.88 95 GLY C C 1
ATOM 7681 O O . GLY C 1 95 ? -18.400 -88.447 -6.143 1.00 116.51 95 GLY C O 1
ATOM 7682 N N . GLU C 1 96 ? -16.697 -88.130 -7.585 1.00 115.38 96 GLU C N 1
ATOM 7683 C CA . GLU C 1 96 ? -15.733 -87.825 -6.539 1.00 112.21 96 GLU C CA 1
ATOM 7684 C C . GLU C 1 96 ? -14.551 -87.086 -7.146 1.00 105.61 96 GLU C C 1
ATOM 7685 O O . GLU C 1 96 ? -14.145 -87.375 -8.274 1.00 101.00 96 GLU C O 1
ATOM 7691 N N . ASN C 1 97 ? -14.008 -86.134 -6.393 1.00 100.27 97 ASN C N 1
ATOM 7692 C CA . ASN C 1 97 ? -12.856 -85.378 -6.852 1.00 95.80 97 ASN C CA 1
ATOM 7693 C C . ASN C 1 97 ? -11.568 -86.122 -6.545 1.00 91.66 97 ASN C C 1
ATOM 7694 O O . ASN C 1 97 ? -11.401 -86.682 -5.459 1.00 90.12 97 ASN C O 1
ATOM 7699 N N . VAL C 1 98 ? -10.662 -86.113 -7.500 1.00 84.81 98 VAL C N 1
ATOM 7700 C CA . VAL C 1 98 ? -9.293 -86.576 -7.314 1.00 81.50 98 VAL C CA 1
ATOM 7701 C C . VAL C 1 98 ? -8.420 -85.377 -6.978 1.00 79.32 98 VAL C C 1
ATOM 7702 O O . VAL C 1 98 ? -8.665 -84.258 -7.435 1.00 78.65 98 VAL C O 1
ATOM 7706 N N . VAL C 1 99 ? -7.412 -85.588 -6.135 1.00 76.00 99 VAL C N 1
ATOM 7707 C CA . VAL C 1 99 ? -6.565 -84.502 -5.677 1.00 69.01 99 VAL C CA 1
ATOM 7708 C C . VAL C 1 99 ? -5.111 -84.945 -5.659 1.00 70.04 99 VAL C C 1
ATOM 7709 O O . VAL C 1 99 ? -4.785 -86.127 -5.743 1.00 70.73 99 VAL C O 1
ATOM 7713 N N . LEU C 1 100 ? -4.243 -83.957 -5.530 1.00 66.33 100 LEU C N 1
ATOM 7714 C CA . LEU C 1 100 ? -2.817 -84.131 -5.338 1.00 64.41 100 LEU C CA 1
ATOM 7715 C C . LEU C 1 100 ? -2.517 -83.619 -3.946 1.00 66.20 100 LEU C C 1
ATOM 7716 O O . LEU C 1 100 ? -2.886 -82.489 -3.620 1.00 67.09 100 LEU C O 1
ATOM 7721 N N . ALA C 1 101 ? -1.887 -84.446 -3.118 1.00 65.30 101 ALA C N 1
ATOM 7722 C CA . ALA C 1 101 ? -1.796 -84.141 -1.703 1.00 65.07 101 ALA C CA 1
ATOM 7723 C C . ALA C 1 101 ? -0.396 -84.373 -1.161 1.00 65.19 101 ALA C C 1
ATOM 7724 O O . ALA C 1 101 ? 0.420 -85.103 -1.727 1.00 62.63 101 ALA C O 1
ATOM 7726 N N . LEU C 1 102 ? -0.150 -83.738 -0.026 1.00 61.68 102 LEU C N 1
ATOM 7727 C CA . LEU C 1 102 ? 1.096 -83.822 0.663 1.00 64.06 102 LEU C CA 1
ATOM 7728 C C . LEU C 1 102 ? 0.788 -83.883 2.148 1.00 65.80 102 LEU C C 1
ATOM 7729 O O . LEU C 1 102 ? -0.134 -83.204 2.619 1.00 63.73 102 LEU C O 1
ATOM 7734 N N . PRO C 1 103 ? 1.517 -84.694 2.901 1.00 68.03 103 PRO C N 1
ATOM 7735 C CA . PRO C 1 103 ? 1.286 -84.741 4.340 1.00 66.75 103 PRO C CA 1
ATOM 7736 C C . PRO C 1 103 ? 1.656 -83.417 4.964 1.00 64.05 103 PRO C C 1
ATOM 7737 O O . PRO C 1 103 ? 2.607 -82.761 4.549 1.00 64.19 103 PRO C O 1
ATOM 7741 N N . THR C 1 104 ? 0.880 -83.013 5.952 1.00 63.63 104 THR C N 1
ATOM 7742 C CA . THR C 1 104 ? 1.305 -81.888 6.746 1.00 66.10 104 THR C CA 1
ATOM 7743 C C . THR C 1 104 ? 2.605 -82.238 7.454 1.00 68.53 104 THR C C 1
ATOM 7744 O O . THR C 1 104 ? 3.046 -83.380 7.479 1.00 73.43 104 THR C O 1
ATOM 7748 N N . TYR C 1 105 ? 3.233 -81.236 8.026 1.00 68.72 105 TYR C N 1
ATOM 7749 C CA . TYR C 1 105 ? 4.418 -81.447 8.832 1.00 70.05 105 TYR C CA 1
ATOM 7750 C C . TYR C 1 105 ? 4.036 -81.204 10.280 1.00 74.37 105 TYR C C 1
ATOM 7751 O O . TYR C 1 105 ? 3.572 -80.111 10.622 1.00 71.73 105 TYR C O 1
ATOM 7760 N N . ARG C 1 106 ? 4.205 -82.220 11.118 1.00 78.30 106 ARG C N 1
ATOM 7761 C CA . ARG C 1 106 ? 4.159 -82.034 12.558 1.00 77.69 106 ARG C CA 1
ATOM 7762 C C . ARG C 1 106 ? 5.472 -82.518 13.148 1.00 77.02 106 ARG C C 1
ATOM 7763 O O . ARG C 1 106 ? 6.119 -83.421 12.610 1.00 76.50 106 ARG C O 1
ATOM 7771 N N . ALA C 1 107 ? 5.870 -81.891 14.252 1.00 78.63 107 ALA C N 1
ATOM 7772 C CA . ALA C 1 107 ? 7.119 -82.269 14.905 1.00 80.75 107 ALA C CA 1
ATOM 7773 C C . ALA C 1 107 ? 7.076 -83.691 15.446 1.00 84.68 107 ALA C C 1
ATOM 7774 O O . ALA C 1 107 ? 8.116 -84.348 15.538 1.00 83.99 107 ALA C O 1
ATOM 7776 N N . GLY C 1 108 ? 5.899 -84.182 15.809 1.00 84.58 108 GLY C N 1
ATOM 7777 C CA . GLY C 1 108 ? 5.793 -85.500 16.396 1.00 85.26 108 GLY C CA 1
ATOM 7778 C C . GLY C 1 108 ? 5.710 -86.649 15.413 1.00 87.13 108 GLY C C 1
ATOM 7779 O O . GLY C 1 108 ? 4.928 -87.579 15.626 1.00 90.27 108 GLY C O 1
ATOM 7780 N N . ARG C 1 109 ? 6.502 -86.595 14.338 1.00 83.48 109 ARG C N 1
ATOM 7781 C CA . ARG C 1 109 ? 6.685 -87.729 13.438 1.00 83.75 109 ARG C CA 1
ATOM 7782 C C . ARG C 1 109 ? 7.762 -87.442 12.402 1.00 84.02 109 ARG C C 1
ATOM 7783 O O . ARG C 1 109 ? 7.999 -86.287 12.044 1.00 84.35 109 ARG C O 1
ATOM 7791 N N . GLU C 1 110 ? 8.391 -88.495 11.897 1.00 84.43 110 GLU C N 1
ATOM 7792 C CA . GLU C 1 110 ? 9.413 -88.360 10.871 1.00 85.37 110 GLU C CA 1
ATOM 7793 C C . GLU C 1 110 ? 8.808 -87.885 9.552 1.00 85.95 110 GLU C C 1
ATOM 7794 O O . GLU C 1 110 ? 7.712 -88.303 9.168 1.00 89.41 110 GLU C O 1
ATOM 7800 N N . ASP C 1 111 ? 9.521 -87.005 8.847 1.00 82.32 111 ASP C N 1
ATOM 7801 C CA . ASP C 1 111 ? 9.138 -86.667 7.478 1.00 80.67 111 ASP C CA 1
ATOM 7802 C C . ASP C 1 111 ? 10.264 -86.900 6.485 1.00 76.81 111 ASP C C 1
ATOM 7803 O O . ASP C 1 111 ? 10.165 -86.460 5.334 1.00 75.21 111 ASP C O 1
ATOM 7808 N N . VAL C 1 112 ? 11.325 -87.580 6.898 1.00 78.07 112 VAL C N 1
ATOM 7809 C CA . VAL C 1 112 ? 12.218 -88.266 5.979 1.00 76.90 112 VAL C CA 1
ATOM 7810 C C . VAL C 1 112 ? 12.110 -89.751 6.261 1.00 75.31 112 VAL C C 1
ATOM 7811 O O . VAL C 1 112 ? 12.157 -90.175 7.419 1.00 77.27 112 VAL C O 1
ATOM 7815 N N . ILE C 1 113 ? 11.930 -90.528 5.208 1.00 72.86 113 ILE C N 1
ATOM 7816 C CA . ILE C 1 113 ? 11.978 -91.970 5.276 1.00 75.07 113 ILE C CA 1
ATOM 7817 C C . ILE C 1 113 ? 12.877 -92.416 4.144 1.00 76.58 113 ILE C C 1
ATOM 7818 O O . ILE C 1 113 ? 13.211 -91.641 3.249 1.00 77.10 113 ILE C O 1
ATOM 7823 N N . PHE C 1 114 ? 13.264 -93.681 4.189 1.00 78.42 114 PHE C N 1
ATOM 7824 C CA . PHE C 1 114 ? 14.241 -94.210 3.262 1.00 77.65 114 PHE C CA 1
ATOM 7825 C C . PHE C 1 114 ? 13.722 -95.395 2.476 1.00 81.30 114 PHE C C 1
ATOM 7826 O O . PHE C 1 114 ? 14.381 -95.816 1.523 1.00 82.07 114 PHE C O 1
ATOM 7834 N N . GLN C 1 115 ? 12.564 -95.930 2.846 1.00 85.68 115 GLN C N 1
ATOM 7835 C CA . GLN C 1 115 ? 11.829 -96.931 2.089 1.00 91.89 115 GLN C CA 1
ATOM 7836 C C . GLN C 1 115 ? 10.372 -96.505 2.042 1.00 94.29 115 GLN C C 1
ATOM 7837 O O . GLN C 1 115 ? 9.818 -96.078 3.058 1.00 95.03 115 GLN C O 1
ATOM 7843 N N . GLU C 1 116 ? 9.749 -96.621 0.874 1.00 97.43 116 GLU C N 1
ATOM 7844 C CA . GLU C 1 116 ? 8.388 -96.121 0.729 1.00 102.11 116 GLU C CA 1
ATOM 7845 C C . GLU C 1 116 ? 7.396 -97.002 1.479 1.00 105.08 116 GLU C C 1
ATOM 7846 O O . GLU C 1 116 ? 7.544 -98.224 1.541 1.00 106.15 116 GLU C O 1
ATOM 7852 N N . SER C 1 117 ? 6.385 -96.362 2.064 1.00 109.16 117 SER C N 1
ATOM 7853 C CA . SER C 1 117 ? 5.333 -97.049 2.799 1.00 115.32 117 SER C CA 1
ATOM 7854 C C . SER C 1 117 ? 4.092 -96.165 2.853 1.00 117.46 117 SER C C 1
ATOM 7855 O O . SER C 1 117 ? 4.070 -95.162 3.578 1.00 114.86 117 SER C O 1
ATOM 7858 N N . PRO C 1 118 ? 3.044 -96.519 2.110 1.00 120.06 118 PRO C N 1
ATOM 7859 C CA . PRO C 1 118 ? 1.840 -95.677 2.018 1.00 121.17 118 PRO C CA 1
ATOM 7860 C C . PRO C 1 118 ? 1.270 -95.133 3.325 1.00 118.85 118 PRO C C 1
ATOM 7861 O O . PRO C 1 118 ? 0.676 -94.052 3.319 1.00 116.85 118 PRO C O 1
ATOM 7865 N N . GLU C 1 119 ? 1.416 -95.847 4.441 1.00 118.99 119 GLU C N 1
ATOM 7866 C CA . GLU C 1 119 ? 0.875 -95.362 5.709 1.00 119.44 119 GLU C CA 1
ATOM 7867 C C . GLU C 1 119 ? 1.730 -94.261 6.334 1.00 115.28 119 GLU C C 1
ATOM 7868 O O . GLU C 1 119 ? 1.223 -93.492 7.158 1.00 112.55 119 GLU C O 1
ATOM 7874 N N . ALA C 1 120 ? 2.989 -94.127 5.932 1.00 110.42 120 ALA C N 1
ATOM 7875 C CA . ALA C 1 120 ? 3.850 -93.111 6.516 1.00 101.77 120 ALA C CA 1
ATOM 7876 C C . ALA C 1 120 ? 3.392 -91.710 6.137 1.00 96.63 120 ALA C C 1
ATOM 7877 O O . ALA C 1 120 ? 3.049 -91.439 4.986 1.00 95.03 120 ALA C O 1
ATOM 7879 N N . LEU C 1 121 ? 3.394 -90.816 7.124 1.00 94.22 121 LEU C N 1
ATOM 7880 C CA . LEU C 1 121 ? 3.128 -89.401 6.909 1.00 88.09 121 LEU C CA 1
ATOM 7881 C C . LEU C 1 121 ? 4.398 -88.598 6.728 1.00 85.00 121 LEU C C 1
ATOM 7882 O O . LEU C 1 121 ? 4.477 -87.451 7.182 1.00 80.94 121 LEU C O 1
ATOM 7887 N N . ALA C 1 122 ? 5.399 -89.179 6.092 1.00 85.59 122 ALA C N 1
ATOM 7888 C CA . ALA C 1 122 ? 6.666 -88.509 5.888 1.00 83.09 122 ALA C CA 1
ATOM 7889 C C . ALA C 1 122 ? 6.599 -87.672 4.624 1.00 79.12 122 ALA C C 1
ATOM 7890 O O . ALA C 1 122 ? 6.017 -88.091 3.624 1.00 74.07 122 ALA C O 1
ATOM 7892 N N . ARG C 1 123 ? 7.219 -86.492 4.670 1.00 76.91 123 ARG C N 1
ATOM 7893 C CA . ARG C 1 123 ? 7.120 -85.556 3.557 1.00 73.13 123 ARG C CA 1
ATOM 7894 C C . ARG C 1 123 ? 8.096 -85.883 2.437 1.00 69.25 123 ARG C C 1
ATOM 7895 O O . ARG C 1 123 ? 7.781 -85.689 1.262 1.00 70.18 123 ARG C O 1
ATOM 7903 N N . TYR C 1 124 ? 9.270 -86.391 2.755 1.00 70.01 124 TYR C N 1
ATOM 7904 C CA . TYR C 1 124 ? 10.258 -86.650 1.728 1.00 69.39 124 TYR C CA 1
ATOM 7905 C C . TYR C 1 124 ? 10.658 -88.111 1.748 1.00 69.63 124 TYR C C 1
ATOM 7906 O O . TYR C 1 124 ? 10.716 -88.732 2.805 1.00 73.43 124 TYR C O 1
ATOM 7915 N N . LEU C 1 125 ? 10.916 -88.650 0.575 1.00 68.59 125 LEU C N 1
ATOM 7916 C CA . LEU C 1 125 ? 11.527 -89.957 0.428 1.00 69.65 125 LEU C CA 1
ATOM 7917 C C . LEU C 1 125 ? 12.978 -89.744 0.035 1.00 71.64 125 LEU C C 1
ATOM 7918 O O . LEU C 1 125 ? 13.255 -89.117 -0.990 1.00 71.75 125 LEU C O 1
ATOM 7923 N N . ALA C 1 126 ? 13.898 -90.253 0.846 1.00 71.93 126 ALA C N 1
ATOM 7924 C CA . ALA C 1 126 ? 15.314 -90.030 0.591 1.00 72.47 126 ALA C CA 1
ATOM 7925 C C . ALA C 1 126 ? 15.801 -90.876 -0.580 1.00 70.19 126 ALA C C 1
ATOM 7926 O O . ALA C 1 126 ? 15.272 -91.951 -0.860 1.00 68.71 126 ALA C O 1
ATOM 7928 N N . TYR C 1 127 ? 16.819 -90.376 -1.275 1.00 69.00 127 TYR C N 1
ATOM 7929 C CA . TYR C 1 127 ? 17.337 -91.093 -2.430 1.00 73.03 127 TYR C CA 1
ATOM 7930 C C . TYR C 1 127 ? 18.756 -90.636 -2.723 1.00 72.19 127 TYR C C 1
ATOM 7931 O O . TYR C 1 127 ? 19.217 -89.604 -2.236 1.00 70.80 127 TYR C O 1
ATOM 7940 N N . GLU C 1 128 ? 19.432 -91.417 -3.553 1.00 76.41 128 GLU C N 1
ATOM 7941 C CA . GLU C 1 128 ? 20.860 -91.291 -3.782 1.00 77.35 128 GLU C CA 1
ATOM 7942 C C . GLU C 1 128 ? 21.124 -90.630 -5.122 1.00 75.75 128 GLU C C 1
ATOM 7943 O O . GLU C 1 128 ? 20.469 -90.940 -6.119 1.00 79.01 128 GLU C O 1
ATOM 7949 N N . ASN C 1 129 ? 22.102 -89.733 -5.145 1.00 74.83 129 ASN C N 1
ATOM 7950 C CA . ASN C 1 129 ? 22.512 -89.101 -6.388 1.00 75.77 129 ASN C CA 1
ATOM 7951 C C . ASN C 1 129 ? 23.889 -88.494 -6.185 1.00 73.42 129 ASN C C 1
ATOM 7952 O O . ASN C 1 129 ? 24.188 -87.975 -5.112 1.00 72.51 129 ASN C O 1
ATOM 7957 N N . GLU C 1 130 ? 24.717 -88.554 -7.215 1.00 72.77 130 GLU C N 1
ATOM 7958 C CA . GLU C 1 130 ? 26.079 -88.055 -7.143 1.00 73.67 130 GLU C CA 1
ATOM 7959 C C . GLU C 1 130 ? 26.175 -86.737 -7.894 1.00 73.68 130 GLU C C 1
ATOM 7960 O O . GLU C 1 130 ? 25.649 -86.612 -9.002 1.00 74.13 130 GLU C O 1
ATOM 7966 N N . VAL C 1 131 ? 26.847 -85.760 -7.296 1.00 70.55 131 VAL C N 1
ATOM 7967 C CA . VAL C 1 131 ? 26.898 -84.411 -7.839 1.00 68.77 131 VAL C CA 1
ATOM 7968 C C . VAL C 1 131 ? 28.327 -83.900 -7.823 1.00 68.14 131 VAL C C 1
ATOM 7969 O O . VAL C 1 131 ? 29.108 -84.208 -6.919 1.00 67.86 131 VAL C O 1
ATOM 7973 N N . ASP C 1 132 ? 28.654 -83.089 -8.822 1.00 66.55 132 ASP C N 1
ATOM 7974 C CA . ASP C 1 132 ? 29.955 -82.458 -8.929 1.00 64.28 132 ASP C CA 1
ATOM 7975 C C . ASP C 1 132 ? 30.081 -81.286 -7.967 1.00 63.84 132 ASP C C 1
ATOM 7976 O O . ASP C 1 132 ? 29.093 -80.703 -7.522 1.00 65.29 132 ASP C O 1
ATOM 7981 N N . ASP C 1 133 ? 31.323 -80.948 -7.648 1.00 63.44 133 ASP C N 1
ATOM 7982 C CA . ASP C 1 133 ? 31.596 -79.758 -6.863 1.00 63.03 133 ASP C CA 1
ATOM 7983 C C . ASP C 1 133 ? 31.276 -78.529 -7.697 1.00 65.66 133 ASP C C 1
ATOM 7984 O O . ASP C 1 133 ? 31.436 -78.525 -8.914 1.00 69.24 133 ASP C O 1
ATOM 7989 N N . LEU C 1 134 ? 30.807 -77.480 -7.038 1.00 65.62 134 LEU C N 1
ATOM 7990 C CA . LEU C 1 134 ? 30.542 -76.249 -7.762 1.00 62.82 134 LEU C CA 1
ATOM 7991 C C . LEU C 1 134 ? 31.782 -75.389 -7.931 1.00 65.00 134 LEU C C 1
ATOM 7992 O O . LEU C 1 134 ? 31.842 -74.596 -8.874 1.00 65.48 134 LEU C O 1
ATOM 7997 N N . ASN C 1 135 ? 32.769 -75.528 -7.056 1.00 62.82 135 ASN C N 1
ATOM 7998 C CA . ASN C 1 135 ? 33.958 -74.713 -7.174 1.00 63.32 135 ASN C CA 1
ATOM 7999 C C . ASN C 1 135 ? 34.820 -75.177 -8.338 1.00 69.33 135 ASN C C 1
ATOM 8000 O O . ASN C 1 135 ? 34.696 -76.298 -8.837 1.00 67.96 135 ASN C O 1
ATOM 8005 N N . ALA C 1 136 ? 35.702 -74.281 -8.773 1.00 72.18 136 ALA C N 1
ATOM 8006 C CA . ALA C 1 136 ? 36.692 -74.634 -9.777 1.00 71.26 136 ALA C CA 1
ATOM 8007 C C . ALA C 1 136 ? 37.905 -75.310 -9.155 1.00 71.29 136 ALA C C 1
ATOM 8008 O O . ALA C 1 136 ? 38.566 -76.110 -9.821 1.00 72.42 136 ALA C O 1
ATOM 8010 N N . VAL C 1 137 ? 38.207 -75.001 -7.894 1.00 68.29 137 VAL C N 1
ATOM 8011 C CA . VAL C 1 137 ? 39.196 -75.744 -7.109 1.00 71.87 137 VAL C CA 1
ATOM 8012 C C . VAL C 1 137 ? 38.426 -76.881 -6.447 1.00 72.53 137 VAL C C 1
ATOM 8013 O O . VAL C 1 137 ? 37.836 -76.727 -5.381 1.00 72.82 137 VAL C O 1
ATOM 8017 N N . SER C 1 138 ? 38.430 -78.037 -7.088 1.00 74.29 138 SER C N 1
ATOM 8018 C CA . SER C 1 138 ? 37.610 -79.146 -6.639 1.00 74.94 138 SER C CA 1
ATOM 8019 C C . SER C 1 138 ? 38.427 -80.426 -6.623 1.00 76.59 138 SER C C 1
ATOM 8020 O O . SER C 1 138 ? 39.444 -80.547 -7.306 1.00 76.11 138 SER C O 1
ATOM 8023 N N . VAL C 1 139 ? 37.960 -81.389 -5.837 1.00 77.71 139 VAL C N 1
ATOM 8024 C CA . VAL C 1 139 ? 38.534 -82.724 -5.828 1.00 75.74 139 VAL C CA 1
ATOM 8025 C C . VAL C 1 139 ? 37.720 -83.687 -6.681 1.00 78.44 139 VAL C C 1
ATOM 8026 O O . VAL C 1 139 ? 38.282 -84.536 -7.373 1.00 79.99 139 VAL C O 1
ATOM 8030 N N . GLY C 1 140 ? 36.402 -83.573 -6.654 1.00 74.79 140 GLY C N 1
ATOM 8031 C CA . GLY C 1 140 ? 35.586 -84.387 -7.525 1.00 72.02 140 GLY C CA 1
ATOM 8032 C C . GLY C 1 140 ? 34.160 -84.489 -7.023 1.00 70.32 140 GLY C C 1
ATOM 8033 O O . GLY C 1 140 ? 33.742 -83.781 -6.107 1.00 66.70 140 GLY C O 1
ATOM 8034 N N . SER C 1 141 ? 33.432 -85.403 -7.654 1.00 71.69 141 SER C N 1
ATOM 8035 C CA . SER C 1 141 ? 32.024 -85.580 -7.377 1.00 69.58 141 SER C CA 1
ATOM 8036 C C . SER C 1 141 ? 31.842 -86.221 -6.014 1.00 73.65 141 SER C C 1
ATOM 8037 O O . SER C 1 141 ? 32.796 -86.587 -5.329 1.00 73.22 141 SER C O 1
ATOM 8040 N N . ALA C 1 142 ? 30.581 -86.381 -5.635 1.00 74.75 142 ALA C N 1
ATOM 8041 C CA . ALA C 1 142 ? 30.236 -86.808 -4.291 1.00 71.02 142 ALA C CA 1
ATOM 8042 C C . ALA C 1 142 ? 28.807 -87.312 -4.317 1.00 72.27 142 ALA C C 1
ATOM 8043 O O . ALA C 1 142 ? 27.935 -86.666 -4.904 1.00 72.98 142 ALA C O 1
ATOM 8045 N N . ALA C 1 143 ? 28.578 -88.472 -3.709 1.00 76.11 143 ALA C N 1
ATOM 8046 C CA . ALA C 1 143 ? 27.241 -89.039 -3.633 1.00 70.86 143 ALA C CA 1
ATOM 8047 C C . ALA C 1 143 ? 26.522 -88.455 -2.431 1.00 71.42 143 ALA C C 1
ATOM 8048 O O . ALA C 1 143 ? 27.046 -88.480 -1.317 1.00 69.21 143 ALA C O 1
ATOM 8050 N N . LEU C 1 144 ? 25.337 -87.905 -2.658 1.00 70.35 144 LEU C N 1
ATOM 8051 C CA . LEU C 1 144 ? 24.543 -87.318 -1.597 1.00 65.33 144 LEU C CA 1
ATOM 8052 C C . LEU C 1 144 ? 23.207 -88.022 -1.501 1.00 65.66 144 LEU C C 1
ATOM 8053 O O . LEU C 1 144 ? 22.802 -88.773 -2.389 1.00 66.58 144 LEU C O 1
ATOM 8058 N N . GLN C 1 145 ? 22.520 -87.756 -0.405 1.00 62.45 145 GLN C N 1
ATOM 8059 C CA . GLN C 1 145 ? 21.142 -88.170 -0.249 1.00 66.07 145 GLN C CA 1
ATOM 8060 C C . GLN C 1 145 ? 20.248 -86.942 -0.304 1.00 66.88 145 GLN C C 1
ATOM 8061 O O . GLN C 1 145 ? 20.410 -85.998 0.477 1.00 63.90 145 GLN C O 1
ATOM 8067 N N . PHE C 1 146 ? 19.325 -86.954 -1.246 1.00 69.23 146 PHE C N 1
ATOM 8068 C CA . PHE C 1 146 ? 18.364 -85.889 -1.431 1.00 67.33 146 PHE C CA 1
ATOM 8069 C C . PHE C 1 146 ? 16.990 -86.364 -1.007 1.00 68.18 146 PHE C C 1
ATOM 8070 O O . PHE C 1 146 ? 16.763 -87.549 -0.783 1.00 71.30 146 PHE C O 1
ATOM 8078 N N . GLY C 1 147 ? 16.065 -85.417 -0.919 1.00 68.54 147 GLY C N 1
ATOM 8079 C CA . GLY C 1 147 ? 14.698 -85.694 -0.519 1.00 69.52 147 GLY C CA 1
ATOM 8080 C C . GLY C 1 147 ? 13.744 -85.466 -1.678 1.00 69.25 147 GLY C C 1
ATOM 8081 O O . GLY C 1 147 ? 13.776 -84.421 -2.322 1.00 71.01 147 GLY C O 1
ATOM 8082 N N . ARG C 1 148 ? 12.913 -86.465 -1.934 1.00 71.06 148 ARG C N 1
ATOM 8083 C CA . ARG C 1 148 ? 11.883 -86.394 -2.958 1.00 69.08 148 ARG C CA 1
ATOM 8084 C C . ARG C 1 148 ? 10.540 -86.150 -2.294 1.00 69.11 148 ARG C C 1
ATOM 8085 O O . ARG C 1 148 ? 10.170 -86.855 -1.354 1.00 71.15 148 ARG C O 1
ATOM 8093 N N . LEU C 1 149 ? 9.826 -85.145 -2.776 1.00 67.48 149 LEU C N 1
ATOM 8094 C CA . LEU C 1 149 ? 8.533 -84.802 -2.211 1.00 66.58 149 LEU C CA 1
ATOM 8095 C C . LEU C 1 149 ? 7.537 -85.921 -2.463 1.00 69.76 149 LEU C C 1
ATOM 8096 O O . LEU C 1 149 ? 7.301 -86.310 -3.608 1.00 69.96 149 LEU C O 1
ATOM 8101 N N . ARG C 1 150 ? 6.944 -86.427 -1.395 1.00 70.36 150 ARG C N 1
ATOM 8102 C CA . ARG C 1 150 ? 6.031 -87.563 -1.484 1.00 75.67 150 ARG C CA 1
ATOM 8103 C C . ARG C 1 150 ? 4.635 -87.028 -1.768 1.00 71.59 150 ARG C C 1
ATOM 8104 O O . ARG C 1 150 ? 3.822 -86.822 -0.867 1.00 69.71 150 ARG C O 1
ATOM 8112 N N . LEU C 1 151 ? 4.356 -86.803 -3.043 1.00 73.30 151 LEU C N 1
ATOM 8113 C CA . LEU C 1 151 ? 3.090 -86.236 -3.476 1.00 71.97 151 LEU C CA 1
ATOM 8114 C C . LEU C 1 151 ? 2.125 -87.349 -3.839 1.00 69.14 151 LEU C C 1
ATOM 8115 O O . LEU C 1 151 ? 2.440 -88.221 -4.650 1.00 72.24 151 LEU C O 1
ATOM 8120 N N . ARG C 1 152 ? 0.946 -87.297 -3.255 1.00 68.50 152 ARG C N 1
ATOM 8121 C CA . ARG C 1 152 ? -0.029 -88.364 -3.363 1.00 75.79 152 ARG C CA 1
ATOM 8122 C C . ARG C 1 152 ? -1.131 -87.964 -4.330 1.00 75.73 152 ARG C C 1
ATOM 8123 O O . ARG C 1 152 ? -1.626 -86.838 -4.281 1.00 73.68 152 ARG C O 1
ATOM 8131 N N . LEU C 1 153 ? -1.510 -88.881 -5.202 1.00 78.27 153 LEU C N 1
ATOM 8132 C CA . LEU C 1 153 ? -2.774 -88.801 -5.923 1.00 79.94 153 LEU C CA 1
ATOM 8133 C C . LEU C 1 153 ? -3.776 -89.662 -5.166 1.00 78.39 153 LEU C C 1
ATOM 8134 O O . LEU C 1 153 ? -3.610 -90.879 -5.088 1.00 83.07 153 LEU C O 1
ATOM 8139 N N . MET C 1 154 ? -4.805 -89.040 -4.598 1.00 75.98 154 MET C N 1
ATOM 8140 C CA . MET C 1 154 ? -5.769 -89.770 -3.786 1.00 80.94 154 MET C CA 1
ATOM 8141 C C . MET C 1 154 ? -7.171 -89.199 -3.956 1.00 81.88 154 MET C C 1
ATOM 8142 O O . MET C 1 154 ? -7.362 -88.089 -4.451 1.00 82.23 154 MET C O 1
ATOM 8147 N N . LEU C 1 155 ? -8.156 -89.984 -3.540 1.00 84.71 155 LEU C N 1
ATOM 8148 C CA . LEU C 1 155 ? -9.537 -89.530 -3.562 1.00 88.76 155 LEU C CA 1
ATOM 8149 C C . LEU C 1 155 ? -9.762 -88.460 -2.514 1.00 84.43 155 LEU C C 1
ATOM 8150 O O . LEU C 1 155 ? -9.125 -88.448 -1.462 1.00 85.63 155 LEU C O 1
ATOM 8155 N N . GLU C 1 156 ? -10.712 -87.573 -2.791 1.00 83.32 156 GLU C N 1
ATOM 8156 C CA . GLU C 1 156 ? -11.017 -86.543 -1.813 1.00 84.66 156 GLU C CA 1
ATOM 8157 C C . GLU C 1 156 ? -11.551 -87.147 -0.527 1.00 85.55 156 GLU C C 1
ATOM 8158 O O . GLU C 1 156 ? -11.258 -86.645 0.560 1.00 85.43 156 GLU C O 1
ATOM 8164 N N . SER C 1 157 ? -12.320 -88.231 -0.621 1.00 88.51 157 SER C N 1
ATOM 8165 C CA . SER C 1 157 ? -12.819 -88.863 0.593 1.00 88.83 157 SER C CA 1
ATOM 8166 C C . SER C 1 157 ? -11.682 -89.369 1.460 1.00 87.39 157 SER C C 1
ATOM 8167 O O . SER C 1 157 ? -11.798 -89.386 2.690 1.00 88.80 157 SER C O 1
ATOM 8170 N N . GLU C 1 158 ? -10.575 -89.774 0.845 1.00 85.09 158 GLU C N 1
ATOM 8171 C CA . GLU C 1 158 ? -9.450 -90.264 1.624 1.00 83.82 158 GLU C CA 1
ATOM 8172 C C . GLU C 1 158 ? -8.794 -89.165 2.455 1.00 82.84 158 GLU C C 1
ATOM 8173 O O . GLU C 1 158 ? -8.146 -89.471 3.460 1.00 80.50 158 GLU C O 1
ATOM 8179 N N . LEU C 1 159 ? -8.969 -87.900 2.075 1.00 84.29 159 LEU C N 1
ATOM 8180 C CA . LEU C 1 159 ? -8.327 -86.794 2.775 1.00 81.03 159 LEU C CA 1
ATOM 8181 C C . LEU C 1 159 ? -8.651 -86.824 4.255 1.00 77.23 159 LEU C C 1
ATOM 8182 O O . LEU C 1 159 ? -9.692 -87.331 4.666 1.00 80.68 159 LEU C O 1
ATOM 8187 N N . ASN C 1 160 ? -7.760 -86.250 5.053 1.00 75.19 160 ASN C N 1
ATOM 8188 C CA . ASN C 1 160 ? -8.022 -86.047 6.471 1.00 78.58 160 ASN C CA 1
ATOM 8189 C C . ASN C 1 160 ? -7.088 -84.959 6.972 1.00 75.27 160 ASN C C 1
ATOM 8190 O O . ASN C 1 160 ? -6.191 -84.511 6.260 1.00 75.69 160 ASN C O 1
ATOM 8195 N N . ALA C 1 161 ? -7.276 -84.575 8.230 1.00 74.78 161 ALA C N 1
ATOM 8196 C CA . ALA C 1 161 ? -6.588 -83.420 8.791 1.00 78.49 161 ALA C CA 1
ATOM 8197 C C . ALA C 1 161 ? -5.073 -83.509 8.704 1.00 77.30 161 ALA C C 1
ATOM 8198 O O . ALA C 1 161 ? -4.398 -82.520 8.993 1.00 76.19 161 ALA C O 1
ATOM 8200 N N . GLU C 1 162 ? -4.513 -84.652 8.327 1.00 76.50 162 GLU C N 1
ATOM 8201 C CA . GLU C 1 162 ? -3.069 -84.781 8.227 1.00 75.65 162 GLU C CA 1
ATOM 8202 C C . GLU C 1 162 ? -2.579 -84.622 6.795 1.00 74.29 162 GLU C C 1
ATOM 8203 O O . GLU C 1 162 ? -1.537 -85.172 6.430 1.00 73.75 162 GLU C O 1
ATOM 8209 N N . TRP C 1 163 ? -3.313 -83.881 5.969 1.00 74.86 163 TRP C N 1
ATOM 8210 C CA . TRP C 1 163 ? -2.862 -83.596 4.617 1.00 71.17 163 TRP C CA 1
ATOM 8211 C C . TRP C 1 163 ? -3.303 -82.199 4.215 1.00 69.48 163 TRP C C 1
ATOM 8212 O O . TRP C 1 163 ? -4.150 -81.580 4.861 1.00 68.37 163 TRP C O 1
ATOM 8223 N N . THR C 1 164 ? -2.692 -81.706 3.145 1.00 65.99 164 THR C N 1
ATOM 8224 C CA . THR C 1 164 ? -3.260 -80.646 2.332 1.00 62.07 164 THR C CA 1
ATOM 8225 C C . THR C 1 164 ? -3.229 -81.114 0.893 1.00 61.84 164 THR C C 1
ATOM 8226 O O . THR C 1 164 ? -2.379 -81.915 0.500 1.00 61.25 164 THR C O 1
ATOM 8230 N N . ALA C 1 165 ? -4.171 -80.625 0.108 1.00 58.10 165 ALA C N 1
ATOM 8231 C CA . ALA C 1 165 ? -4.294 -81.162 -1.228 1.00 58.75 165 ALA C CA 1
ATOM 8232 C C . ALA C 1 165 ? -4.810 -80.095 -2.170 1.00 54.35 165 ALA C C 1
ATOM 8233 O O . ALA C 1 165 ? -5.402 -79.099 -1.755 1.00 53.02 165 ALA C O 1
ATOM 8235 N N . LEU C 1 166 ? -4.576 -80.329 -3.449 1.00 55.77 166 LEU C N 1
ATOM 8236 C CA . LEU C 1 166 ? -5.072 -79.478 -4.513 1.00 59.75 166 LEU C CA 1
ATOM 8237 C C . LEU C 1 166 ? -5.985 -80.301 -5.399 1.00 61.62 166 LEU C C 1
ATOM 8238 O O . LEU C 1 166 ? -5.601 -81.383 -5.846 1.00 63.17 166 LEU C O 1
ATOM 8243 N N . GLY C 1 167 ? -7.189 -79.793 -5.642 1.00 58.98 167 GLY C N 1
ATOM 8244 C CA . GLY C 1 167 ? -8.106 -80.445 -6.550 1.00 57.59 167 GLY C CA 1
ATOM 8245 C C . GLY C 1 167 ? -7.487 -80.606 -7.913 1.00 55.15 167 GLY C C 1
ATOM 8246 O O . GLY C 1 167 ? -6.972 -79.640 -8.469 1.00 59.32 167 GLY C O 1
ATOM 8247 N N . VAL C 1 168 ? -7.514 -81.816 -8.458 1.00 59.43 168 VAL C N 1
ATOM 8248 C CA . VAL C 1 168 ? -6.925 -82.105 -9.754 1.00 60.80 168 VAL C CA 1
ATOM 8249 C C . VAL C 1 168 ? -7.988 -82.363 -10.810 1.00 64.71 168 VAL C C 1
ATOM 8250 O O . VAL C 1 168 ? -7.846 -81.931 -11.953 1.00 60.09 168 VAL C O 1
ATOM 8254 N N . THR C 1 169 ? -9.061 -83.055 -10.442 1.00 68.29 169 THR C N 1
ATOM 8255 C CA . THR C 1 169 ? -10.164 -83.333 -11.347 1.00 74.35 169 THR C CA 1
ATOM 8256 C C . THR C 1 169 ? -11.260 -84.062 -10.587 1.00 79.35 169 THR C C 1
ATOM 8257 O O . THR C 1 169 ? -11.244 -84.057 -9.358 1.00 81.40 169 THR C O 1
ATOM 8261 N N . ARG C 1 170 ? -12.208 -84.691 -11.284 1.00 86.35 170 ARG C N 1
ATOM 8262 C CA . ARG C 1 170 ? -13.284 -85.383 -10.576 1.00 97.58 170 ARG C CA 1
ATOM 8263 C C . ARG C 1 170 ? -14.065 -86.326 -11.488 1.00 100.43 170 ARG C C 1
ATOM 8264 O O . ARG C 1 170 ? -14.792 -85.870 -12.376 1.00 100.77 170 ARG C O 1
ATOM 8272 N N . VAL C 1 171 ? -13.937 -87.638 -11.283 1.00 105.95 171 VAL C N 1
ATOM 8273 C CA . VAL C 1 171 ? -14.463 -88.610 -12.239 1.00 110.38 171 VAL C CA 1
ATOM 8274 C C . VAL C 1 171 ? -15.955 -88.808 -12.027 1.00 114.46 171 VAL C C 1
ATOM 8275 O O . VAL C 1 171 ? -16.410 -89.124 -10.924 1.00 114.49 171 VAL C O 1
ATOM 8279 N N . LEU C 1 172 ? -16.694 -88.708 -13.121 1.00 116.02 172 LEU C N 1
ATOM 8280 C CA . LEU C 1 172 ? -18.129 -88.882 -13.079 1.00 119.50 172 LEU C CA 1
ATOM 8281 C C . LEU C 1 172 ? -18.529 -90.262 -13.538 1.00 124.92 172 LEU C C 1
ATOM 8282 O O . LEU C 1 172 ? -19.615 -90.711 -13.217 1.00 128.19 172 LEU C O 1
ATOM 8287 N N . GLU C 1 173 ? -17.664 -90.939 -14.285 1.00 126.13 173 GLU C N 1
ATOM 8288 C CA . GLU C 1 173 ? -18.013 -92.254 -14.802 1.00 130.08 173 GLU C CA 1
ATOM 8289 C C . GLU C 1 173 ? -16.842 -93.178 -15.100 1.00 132.92 173 GLU C C 1
ATOM 8290 O O . GLU C 1 173 ? -15.955 -92.824 -15.867 1.00 130.44 173 GLU C O 1
ATOM 8296 N N . LYS C 1 174 ? -16.834 -94.352 -14.470 1.00 136.29 174 LYS C N 1
ATOM 8297 C CA . LYS C 1 174 ? -15.831 -95.368 -14.749 1.00 139.36 174 LYS C CA 1
ATOM 8298 C C . LYS C 1 174 ? -16.632 -96.246 -15.670 1.00 142.90 174 LYS C C 1
ATOM 8299 O O . LYS C 1 174 ? -17.487 -96.997 -15.227 1.00 143.99 174 LYS C O 1
ATOM 8301 N N . ARG C 1 175 ? -16.375 -96.168 -16.961 1.00 144.74 175 ARG C N 1
ATOM 8302 C CA . ARG C 1 175 ? -17.189 -96.932 -17.892 1.00 148.07 175 ARG C CA 1
ATOM 8303 C C . ARG C 1 175 ? -16.898 -98.416 -17.990 1.00 150.33 175 ARG C C 1
ATOM 8304 O O . ARG C 1 175 ? -16.034 -98.940 -17.307 1.00 150.45 175 ARG C O 1
ATOM 8306 N N . GLY C 1 176 ? -17.689 -99.107 -18.800 1.00 152.07 176 GLY C N 1
ATOM 8307 C CA . GLY C 1 176 ? -17.514 -100.537 -18.981 1.00 152.45 176 GLY C CA 1
ATOM 8308 C C . GLY C 1 176 ? -16.339 -100.852 -19.883 1.00 152.52 176 GLY C C 1
ATOM 8309 O O . GLY C 1 176 ? -15.972 -102.008 -20.071 1.00 153.38 176 GLY C O 1
ATOM 8310 N N . ASP C 1 177 ? -15.722 -99.801 -20.411 1.00 151.19 177 ASP C N 1
ATOM 8311 C CA . ASP C 1 177 ? -14.599 -99.916 -21.322 1.00 150.07 177 ASP C CA 1
ATOM 8312 C C . ASP C 1 177 ? -13.310 -99.652 -20.613 1.00 150.29 177 ASP C C 1
ATOM 8313 O O . ASP C 1 177 ? -12.351 -99.226 -21.238 1.00 150.79 177 ASP C O 1
ATOM 8318 N N . ASN C 1 178 ? -13.312 -99.853 -19.303 1.00 151.21 178 ASN C N 1
ATOM 8319 C CA . ASN C 1 178 ? -12.148 -99.644 -18.454 1.00 151.42 178 ASN C CA 1
ATOM 8320 C C . ASN C 1 178 ? -11.551 -98.249 -18.635 1.00 148.57 178 ASN C C 1
ATOM 8321 O O . ASN C 1 178 ? -10.336 -98.089 -18.751 1.00 145.46 178 ASN C O 1
ATOM 8326 N N . SER C 1 179 ? -12.408 -97.238 -18.652 1.00 147.87 179 SER C N 1
ATOM 8327 C CA . SER C 1 179 ? -11.937 -95.882 -18.824 1.00 143.86 179 SER C CA 1
ATOM 8328 C C . SER C 1 179 ? -12.937 -94.914 -18.249 1.00 141.15 179 SER C C 1
ATOM 8329 O O . SER C 1 179 ? -14.088 -95.254 -18.013 1.00 139.29 179 SER C O 1
ATOM 8332 N N . LEU C 1 180 ? -12.488 -93.695 -18.018 1.00 138.40 180 LEU C N 1
ATOM 8333 C CA . LEU C 1 180 ? -13.382 -92.723 -17.452 1.00 134.15 180 LEU C CA 1
ATOM 8334 C C . LEU C 1 180 ? -13.592 -91.457 -18.241 1.00 132.01 180 LEU C C 1
ATOM 8335 O O . LEU C 1 180 ? -12.772 -91.017 -19.041 1.00 131.04 180 LEU C O 1
ATOM 8337 N N . ARG C 1 181 ? -14.723 -90.849 -17.916 1.00 129.86 181 ARG C N 1
ATOM 8338 C CA . ARG C 1 181 ? -15.177 -89.592 -18.454 1.00 124.85 181 ARG C CA 1
ATOM 8339 C C . ARG C 1 181 ? -14.876 -88.655 -17.310 1.00 119.90 181 ARG C C 1
ATOM 8340 O O . ARG C 1 181 ? -15.265 -88.932 -16.182 1.00 118.89 181 ARG C O 1
ATOM 8348 N N . LEU C 1 182 ? -14.180 -87.561 -17.587 1.00 113.70 182 LEU C N 1
ATOM 8349 C CA . LEU C 1 182 ? -13.844 -86.594 -16.564 1.00 103.57 182 LEU C CA 1
ATOM 8350 C C . LEU C 1 182 ? -14.706 -85.374 -16.722 1.00 96.95 182 LEU C C 1
ATOM 8351 O O . LEU C 1 182 ? -15.102 -85.044 -17.817 1.00 99.69 182 LEU C O 1
ATOM 8356 N N . ASP C 1 183 ? -14.979 -84.679 -15.634 1.00 92.32 183 ASP C N 1
ATOM 8357 C CA . ASP C 1 183 ? -15.765 -83.471 -15.716 1.00 85.91 183 ASP C CA 1
ATOM 8358 C C . ASP C 1 183 ? -14.865 -82.336 -16.136 1.00 80.93 183 ASP C C 1
ATOM 8359 O O . ASP C 1 183 ? -14.451 -81.537 -15.325 1.00 77.49 183 ASP C O 1
ATOM 8364 N N . THR C 1 184 ? -14.570 -82.268 -17.420 1.00 79.42 184 THR C N 1
ATOM 8365 C CA . THR C 1 184 ? -13.667 -81.253 -17.944 1.00 74.21 184 THR C CA 1
ATOM 8366 C C . THR C 1 184 ? -14.079 -79.847 -17.549 1.00 68.76 184 THR C C 1
ATOM 8367 O O . THR C 1 184 ? -13.306 -78.916 -17.751 1.00 66.38 184 THR C O 1
ATOM 8371 N N . ALA C 1 185 ? -15.264 -79.670 -16.989 1.00 70.41 185 ALA C N 1
ATOM 8372 C CA . ALA C 1 185 ? -15.674 -78.364 -16.510 1.00 70.22 185 ALA C CA 1
ATOM 8373 C C . ALA C 1 185 ? -15.126 -78.035 -15.131 1.00 70.27 185 ALA C C 1
ATOM 8374 O O . ALA C 1 185 ? -15.340 -76.920 -14.654 1.00 64.74 185 ALA C O 1
ATOM 8376 N N . GLN C 1 186 ? -14.450 -78.961 -14.464 1.00 73.92 186 GLN C N 1
ATOM 8377 C CA . GLN C 1 186 ? -13.892 -78.653 -13.160 1.00 67.53 186 GLN C CA 1
ATOM 8378 C C . GLN C 1 186 ? -12.558 -77.935 -13.329 1.00 62.18 186 GLN C C 1
ATOM 8379 O O . GLN C 1 186 ? -11.779 -78.241 -14.236 1.00 55.34 186 GLN C O 1
ATOM 8385 N N . ILE C 1 187 ? -12.311 -76.959 -12.463 1.00 59.47 187 ILE C N 1
ATOM 8386 C CA . ILE C 1 187 ? -11.142 -76.096 -12.561 1.00 57.83 187 ILE C CA 1
ATOM 8387 C C . ILE C 1 187 ? -10.294 -76.270 -11.308 1.00 52.03 187 ILE C C 1
ATOM 8388 O O . ILE C 1 187 ? -10.748 -75.959 -10.207 1.00 50.41 187 ILE C O 1
ATOM 8393 N N . PRO C 1 188 ? -9.061 -76.734 -11.432 1.00 51.04 188 PRO C N 1
ATOM 8394 C CA . PRO C 1 188 ? -8.165 -76.791 -10.288 1.00 48.40 188 PRO C CA 1
ATOM 8395 C C . PRO C 1 188 ? -7.961 -75.408 -9.714 1.00 48.40 188 PRO C C 1
ATOM 8396 O O . PRO C 1 188 ? -8.213 -74.408 -10.388 1.00 52.07 188 PRO C O 1
ATOM 8400 N N . PRO C 1 189 ? -7.502 -75.291 -8.480 1.00 52.73 189 PRO C N 1
ATOM 8401 C CA . PRO C 1 189 ? -7.081 -73.971 -8.003 1.00 51.12 189 PRO C CA 1
ATOM 8402 C C . PRO C 1 189 ? -5.888 -73.526 -8.826 1.00 49.25 189 PRO C C 1
ATOM 8403 O O . PRO C 1 189 ? -4.936 -74.278 -9.019 1.00 49.88 189 PRO C O 1
ATOM 8407 N N . MET C 1 190 ? -5.952 -72.327 -9.351 1.00 46.50 190 MET C N 1
ATOM 8408 C CA . MET C 1 190 ? -4.937 -71.916 -10.295 1.00 46.40 190 MET C CA 1
ATOM 8409 C C . MET C 1 190 ? -4.268 -70.644 -9.823 1.00 46.17 190 MET 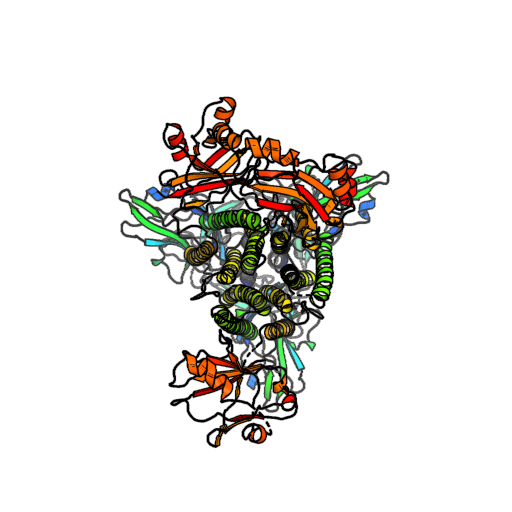C C 1
ATOM 8410 O O . MET C 1 190 ? -4.910 -69.739 -9.299 1.00 46.24 190 MET C O 1
ATOM 8415 N N . LEU C 1 191 ? -2.969 -70.596 -9.991 1.00 48.82 191 LEU C N 1
ATOM 8416 C CA . LEU C 1 191 ? -2.244 -69.376 -9.709 1.00 50.56 191 LEU C CA 1
ATOM 8417 C C . LEU C 1 191 ? -2.026 -68.545 -10.960 1.00 48.18 191 LEU C C 1
ATOM 8418 O O . LEU C 1 191 ? -1.694 -67.365 -10.847 1.00 46.78 191 LEU C O 1
ATOM 8423 N N . ASN C 1 192 ? -2.240 -69.128 -12.139 1.00 45.34 192 ASN C N 1
ATOM 8424 C CA . ASN C 1 192 ? -2.115 -68.422 -13.405 1.00 45.05 192 ASN C CA 1
ATOM 8425 C C . ASN C 1 192 ? -3.201 -68.876 -14.363 1.00 45.68 192 ASN C C 1
ATOM 8426 O O . ASN C 1 192 ? -3.267 -70.054 -14.706 1.00 44.91 192 ASN C O 1
ATOM 8431 N N . CYS C 1 193 ? -4.015 -67.933 -14.831 1.00 44.20 193 CYS C N 1
ATOM 8432 C CA . CYS C 1 193 ? -5.114 -68.284 -15.724 1.00 43.92 193 CYS C CA 1
ATOM 8433 C C . CYS C 1 193 ? -4.619 -68.963 -16.995 1.00 47.08 193 CYS C C 1
ATOM 8434 O O . CYS C 1 193 ? -5.298 -69.843 -17.532 1.00 48.49 193 CYS C O 1
ATOM 8437 N N . GLN C 1 194 ? -3.447 -68.566 -17.503 1.00 48.17 194 GLN C N 1
ATOM 8438 C CA . GLN C 1 194 ? -2.906 -69.202 -18.698 1.00 47.47 194 GLN C CA 1
ATOM 8439 C C . GLN C 1 194 ? -2.601 -70.664 -18.491 1.00 49.91 194 GLN C C 1
ATOM 8440 O O . GLN C 1 194 ? -2.294 -71.351 -19.466 1.00 53.37 194 GLN C O 1
ATOM 8446 N N . GLY C 1 195 ? -2.625 -71.141 -17.249 1.00 49.01 195 GLY C N 1
ATOM 8447 C CA . GLY C 1 195 ? -2.279 -72.514 -16.977 1.00 51.14 195 GLY C CA 1
ATOM 8448 C C . GLY C 1 195 ? -3.406 -73.495 -17.177 1.00 51.35 195 GLY C C 1
ATOM 8449 O O . GLY C 1 195 ? -3.152 -74.695 -17.287 1.00 54.66 195 GLY C O 1
ATOM 8450 N N . ASN C 1 196 ? -4.641 -73.018 -17.238 1.00 52.45 196 ASN C N 1
ATOM 8451 C CA . ASN C 1 196 ? -5.791 -73.889 -17.339 1.00 51.48 196 ASN C CA 1
ATOM 8452 C C . ASN C 1 196 ? -6.628 -73.529 -18.561 1.00 53.93 196 ASN C C 1
ATOM 8453 O O . ASN C 1 196 ? -6.985 -72.357 -18.746 1.00 54.16 196 ASN C O 1
ATOM 8458 N N . PRO C 1 197 ? -7.018 -74.504 -19.376 1.00 52.66 197 PRO C N 1
ATOM 8459 C CA . PRO C 1 197 ? -7.691 -74.170 -20.628 1.00 52.02 197 PRO C CA 1
ATOM 8460 C C . PRO C 1 197 ? -9.087 -73.634 -20.438 1.00 50.52 197 PRO C C 1
ATOM 8461 O O . PRO C 1 197 ? -9.556 -72.860 -21.272 1.00 53.25 197 PRO C O 1
ATOM 8465 N N . VAL C 1 198 ? -9.787 -74.026 -19.386 1.00 51.51 198 VAL C N 1
ATOM 8466 C CA . VAL C 1 198 ? -11.132 -73.502 -19.212 1.00 51.39 198 VAL C CA 1
ATOM 8467 C C . VAL C 1 198 ? -11.087 -72.007 -18.966 1.00 51.33 198 VAL C C 1
ATOM 8468 O O . VAL C 1 198 ? -11.862 -71.244 -19.547 1.00 52.68 198 VAL C O 1
ATOM 8472 N N . LEU C 1 199 ? -10.183 -71.565 -18.099 1.00 52.71 199 LEU C N 1
ATOM 8473 C CA . LEU C 1 199 ? -10.038 -70.140 -17.849 1.00 47.98 199 LEU C CA 1
ATOM 8474 C C . LEU C 1 199 ? -9.654 -69.391 -19.107 1.00 47.68 199 LEU C C 1
ATOM 8475 O O . LEU C 1 199 ? -10.116 -68.274 -19.331 1.00 46.90 199 LEU C O 1
ATOM 8480 N N . LYS C 1 200 ? -8.800 -69.982 -19.932 1.00 44.95 200 LYS C N 1
ATOM 8481 C CA . LYS C 1 200 ? -8.372 -69.282 -21.124 1.00 43.91 200 LYS C CA 1
ATOM 8482 C C . LYS C 1 200 ? -9.540 -69.072 -22.076 1.00 48.17 200 LYS C C 1
ATOM 8483 O O . LYS C 1 200 ? -9.745 -67.967 -22.592 1.00 47.06 200 LYS C O 1
ATOM 8489 N N . THR C 1 201 ? -10.337 -70.115 -22.300 1.00 48.53 201 THR C N 1
ATOM 8490 C CA . THR C 1 201 ? -11.493 -69.937 -23.156 1.00 48.65 201 THR C CA 1
ATOM 8491 C C . THR C 1 201 ? -12.483 -68.966 -22.534 1.00 46.95 201 THR C C 1
ATOM 8492 O O . THR C 1 201 ? -13.181 -68.258 -23.255 1.00 53.38 201 THR C O 1
ATOM 8496 N N . PHE C 1 202 ? -12.560 -68.899 -21.212 1.00 43.09 202 PHE C N 1
ATOM 8497 C CA . PHE C 1 202 ? -13.333 -67.824 -20.613 1.00 45.29 202 PHE C CA 1
ATOM 8498 C C . PHE C 1 202 ? -12.899 -66.485 -21.183 1.00 46.00 202 PHE C C 1
ATOM 8499 O O . PHE C 1 202 ? -13.706 -65.729 -21.727 1.00 44.60 202 PHE C O 1
ATOM 8507 N N . ILE C 1 203 ? -11.604 -66.199 -21.092 1.00 46.49 203 ILE C N 1
ATOM 8508 C CA . ILE C 1 203 ? -11.077 -64.899 -21.479 1.00 44.92 203 ILE C CA 1
ATOM 8509 C C . ILE C 1 203 ? -11.278 -64.665 -22.964 1.00 44.26 203 ILE C C 1
ATOM 8510 O O . ILE C 1 203 ? -11.685 -63.581 -23.393 1.00 46.97 203 ILE C O 1
ATOM 8515 N N . ASN C 1 204 ? -10.996 -65.678 -23.767 1.00 42.12 204 ASN C N 1
ATOM 8516 C CA . ASN C 1 204 ? -11.103 -65.528 -25.199 1.00 43.07 204 ASN C CA 1
ATOM 8517 C C . ASN C 1 204 ? -12.551 -65.301 -25.613 1.00 44.93 204 ASN C C 1
ATOM 8518 O O . ASN C 1 204 ? -12.831 -64.488 -26.495 1.00 49.07 204 ASN C O 1
ATOM 8523 N N . ASP C 1 205 ? -13.490 -65.955 -24.937 1.00 45.68 205 ASP C N 1
ATOM 8524 C CA . ASP C 1 205 ? -14.892 -65.830 -25.304 1.00 44.87 205 ASP C CA 1
ATOM 8525 C C . ASP C 1 205 ? -15.467 -64.490 -24.894 1.00 43.98 205 ASP C C 1
ATOM 8526 O O . ASP C 1 205 ? -16.358 -63.967 -25.567 1.00 45.94 205 ASP C O 1
ATOM 8531 N N . LEU C 1 206 ? -15.028 -63.945 -23.764 1.00 44.55 206 LEU C N 1
ATOM 8532 C CA . LEU C 1 206 ? -15.502 -62.621 -23.397 1.00 43.52 206 LEU C CA 1
ATOM 8533 C C . LEU C 1 206 ? -14.915 -61.576 -24.325 1.00 44.18 206 LEU C C 1
ATOM 8534 O O . LEU C 1 206 ? -15.590 -60.613 -24.679 1.00 44.24 206 LEU C O 1
ATOM 8539 N N . GLN C 1 207 ? -13.680 -61.774 -24.760 1.00 43.18 207 GLN C N 1
ATOM 8540 C CA . GLN C 1 207 ? -13.102 -60.866 -25.732 1.00 42.94 207 GLN C CA 1
ATOM 8541 C C . GLN C 1 207 ? -13.927 -60.843 -27.008 1.00 44.26 207 GLN C C 1
ATOM 8542 O O . GLN C 1 207 ? -14.387 -59.786 -27.448 1.00 45.85 207 GLN C O 1
ATOM 8548 N N . GLY C 1 208 ? -14.134 -62.007 -27.611 1.00 44.66 208 GLY C N 1
ATOM 8549 C CA . GLY C 1 208 ? -14.871 -62.049 -28.858 1.00 46.65 208 GLY C CA 1
ATOM 8550 C C . GLY C 1 208 ? -16.255 -61.460 -28.722 1.00 45.54 208 GLY C C 1
ATOM 8551 O O . GLY C 1 208 ? -16.733 -60.750 -29.599 1.00 52.18 208 GLY C O 1
ATOM 8552 N N . LEU C 1 209 ? -16.899 -61.715 -27.607 1.00 43.13 209 LEU C N 1
ATOM 8553 C CA . LEU C 1 209 ? -18.242 -61.218 -27.430 1.00 43.17 209 LEU C CA 1
ATOM 8554 C C . LEU C 1 209 ? -18.236 -59.711 -27.253 1.00 46.93 209 LEU C C 1
ATOM 8555 O O . LEU C 1 209 ? -19.147 -59.018 -27.710 1.00 50.37 209 LEU C O 1
ATOM 8560 N N . LEU C 1 210 ? -17.210 -59.185 -26.602 1.00 45.97 210 LEU C N 1
ATOM 8561 C CA . LEU C 1 210 ? -17.116 -57.749 -26.467 1.00 43.68 210 LEU C CA 1
ATOM 8562 C C . LEU C 1 210 ? -16.766 -57.107 -27.791 1.00 43.81 210 LEU C C 1
ATOM 8563 O O . LEU C 1 210 ? -17.224 -56.004 -28.085 1.00 43.21 210 LEU C O 1
ATOM 8568 N N . GLN C 1 211 ? -15.945 -57.768 -28.592 1.00 42.80 211 GLN C N 1
ATOM 8569 C CA . GLN C 1 211 ? -15.665 -57.240 -29.915 1.00 46.22 211 GLN C CA 1
ATOM 8570 C C . GLN C 1 211 ? -16.931 -57.204 -30.748 1.00 45.80 211 GLN C C 1
ATOM 8571 O O . GLN C 1 211 ? -17.220 -56.211 -31.417 1.00 46.07 211 GLN C O 1
ATOM 8577 N N . GLN C 1 212 ? -17.727 -58.261 -30.663 1.00 47.07 212 GLN C N 1
ATOM 8578 C CA . GLN C 1 212 ? -18.982 -58.323 -31.385 1.00 49.37 212 GLN C CA 1
ATOM 8579 C C . GLN C 1 212 ? -19.910 -57.179 -30.986 1.00 47.32 212 GLN C C 1
ATOM 8580 O O . GLN C 1 212 ? -20.328 -56.385 -31.829 1.00 49.06 212 GLN C O 1
ATOM 8586 N N . ARG C 1 213 ? -20.232 -57.063 -29.704 1.00 44.49 213 ARG C N 1
ATOM 8587 C CA . ARG C 1 213 ? -21.154 -56.009 -29.303 1.00 47.49 213 ARG C CA 1
ATOM 8588 C C . ARG C 1 213 ? -20.576 -54.629 -29.560 1.00 45.93 213 ARG C C 1
ATOM 8589 O O . ARG C 1 213 ? -21.322 -53.681 -29.801 1.00 44.91 213 ARG C O 1
ATOM 8597 N N . SER C 1 214 ? -19.257 -54.506 -29.523 1.00 45.01 214 SER C N 1
ATOM 8598 C CA . SER C 1 214 ? -18.621 -53.225 -29.757 1.00 41.89 214 SER C CA 1
ATOM 8599 C C . SER C 1 214 ? -18.829 -52.770 -31.193 1.00 42.81 214 SER C C 1
ATOM 8600 O O . SER C 1 214 ? -19.228 -51.633 -31.445 1.00 39.72 214 SER C O 1
ATOM 8603 N N . GLN C 1 215 ? -18.551 -53.644 -32.151 1.00 45.96 215 GLN C N 1
ATOM 8604 C CA . GLN C 1 215 ? -18.813 -53.301 -33.540 1.00 44.45 215 GLN C CA 1
ATOM 8605 C C . GLN C 1 215 ? -20.298 -53.109 -33.761 1.00 45.04 215 GLN C C 1
ATOM 8606 O O . GLN C 1 215 ? -20.724 -52.175 -34.437 1.00 47.03 215 GLN C O 1
ATOM 8612 N N . GLN C 1 216 ? -21.099 -53.949 -33.129 1.00 45.52 216 GLN C N 1
ATOM 8613 C CA . GLN C 1 216 ? -22.539 -53.860 -33.250 1.00 43.07 216 GLN C CA 1
ATOM 8614 C C . GLN C 1 216 ? -23.036 -52.486 -32.857 1.00 42.25 216 GLN C C 1
ATOM 8615 O O . GLN C 1 216 ? -23.841 -51.881 -33.557 1.00 45.09 216 GLN C O 1
ATOM 8621 N N . MET C 1 217 ? -22.644 -52.007 -31.696 1.00 45.48 217 MET C N 1
ATOM 8622 C CA . MET C 1 217 ? -23.158 -50.746 -31.199 1.00 42.24 217 MET C CA 1
ATOM 8623 C C . MET C 1 217 ? -22.596 -49.502 -31.817 1.00 44.12 217 MET C C 1
ATOM 8624 O O . MET C 1 217 ? -23.278 -48.531 -31.967 1.00 43.50 217 MET C O 1
ATOM 8629 N N . SER C 1 218 ? -21.327 -49.530 -32.132 1.00 43.80 218 SER C N 1
ATOM 8630 C CA . SER C 1 218 ? -20.711 -48.394 -32.778 1.00 40.63 218 SER C CA 1
ATOM 8631 C C . SER C 1 218 ? -21.298 -48.183 -34.170 1.00 40.60 218 SER C C 1
ATOM 8632 O O . SER C 1 218 ? -21.579 -47.050 -34.557 1.00 39.51 218 SER C O 1
ATOM 8635 N N . GLN C 1 219 ? -21.530 -49.267 -34.916 1.00 39.62 219 GLN C N 1
ATOM 8636 C CA . GLN C 1 219 ? -22.121 -49.140 -36.239 1.00 43.23 219 GLN C CA 1
ATOM 8637 C C . GLN C 1 219 ? -23.449 -48.406 -36.175 1.00 40.96 219 GLN C C 1
ATOM 8638 O O . GLN C 1 219 ? -23.727 -47.532 -36.995 1.00 44.74 219 GLN C O 1
ATOM 8644 N N . ARG C 1 220 ? -24.285 -48.745 -35.213 1.00 38.29 220 ARG C N 1
ATOM 8645 C CA . ARG C 1 220 ? -25.554 -48.060 -35.122 1.00 38.25 220 ARG C CA 1
ATOM 8646 C C . ARG C 1 220 ? -25.346 -46.596 -34.773 1.00 42.42 220 ARG C C 1
ATOM 8647 O O . ARG C 1 220 ? -25.865 -45.712 -35.451 1.00 43.25 220 ARG C O 1
ATOM 8655 N N . LEU C 1 221 ? -24.548 -46.315 -33.750 1.00 40.55 221 LEU C N 1
ATOM 8656 C CA . LEU C 1 221 ? -24.330 -44.930 -33.345 1.00 40.24 221 LEU C CA 1
ATOM 8657 C C . LEU C 1 221 ? -23.682 -44.086 -34.432 1.00 35.96 221 LEU C C 1
ATOM 8658 O O . LEU C 1 221 ? -23.908 -42.883 -34.480 1.00 36.47 221 LEU C O 1
ATOM 8663 N N . LEU C 1 222 ? -22.882 -44.678 -35.309 1.00 37.56 222 LEU C N 1
ATOM 8664 C CA . LEU C 1 222 ? -22.261 -43.880 -36.365 1.00 38.83 222 LEU C CA 1
ATOM 8665 C C . LEU C 1 222 ? -23.279 -43.393 -37.398 1.00 39.99 222 LEU C C 1
ATOM 8666 O O . LEU C 1 222 ? -23.130 -42.301 -37.933 1.00 38.90 222 LEU C O 1
ATOM 8671 N N . GLN C 1 223 ? -24.255 -44.086 -37.621 1.00 40.33 223 GLN C N 1
ATOM 8672 C CA . GLN C 1 223 ? -25.152 -43.705 -38.693 1.00 39.19 223 GLN C CA 1
ATOM 8673 C C . GLN C 1 223 ? -26.275 -42.807 -38.195 1.00 38.42 223 GLN C C 1
ATOM 8674 O O . GLN C 1 223 ? -26.729 -42.936 -37.063 1.00 41.04 223 GLN C O 1
ATOM 8680 N N . PRO C 1 224 ? -26.737 -41.881 -39.018 1.00 38.42 224 PRO C N 1
ATOM 8681 C CA . PRO C 1 224 ? -27.925 -41.114 -38.657 1.00 40.69 224 PRO C CA 1
ATOM 8682 C C . PRO C 1 224 ? -29.168 -41.988 -38.602 1.00 41.73 224 PRO C C 1
ATOM 8683 O O . PRO C 1 224 ? -29.291 -42.978 -39.312 1.00 42.69 224 PRO C O 1
ATOM 8687 N N . GLY C 1 225 ? -30.097 -41.596 -37.745 1.00 39.05 225 GLY C N 1
ATOM 8688 C CA . GLY C 1 225 ? -31.275 -42.377 -37.433 1.00 41.80 225 GLY C CA 1
ATOM 8689 C C . GLY C 1 225 ? -32.259 -41.475 -36.724 1.00 46.15 225 GLY C C 1
ATOM 8690 O O . GLY C 1 225 ? -32.014 -40.287 -36.540 1.00 44.08 225 GLY C O 1
ATOM 8691 N N . ARG C 1 226 ? -33.387 -42.038 -36.326 1.00 45.31 226 ARG C N 1
ATOM 8692 C CA . ARG C 1 226 ? -34.381 -41.217 -35.651 1.00 48.88 226 ARG C CA 1
ATOM 8693 C C . ARG C 1 226 ? -33.937 -40.825 -34.241 1.00 51.24 226 ARG C C 1
ATOM 8694 O O . ARG C 1 226 ? -34.176 -39.697 -33.799 1.00 73.84 226 ARG C O 1
ATOM 8702 N N . GLY C 1 227 ? -33.289 -41.725 -33.528 1.00 48.91 227 GLY C N 1
ATOM 8703 C CA . GLY C 1 227 ? -32.936 -41.445 -32.151 1.00 50.36 227 GLY C CA 1
ATOM 8704 C C . GLY C 1 227 ? -34.005 -41.887 -31.168 1.00 52.13 227 GLY C C 1
ATOM 8705 O O . GLY C 1 227 ? -34.825 -42.761 -31.443 1.00 51.47 227 GLY C O 1
ATOM 8706 N N . GLY C 1 228 ? -33.985 -41.264 -29.998 1.00 51.88 228 GLY C N 1
ATOM 8707 C CA . GLY C 1 228 ? -34.902 -41.594 -28.929 1.00 53.00 228 GLY C CA 1
ATOM 8708 C C . GLY C 1 228 ? -34.192 -41.791 -27.608 1.00 55.97 228 GLY C C 1
ATOM 8709 O O . GLY C 1 228 ? -32.983 -41.612 -27.482 1.00 54.54 228 GLY C O 1
ATOM 8710 N N . SER C 1 229 ? -34.980 -42.168 -26.598 1.00 57.30 229 SER C N 1
ATOM 8711 C CA . SER C 1 229 ? -34.436 -42.288 -25.245 1.00 58.89 229 SER C CA 1
ATOM 8712 C C . SER C 1 229 ? -33.367 -43.366 -25.154 1.00 53.82 229 SER C C 1
ATOM 8713 O O . SER C 1 229 ? -32.408 -43.232 -24.390 1.00 54.03 229 SER C O 1
ATOM 8716 N N . SER C 1 230 ? -33.500 -44.422 -25.940 1.00 47.23 230 SER C N 1
ATOM 8717 C CA . SER C 1 230 ? -32.503 -45.471 -25.931 1.00 46.78 230 SER C CA 1
ATOM 8718 C C . SER C 1 230 ? -31.147 -44.973 -26.409 1.00 49.39 230 SER C C 1
ATOM 8719 O O . SER C 1 230 ? -30.119 -45.527 -26.015 1.00 49.87 230 SER C O 1
ATOM 8722 N N . GLU C 1 231 ? -31.120 -43.945 -27.255 1.00 49.85 231 GLU C N 1
ATOM 8723 C CA . GLU C 1 231 ? -29.873 -43.549 -27.896 1.00 47.17 231 GLU C CA 1
ATOM 8724 C C . GLU C 1 231 ? -28.785 -43.266 -26.864 1.00 45.77 231 GLU C C 1
ATOM 8725 O O . GLU C 1 231 ? -27.713 -43.869 -26.902 1.00 44.80 231 GLU C O 1
ATOM 8731 N N . MET C 1 232 ? -29.062 -42.390 -25.908 1.00 45.31 232 MET C N 1
ATOM 8732 C CA . MET C 1 232 ? -28.093 -42.076 -24.866 1.00 43.42 232 MET C CA 1
ATOM 8733 C C . MET C 1 232 ? -27.760 -43.274 -24.003 1.00 44.41 232 MET C C 1
ATOM 8734 O O . MET C 1 232 ? -26.630 -43.416 -23.541 1.00 44.95 232 MET C O 1
ATOM 8739 N N . VAL C 1 233 ? -28.723 -44.140 -23.765 1.00 44.53 233 VAL C N 1
ATOM 8740 C CA . VAL C 1 233 ? -28.424 -45.334 -23.010 1.00 42.19 233 VAL C CA 1
ATOM 8741 C C . VAL C 1 233 ? -27.475 -46.221 -23.794 1.00 41.87 233 VAL C C 1
ATOM 8742 O O . VAL C 1 233 ? -26.542 -46.799 -23.229 1.00 45.02 233 VAL C O 1
ATOM 8746 N N . ASP C 1 234 ? -27.675 -46.321 -25.108 1.00 41.28 234 ASP C N 1
ATOM 8747 C CA . ASP C 1 234 ? -26.789 -47.134 -25.925 1.00 41.91 234 ASP C CA 1
ATOM 8748 C C . ASP C 1 234 ? -25.360 -46.623 -25.869 1.00 42.76 234 ASP C C 1
ATOM 8749 O O . ASP C 1 234 ? -24.413 -47.404 -25.846 1.00 41.47 234 ASP C O 1
ATOM 8754 N N . PHE C 1 235 ? -25.183 -45.317 -25.863 1.00 38.10 235 PHE C N 1
ATOM 8755 C CA . PHE C 1 235 ? -23.844 -44.776 -25.816 1.00 38.78 235 PHE C CA 1
ATOM 8756 C C . PHE C 1 235 ? -23.190 -45.088 -24.472 1.00 41.16 235 PHE C C 1
ATOM 8757 O O . PHE C 1 235 ? -21.994 -45.387 -24.408 1.00 38.89 235 PHE C O 1
ATOM 8765 N N . MET C 1 236 ? -23.986 -45.058 -23.399 1.00 42.09 236 MET C N 1
ATOM 8766 C CA . MET C 1 236 ? -23.521 -45.426 -22.072 1.00 36.26 236 MET C CA 1
ATOM 8767 C C . MET C 1 236 ? -23.038 -46.858 -22.037 1.00 34.70 236 MET C C 1
ATOM 8768 O O . MET C 1 236 ? -21.996 -47.159 -21.457 1.00 35.00 236 MET C O 1
ATOM 8773 N N . LEU C 1 237 ? -23.795 -47.759 -22.632 1.00 34.48 237 LEU C N 1
ATOM 8774 C CA . LEU C 1 237 ? -23.369 -49.144 -22.641 1.00 33.56 237 LEU C CA 1
ATOM 8775 C C . LEU C 1 237 ? -22.136 -49.351 -23.492 1.00 36.17 237 LEU C C 1
ATOM 8776 O O . LEU C 1 237 ? -21.315 -50.212 -23.176 1.00 42.84 237 LEU C O 1
ATOM 8781 N N . LEU C 1 238 ? -21.984 -48.583 -24.569 1.00 35.84 238 LEU C N 1
ATOM 8782 C CA . LEU C 1 238 ? -20.812 -48.753 -25.414 1.00 36.72 238 LEU C CA 1
ATOM 8783 C C . LEU C 1 238 ? -19.553 -48.312 -24.691 1.00 35.48 238 LEU C C 1
ATOM 8784 O O . LEU C 1 238 ? -18.524 -48.966 -24.798 1.00 37.97 238 LEU C O 1
ATOM 8789 N N . GLN C 1 239 ? -19.628 -47.223 -23.932 1.00 36.30 239 GLN C N 1
ATOM 8790 C CA . GLN C 1 239 ? -18.521 -46.820 -23.067 1.00 38.13 239 GLN C CA 1
ATOM 8791 C C . GLN C 1 239 ? -18.078 -47.942 -22.153 1.00 36.91 239 GLN C C 1
ATOM 8792 O O . GLN C 1 239 ? -16.886 -48.238 -22.046 1.00 34.97 239 GLN C O 1
ATOM 8798 N N . LEU C 1 240 ? -19.039 -48.552 -21.467 1.00 36.32 240 LEU C N 1
ATOM 8799 C CA . LEU C 1 240 ? -18.748 -49.647 -20.564 1.00 37.56 240 LEU C CA 1
ATOM 8800 C C . LEU C 1 240 ? -18.091 -50.806 -21.292 1.00 37.15 240 LEU C C 1
ATOM 8801 O O . LEU C 1 240 ? -17.133 -51.394 -20.795 1.00 37.34 240 LEU C O 1
ATOM 8806 N N . ILE C 1 241 ? -18.601 -51.157 -22.466 1.00 35.00 241 ILE C N 1
ATOM 8807 C CA . ILE C 1 241 ? -17.979 -52.216 -23.242 1.00 34.76 241 ILE C CA 1
ATOM 8808 C C . ILE C 1 241 ? -16.603 -51.791 -23.717 1.00 33.87 241 ILE C C 1
ATOM 8809 O O . ILE C 1 241 ? -15.667 -52.591 -23.732 1.00 33.85 241 ILE C O 1
ATOM 8814 N N . ASN C 1 242 ? -16.453 -50.523 -24.086 1.00 32.69 242 ASN C N 1
ATOM 8815 C CA . ASN C 1 242 ? -15.168 -50.057 -24.567 1.00 35.00 242 ASN C CA 1
ATOM 8816 C C . ASN C 1 242 ? -14.104 -50.141 -23.480 1.00 34.01 242 ASN C C 1
ATOM 8817 O O . ASN C 1 242 ? -12.976 -50.538 -23.754 1.00 33.11 242 ASN C O 1
ATOM 8822 N N . ARG C 1 243 ? -14.448 -49.789 -22.238 1.00 32.49 243 ARG C N 1
ATOM 8823 C CA . ARG C 1 243 ? -13.522 -49.977 -21.133 1.00 31.77 243 ARG C CA 1
ATOM 8824 C C . ARG C 1 243 ? -13.058 -51.425 -21.044 1.00 33.62 243 ARG C C 1
ATOM 8825 O O . ARG C 1 243 ? -11.869 -51.703 -20.891 1.00 33.89 243 ARG C O 1
ATOM 8833 N N . HIS C 1 244 ? -13.968 -52.361 -21.179 1.00 32.87 244 HIS C N 1
ATOM 8834 C CA . HIS C 1 244 ? -13.551 -53.726 -20.956 1.00 35.60 244 HIS C CA 1
ATOM 8835 C C . HIS C 1 244 ? -12.880 -54.357 -22.165 1.00 36.02 244 HIS C C 1
ATOM 8836 O O . HIS C 1 244 ? -12.199 -55.366 -22.007 1.00 36.81 244 HIS C O 1
ATOM 8843 N N . LEU C 1 245 ? -12.994 -53.764 -23.350 1.00 35.65 245 LEU C N 1
ATOM 8844 C CA . LEU C 1 245 ? -12.151 -54.200 -24.453 1.00 34.52 245 LEU C CA 1
ATOM 8845 C C . LEU C 1 245 ? -10.674 -54.089 -24.099 1.00 34.38 245 LEU C C 1
ATOM 8846 O O . LEU C 1 245 ? -9.891 -54.989 -24.396 1.00 34.48 245 LEU C O 1
ATOM 8851 N N . GLY C 1 246 ? -10.284 -53.003 -23.440 1.00 34.74 246 GLY C N 1
ATOM 8852 C CA . GLY C 1 246 ? -8.909 -52.872 -23.003 1.00 32.57 246 GLY C CA 1
ATOM 8853 C C . GLY C 1 246 ? -8.561 -53.840 -21.891 1.00 35.68 246 GLY C C 1
ATOM 8854 O O . GLY C 1 246 ? -7.548 -54.538 -21.957 1.00 36.16 246 GLY C O 1
ATOM 8855 N N . GLN C 1 247 ? -9.399 -53.888 -20.855 1.00 35.24 247 GLN C N 1
ATOM 8856 C CA . GLN C 1 247 ? -9.171 -54.780 -19.727 1.00 33.47 247 GLN C CA 1
ATOM 8857 C C . GLN C 1 247 ? -8.971 -56.207 -20.195 1.00 33.27 247 GLN C C 1
ATOM 8858 O O . GLN C 1 247 ? -7.981 -56.851 -19.866 1.00 35.20 247 GLN C O 1
ATOM 8864 N N . VAL C 1 248 ? -9.875 -56.693 -21.027 1.00 36.03 248 VAL C N 1
ATOM 8865 C CA . VAL C 1 248 ? -9.801 -58.085 -21.424 1.00 34.93 248 VAL C CA 1
ATOM 8866 C C . VAL C 1 248 ? -8.668 -58.315 -22.404 1.00 39.24 248 VAL C C 1
ATOM 8867 O O . VAL C 1 248 ? -8.114 -59.412 -22.459 1.00 45.06 248 VAL C O 1
ATOM 8871 N N . SER C 1 249 ? -8.288 -57.304 -23.178 1.00 35.33 249 SER C N 1
ATOM 8872 C CA . SER C 1 249 ? -7.136 -57.469 -24.050 1.00 35.99 249 SER C CA 1
ATOM 8873 C C . SER C 1 249 ? -5.868 -57.641 -23.238 1.00 37.91 249 SER C C 1
ATOM 8874 O O . SER C 1 249 ? -5.019 -58.479 -23.550 1.00 37.74 249 SER C O 1
ATOM 8877 N N . HIS C 1 250 ? -5.723 -56.834 -22.202 1.00 37.20 250 HIS C N 1
ATOM 8878 C CA . HIS C 1 250 ? -4.609 -56.997 -21.292 1.00 37.86 250 HIS C CA 1
ATOM 8879 C C . HIS C 1 250 ? -4.617 -58.387 -20.664 1.00 38.77 250 HIS C C 1
ATOM 8880 O O . HIS C 1 250 ? -3.609 -59.099 -20.679 1.00 39.93 250 HIS C O 1
ATOM 8887 N N . ALA C 1 251 ? -5.758 -58.800 -20.128 1.00 41.45 251 ALA C N 1
ATOM 8888 C CA . ALA C 1 251 ? -5.842 -60.139 -19.563 1.00 39.31 251 ALA C CA 1
ATOM 8889 C C . ALA C 1 251 ? -5.522 -61.198 -20.599 1.00 39.63 251 ALA C C 1
ATOM 8890 O O . ALA C 1 251 ? -4.913 -62.214 -20.278 1.00 41.73 251 ALA C O 1
ATOM 8892 N N . TYR C 1 252 ? -5.904 -60.970 -21.847 1.00 41.18 252 TYR C N 1
ATOM 8893 C CA . TYR C 1 252 ? -5.662 -61.958 -22.889 1.00 41.09 252 TYR C CA 1
ATOM 8894 C C . TYR C 1 252 ? -4.180 -62.108 -23.198 1.00 41.89 252 TYR C C 1
ATOM 8895 O O . TYR C 1 252 ? -3.734 -63.198 -23.554 1.00 43.11 252 TYR C O 1
ATOM 8904 N N . HIS C 1 253 ? -3.404 -61.043 -23.047 1.00 41.10 253 HIS C N 1
ATOM 8905 C CA . HIS C 1 253 ? -2.015 -61.057 -23.465 1.00 40.24 253 HIS C CA 1
ATOM 8906 C C . HIS C 1 253 ? -1.028 -61.320 -22.344 1.00 39.82 253 HIS C C 1
ATOM 8907 O O . HIS C 1 253 ? 0.100 -61.709 -22.628 1.00 42.69 253 HIS C O 1
ATOM 8914 N N . LEU C 1 254 ? -1.430 -61.153 -21.094 1.00 40.85 254 LEU C N 1
ATOM 8915 C CA . LEU C 1 254 ? -0.531 -61.380 -19.975 1.00 41.43 254 LEU C CA 1
ATOM 8916 C C . LEU C 1 254 ? -0.067 -62.824 -19.913 1.00 43.32 254 LEU C C 1
ATOM 8917 O O . LEU C 1 254 ? -0.845 -63.757 -20.071 1.00 45.03 254 LEU C O 1
ATOM 8922 N N . ASP C 1 255 ? 1.209 -63.010 -19.671 1.00 43.73 255 ASP C N 1
ATOM 8923 C CA . ASP C 1 255 ? 1.685 -64.364 -19.495 1.00 41.69 255 ASP C CA 1
ATOM 8924 C C . ASP C 1 255 ? 1.299 -64.928 -18.146 1.00 41.36 255 ASP C C 1
ATOM 8925 O O . ASP C 1 255 ? 1.193 -66.142 -18.013 1.00 44.60 255 ASP C O 1
ATOM 8930 N N . HIS C 1 256 ? 1.040 -64.072 -17.167 1.00 45.01 256 HIS C N 1
ATOM 8931 C CA . HIS C 1 256 ? 0.761 -64.490 -15.804 1.00 42.79 256 HIS C CA 1
ATOM 8932 C C . HIS C 1 256 ? -0.378 -63.656 -15.263 1.00 41.12 256 HIS C C 1
ATOM 8933 O O . HIS C 1 256 ? -0.278 -62.434 -15.208 1.00 42.58 256 HIS C O 1
ATOM 8940 N N . LEU C 1 257 ? -1.445 -64.307 -14.842 1.00 43.39 257 LEU C N 1
ATOM 8941 C CA . LEU C 1 257 ? -2.579 -63.572 -14.306 1.00 44.36 257 LEU C CA 1
ATOM 8942 C C . LEU C 1 257 ? -3.310 -64.444 -13.302 1.00 44.30 257 LEU C C 1
ATOM 8943 O O . LEU C 1 257 ? -3.766 -65.538 -13.635 1.00 47.71 257 LEU C O 1
ATOM 8948 N N . HIS C 1 258 ? -3.422 -63.958 -12.104 1.00 43.40 258 HIS C N 1
ATOM 8949 C CA . HIS C 1 258 ? -4.049 -64.725 -11.051 1.00 43.53 258 HIS C CA 1
ATOM 8950 C C . HIS C 1 258 ? -5.563 -64.626 -11.166 1.00 44.67 258 HIS C C 1
ATOM 8951 O O . HIS C 1 258 ? -6.097 -63.521 -11.291 1.00 44.52 258 HIS C O 1
ATOM 8958 N N . PRO C 1 259 ? -6.275 -65.747 -11.100 1.00 42.82 259 PRO C N 1
ATOM 8959 C CA . PRO C 1 259 ? -7.723 -65.726 -11.317 1.00 38.08 259 PRO C CA 1
ATOM 8960 C C . PRO C 1 259 ? -8.488 -64.807 -10.409 1.00 39.19 259 PRO C C 1
ATOM 8961 O O . PRO C 1 259 ? -9.586 -64.400 -10.774 1.00 42.53 259 PRO C O 1
ATOM 8965 N N . GLU C 1 260 ? -7.960 -64.449 -9.251 1.00 37.87 260 GLU C N 1
ATOM 8966 C CA . GLU C 1 260 ? -8.714 -63.571 -8.378 1.00 38.13 260 GLU C CA 1
ATOM 8967 C C . GLU C 1 260 ? -8.753 -62.166 -8.937 1.00 40.34 260 GLU C C 1
ATOM 8968 O O . GLU C 1 260 ? -9.782 -61.496 -8.881 1.00 43.01 260 GLU C O 1
ATOM 8974 N N . ARG C 1 261 ? -7.636 -61.701 -9.469 1.00 42.00 261 ARG C N 1
ATOM 8975 C CA . ARG C 1 261 ? -7.619 -60.416 -10.137 1.00 39.52 261 ARG C CA 1
ATOM 8976 C C . ARG C 1 261 ? -8.594 -60.389 -11.325 1.00 41.81 261 ARG C C 1
ATOM 8977 O O . ARG C 1 261 ? -9.344 -59.427 -11.510 1.00 43.04 261 ARG C O 1
ATOM 8985 N N . LEU C 1 262 ? -8.616 -61.445 -12.127 1.00 38.17 262 LEU C N 1
ATOM 8986 C CA . LEU C 1 262 ? -9.571 -61.495 -13.216 1.00 38.17 262 LEU C CA 1
ATOM 8987 C C . LEU C 1 262 ? -10.998 -61.449 -12.701 1.00 39.56 262 LEU C C 1
ATOM 8988 O O . LEU C 1 262 ? -11.842 -60.758 -13.269 1.00 42.54 262 LEU C O 1
ATOM 8993 N N . PHE C 1 263 ? -11.275 -62.168 -11.614 1.00 41.53 263 PHE C N 1
ATOM 8994 C CA . PHE C 1 263 ? -12.627 -62.265 -11.083 1.00 42.42 263 PHE C CA 1
ATOM 8995 C C . PHE C 1 263 ? -13.081 -60.941 -10.487 1.00 39.26 263 PHE C C 1
ATOM 8996 O O . PHE C 1 263 ? -14.247 -60.565 -10.597 1.00 38.99 263 PHE C O 1
ATOM 9004 N N . ALA C 1 264 ? -12.189 -60.226 -9.837 1.00 41.74 264 ALA C N 1
ATOM 9005 C CA . ALA C 1 264 ? -12.603 -58.963 -9.258 1.00 37.89 264 ALA C CA 1
ATOM 9006 C C . ALA C 1 264 ? -12.987 -57.957 -10.333 1.00 39.79 264 ALA C C 1
ATOM 9007 O O . ALA C 1 264 ? -13.903 -57.161 -10.137 1.00 40.77 264 ALA C O 1
ATOM 9009 N N . ASP C 1 265 ? -12.297 -57.973 -11.463 1.00 39.58 265 ASP C N 1
ATOM 9010 C CA . ASP C 1 265 ? -12.658 -57.082 -12.554 1.00 41.04 265 ASP C CA 1
ATOM 9011 C C . ASP C 1 265 ? -13.991 -57.481 -13.172 1.00 40.08 265 ASP C C 1
ATOM 9012 O O . ASP C 1 265 ? -14.881 -56.647 -13.336 1.00 38.23 265 ASP C O 1
ATOM 9017 N N . TRP C 1 266 ? -14.156 -58.759 -13.493 1.00 39.00 266 TRP C N 1
ATOM 9018 C CA . TRP C 1 266 ? -15.387 -59.183 -14.128 1.00 38.23 266 TRP C CA 1
ATOM 9019 C C . TRP C 1 266 ? -16.585 -58.978 -13.223 1.00 39.84 266 TRP C C 1
ATOM 9020 O O . TRP C 1 266 ? -17.686 -58.722 -13.713 1.00 41.43 266 TRP C O 1
ATOM 9031 N N . LEU C 1 267 ? -16.392 -59.027 -11.913 1.00 39.39 267 LEU C N 1
ATOM 9032 C CA . LEU C 1 267 ? -17.533 -58.879 -11.030 1.00 37.57 267 LEU C CA 1
ATOM 9033 C C . LEU C 1 267 ? -18.054 -57.456 -11.040 1.00 40.33 267 LEU C C 1
ATOM 9034 O O . LEU C 1 267 ? -19.264 -57.239 -11.017 1.00 42.44 267 LEU C O 1
ATOM 9039 N N . GLN C 1 268 ? -17.160 -56.472 -11.039 1.00 40.74 268 GLN C N 1
ATOM 9040 C CA . GLN C 1 268 ? -17.612 -55.092 -11.129 1.00 38.33 268 GLN C CA 1
ATOM 9041 C C . GLN C 1 268 ? -18.252 -54.837 -12.468 1.00 38.57 268 GLN C C 1
ATOM 9042 O O . GLN C 1 268 ? -19.193 -54.057 -12.574 1.00 39.65 268 GLN C O 1
ATOM 9048 N N . PHE C 1 269 ? -17.747 -55.497 -13.490 1.00 35.79 269 PHE C N 1
ATOM 9049 C CA . PHE C 1 269 ? -18.348 -55.404 -14.794 1.00 34.89 269 PHE C CA 1
ATOM 9050 C C . PHE C 1 269 ? -19.791 -55.876 -14.725 1.00 39.03 269 PHE C C 1
ATOM 9051 O O . PHE C 1 269 ? -20.725 -55.126 -15.022 1.00 40.48 269 PHE C O 1
ATOM 9059 N N . ALA C 1 270 ? -19.989 -57.098 -14.252 1.00 39.81 270 ALA C N 1
ATOM 9060 C CA . ALA C 1 270 ? -21.329 -57.648 -14.168 1.00 37.35 270 ALA C CA 1
ATOM 9061 C C . ALA C 1 270 ? -22.251 -56.760 -13.358 1.00 40.06 270 ALA C C 1
ATOM 9062 O O . ALA C 1 270 ? -23.411 -56.579 -13.714 1.00 42.60 270 ALA C O 1
ATOM 9064 N N . THR C 1 271 ? -21.762 -56.160 -12.298 1.00 40.35 271 THR C N 1
ATOM 9065 C CA . THR C 1 271 ? -22.704 -55.367 -11.533 1.00 40.31 271 THR C CA 1
ATOM 9066 C C . THR C 1 271 ? -22.925 -53.989 -12.124 1.00 42.59 271 THR C C 1
ATOM 9067 O O . THR C 1 271 ? -23.981 -53.400 -11.890 1.00 42.47 271 THR C O 1
ATOM 9071 N N . GLU C 1 272 ? -21.959 -53.428 -12.851 1.00 40.14 272 GLU C N 1
ATOM 9072 C CA . GLU C 1 272 ? -22.312 -52.236 -13.606 1.00 40.64 272 GLU C CA 1
ATOM 9073 C C . GLU C 1 272 ? -23.244 -52.611 -14.754 1.00 40.25 272 GLU C C 1
ATOM 9074 O O . GLU C 1 272 ? -24.206 -51.907 -15.047 1.00 37.95 272 GLU C O 1
ATOM 9080 N N . LEU C 1 273 ? -23.006 -53.764 -15.350 1.00 41.63 273 LEU C N 1
ATOM 9081 C CA . LEU C 1 273 ? -23.820 -54.233 -16.445 1.00 36.98 273 LEU C CA 1
ATOM 9082 C C . LEU C 1 273 ? -25.291 -54.295 -16.084 1.00 41.17 273 LEU C C 1
ATOM 9083 O O . LEU C 1 273 ? -26.148 -54.020 -16.924 1.00 44.11 273 LEU C O 1
ATOM 9088 N N . ALA C 1 274 ? -25.605 -54.640 -14.844 1.00 42.12 274 ALA C N 1
ATOM 9089 C CA . ALA C 1 274 ? -26.987 -54.782 -14.436 1.00 40.54 274 ALA C CA 1
ATOM 9090 C C . ALA C 1 274 ? -27.747 -53.481 -14.503 1.00 43.83 274 ALA C C 1
ATOM 9091 O O . ALA C 1 274 ? -28.977 -53.502 -14.434 1.00 46.71 274 ALA C O 1
ATOM 9093 N N . SER C 1 275 ? -27.052 -52.359 -14.623 1.00 44.38 275 SER C N 1
ATOM 9094 C CA . SER C 1 275 ? -27.735 -51.081 -14.751 1.00 44.13 275 SER C CA 1
ATOM 9095 C C . SER C 1 275 ? -28.564 -51.035 -16.020 1.00 44.45 275 SER C C 1
ATOM 9096 O O . SER C 1 275 ? -29.585 -50.348 -16.067 1.00 44.49 275 SER C O 1
ATOM 9099 N N . PHE C 1 276 ? -28.123 -51.748 -17.055 1.00 44.08 276 PHE C N 1
ATOM 9100 C CA . PHE C 1 276 ? -28.783 -51.811 -18.348 1.00 45.05 276 PHE C CA 1
ATOM 9101 C C . PHE C 1 276 ? -29.684 -53.025 -18.466 1.00 50.28 276 PHE C C 1
ATOM 9102 O O . PHE C 1 276 ? -30.045 -53.423 -19.571 1.00 55.16 276 PHE C O 1
ATOM 9110 N N . SER C 1 277 ? -30.024 -53.642 -17.358 1.00 49.57 277 SER C N 1
ATOM 9111 C CA . SER C 1 277 ? -31.092 -54.617 -17.330 1.00 45.89 277 SER C CA 1
ATOM 9112 C C . SER C 1 277 ? -32.319 -53.962 -16.730 1.00 46.66 277 SER C C 1
ATOM 9113 O O . SER C 1 277 ? -32.291 -52.815 -16.289 1.00 45.71 277 SER C O 1
ATOM 9116 N N . ALA C 1 278 ? -33.411 -54.712 -16.734 1.00 46.33 278 ALA C N 1
ATOM 9117 C CA . ALA C 1 278 ? -34.687 -54.145 -16.333 1.00 51.30 278 ALA C CA 1
ATOM 9118 C C . ALA C 1 278 ? -34.696 -53.774 -14.865 1.00 56.24 278 ALA C C 1
ATOM 9119 O O . ALA C 1 278 ? -35.421 -52.863 -14.463 1.00 55.90 278 ALA C O 1
ATOM 9121 N N . GLN C 1 279 ? -33.870 -54.437 -14.060 1.00 57.08 279 GLN C N 1
ATOM 9122 C CA . GLN C 1 279 ? -33.826 -54.157 -12.632 1.00 52.91 279 GLN C CA 1
ATOM 9123 C C . GLN C 1 279 ? -33.146 -52.837 -12.319 1.00 53.85 279 GLN C C 1
ATOM 9124 O O . GLN C 1 279 ? -33.432 -52.240 -11.278 1.00 53.28 279 GLN C O 1
ATOM 9130 N N . ARG C 1 280 ? -32.245 -52.374 -13.183 1.00 52.46 280 ARG C N 1
ATOM 9131 C CA . ARG C 1 280 ? -31.432 -51.183 -12.957 1.00 52.43 280 ARG C CA 1
ATOM 9132 C C . ARG C 1 280 ? -30.404 -51.369 -11.854 1.00 50.47 280 ARG C C 1
ATOM 9133 O O . ARG C 1 280 ? -29.749 -50.408 -11.459 1.00 50.64 280 ARG C O 1
ATOM 9141 N N . THR C 1 281 ? -30.250 -52.574 -11.344 1.00 47.74 281 THR C N 1
ATOM 9142 C CA . THR C 1 281 ? -29.343 -52.855 -10.248 1.00 47.90 281 THR C CA 1
ATOM 9143 C C . THR C 1 281 ? -29.302 -54.363 -10.065 1.00 46.46 281 THR C C 1
ATOM 9144 O O . THR C 1 281 ? -30.210 -55.057 -10.496 1.00 50.19 281 THR C O 1
ATOM 9148 N N . PRO C 1 282 ? -28.234 -54.899 -9.512 1.00 44.58 282 PRO C N 1
ATOM 9149 C CA . PRO C 1 282 ? -28.147 -56.350 -9.441 1.00 49.38 282 PRO C CA 1
ATOM 9150 C C . PRO C 1 282 ? -29.159 -56.876 -8.445 1.00 53.79 282 PRO C C 1
ATOM 9151 O O . PRO C 1 282 ? -29.530 -56.212 -7.475 1.00 51.76 282 PRO C O 1
ATOM 9155 N N . GLU C 1 283 ? -29.621 -58.079 -8.719 1.00 58.42 283 GLU C N 1
ATOM 9156 C CA . GLU C 1 283 ? -30.740 -58.665 -8.012 1.00 62.95 283 GLU C CA 1
ATOM 9157 C C . GLU C 1 283 ? -30.327 -60.033 -7.502 1.00 64.83 283 GLU C C 1
ATOM 9158 O O . GLU C 1 283 ? -29.776 -60.848 -8.252 1.00 64.89 283 GLU C O 1
ATOM 9164 N N . GLY C 1 284 ? -30.573 -60.272 -6.227 1.00 59.94 284 GLY C N 1
ATOM 9165 C CA . GLY C 1 284 ? -30.215 -61.550 -5.661 1.00 66.61 284 GLY C CA 1
ATOM 9166 C C . GLY C 1 284 ? -28.908 -61.505 -4.912 1.00 67.48 284 GLY C C 1
ATOM 9167 O O . GLY C 1 284 ? -28.615 -60.534 -4.210 1.00 73.46 284 GLY C O 1
ATOM 9168 N N . ARG C 1 285 ? -28.109 -62.549 -5.059 1.00 65.53 285 ARG C N 1
ATOM 9169 C CA . ARG C 1 285 ? -26.865 -62.677 -4.326 1.00 64.12 285 ARG C CA 1
ATOM 9170 C C . ARG C 1 285 ? -25.731 -62.748 -5.322 1.00 56.94 285 ARG C C 1
ATOM 9171 O O . ARG C 1 285 ? -25.778 -63.540 -6.267 1.00 54.30 285 ARG C O 1
ATOM 9179 N N . LEU C 1 286 ? -24.723 -61.927 -5.100 1.00 53.76 286 LEU C N 1
ATOM 9180 C CA . LEU C 1 286 ? -23.590 -61.890 -5.992 1.00 50.47 286 LEU C CA 1
ATOM 9181 C C . LEU C 1 286 ? -22.792 -63.175 -5.881 1.00 46.57 286 LEU C C 1
ATOM 9182 O O . LEU C 1 286 ? -22.787 -63.813 -4.834 1.00 53.39 286 LEU C O 1
ATOM 9187 N N . PRO C 1 287 ? -22.127 -63.584 -6.952 1.00 45.43 287 PRO C N 1
ATOM 9188 C CA . PRO C 1 287 ? -21.154 -64.664 -6.836 1.00 43.94 287 PRO C CA 1
ATOM 9189 C C . PRO C 1 287 ? -19.991 -64.222 -5.967 1.00 47.45 287 PRO C C 1
ATOM 9190 O O . PRO C 1 287 ? -19.664 -63.041 -5.894 1.00 46.70 287 PRO C O 1
ATOM 9194 N N . VAL C 1 288 ? -19.390 -65.183 -5.272 1.00 51.48 288 VAL C N 1
ATOM 9195 C CA . VAL C 1 288 ? -18.273 -64.939 -4.365 1.00 45.87 288 VAL C CA 1
ATOM 9196 C C . VAL C 1 288 ? -17.077 -65.729 -4.863 1.00 46.02 288 VAL C C 1
ATOM 9197 O O . VAL C 1 288 ? -17.213 -66.887 -5.262 1.00 42.90 288 VAL C O 1
ATOM 9201 N N . TYR C 1 289 ? -15.911 -65.101 -4.858 1.00 48.06 289 TYR C N 1
ATOM 9202 C CA . TYR C 1 289 ? -14.736 -65.770 -5.389 1.00 48.52 289 TYR C CA 1
ATOM 9203 C C . TYR C 1 289 ? -14.322 -66.914 -4.477 1.00 48.20 289 TYR C C 1
ATOM 9204 O O . TYR C 1 289 ? -14.131 -66.724 -3.281 1.00 43.78 289 TYR C O 1
ATOM 9213 N N . ASP C 1 290 ? -14.169 -68.093 -5.061 1.00 48.69 290 ASP C N 1
ATOM 9214 C CA . ASP C 1 290 ? -13.792 -69.308 -4.358 1.00 50.67 290 ASP C CA 1
ATOM 9215 C C . ASP C 1 290 ? -12.631 -69.928 -5.109 1.00 52.37 290 ASP C C 1
ATOM 9216 O O . ASP C 1 290 ? -12.823 -70.535 -6.167 1.00 50.40 290 ASP C O 1
ATOM 9221 N N . HIS C 1 291 ? -11.442 -69.824 -4.525 1.00 51.24 291 HIS C N 1
ATOM 9222 C CA . HIS C 1 291 ? -10.240 -70.288 -5.194 1.00 49.42 291 HIS C CA 1
ATOM 9223 C C . HIS C 1 291 ? -10.264 -71.787 -5.421 1.00 51.09 291 HIS C C 1
ATOM 9224 O O . HIS C 1 291 ? -9.655 -72.287 -6.369 1.00 47.13 291 HIS C O 1
ATOM 9231 N N . ASP C 1 292 ? -10.958 -72.521 -4.568 1.00 55.27 292 ASP C N 1
ATOM 9232 C CA . ASP C 1 292 ? -11.039 -73.964 -4.699 1.00 54.98 292 ASP C CA 1
ATOM 9233 C C . ASP C 1 292 ? -12.330 -74.415 -5.335 1.00 58.41 292 ASP C C 1
ATOM 9234 O O . ASP C 1 292 ? -12.636 -75.607 -5.322 1.00 61.65 292 ASP C O 1
ATOM 9239 N N . ASN C 1 293 ? -13.089 -73.492 -5.902 1.00 60.90 293 ASN C N 1
ATOM 9240 C CA . ASN C 1 293 ? -14.230 -73.858 -6.709 1.00 60.75 293 ASN C CA 1
ATOM 9241 C C . ASN C 1 293 ? -14.387 -72.839 -7.831 1.00 58.55 293 ASN C C 1
ATOM 9242 O O . ASN C 1 293 ? -15.449 -72.249 -8.028 1.00 58.37 293 ASN C O 1
ATOM 9247 N N . LEU C 1 294 ? -13.306 -72.633 -8.585 1.00 56.69 294 LEU C N 1
ATOM 9248 C CA . LEU C 1 294 ? -13.307 -71.648 -9.656 1.00 54.99 294 LEU C CA 1
ATOM 9249 C C . LEU C 1 294 ? -14.379 -71.937 -10.699 1.00 56.13 294 LEU C C 1
ATOM 9250 O O . LEU C 1 294 ? -14.919 -71.008 -11.305 1.00 54.97 294 LEU C O 1
ATOM 9255 N N . ALA C 1 295 ? -14.709 -73.205 -10.920 1.00 52.91 295 ALA C N 1
ATOM 9256 C CA . ALA C 1 295 ? -15.720 -73.506 -11.918 1.00 49.97 295 ALA C CA 1
ATOM 9257 C C . ALA C 1 295 ? -17.074 -72.972 -11.516 1.00 51.16 295 ALA C C 1
ATOM 9258 O O . ALA C 1 295 ? -17.871 -72.588 -12.372 1.00 56.51 295 ALA C O 1
ATOM 9260 N N . LEU C 1 296 ? -17.357 -72.937 -10.238 1.00 51.34 296 LEU C N 1
ATOM 9261 C CA . LEU C 1 296 ? -18.677 -72.509 -9.830 1.00 51.73 296 LEU C CA 1
ATOM 9262 C C . LEU C 1 296 ? -18.792 -71.000 -9.850 1.00 54.16 296 LEU C C 1
ATOM 9263 O O . LEU C 1 296 ? -19.734 -70.454 -10.432 1.00 55.76 296 LEU C O 1
ATOM 9268 N N . CYS C 1 297 ? -17.847 -70.315 -9.204 1.00 53.87 297 CYS C N 1
ATOM 9269 C CA . CYS C 1 297 ? -17.897 -68.859 -9.140 1.00 54.29 297 CYS C CA 1
ATOM 9270 C C . CYS C 1 297 ? -17.787 -68.249 -10.531 1.00 51.17 297 CYS C C 1
ATOM 9271 O O . CYS C 1 297 ? -18.612 -67.419 -10.919 1.00 52.05 297 CYS C O 1
ATOM 9274 N N . PHE C 1 298 ? -16.792 -68.671 -11.311 1.00 49.66 298 PHE C N 1
ATOM 9275 C CA . PHE C 1 298 ? -16.675 -68.124 -12.648 1.00 49.37 298 PHE C CA 1
ATOM 9276 C C . PHE C 1 298 ? -17.862 -68.519 -13.496 1.00 53.88 298 PHE C C 1
ATOM 9277 O O . PHE C 1 298 ? -18.343 -67.712 -14.300 1.00 53.76 298 PHE C O 1
ATOM 9285 N N . GLY C 1 299 ? -18.375 -69.728 -13.289 1.00 55.26 299 GLY C N 1
ATOM 9286 C CA . GLY C 1 299 ? -19.574 -70.137 -13.995 1.00 53.43 299 GLY C CA 1
ATOM 9287 C C . GLY C 1 299 ? -20.732 -69.191 -13.761 1.00 48.92 299 GLY C C 1
ATOM 9288 O O . GLY C 1 299 ? -21.438 -68.815 -14.692 1.00 52.99 299 GLY C O 1
ATOM 9289 N N . LYS C 1 300 ? -20.939 -68.785 -12.517 1.00 46.64 300 LYS C N 1
ATOM 9290 C CA . LYS C 1 300 ? -22.020 -67.854 -12.242 1.00 50.68 300 LYS C CA 1
ATOM 9291 C C . LYS C 1 300 ? -21.752 -66.515 -12.901 1.00 53.29 300 LYS C C 1
ATOM 9292 O O . LYS C 1 300 ? -22.577 -66.003 -13.661 1.00 51.22 300 LYS C O 1
ATOM 9298 N N . LEU C 1 301 ? -20.590 -65.937 -12.609 1.00 55.25 301 LEU C N 1
ATOM 9299 C CA . LEU C 1 301 ? -20.212 -64.643 -13.162 1.00 53.41 301 LEU C CA 1
ATOM 9300 C C . LEU C 1 301 ? -20.345 -64.627 -14.677 1.00 51.86 301 LEU C C 1
ATOM 9301 O O . LEU C 1 301 ? -20.929 -63.710 -15.252 1.00 53.13 301 LEU C O 1
ATOM 9306 N N . MET C 1 302 ? -19.828 -65.655 -15.335 1.00 50.60 302 MET C N 1
ATOM 9307 C CA . MET C 1 302 ? -19.892 -65.706 -16.787 1.00 51.66 302 MET C CA 1
ATOM 9308 C C . MET C 1 302 ? -21.327 -65.659 -17.299 1.00 57.54 302 MET C C 1
ATOM 9309 O O . MET C 1 302 ? -21.596 -65.065 -18.351 1.00 55.29 302 MET C O 1
ATOM 9314 N N . LEU C 1 303 ? -22.261 -66.281 -16.579 1.00 58.40 303 LEU C N 1
ATOM 9315 C CA . LEU C 1 303 ? -23.647 -66.225 -17.010 1.00 56.82 303 LEU C CA 1
ATOM 9316 C C . LEU C 1 303 ? -24.217 -64.843 -16.803 1.00 54.63 303 LEU C C 1
ATOM 9317 O O . LEU C 1 303 ? -24.975 -64.351 -17.642 1.00 58.63 303 LEU C O 1
ATOM 9322 N N . LEU C 1 304 ? -23.862 -64.195 -15.705 1.00 50.74 304 LEU C N 1
ATOM 9323 C CA . LEU C 1 304 ? -24.248 -62.802 -15.565 1.00 52.91 304 LEU C CA 1
ATOM 9324 C C . LEU C 1 304 ? -23.758 -61.999 -16.754 1.00 52.82 304 LEU C C 1
ATOM 9325 O O . LEU C 1 304 ? -24.493 -61.184 -17.312 1.00 54.06 304 LEU C O 1
ATOM 9330 N N . LEU C 1 305 ? -22.534 -62.258 -17.191 1.00 51.29 305 LEU C N 1
ATOM 9331 C CA . LEU C 1 305 ? -21.979 -61.459 -18.269 1.00 50.86 305 LEU C CA 1
ATOM 9332 C C . LEU C 1 305 ? -22.671 -61.758 -19.589 1.00 51.45 305 LEU C C 1
ATOM 9333 O O . LEU C 1 305 ? -23.045 -60.836 -20.314 1.00 54.06 305 LEU C O 1
ATOM 9338 N N . ARG C 1 306 ? -22.879 -63.029 -19.915 1.00 53.89 306 ARG C N 1
ATOM 9339 C CA . ARG C 1 306 ? -23.527 -63.324 -21.185 1.00 51.68 306 ARG C CA 1
ATOM 9340 C C . ARG C 1 306 ? -24.924 -62.746 -21.235 1.00 54.49 306 ARG C C 1
ATOM 9341 O O . ARG C 1 306 ? -25.392 -62.348 -22.301 1.00 57.98 306 ARG C O 1
ATOM 9349 N N . GLN C 1 307 ? -25.603 -62.686 -20.100 1.00 54.03 307 GLN C N 1
ATOM 9350 C CA . GLN C 1 307 ? -26.909 -62.057 -20.083 1.00 56.03 307 GLN C CA 1
ATOM 9351 C C . GLN C 1 307 ? -26.800 -60.596 -20.467 1.00 59.44 307 GLN C C 1
ATOM 9352 O O . GLN C 1 307 ? -27.463 -60.142 -21.401 1.00 65.16 307 GLN C O 1
ATOM 9358 N N . GLY C 1 308 ? -25.945 -59.848 -19.766 1.00 56.56 308 GLY C N 1
ATOM 9359 C CA . GLY C 1 308 ? -25.817 -58.428 -20.031 1.00 51.48 308 GLY C CA 1
ATOM 9360 C C . GLY C 1 308 ? -25.449 -58.101 -21.464 1.00 55.62 308 GLY C C 1
ATOM 9361 O O . GLY C 1 308 ? -25.880 -57.083 -21.992 1.00 60.30 308 GLY C O 1
ATOM 9362 N N . LEU C 1 309 ? -24.680 -58.959 -22.121 1.00 54.09 309 LEU C N 1
ATOM 9363 C CA . LEU C 1 309 ? -24.146 -58.656 -23.445 1.00 58.50 309 LEU C CA 1
ATOM 9364 C C . LEU C 1 309 ? -24.929 -59.336 -24.563 1.00 65.26 309 LEU C C 1
ATOM 9365 O O . LEU C 1 309 ? -24.352 -59.798 -25.558 1.00 66.96 309 LEU C O 1
ATOM 9370 N N . SER C 1 310 ? -26.246 -59.388 -24.447 1.00 64.96 310 SER C N 1
ATOM 9371 C CA . SER C 1 310 ? -27.077 -60.078 -25.418 1.00 71.39 310 SER C CA 1
ATOM 9372 C C . SER C 1 310 ? -28.121 -59.133 -25.994 1.00 79.08 310 SER C C 1
ATOM 9373 O O . SER C 1 310 ? -28.711 -58.330 -25.263 1.00 78.06 310 SER C O 1
ATOM 9376 N N . VAL C 1 311 ? -28.342 -59.240 -27.304 1.00 76.20 311 VAL C N 1
ATOM 9377 C CA . VAL C 1 311 ? -29.395 -58.500 -27.996 1.00 79.06 311 VAL C CA 1
ATOM 9378 C C . VAL C 1 311 ? -29.959 -59.357 -29.127 1.00 89.61 311 VAL C C 1
ATOM 9379 O O . VAL C 1 311 ? -31.151 -59.672 -29.151 1.00 94.01 311 VAL C O 1
ATOM 9383 N N . ALA C 1 317 ? -35.065 -56.695 -36.145 1.00 108.83 317 ALA C N 1
ATOM 9384 C CA . ALA C 1 317 ? -35.563 -56.287 -37.449 1.00 104.23 317 ALA C CA 1
ATOM 9385 C C . ALA C 1 317 ? -35.628 -57.488 -38.362 1.00 102.70 317 ALA C C 1
ATOM 9386 O O . ALA C 1 317 ? -34.655 -58.235 -38.482 1.00 105.21 317 ALA C O 1
ATOM 9388 N N . ILE C 1 318 ? -36.771 -57.675 -39.009 1.00 97.84 318 ILE C N 1
ATOM 9389 C CA . ILE C 1 318 ? -36.909 -58.836 -39.868 1.00 95.00 318 ILE C CA 1
ATOM 9390 C C . ILE C 1 318 ? -37.755 -58.471 -41.072 1.00 91.01 318 ILE C C 1
ATOM 9391 O O . ILE C 1 318 ? -38.726 -57.711 -40.987 1.00 89.49 318 ILE C O 1
ATOM 9396 N N . GLN C 1 319 ? -37.336 -59.012 -42.202 1.00 89.73 319 GLN C N 1
ATOM 9397 C CA . GLN C 1 319 ? -37.952 -58.787 -43.491 1.00 90.64 319 GLN C CA 1
ATOM 9398 C C . GLN C 1 319 ? -38.889 -59.935 -43.764 1.00 95.51 319 GLN C C 1
ATOM 9399 O O . GLN C 1 319 ? -38.499 -61.099 -43.679 1.00 95.44 319 GLN C O 1
ATOM 9405 N N . LEU C 1 320 ? -40.131 -59.599 -44.082 1.00 97.40 320 LEU C N 1
ATOM 9406 C CA . LEU C 1 320 ? -41.153 -60.582 -44.379 1.00 101.08 320 LEU C CA 1
ATOM 9407 C C . LEU C 1 320 ? -41.272 -60.663 -45.891 1.00 103.42 320 LEU C C 1
ATOM 9408 O O . LEU C 1 320 ? -41.155 -59.651 -46.558 1.00 100.48 320 LEU C O 1
ATOM 9413 N N . THR C 1 321 ? -41.566 -61.846 -46.427 1.00 106.10 321 THR C N 1
ATOM 9414 C CA . THR C 1 321 ? -41.545 -62.037 -47.871 1.00 110.12 321 THR C CA 1
ATOM 9415 C C . THR C 1 321 ? -42.850 -61.558 -48.481 1.00 112.39 321 THR C C 1
ATOM 9416 O O . THR C 1 321 ? -43.933 -61.938 -48.028 1.00 116.91 321 THR C O 1
ATOM 9420 N N . LEU C 1 322 ? -42.704 -60.792 -49.540 1.00 111.91 322 LEU C N 1
ATOM 9421 C CA . LEU C 1 322 ? -43.807 -60.270 -50.275 1.00 116.05 322 LEU C CA 1
ATOM 9422 C C . LEU C 1 322 ? -44.096 -61.277 -51.372 1.00 121.09 322 LEU C C 1
ATOM 9423 O O . LEU C 1 322 ? -43.747 -61.069 -52.529 1.00 122.07 322 LEU C O 1
ATOM 9428 N N . VAL C 1 323 ? -44.730 -62.380 -51.005 1.00 123.24 323 VAL C N 1
ATOM 9429 C CA . VAL C 1 323 ? -45.037 -63.416 -51.974 1.00 126.81 323 VAL C CA 1
ATOM 9430 C C . VAL C 1 323 ? -46.147 -63.066 -52.959 1.00 128.84 323 VAL C C 1
ATOM 9431 O O . VAL C 1 323 ? -47.250 -62.682 -52.581 1.00 126.14 323 VAL C O 1
ATOM 9435 N N . GLU C 1 324 ? -45.810 -63.247 -54.231 1.00 130.88 324 GLU C N 1
ATOM 9436 C CA . GLU C 1 324 ? -46.671 -62.982 -55.367 1.00 131.97 324 GLU C CA 1
ATOM 9437 C C . GLU C 1 324 ? -47.821 -63.962 -55.525 1.00 133.60 324 GLU C C 1
ATOM 9438 O O . GLU C 1 324 ? -47.631 -65.174 -55.473 1.00 133.83 324 GLU C O 1
ATOM 9440 N N . ARG C 1 325 ? -49.017 -63.436 -55.736 1.00 134.51 325 ARG C N 1
ATOM 9441 C CA . ARG C 1 325 ? -50.186 -64.282 -55.927 1.00 136.06 325 ARG C CA 1
ATOM 9442 C C . ARG C 1 325 ? -50.941 -63.793 -57.160 1.00 136.15 325 ARG C C 1
ATOM 9443 O O . ARG C 1 325 ? -51.606 -64.568 -57.850 1.00 135.86 325 ARG C O 1
ATOM 9445 N N . SER C 1 326 ? -50.807 -62.501 -57.432 1.00 134.16 326 SER C N 1
ATOM 9446 C CA . SER C 1 326 ? -51.401 -61.857 -58.596 1.00 133.84 326 SER C CA 1
ATOM 9447 C C . SER C 1 326 ? -50.718 -60.515 -58.802 1.00 134.92 326 SER C C 1
ATOM 9448 O O . SER C 1 326 ? -49.908 -60.090 -57.987 1.00 134.41 326 SER C O 1
ATOM 9451 N N . HIS C 1 327 ? -51.032 -59.841 -59.893 1.00 135.36 327 HIS C N 1
ATOM 9452 C CA . HIS C 1 327 ? -50.452 -58.535 -60.110 1.00 135.22 327 HIS C CA 1
ATOM 9453 C C . HIS C 1 327 ? -51.317 -57.605 -59.304 1.00 135.39 327 HIS C C 1
ATOM 9454 O O . HIS C 1 327 ? -52.532 -57.601 -59.462 1.00 135.33 327 HIS C O 1
ATOM 9461 N N . GLY C 1 328 ? -50.688 -56.838 -58.421 1.00 135.77 328 GLY C N 1
ATOM 9462 C CA . GLY C 1 328 ? -51.395 -55.895 -57.580 1.00 134.23 328 GLY C CA 1
ATOM 9463 C C . GLY C 1 328 ? -51.600 -56.436 -56.182 1.00 134.70 328 GLY C C 1
ATOM 9464 O O . GLY C 1 328 ? -51.966 -55.707 -55.266 1.00 133.76 328 GLY C O 1
ATOM 9465 N N . LEU C 1 329 ? -51.358 -57.723 -56.004 1.00 134.74 329 LEU C N 1
ATOM 9466 C CA . LEU C 1 329 ? -51.534 -58.275 -54.687 1.00 133.29 329 LEU C CA 1
ATOM 9467 C C . LEU C 1 329 ? -50.474 -59.273 -54.274 1.00 132.02 329 LEU C C 1
ATOM 9468 O O . LEU C 1 329 ? -50.205 -60.249 -54.968 1.00 131.84 329 LEU C O 1
ATOM 9470 N N . ASN C 1 330 ? -49.833 -58.986 -53.151 1.00 128.56 330 ASN C N 1
ATOM 9471 C CA . ASN C 1 330 ? -48.840 -59.892 -52.608 1.00 128.49 330 ASN C CA 1
ATOM 9472 C C . ASN C 1 330 ? -49.185 -60.175 -51.162 1.00 125.56 330 ASN C C 1
ATOM 9473 O O . ASN C 1 330 ? -49.764 -59.343 -50.477 1.00 123.63 330 ASN C O 1
ATOM 9478 N N . VAL C 1 331 ? -48.831 -61.353 -50.692 1.00 124.81 331 VAL C N 1
ATOM 9479 C CA . VAL C 1 331 ? -49.128 -61.677 -49.315 1.00 127.62 331 VAL C CA 1
ATOM 9480 C C . VAL C 1 331 ? -47.997 -61.324 -48.397 1.00 126.71 331 VAL C C 1
ATOM 9481 O O . VAL C 1 331 ? -46.839 -61.523 -48.711 1.00 126.02 331 VAL C O 1
ATOM 9485 N N . ALA C 1 332 ? -48.348 -60.798 -47.246 1.00 126.32 332 ALA C N 1
ATOM 9486 C CA . ALA C 1 332 ? -47.351 -60.499 -46.259 1.00 126.43 332 ALA C CA 1
ATOM 9487 C C . ALA C 1 332 ? -47.662 -61.375 -45.051 1.00 126.10 332 ALA C C 1
ATOM 9488 O O . ALA C 1 332 ? -48.080 -60.915 -43.997 1.00 126.38 332 ALA C O 1
ATOM 9490 N N . THR C 1 333 ? -47.466 -62.678 -45.215 1.00 125.59 333 THR C N 1
ATOM 9491 C CA . THR C 1 333 ? -47.709 -63.581 -44.106 1.00 125.25 333 THR C CA 1
ATOM 9492 C C . THR C 1 333 ? -46.732 -63.293 -42.978 1.00 123.85 333 THR C C 1
ATOM 9493 O O . THR C 1 333 ? -45.557 -63.659 -43.054 1.00 121.65 333 THR C O 1
ATOM 9497 N N . VAL C 1 334 ? -47.238 -62.728 -41.894 1.00 126.24 334 VAL C N 1
ATOM 9498 C CA . VAL C 1 334 ? -46.429 -62.496 -40.707 1.00 126.86 334 VAL C CA 1
ATOM 9499 C C . VAL C 1 334 ? -46.260 -63.873 -40.099 1.00 126.81 334 VAL C C 1
ATOM 9500 O O . VAL C 1 334 ? -47.194 -64.645 -40.086 1.00 128.11 334 VAL C O 1
ATOM 9504 N N . GLN C 1 335 ? -45.096 -64.198 -39.560 1.00 126.49 335 GLN C N 1
ATOM 9505 C CA . GLN C 1 335 ? -44.902 -65.549 -39.036 1.00 127.80 335 GLN C CA 1
ATOM 9506 C C . GLN C 1 335 ? -45.353 -65.789 -37.606 1.00 130.36 335 GLN C C 1
ATOM 9507 O O . GLN C 1 335 ? -45.124 -66.855 -37.061 1.00 131.52 335 GLN C O 1
ATOM 9513 N N . ASP C 1 336 ? -45.993 -64.802 -37.007 1.00 129.57 336 ASP C N 1
ATOM 9514 C CA . ASP C 1 336 ? -46.469 -64.910 -35.652 1.00 130.01 336 ASP C CA 1
ATOM 9515 C C . ASP C 1 336 ? -47.462 -63.796 -35.482 1.00 130.25 336 ASP C C 1
ATOM 9516 O O . ASP C 1 336 ? -47.249 -62.707 -35.975 1.00 131.23 336 ASP C O 1
ATOM 9521 N N . THR C 1 337 ? -48.588 -64.086 -34.866 1.00 129.61 337 THR C N 1
ATOM 9522 C CA . THR C 1 337 ? -49.540 -63.029 -34.642 1.00 130.77 337 THR C CA 1
ATOM 9523 C C . THR C 1 337 ? -49.103 -62.194 -33.448 1.00 129.96 337 THR C C 1
ATOM 9524 O O . THR C 1 337 ? -49.597 -61.089 -33.251 1.00 129.76 337 THR C O 1
ATOM 9528 N N . LYS C 1 338 ? -48.182 -62.740 -32.657 1.00 128.93 338 LYS C N 1
ATOM 9529 C CA . LYS C 1 338 ? -47.612 -62.064 -31.515 1.00 129.49 338 LYS C CA 1
ATOM 9530 C C . LYS C 1 338 ? -47.036 -60.783 -32.067 1.00 129.47 338 LYS C C 1
ATOM 9531 O O . LYS C 1 338 ? -47.421 -59.694 -31.665 1.00 128.81 338 LYS C O 1
ATOM 9537 N N . MET C 1 339 ? -46.114 -60.967 -33.007 1.00 129.46 339 MET C N 1
ATOM 9538 C CA . MET C 1 339 ? -45.407 -59.928 -33.749 1.00 126.72 339 MET C CA 1
ATOM 9539 C C . MET C 1 339 ? -46.161 -58.668 -34.090 1.00 126.60 339 MET C C 1
ATOM 9540 O O . MET C 1 339 ? -45.701 -57.559 -33.850 1.00 126.38 339 MET C O 1
ATOM 9545 N N . MET C 1 340 ? -47.356 -58.859 -34.625 1.00 126.09 340 MET C N 1
ATOM 9546 C CA . MET C 1 340 ? -48.235 -57.797 -35.110 1.00 127.11 340 MET C CA 1
ATOM 9547 C C . MET C 1 340 ? -48.667 -56.576 -34.262 1.00 127.74 340 MET C C 1
ATOM 9548 O O . MET C 1 340 ? -49.311 -55.685 -34.804 1.00 129.77 340 MET C O 1
ATOM 9550 N N . ARG C 1 341 ? -48.356 -56.509 -32.972 1.00 126.51 341 ARG C N 1
ATOM 9551 C CA . ARG C 1 341 ? -48.740 -55.340 -32.196 1.00 127.62 341 ARG C CA 1
ATOM 9552 C C . ARG C 1 341 ? -47.571 -54.713 -31.451 1.00 126.86 341 ARG C C 1
ATOM 9553 O O . ARG C 1 341 ? -47.698 -53.628 -30.892 1.00 127.09 341 ARG C O 1
ATOM 9555 N N . ASP C 1 342 ? -46.440 -55.396 -31.404 1.00 126.06 342 ASP C N 1
ATOM 9556 C CA . ASP C 1 342 ? -45.280 -54.800 -30.748 1.00 126.16 342 ASP C CA 1
ATOM 9557 C C . ASP C 1 342 ? -44.314 -54.273 -31.795 1.00 122.24 342 ASP C C 1
ATOM 9558 O O . ASP C 1 342 ? -43.443 -53.462 -31.512 1.00 121.51 342 ASP C O 1
ATOM 9563 N N . PHE C 1 343 ? -44.467 -54.740 -33.017 1.00 119.39 343 PHE C N 1
ATOM 9564 C CA . PHE C 1 343 ? -43.593 -54.288 -34.042 1.00 113.99 343 PHE C CA 1
ATOM 9565 C C . PHE C 1 343 ? -44.225 -53.258 -34.906 1.00 113.40 343 PHE C C 1
ATOM 9566 O O . PHE C 1 343 ? -45.430 -53.226 -35.097 1.00 115.65 343 PHE C O 1
ATOM 9574 N N . GLY C 1 344 ? -43.387 -52.365 -35.378 1.00 110.32 344 GLY C N 1
ATOM 9575 C CA . GLY C 1 344 ? -43.795 -51.484 -36.446 1.00 105.41 344 GLY C CA 1
ATOM 9576 C C . GLY C 1 344 ? -43.497 -52.119 -37.779 1.00 101.36 344 GLY C C 1
ATOM 9577 O O . GLY C 1 344 ? -42.813 -53.136 -37.865 1.00 99.23 344 GLY C O 1
ATOM 9578 N N . PHE C 1 345 ? -44.028 -51.515 -38.833 1.00 98.86 345 PHE C N 1
ATOM 9579 C CA . PHE C 1 345 ? -43.833 -52.068 -40.160 1.00 97.24 345 PHE C CA 1
ATOM 9580 C C . PHE C 1 345 ? -43.545 -50.955 -41.146 1.00 93.27 345 PHE C C 1
ATOM 9581 O O . PHE C 1 345 ? -44.165 -49.890 -41.096 1.00 93.41 345 PHE C O 1
ATOM 9589 N N . VAL C 1 346 ? -42.627 -51.226 -42.061 1.00 91.67 346 VAL C N 1
ATOM 9590 C CA . VAL C 1 346 ? -42.117 -50.213 -42.967 1.00 89.65 346 VAL C CA 1
ATOM 9591 C C . VAL C 1 346 ? -42.023 -50.782 -44.369 1.00 86.67 346 VAL C C 1
ATOM 9592 O O . VAL C 1 346 ? -41.673 -51.951 -44.563 1.00 86.39 346 VAL C O 1
ATOM 9596 N N . LEU C 1 347 ? -42.308 -49.937 -45.341 1.00 86.96 347 LEU C N 1
ATOM 9597 C CA . LEU C 1 347 ? -42.258 -50.292 -46.747 1.00 88.21 347 LEU C CA 1
ATOM 9598 C C . LEU C 1 347 ? -41.076 -49.581 -47.375 1.00 83.55 347 LEU C C 1
ATOM 9599 O O . LEU C 1 347 ? -41.081 -48.355 -47.499 1.00 82.06 347 LEU C O 1
ATOM 9604 N N . ALA C 1 348 ? -40.092 -50.323 -47.842 1.00 85.17 348 ALA C N 1
ATOM 9605 C CA . ALA C 1 348 ? -38.981 -49.711 -48.539 1.00 83.41 348 ALA C CA 1
ATOM 9606 C C . ALA C 1 348 ? -39.418 -49.749 -49.986 1.00 87.31 348 ALA C C 1
ATOM 9607 O O . ALA C 1 348 ? -39.632 -50.802 -50.527 1.00 90.04 348 ALA C O 1
ATOM 9609 N N . VAL C 1 349 ? -39.551 -48.609 -50.626 1.00 84.62 349 VAL C N 1
ATOM 9610 C CA . VAL C 1 349 ? -40.041 -48.623 -51.986 1.00 92.91 349 VAL C CA 1
ATOM 9611 C C . VAL C 1 349 ? -39.253 -47.806 -53.003 1.00 91.99 349 VAL C C 1
ATOM 9612 O O . VAL C 1 349 ? -38.938 -46.659 -52.773 1.00 89.79 349 VAL C O 1
ATOM 9616 N N . ARG C 1 350 ? -38.944 -48.410 -54.139 1.00 98.72 350 ARG C N 1
ATOM 9617 C CA . ARG C 1 350 ? -38.236 -47.717 -55.190 1.00 100.86 350 ARG C CA 1
ATOM 9618 C C . ARG C 1 350 ? -38.869 -48.039 -56.528 1.00 105.18 350 ARG C C 1
ATOM 9619 O O . ARG C 1 350 ? -39.182 -49.187 -56.785 1.00 106.08 350 ARG C O 1
ATOM 9627 N N . ALA C 1 351 ? -39.069 -47.026 -57.366 1.00 108.31 351 ALA C N 1
ATOM 9628 C CA . ALA C 1 351 ? -39.636 -47.210 -58.688 1.00 111.60 351 ALA C CA 1
ATOM 9629 C C . ALA C 1 351 ? -38.922 -46.294 -59.664 1.00 111.94 351 ALA C C 1
ATOM 9630 O O . ALA C 1 351 ? -38.399 -45.247 -59.283 1.00 112.66 351 ALA C O 1
ATOM 9632 N N . ASP C 1 352 ? -38.901 -46.698 -60.930 1.00 114.17 352 ASP C N 1
ATOM 9633 C CA . ASP C 1 352 ? -38.296 -45.887 -61.977 1.00 113.78 352 ASP C CA 1
ATOM 9634 C C . ASP C 1 352 ? -39.207 -44.723 -62.340 1.00 114.01 352 ASP C C 1
ATOM 9635 O O . ASP C 1 352 ? -39.529 -44.519 -63.510 1.00 117.91 352 ASP C O 1
ATOM 9640 N N . VAL C 1 353 ? -39.636 -43.953 -61.343 1.00 114.45 353 VAL C N 1
ATOM 9641 C CA . VAL C 1 353 ? -40.543 -42.829 -61.525 1.00 112.79 353 VAL C CA 1
ATOM 9642 C C . VAL C 1 353 ? -40.020 -41.657 -60.707 1.00 112.05 353 VAL C C 1
ATOM 9643 O O . VAL C 1 353 ? -39.193 -41.816 -59.811 1.00 113.65 353 VAL C O 1
ATOM 9647 N N . ALA C 1 354 ? -40.535 -40.472 -61.011 1.00 112.70 354 ALA C N 1
ATOM 9648 C CA . ALA C 1 354 ? -40.046 -39.264 -60.367 1.00 110.69 354 ALA C CA 1
ATOM 9649 C C . ALA C 1 354 ? -40.216 -39.364 -58.862 1.00 114.13 354 ALA C C 1
ATOM 9650 O O . ALA C 1 354 ? -41.204 -39.912 -58.364 1.00 114.57 354 ALA C O 1
ATOM 9652 N N . ALA C 1 355 ? -39.229 -38.836 -58.142 1.00 113.07 355 ALA C N 1
ATOM 9653 C CA . ALA C 1 355 ? -39.279 -38.862 -56.689 1.00 112.55 355 ALA C CA 1
ATOM 9654 C C . ALA C 1 355 ? -40.544 -38.190 -56.177 1.00 112.35 355 ALA C C 1
ATOM 9655 O O . ALA C 1 355 ? -41.268 -38.751 -55.348 1.00 110.97 355 ALA C O 1
ATOM 9657 N N . GLU C 1 356 ? -40.839 -36.994 -56.688 1.00 113.86 356 GLU C N 1
ATOM 9658 C CA . GLU C 1 356 ? -41.936 -36.195 -56.152 1.00 113.22 356 GLU C CA 1
ATOM 9659 C C . GLU C 1 356 ? -43.260 -36.946 -56.208 1.00 113.65 356 GLU C C 1
ATOM 9660 O O . GLU C 1 356 ? -44.025 -36.940 -55.237 1.00 111.10 356 GLU C O 1
ATOM 9666 N N . VAL C 1 357 ? -43.544 -37.611 -57.328 1.00 115.06 357 VAL C N 1
ATOM 9667 C CA . VAL C 1 357 ? -44.833 -38.277 -57.455 1.00 115.49 357 VAL C CA 1
ATOM 9668 C C . VAL C 1 357 ? -44.866 -39.556 -56.635 1.00 114.39 357 VAL C C 1
ATOM 9669 O O . VAL C 1 357 ? -45.897 -39.891 -56.045 1.00 114.24 357 VAL C O 1
ATOM 9673 N N . LEU C 1 358 ? -43.750 -40.277 -56.564 1.00 113.93 358 LEU C N 1
ATOM 9674 C CA . LEU C 1 358 ? -43.714 -41.494 -55.768 1.00 112.54 358 LEU C CA 1
ATOM 9675 C C . LEU C 1 358 ? -43.942 -41.179 -54.302 1.00 112.27 358 LEU C C 1
ATOM 9676 O O . LEU C 1 358 ? -44.498 -42.001 -53.565 1.00 112.29 358 LEU C O 1
ATOM 9681 N N . LEU C 1 359 ? -43.567 -39.977 -53.876 1.00 110.54 359 LEU C N 1
ATOM 9682 C CA . LEU C 1 359 ? -43.846 -39.541 -52.521 1.00 109.42 359 LEU C CA 1
ATOM 9683 C C . LEU C 1 359 ? -45.288 -39.113 -52.318 1.00 113.21 359 LEU C C 1
ATOM 9684 O O . LEU C 1 359 ? -45.760 -39.131 -51.180 1.00 112.59 359 LEU C O 1
ATOM 9689 N N . THR C 1 360 ? -45.985 -38.701 -53.374 1.00 116.06 360 THR C N 1
ATOM 9690 C CA . THR C 1 360 ? -47.384 -38.302 -53.279 1.00 115.85 360 THR C CA 1
ATOM 9691 C C . THR C 1 360 ? -48.336 -39.389 -53.738 1.00 116.35 360 THR C C 1
ATOM 9692 O O . THR C 1 360 ? -49.211 -39.829 -52.975 1.00 116.88 360 THR C O 1
ATOM 9696 N N . HIS C 1 361 ? -48.195 -39.834 -54.958 1.00 117.32 361 HIS C N 1
ATOM 9697 C CA . HIS C 1 361 ? -49.100 -40.853 -55.384 1.00 119.24 361 HIS C CA 1
ATOM 9698 C C . HIS C 1 361 ? -48.995 -42.181 -54.678 1.00 119.83 361 HIS C C 1
ATOM 9699 O O . HIS C 1 361 ? -49.947 -42.662 -54.082 1.00 121.92 361 HIS C O 1
ATOM 9706 N N . PHE C 1 362 ? -47.813 -42.762 -54.696 1.00 119.43 362 PHE C N 1
ATOM 9707 C CA . PHE C 1 362 ? -47.682 -44.101 -54.119 1.00 118.10 362 PHE C CA 1
ATOM 9708 C C . PHE C 1 362 ? -48.355 -44.179 -52.758 1.00 117.35 362 PHE C C 1
ATOM 9709 O O . PHE C 1 362 ? -49.034 -45.190 -52.501 1.00 118.87 362 PHE C O 1
ATOM 9717 N N . PRO C 1 363 ? -48.215 -43.197 -51.851 1.00 118.05 363 PRO C N 1
ATOM 9718 C CA . PRO C 1 363 ? -49.009 -43.246 -50.610 1.00 120.61 363 PRO C CA 1
ATOM 9719 C C . PRO C 1 363 ? -50.500 -43.355 -50.845 1.00 123.09 363 PRO C C 1
ATOM 9720 O O . PRO C 1 363 ? -51.214 -43.770 -49.926 1.00 122.51 363 PRO C O 1
ATOM 9724 N N . ALA C 1 364 ? -51.003 -43.028 -52.040 1.00 124.21 364 ALA C N 1
ATOM 9725 C CA . ALA C 1 364 ? -52.445 -43.157 -52.242 1.00 124.14 364 ALA C CA 1
ATOM 9726 C C . ALA C 1 364 ? -52.842 -44.399 -53.045 1.00 123.06 364 ALA C C 1
ATOM 9727 O O . ALA C 1 364 ? -53.863 -45.020 -52.745 1.00 123.75 364 ALA C O 1
ATOM 9729 N N . GLN C 1 365 ? -52.082 -44.796 -54.061 1.00 124.10 365 GLN C N 1
ATOM 9730 C CA . GLN C 1 365 ? -52.528 -45.974 -54.805 1.00 125.90 365 GLN C CA 1
ATOM 9731 C C . GLN C 1 365 ? -52.088 -47.291 -54.190 1.00 126.59 365 GLN C C 1
ATOM 9732 O O . GLN C 1 365 ? -52.089 -48.306 -54.889 1.00 127.06 365 GLN C O 1
ATOM 9738 N N . MET C 1 366 ? -51.608 -47.302 -52.960 1.00 124.25 366 MET C N 1
ATOM 9739 C CA . MET C 1 366 ? -51.266 -48.558 -52.309 1.00 125.97 366 MET C CA 1
ATOM 9740 C C . MET C 1 366 ? -51.883 -48.479 -50.917 1.00 125.22 366 MET C C 1
ATOM 9741 O O . MET C 1 366 ? -51.332 -47.834 -50.023 1.00 127.26 366 MET C O 1
ATOM 9746 N N . LYS C 1 367 ? -52.999 -49.164 -50.716 1.00 124.90 367 LYS C N 1
ATOM 9747 C CA . LYS C 1 367 ? -53.581 -49.285 -49.393 1.00 129.02 367 LYS C CA 1
ATOM 9748 C C . LYS C 1 367 ? -53.576 -50.749 -48.987 1.00 129.15 367 LYS C C 1
ATOM 9749 O O . LYS C 1 367 ? -53.537 -51.660 -49.820 1.00 126.67 367 LYS C O 1
ATOM 9751 N N . ILE C 1 368 ? -53.606 -50.952 -47.683 1.00 130.42 368 ILE C N 1
ATOM 9752 C CA . ILE C 1 368 ? -53.556 -52.270 -47.107 1.00 129.76 368 ILE C CA 1
ATOM 9753 C C . ILE C 1 368 ? -54.871 -52.525 -46.372 1.00 134.03 368 ILE C C 1
ATOM 9754 O O . ILE C 1 368 ? -55.132 -51.863 -45.375 1.00 134.92 368 ILE C O 1
ATOM 9759 N N . ARG C 1 373 ? -60.575 -58.579 -46.320 1.00 150.89 373 ARG C N 1
ATOM 9760 C CA . ARG C 1 373 ? -61.477 -57.459 -46.564 1.00 153.36 373 ARG C CA 1
ATOM 9761 C C . ARG C 1 373 ? -61.040 -56.512 -47.679 1.00 154.61 373 ARG C C 1
ATOM 9762 O O . ARG C 1 373 ? -61.816 -55.629 -48.039 1.00 155.46 373 ARG C O 1
ATOM 9764 N N . ILE C 1 374 ? -59.831 -56.642 -48.219 1.00 154.31 374 ILE C N 1
ATOM 9765 C CA . ILE C 1 374 ? -59.248 -55.518 -48.941 1.00 155.87 374 ILE C CA 1
ATOM 9766 C C . ILE C 1 374 ? -59.952 -55.316 -50.275 1.00 155.02 374 ILE C C 1
ATOM 9767 O O . ILE C 1 374 ? -60.349 -54.196 -50.617 1.00 154.68 374 ILE C O 1
ATOM 9772 N N . ARG C 1 375 ? -60.113 -56.387 -51.058 1.00 154.80 375 ARG C N 1
ATOM 9773 C CA . ARG C 1 375 ? -60.701 -56.145 -52.370 1.00 154.73 375 ARG C CA 1
ATOM 9774 C C . ARG C 1 375 ? -62.134 -55.640 -52.268 1.00 155.18 375 ARG C C 1
ATOM 9775 O O . ARG C 1 375 ? -62.706 -55.223 -53.281 1.00 155.03 375 ARG C O 1
ATOM 9777 N N . ASP C 1 376 ? -62.712 -55.640 -51.066 1.00 155.42 376 ASP C N 1
ATOM 9778 C CA . ASP C 1 376 ? -63.837 -54.755 -50.800 1.00 157.84 376 ASP C CA 1
ATOM 9779 C C . ASP C 1 376 ? -63.410 -53.304 -50.985 1.00 157.98 376 ASP C C 1
ATOM 9780 O O . ASP C 1 376 ? -63.986 -52.570 -51.796 1.00 156.63 376 ASP C O 1
ATOM 9782 N N . LEU C 1 377 ? -62.370 -52.880 -50.252 1.00 159.10 377 LEU C N 1
ATOM 9783 C CA . LEU C 1 377 ? -61.919 -51.492 -50.321 1.00 159.05 377 LEU C CA 1
ATOM 9784 C C . LEU C 1 377 ? -61.441 -51.100 -51.714 1.00 158.38 377 LEU C C 1
ATOM 9785 O O . LEU C 1 377 ? -61.506 -49.915 -52.061 1.00 158.94 377 LEU C O 1
ATOM 9790 N N . VAL C 1 378 ? -60.962 -52.055 -52.519 1.00 156.94 378 VAL C N 1
ATOM 9791 C CA . VAL C 1 378 ? -60.410 -51.688 -53.821 1.00 156.48 378 VAL C CA 1
ATOM 9792 C C . VAL C 1 378 ? -61.515 -51.249 -54.768 1.00 157.85 378 VAL C C 1
ATOM 9793 O O . VAL C 1 378 ? -61.290 -50.418 -55.656 1.00 157.89 378 VAL C O 1
ATOM 9797 N N . GLN C 1 379 ? -62.719 -51.776 -54.592 1.00 157.03 379 GLN C N 1
ATOM 9798 C CA . GLN C 1 379 ? -63.835 -51.397 -55.431 1.00 154.55 379 GLN C CA 1
ATOM 9799 C C . GLN C 1 379 ? -64.884 -50.698 -54.584 1.00 153.07 379 GLN C C 1
ATOM 9800 O O . GLN C 1 379 ? -65.875 -50.198 -55.102 1.00 152.05 379 GLN C O 1
ATOM 9806 N N . PRO C 1 383 ? -60.231 -46.102 -48.614 1.00 145.69 383 PRO C N 1
ATOM 9807 C CA . PRO C 1 383 ? -58.784 -46.172 -48.804 1.00 145.82 383 PRO C CA 1
ATOM 9808 C C . PRO C 1 383 ? -58.132 -46.961 -47.690 1.00 145.28 383 PRO C C 1
ATOM 9809 O O . PRO C 1 383 ? -58.802 -47.283 -46.711 1.00 143.83 383 PRO C O 1
ATOM 9813 N N . GLY C 1 384 ? -56.838 -47.242 -47.841 1.00 144.98 384 GLY C N 1
ATOM 9814 C CA . GLY C 1 384 ? -56.080 -48.032 -46.883 1.00 143.78 384 GLY C CA 1
ATOM 9815 C C . GLY C 1 384 ? -55.445 -47.353 -45.680 1.00 143.75 384 GLY C C 1
ATOM 9816 O O . GLY C 1 384 ? -55.714 -46.199 -45.367 1.00 144.50 384 GLY C O 1
ATOM 9817 N N . ILE C 1 385 ? -54.584 -48.098 -44.999 1.00 141.00 385 ILE C N 1
ATOM 9818 C CA . ILE C 1 385 ? -53.910 -47.601 -43.813 1.00 137.59 385 ILE C CA 1
ATOM 9819 C C . ILE C 1 385 ? -52.990 -46.459 -44.131 1.00 134.67 385 ILE C C 1
ATOM 9820 O O . ILE C 1 385 ? -52.345 -46.446 -45.165 1.00 134.99 385 ILE C O 1
ATOM 9825 N N . GLY C 1 386 ? -52.916 -45.496 -43.228 1.00 131.01 386 GLY C N 1
ATOM 9826 C CA . GLY C 1 386 ? -52.043 -44.362 -43.445 1.00 126.28 386 GLY C CA 1
ATOM 9827 C C . GLY C 1 386 ? -50.608 -44.812 -43.636 1.00 120.65 386 GLY C C 1
ATOM 9828 O O . GLY C 1 386 ? -50.106 -45.692 -42.935 1.00 119.02 386 GLY C O 1
ATOM 9829 N N . LEU C 1 387 ? -49.954 -44.212 -44.612 1.00 118.28 387 LEU C N 1
ATOM 9830 C CA . LEU C 1 387 ? -48.570 -44.507 -44.899 1.00 114.06 387 LEU C CA 1
ATOM 9831 C C . LEU C 1 387 ? -47.824 -43.214 -44.718 1.00 110.83 387 LEU C C 1
ATOM 9832 O O . LEU C 1 387 ? -48.074 -42.262 -45.443 1.00 113.29 387 LEU C O 1
ATOM 9837 N N . ARG C 1 388 ? -46.909 -43.158 -43.759 1.00 107.67 388 ARG C N 1
ATOM 9838 C CA . ARG C 1 388 ? -46.207 -41.908 -43.521 1.00 103.77 388 ARG C CA 1
ATOM 9839 C C . ARG C 1 388 ? -44.788 -41.940 -44.036 1.00 98.40 388 ARG C C 1
ATOM 9840 O O . ARG C 1 388 ? -44.078 -42.911 -43.861 1.00 95.16 388 ARG C O 1
ATOM 9842 N N . THR C 1 389 ? -44.398 -40.863 -44.696 1.00 98.78 389 THR C N 1
ATOM 9843 C CA . THR C 1 389 ? -43.063 -40.701 -45.233 1.00 96.03 389 THR C CA 1
ATOM 9844 C C . THR C 1 389 ? -42.091 -40.743 -44.079 1.00 90.87 389 THR C C 1
ATOM 9845 O O . THR C 1 389 ? -42.342 -40.125 -43.062 1.00 92.40 389 THR C O 1
ATOM 9849 N N . MET C 1 390 ? -40.996 -41.487 -44.200 1.00 87.21 390 MET C N 1
ATOM 9850 C CA . MET C 1 390 ? -39.995 -41.561 -43.133 1.00 75.24 390 MET C CA 1
ATOM 9851 C C . MET C 1 390 ? -38.761 -40.886 -43.615 1.00 65.52 390 MET C C 1
ATOM 9852 O O . MET C 1 390 ? -38.006 -41.460 -44.350 1.00 67.97 390 MET C O 1
ATOM 9857 N N . PRO C 1 391 ? -38.544 -39.663 -43.186 1.00 61.52 391 PRO C N 1
ATOM 9858 C CA . PRO C 1 391 ? -37.394 -38.880 -43.601 1.00 61.10 391 PRO C CA 1
ATOM 9859 C C . PRO C 1 391 ? -36.097 -39.640 -43.460 1.00 57.87 391 PRO C C 1
ATOM 9860 O O . PRO C 1 391 ? -35.297 -39.647 -44.369 1.00 60.01 391 PRO C O 1
ATOM 9864 N N . VAL C 1 392 ? -35.900 -40.279 -42.322 1.00 58.69 392 VAL C N 1
ATOM 9865 C CA . VAL C 1 392 ? -34.689 -41.038 -42.052 1.00 54.01 392 VAL C CA 1
ATOM 9866 C C . VAL C 1 392 ? -35.083 -42.495 -41.940 1.00 48.98 392 VAL C C 1
ATOM 9867 O O . VAL C 1 392 ? -36.050 -42.827 -41.257 1.00 52.23 392 VAL C O 1
ATOM 9871 N N . ALA C 1 393 ? -34.358 -43.354 -42.620 1.00 47.02 393 ALA C N 1
ATOM 9872 C CA . ALA C 1 393 ? -34.635 -44.771 -42.505 1.00 48.92 393 ALA C CA 1
ATOM 9873 C C . ALA C 1 393 ? -34.175 -45.276 -41.141 1.00 49.27 393 ALA C C 1
ATOM 9874 O O . ALA C 1 393 ? -33.141 -44.842 -40.639 1.00 50.51 393 ALA C O 1
ATOM 9876 N N . PRO C 1 394 ? -34.940 -46.154 -40.504 1.00 53.16 394 PRO C N 1
ATOM 9877 C CA . PRO C 1 394 ? -34.463 -46.791 -39.274 1.00 50.29 394 PRO C CA 1
ATOM 9878 C C . PRO C 1 394 ? -33.235 -47.618 -39.554 1.00 50.61 394 PRO C C 1
ATOM 9879 O O . PRO C 1 394 ? -33.173 -48.337 -40.549 1.00 53.61 394 PRO C O 1
ATOM 9883 N N . ARG C 1 395 ? -32.268 -47.538 -38.647 1.00 51.06 395 ARG C N 1
ATOM 9884 C CA . ARG C 1 395 ? -30.991 -48.187 -38.882 1.00 51.89 395 ARG C CA 1
ATOM 9885 C C . ARG C 1 395 ? -31.055 -49.702 -38.791 1.00 59.59 395 ARG C C 1
ATOM 9886 O O . ARG C 1 395 ? -30.123 -50.365 -39.246 1.00 58.71 395 ARG C O 1
ATOM 9894 N N . GLN C 1 396 ? -32.123 -50.266 -38.232 1.00 62.51 396 GLN C N 1
ATOM 9895 C CA . GLN C 1 396 ? -32.235 -51.719 -38.185 1.00 62.05 396 GLN C CA 1
ATOM 9896 C C . GLN C 1 396 ? -32.460 -52.315 -39.567 1.00 62.61 396 GLN C C 1
ATOM 9897 O O . GLN C 1 396 ? -32.095 -53.468 -39.806 1.00 63.16 396 GLN C O 1
ATOM 9903 N N . ILE C 1 397 ? -33.058 -51.564 -40.483 1.00 61.77 397 ILE C N 1
ATOM 9904 C CA . ILE C 1 397 ? -33.202 -52.039 -41.851 1.00 61.70 397 ILE C CA 1
ATOM 9905 C C . ILE C 1 397 ? -31.891 -51.825 -42.586 1.00 61.33 397 ILE C C 1
ATOM 9906 O O . ILE C 1 397 ? -31.277 -50.764 -42.446 1.00 61.53 397 ILE C O 1
ATOM 9911 N N . PRO C 1 398 ? -31.426 -52.790 -43.365 1.00 63.46 398 PRO C N 1
ATOM 9912 C CA . PRO C 1 398 ? -30.139 -52.626 -44.035 1.00 63.28 398 PRO C CA 1
ATOM 9913 C C . PRO C 1 398 ? -30.164 -51.462 -45.006 1.00 65.89 398 PRO C C 1
ATOM 9914 O O . PRO C 1 398 ? -31.203 -51.095 -45.547 1.00 69.16 398 PRO C O 1
ATOM 9918 N N . TYR C 1 399 ? -28.998 -50.871 -45.200 1.00 65.88 399 TYR C N 1
ATOM 9919 C CA . TYR C 1 399 ? -28.859 -49.665 -45.997 1.00 79.41 399 TYR C CA 1
ATOM 9920 C C . TYR C 1 399 ? -29.350 -49.881 -47.414 1.00 77.97 399 TYR C C 1
ATOM 9921 O O . TYR C 1 399 ? -28.968 -50.851 -48.067 1.00 74.17 399 TYR C O 1
ATOM 9930 N N . HIS C 1 400 ? -30.210 -49.008 -47.894 1.00 75.35 400 HIS C N 1
ATOM 9931 C CA . HIS C 1 400 ? -30.643 -49.116 -49.267 1.00 78.17 400 HIS C CA 1
ATOM 9932 C C . HIS C 1 400 ? -30.781 -47.768 -49.918 1.00 72.71 400 HIS C C 1
ATOM 9933 O O . HIS C 1 400 ? -31.781 -47.111 -49.814 1.00 73.80 400 HIS C O 1
ATOM 9940 N N . ALA C 1 401 ? -29.728 -47.380 -50.597 1.00 70.54 401 ALA C N 1
ATOM 9941 C CA . ALA C 1 401 ? -29.660 -46.116 -51.264 1.00 67.63 401 ALA C CA 1
ATOM 9942 C C . ALA C 1 401 ? -30.734 -45.910 -52.291 1.00 64.83 401 ALA C C 1
ATOM 9943 O O . ALA C 1 401 ? -30.939 -46.723 -53.147 1.00 66.03 401 ALA C O 1
ATOM 9945 N N . GLY C 1 402 ? -31.419 -44.794 -52.193 1.00 65.13 402 GLY C N 1
ATOM 9946 C CA . GLY C 1 402 ? -32.411 -44.457 -53.178 1.00 70.88 402 GLY C CA 1
ATOM 9947 C C . GLY C 1 402 ? -33.814 -44.901 -52.942 1.00 75.62 402 GLY C C 1
ATOM 9948 O O . GLY C 1 402 ? -34.668 -44.759 -53.789 1.00 77.00 402 GLY C O 1
ATOM 9949 N N . TYR C 1 403 ? -34.062 -45.433 -51.773 1.00 75.82 403 TYR C N 1
ATOM 9950 C CA . TYR C 1 403 ? -35.380 -45.887 -51.478 1.00 76.39 403 TYR C CA 1
ATOM 9951 C C . TYR C 1 403 ? -36.063 -44.925 -50.576 1.00 68.93 403 TYR C C 1
ATOM 9952 O O . TYR C 1 403 ? -35.434 -44.173 -49.885 1.00 65.78 403 TYR C O 1
ATOM 9961 N N . THR C 1 404 ? -37.372 -44.952 -50.608 1.00 69.55 404 THR C N 1
ATOM 9962 C CA . THR C 1 404 ? -38.153 -44.105 -49.767 1.00 69.52 404 THR C CA 1
ATOM 9963 C C . THR C 1 404 ? -38.805 -45.027 -48.781 1.00 73.95 404 THR C C 1
ATOM 9964 O O . THR C 1 404 ? -39.237 -46.095 -49.136 1.00 78.22 404 THR C O 1
ATOM 9968 N N . TYR C 1 405 ? -38.856 -44.619 -47.527 1.00 77.43 405 TYR C N 1
ATOM 9969 C CA . TYR C 1 405 ? -39.414 -45.454 -46.488 1.00 75.79 405 TYR C CA 1
ATOM 9970 C C . TYR C 1 405 ? -40.764 -44.985 -46.009 1.00 79.28 405 TYR C C 1
ATOM 9971 O O . TYR C 1 405 ? -40.984 -43.815 -45.782 1.00 78.25 405 TYR C O 1
ATOM 9980 N N . PHE C 1 406 ? -41.668 -45.935 -45.846 1.00 83.74 406 PHE C N 1
ATOM 9981 C CA . PHE C 1 406 ? -43.029 -45.625 -45.456 1.00 88.10 406 PHE C CA 1
ATOM 9982 C C . PHE C 1 406 ? -43.400 -46.438 -44.237 1.00 87.15 406 PHE C C 1
ATOM 9983 O O . PHE C 1 406 ? -43.243 -47.660 -44.226 1.00 88.22 406 PHE C O 1
ATOM 9991 N N . GLU C 1 407 ? -43.888 -45.749 -43.219 1.00 90.93 407 GLU C N 1
ATOM 9992 C CA . GLU C 1 407 ? -44.298 -46.357 -41.969 1.00 94.89 407 GLU C CA 1
ATOM 9993 C C . GLU C 1 407 ? -45.801 -46.572 -42.004 1.00 99.94 407 GLU C C 1
ATOM 9994 O O . GLU C 1 407 ? -46.561 -45.644 -42.297 1.00 103.47 407 GLU C O 1
ATOM 10000 N N . LEU C 1 408 ? -46.226 -47.790 -41.712 1.00 100.06 408 LEU C N 1
ATOM 10001 C CA . LEU C 1 408 ? -47.644 -48.117 -41.750 1.00 109.33 408 LEU C CA 1
ATOM 10002 C C . LEU C 1 408 ? -48.307 -47.621 -40.473 1.00 113.73 408 LEU C C 1
ATOM 10003 O O . LEU C 1 408 ? -47.965 -48.070 -39.379 1.00 116.01 408 LEU C O 1
ATOM 10008 N N . GLU C 1 409 ? -49.259 -46.705 -40.613 1.00 116.74 409 GLU C N 1
ATOM 10009 C CA . GLU C 1 409 ? -49.792 -45.990 -39.460 1.00 120.38 409 GLU C CA 1
ATOM 10010 C C . GLU C 1 409 ? -50.526 -46.927 -38.517 1.00 126.37 409 GLU C C 1
ATOM 10011 O O . GLU C 1 409 ? -51.466 -47.619 -38.916 1.00 128.53 409 GLU C O 1
ATOM 10017 N N . LYS C 1 410 ? -50.106 -46.934 -37.261 1.00 131.58 410 LYS C N 1
ATOM 10018 C CA . LYS C 1 410 ? -50.930 -47.512 -36.219 1.00 135.55 410 LYS C CA 1
ATOM 10019 C C . LYS C 1 410 ? -51.971 -46.482 -35.802 1.00 140.37 410 LYS C C 1
ATOM 10020 O O . LYS C 1 410 ? -51.751 -45.270 -35.901 1.00 139.79 410 LYS C O 1
ATOM 10026 N N . TRP C 1 415 ? -57.604 -50.255 -38.050 1.00 145.32 415 TRP C N 1
ATOM 10027 C CA . TRP C 1 415 ? -56.470 -50.643 -37.227 1.00 143.64 415 TRP C CA 1
ATOM 10028 C C . TRP C 1 415 ? -56.556 -52.081 -36.765 1.00 143.06 415 TRP C C 1
ATOM 10029 O O . TRP C 1 415 ? -55.593 -52.825 -36.910 1.00 141.53 415 TRP C O 1
ATOM 10040 N N . LYS C 1 416 ? -57.686 -52.485 -36.197 1.00 143.12 416 LYS C N 1
ATOM 10041 C CA . LYS C 1 416 ? -57.700 -53.569 -35.237 1.00 142.31 416 LYS C CA 1
ATOM 10042 C C . LYS C 1 416 ? -58.298 -54.822 -35.812 1.00 141.52 416 LYS C C 1
ATOM 10043 O O . LYS C 1 416 ? -58.374 -55.825 -35.106 1.00 141.84 416 LYS C O 1
ATOM 10045 N N . GLN C 1 417 ? -58.704 -54.796 -37.080 1.00 141.73 417 GLN C N 1
ATOM 10046 C CA . GLN C 1 417 ? -59.066 -56.034 -37.752 1.00 144.92 417 GLN C CA 1
ATOM 10047 C C . GLN C 1 417 ? -57.879 -56.998 -37.851 1.00 144.55 417 GLN C C 1
ATOM 10048 O O . GLN C 1 417 ? -58.058 -58.206 -37.763 1.00 143.77 417 GLN C O 1
ATOM 10050 N N . MET C 1 418 ? -56.658 -56.486 -37.970 1.00 144.55 418 MET C N 1
ATOM 10051 C CA . MET C 1 418 ? -55.453 -57.238 -38.371 1.00 144.66 418 MET C CA 1
ATOM 10052 C C . MET C 1 418 ? -54.565 -57.597 -37.178 1.00 143.63 418 MET C C 1
ATOM 10053 O O . MET C 1 418 ? -53.702 -58.458 -37.305 1.00 142.91 418 MET C O 1
ATOM 10055 N N . GLU C 1 419 ? -54.765 -56.998 -35.996 1.00 144.27 419 GLU C N 1
ATOM 10056 C CA . GLU C 1 419 ? -54.167 -57.564 -34.779 1.00 144.36 419 GLU C CA 1
ATOM 10057 C C . GLU C 1 419 ? -54.673 -58.968 -34.508 1.00 145.92 419 GLU C C 1
ATOM 10058 O O . GLU C 1 419 ? -54.005 -59.756 -33.810 1.00 145.87 419 GLU C O 1
ATOM 10060 N N . LYS C 1 420 ? -55.878 -59.284 -35.008 1.00 145.37 420 LYS C N 1
ATOM 10061 C CA . LYS C 1 420 ? -56.487 -60.588 -34.817 1.00 146.99 420 LYS C CA 1
ATOM 10062 C C . LYS C 1 420 ? -56.345 -61.483 -36.039 1.00 147.52 420 LYS C C 1
ATOM 10063 O O . LYS C 1 420 ? -56.633 -62.676 -35.941 1.00 147.70 420 LYS C O 1
ATOM 10069 N N . SER C 1 421 ? -55.920 -60.939 -37.189 1.00 147.06 421 SER C N 1
ATOM 10070 C CA . SER C 1 421 ? -55.666 -61.718 -38.403 1.00 145.94 421 SER C CA 1
ATOM 10071 C C . SER C 1 421 ? -54.228 -62.213 -38.438 1.00 143.34 421 SER C C 1
ATOM 10072 O O . SER C 1 421 ? -53.641 -62.432 -37.382 1.00 142.68 421 SER C O 1
ATOM 10075 N N . SER C 1 422 ? -53.658 -62.492 -39.642 1.00 140.95 422 SER C N 1
ATOM 10076 C CA . SER C 1 422 ? -52.343 -63.130 -39.662 1.00 137.73 422 SER C CA 1
ATOM 10077 C C . SER C 1 422 ? -51.458 -62.804 -40.863 1.00 134.33 422 SER C C 1
ATOM 10078 O O . SER C 1 422 ? -50.421 -63.460 -41.030 1.00 131.89 422 SER C O 1
ATOM 10081 N N . ALA C 1 423 ? -51.826 -61.844 -41.713 1.00 132.62 423 ALA C N 1
ATOM 10082 C CA . ALA C 1 423 ? -51.027 -61.540 -42.897 1.00 129.90 423 ALA C CA 1
ATOM 10083 C C . ALA C 1 423 ? -51.506 -60.280 -43.608 1.00 129.56 423 ALA C C 1
ATOM 10084 O O . ALA C 1 423 ? -52.708 -60.005 -43.642 1.00 131.01 423 ALA C O 1
ATOM 10086 N N . PHE C 1 424 ? -50.598 -59.518 -44.211 1.00 127.59 424 PHE C N 1
ATOM 10087 C CA . PHE C 1 424 ? -51.012 -58.270 -44.838 1.00 127.44 424 PHE C CA 1
ATOM 10088 C C . PHE C 1 424 ? -51.351 -58.464 -46.305 1.00 127.05 424 PHE C C 1
ATOM 10089 O O . PHE C 1 424 ? -50.747 -59.281 -47.002 1.00 126.15 424 PHE C O 1
ATOM 10097 N N . ALA C 1 425 ? -52.299 -57.670 -46.782 1.00 124.56 425 ALA C N 1
ATOM 10098 C CA . ALA C 1 425 ? -52.633 -57.653 -48.192 1.00 127.03 425 ALA C CA 1
ATOM 10099 C C . ALA C 1 425 ? -52.448 -56.247 -48.733 1.00 128.52 425 ALA C C 1
ATOM 10100 O O . ALA C 1 425 ? -53.147 -55.308 -48.335 1.00 131.25 425 ALA C O 1
ATOM 10102 N N . LEU C 1 426 ? -51.504 -56.139 -49.643 1.00 126.50 426 LEU C N 1
ATOM 10103 C CA . LEU C 1 426 ? -51.086 -54.936 -50.327 1.00 128.29 426 LEU C CA 1
ATOM 10104 C C . LEU C 1 426 ? -51.667 -55.037 -51.728 1.00 127.97 426 LEU C C 1
ATOM 10105 O O . LEU C 1 426 ? -51.504 -56.057 -52.374 1.00 126.70 426 LEU C O 1
ATOM 10110 N N . HIS C 1 427 ? -52.323 -53.993 -52.225 1.00 128.39 427 HIS C N 1
ATOM 10111 C CA . HIS C 1 427 ? -52.837 -54.006 -53.604 1.00 128.90 427 HIS C CA 1
ATOM 10112 C C . HIS C 1 427 ? -52.670 -52.620 -54.219 1.00 127.88 427 HIS C C 1
ATOM 10113 O O . HIS C 1 427 ? -53.376 -51.677 -53.835 1.00 126.72 427 HIS C O 1
ATOM 10115 N N . LEU C 1 428 ? -51.778 -52.490 -55.201 1.00 128.72 428 LEU C N 1
ATOM 10116 C CA . LEU C 1 428 ? -51.403 -51.172 -55.698 1.00 128.69 428 LEU C CA 1
ATOM 10117 C C . LEU C 1 428 ? -52.001 -50.880 -57.070 1.00 128.76 428 LEU C C 1
ATOM 10118 O O . LEU C 1 428 ? -52.117 -51.762 -57.927 1.00 127.98 428 LEU C O 1
ATOM 10120 N N . ALA C 1 429 ? -52.354 -49.610 -57.272 1.00 129.41 429 ALA C N 1
ATOM 10121 C CA . ALA C 1 429 ? -53.090 -49.177 -58.458 1.00 129.04 429 ALA C CA 1
ATOM 10122 C C . ALA C 1 429 ? -52.122 -48.935 -59.605 1.00 128.95 429 ALA C C 1
ATOM 10123 O O . ALA C 1 429 ? -51.616 -47.830 -59.815 1.00 128.14 429 ALA C O 1
ATOM 10125 N N . GLY C 1 430 ? -51.877 -49.984 -60.349 1.00 129.06 430 GLY C N 1
ATOM 10126 C CA . GLY C 1 430 ? -51.340 -49.857 -61.695 1.00 129.67 430 GLY C CA 1
ATOM 10127 C C . GLY C 1 430 ? -49.822 -49.836 -61.705 1.00 128.76 430 GLY C C 1
ATOM 10128 O O . GLY C 1 430 ? -49.184 -50.785 -61.257 1.00 129.57 430 GLY C O 1
ATOM 10129 N N . GLU C 1 431 ? -49.255 -48.752 -62.224 1.00 127.61 431 GLU C N 1
ATOM 10130 C CA . GLU C 1 431 ? -47.898 -48.794 -62.743 1.00 128.21 431 GLU C CA 1
ATOM 10131 C C . GLU C 1 431 ? -47.017 -47.740 -62.115 1.00 127.91 431 GLU C C 1
ATOM 10132 O O . GLU C 1 431 ? -47.356 -46.558 -62.048 1.00 125.35 431 GLU C O 1
ATOM 10138 N N . PHE C 1 432 ? -45.865 -48.222 -61.618 1.00 126.27 432 PHE C N 1
ATOM 10139 C CA . PHE C 1 432 ? -44.691 -47.409 -61.370 1.00 123.05 432 PHE C CA 1
ATOM 10140 C C . PHE C 1 432 ? -43.589 -48.332 -61.876 1.00 119.86 432 PHE C C 1
ATOM 10141 O O . PHE C 1 432 ? -43.206 -49.282 -61.176 1.00 119.85 432 PHE C O 1
ATOM 10149 N N . PRO C 1 433 ? -43.113 -48.140 -63.103 1.00 117.86 433 PRO C N 1
ATOM 10150 C CA . PRO C 1 433 ? -42.245 -49.149 -63.726 1.00 118.24 433 PRO C CA 1
ATOM 10151 C C . PRO C 1 433 ? -40.963 -49.397 -62.942 1.00 118.07 433 PRO C C 1
ATOM 10152 O O . PRO C 1 433 ? -40.477 -48.541 -62.200 1.00 118.15 433 PRO C O 1
ATOM 10156 N N . GLY C 1 434 ? -40.414 -50.600 -63.123 1.00 118.73 434 GLY C N 1
ATOM 10157 C CA . GLY C 1 434 ? -39.168 -50.980 -62.474 1.00 118.67 434 GLY C CA 1
ATOM 10158 C C . GLY C 1 434 ? -39.242 -51.075 -60.968 1.00 117.62 434 GLY C C 1
ATOM 10159 O O . GLY C 1 434 ? -38.220 -50.946 -60.292 1.00 116.28 434 GLY C O 1
ATOM 10160 N N . LEU C 1 435 ? -40.429 -51.324 -60.428 1.00 116.40 435 LEU C N 1
ATOM 10161 C CA . LEU C 1 435 ? -40.665 -51.244 -58.994 1.00 114.87 435 LEU C CA 1
ATOM 10162 C C . LEU C 1 435 ? -39.879 -52.310 -58.237 1.00 113.87 435 LEU C C 1
ATOM 10163 O O . LEU C 1 435 ? -39.728 -53.441 -58.704 1.00 115.68 435 LEU C O 1
ATOM 10168 N N . ASP C 1 436 ? -39.490 -51.940 -57.021 1.00 110.72 436 ASP C N 1
ATOM 10169 C CA . ASP C 1 436 ? -38.892 -52.838 -56.050 1.00 106.54 436 ASP C CA 1
ATOM 10170 C C . ASP C 1 436 ? -39.555 -52.507 -54.731 1.00 104.30 436 ASP C C 1
ATOM 10171 O O . ASP C 1 436 ? -39.961 -51.386 -54.493 1.00 102.25 436 ASP C O 1
ATOM 10176 N N . MET C 1 437 ? -39.672 -53.487 -53.865 1.00 102.07 437 MET C N 1
ATOM 10177 C CA . MET C 1 437 ? -40.345 -53.255 -52.600 1.00 99.40 437 MET C CA 1
ATOM 10178 C C . MET C 1 437 ? -39.838 -54.212 -51.540 1.00 97.71 437 MET C C 1
ATOM 10179 O O . MET C 1 437 ? -39.693 -55.410 -51.788 1.00 98.19 437 MET C O 1
ATOM 10184 N N . GLU C 1 438 ? -39.588 -53.677 -50.353 1.00 95.11 438 GLU C N 1
ATOM 10185 C CA . GLU C 1 438 ? -39.256 -54.493 -49.204 1.00 89.24 438 GLU C CA 1
ATOM 10186 C C . GLU C 1 438 ? -40.202 -54.133 -48.076 1.00 88.84 438 GLU C C 1
ATOM 10187 O O . GLU C 1 438 ? -40.630 -52.985 -47.948 1.00 86.94 438 GLU C O 1
ATOM 10193 N N . PHE C 1 439 ? -40.558 -55.137 -47.286 1.00 93.53 439 PHE C N 1
ATOM 10194 C CA . PHE C 1 439 ? -41.495 -54.973 -46.187 1.00 93.07 439 PHE C CA 1
ATOM 10195 C C . PHE C 1 439 ? -40.831 -55.527 -44.940 1.00 92.26 439 PHE C C 1
ATOM 10196 O O . PHE C 1 439 ? -40.449 -56.702 -44.910 1.00 93.34 439 PHE C O 1
ATOM 10204 N N . TRP C 1 440 ? -40.663 -54.676 -43.932 1.00 88.55 440 TRP C N 1
ATOM 10205 C CA . TRP C 1 440 ? -39.925 -55.029 -42.731 1.00 87.93 440 TRP C CA 1
ATOM 10206 C C . TRP C 1 440 ? -40.764 -54.755 -41.499 1.00 88.98 440 TRP C C 1
ATOM 10207 O O . TRP C 1 440 ? -41.548 -53.802 -41.457 1.00 87.43 440 TRP C O 1
ATOM 10218 N N . ALA C 1 441 ? -40.568 -55.591 -40.490 1.00 90.40 441 ALA C N 1
ATOM 10219 C CA . ALA C 1 441 ? -41.126 -55.371 -39.167 1.00 95.15 441 ALA C CA 1
ATOM 10220 C C . ALA C 1 441 ? -39.992 -55.129 -38.188 1.00 96.91 441 ALA C C 1
ATOM 10221 O O . ALA C 1 441 ? -38.988 -55.845 -38.209 1.00 95.27 441 ALA C O 1
ATOM 10223 N N . ILE C 1 442 ? -40.155 -54.115 -37.345 1.00 98.93 442 ILE C N 1
ATOM 10224 C CA . ILE C 1 442 ? -39.234 -53.791 -36.265 1.00 103.44 442 ILE C CA 1
ATOM 10225 C C . ILE C 1 442 ? -40.031 -53.719 -34.975 1.00 107.49 442 ILE C C 1
ATOM 10226 O O . ILE C 1 442 ? -41.143 -53.191 -34.950 1.00 109.58 442 ILE C O 1
ATOM 10231 N N . ARG C 1 443 ? -39.438 -54.223 -33.911 1.00 109.13 443 ARG C N 1
ATOM 10232 C CA . ARG C 1 443 ? -39.977 -54.309 -32.563 1.00 112.91 443 ARG C CA 1
ATOM 10233 C C . ARG C 1 443 ? -39.617 -53.089 -31.718 1.00 110.49 443 ARG C C 1
ATOM 10234 O O . ARG C 1 443 ? -38.533 -52.533 -31.868 1.00 106.56 443 ARG C O 1
#